Protein AF-0000000079482526 (afdb_homodimer)

pLDDT: mean 82.28, std 21.87, range [25.09, 98.69]

Nearest PDB structures (foldseek):
  4bxf-assembly1_A  TM=8.077E-01  e=2.651E-33  Homo sapiens
  4bxf-assembly1_B  TM=8.079E-01  e=6.987E-32  Homo sapiens
  4cco-assembly1_B-2  TM=7.779E-01  e=1.228E-31  Homo sapiens
  4cco-assembly1_A-2  TM=7.833E-01  e=4.756E-31  Homo sapiens
  4y4r-assembly1_B  TM=7.970E-01  e=3.092E-29  Homo sapiens

Foldseek 3Di:
DPPPDPPPPDVPVVVLLPQLPQLFPQPVVPPPDSPPPPPPDQWPDFDDPDDDPLLVVLLVQFPALLSLLCLLCVQVPDDPVVCCVPPALPFKDKGADPDFDQSLVCQPNPVVLQVVQVVVRTDAAPSVFKWKWFDPAFFIDTDPDGDDHPVVCVVSQVVFIKMKGWQCVLPGLSVVSSQQNNCLVVVWAKGKMKMKGFAFTWGGAWWFALWKKKKAWHAAKKKKFWFDFPDRNDLGIDGHDHPVVGDDTPDMDMHGHGMMMIGHGRITMTMTGHRGMTMIMMMTICRLVDDVSVCVLFVVVLLSVLVVPPCLSVDDDDPPCPDVNDDDPVNVVVVVVVVVVSQVVDPDDGADSVSSVQLSLQQHAAHRPQDDDVVPFDADDQFFWKAWSDLSFKDKDKDFDPPPPVVVVPPPPDDDDPPPPPPPPPPPPRFMKMKMAGNNPHNSSRHSRHDSPDGGLIDIGAPVLVQLVVCRSPDPDTDRLVVSADQDAGPVRHGDRSSVVRNSCVVSPGMGTDD/DPPPDPPPPDVPVCVLLPLLPQLFPQPVVPPPDSPPPPPPDQWPDFPDPDDDPLLVVLLVQFPALLSLLCLLCVQVPDDPVVCCVPPALPFKDKGADPDFDQSLVCQPNPVVLQVVQVVVRTDAAESVFKWKWFDPAFFIDTDPDGDDHPVVCVVSQVVQIKMKGWQCVLPGLSVVSNQQNNCLVVVWAKGKMKMKGFAFTWGGAWWFALWKKKKAWHAAKKKKFWFDFPDRNDLGIDGHDHPVVGDDTPDMDMHGHGMIMIGHGRITMTMTGHGGMTMIMMMTICRLVDDVSVCVLFVVVLLSVLVVPPCLSVDDDDPPCPDVNDDDPVNVVVVVVVVVVSQVVPPDDGADSVSSVQLSLQQHAAHRPQDDDVVPFDFDDQFFWKAWSDLSFKDKDKDFDPPPPVVVVPPPPDDDDPPPPPPPPPPVPRFMKMKMAGNNPHNSSRHSRHDSPDGGLIDIGAPVLVQLVVCRSPDPDTDRLVVSADQDAGPVRHGDRSSVVRNSCVVSPGMGTDD

Organism: Varroa destructor (NCBI:txid109461)

Sequence (1030 aa):
MPGKRDQKPPVDAADVKKAKRDRRSTDEQNGRKGCDSDFGSPPKKIKAFKMSSEAEKFCAKFKSPEDSIKWLLTNAKMSVEEFFKTKWQNGAFSMHADEEYKDLAKIFSYDFLLKLLKDEEYNFQPELDFTYGRYPGDCSVNENIKNLSVKEVDRALEAGDCLKIMEPHRFQPALHALLSPLESFFGSLVFSDGYICPPKGQFRGIHFIDEECFVVQTEGTQTWTIYEDKEKLSTNYSNDYEKGDVGKPIKTVTLKPGDVLYMPRGTVKECAAGDTRSSYFVVRTYQRMYWANYFSETLAVLINSLEQRHVDLRRGLPLGFLPRANMTKDDFAAYMTKLAELVKADPEPLPTPAGMVIEFMACRMPPFGVSFDLSADKAPEGKSRVQLRSRGHMAYYTRPAGPFDPDEAADEEDADEPTNENDEEDINTEESELVILSSVKNDLLRHGTPQIDSSAEELVVDPAYEKILEKLVNAEKPLKISDLEVTDTDRKGKPLDALMLARGLYNIGALMVVEMPGKRDQKPPVDAADVKKAKRDRRSTDEQNGRKGCDSDFGSPPKKIKAFKMSSEAEKFCAKFKSPEDSIKWLLTNAKMSVEEFFKTKWQNGAFSMHADEEYKDLAKIFSYDFLLKLLKDEEYNFQPELDFTYGRYPGDCSVNENIKNLSVKEVDRALEAGDCLKIMEPHRFQPALHALLSPLESFFGSLVFSDGYICPPKGQFRGIHFIDEECFVVQTEGTQTWTIYEDKEKLSTNYSNDYEKGDVGKPIKTVTLKPGDVLYMPRGTVKECAAGDTRSSYFVVRTYQRMYWANYFSETLAVLINSLEQRHVDLRRGLPLGFLPRANMTKDDFAAYMTKLAELVKADPEPLPTPAGMVIEFMACRMPPFGVSFDLSADKAPEGKSRVQLRSRGHMAYYTRPAGPFDPDEAADEEDADEPTNENDEEDINTEESELVILSSVKNDLLRHGTPQIDSSAEELVVDPAYEKILEKLVNAEKPLKISDLEVTDTDRKGKPLDALMLARGLYNIGALMVVE

Secondary structure (DSSP, 8-state):
-B----------TTTTTTT----S---TTS----------------------HHHHHHHTT-SSHHHHHHHHTTTSSS-HHHHHHHTTTT--EEE--SS--GGGGGTSSHHHHHHHHHSTT--PPBTTTEEEEE--SSS-EEE------HHHHHHHHHTT-EEEEE-GGGT-HHHHHHHHHHHHHHTS-EEEEEEEE-TT--S--BB--SSEEEEEEEES-EEEEEE--SSTT-SS-B-PBPGGGT-S-SEEEEE-TT-EEEE-TT-EEEEEE-SS-EEEEEEEE-TT-BHHHHHHHHHHHHHHHHHHH-GGGTSBPPTT-TTTT---HHHHHHHHHHHHHHHHH-SSPPPP-HHHHHHHHHHSPPPTT----TTTPPPP-TT-EEEES-GGGEEEEEEE-----GGGGGG---------------TTS--EEEEEEE-TT--GGGTT---SS---EEEEE-GGGHHHHHHHHH-SS-EEHHHH--S-B-TTSPBP-HHHHHHHHHHTTSEEEE-/-B----------TTTTTTT----S---TTS----------------------HHHHHHHTT-SSHHHHHHHHTTTSSS-HHHHHHHTTTT--EEE--SS--GGGGGTSSHHHHHHHHHSTT--PPBTTTEEEEE--SSS-EEE------HHHHHHHHHTT-EEEEE-GGGT-HHHHHHHHHHHHHHTS-EEEEEEEE-TT--S--BB--SSEEEEEEEES-EEEEEE--SSTT-SS-B-PBPGGGT-S-SEEEEE-TT-EEEE-TT-EEEEEE-SS-EEEEEEEE-TT-BHHHHHHHHHHHHHHHHHHH-GGGTSBPPTT-TTTT---HHHHHHHHHHHHHHHHH-SSPPPP-HHHHHHHHHHSPPPTT----TTTPPPP-TT-EEEES-GGGEEEEEEE-----GGGGGG---------------TTS--EEEEEEE-TT--GGGTT---SS---EEEEE-GGGHHHHHHHHH-SS-EEHHHH--S-B-TTSPBP-HHHHHHHHHHTTSEEEE-

InterPro domains:
  IPR003347 JmjC domain [PF08007] (165-283)
  IPR003347 JmjC domain [PS51184] (161-298)
  IPR039994 Histone lysine demethylase/ribosomal histidine hydroxylase NO66-like [PTHR13096] (54-344)

Structure (mmCIF, N/CA/C/O backbone):
data_AF-0000000079482526-model_v1
#
loop_
_entity.id
_entity.type
_entity.pdbx_description
1 polymer 'Bifunctional lysine-specific demethylase and histidyl-hydroxylase'
#
loop_
_atom_site.group_PDB
_atom_site.id
_atom_site.type_symbol
_atom_site.label_atom_id
_atom_site.label_alt_id
_atom_site.label_comp_id
_atom_site.label_asym_id
_atom_site.label_entity_id
_atom_site.label_seq_id
_atom_site.pdbx_PDB_ins_code
_atom_site.Cartn_x
_atom_site.Cartn_y
_atom_site.Cartn_z
_atom_site.occupancy
_atom_site.B_iso_or_equiv
_atom_site.auth_seq_id
_atom_site.auth_comp_id
_atom_site.auth_asym_id
_atom_site.auth_atom_id
_atom_site.pdbx_PDB_model_num
ATOM 1 N N . MET A 1 1 ? -23.797 13.438 10.812 1 25.8 1 MET A N 1
ATOM 2 C CA . MET A 1 1 ? -23.109 12.312 10.18 1 25.8 1 MET A CA 1
ATOM 3 C C . MET A 1 1 ? -21.641 12.641 9.938 1 25.8 1 MET A C 1
ATOM 5 O O . MET A 1 1 ? -21.281 13.797 9.695 1 25.8 1 MET A O 1
ATOM 9 N N . PRO A 1 2 ? -20.797 11.875 10.461 1 29.75 2 PRO A N 1
ATOM 10 C CA . PRO A 1 2 ? -19.391 12.109 10.188 1 29.75 2 PRO A CA 1
ATOM 11 C C . PRO A 1 2 ? -19.109 12.406 8.719 1 29.75 2 PRO A C 1
ATOM 13 O O . PRO A 1 2 ? -19.844 11.938 7.84 1 29.75 2 PRO A O 1
ATOM 16 N N . GLY A 1 3 ? -18.609 13.531 8.414 1 30.92 3 GLY A N 1
ATOM 17 C CA . GLY A 1 3 ? -18.266 13.859 7.039 1 30.92 3 GLY A CA 1
ATOM 18 C C . GLY A 1 3 ? -17.562 12.719 6.32 1 30.92 3 GLY A C 1
ATOM 19 O O . GLY A 1 3 ? -17.109 11.758 6.949 1 30.92 3 GLY A O 1
ATOM 20 N N . LYS A 1 4 ? -17.656 12.68 5.023 1 35.25 4 LYS A N 1
ATOM 21 C CA . LYS A 1 4 ? -17.078 11.648 4.172 1 35.25 4 LYS A CA 1
ATOM 22 C C . LYS A 1 4 ? -15.578 11.477 4.453 1 35.25 4 LYS A C 1
ATOM 24 O O . LYS A 1 4 ? -14.82 12.445 4.406 1 35.25 4 LYS A O 1
ATOM 29 N N . ARG A 1 5 ? -15.414 10.547 5.168 1 32.81 5 ARG A N 1
ATOM 30 C CA . ARG A 1 5 ? -14 10.234 5.34 1 32.81 5 ARG A CA 1
ATOM 31 C C . ARG A 1 5 ? -13.273 10.234 4 1 32.81 5 ARG A C 1
ATOM 33 O O . ARG A 1 5 ? -13.781 9.688 3.016 1 32.81 5 ARG A O 1
ATOM 40 N N . ASP A 1 6 ? -12.547 11.094 3.703 1 32.44 6 ASP A N 1
ATOM 41 C CA . ASP A 1 6 ? -11.719 10.938 2.51 1 32.44 6 ASP A CA 1
ATOM 42 C C . ASP A 1 6 ? -11.141 9.531 2.424 1 32.44 6 ASP A C 1
ATOM 44 O O . ASP A 1 6 ? -10.266 9.164 3.213 1 32.44 6 ASP A O 1
ATOM 48 N N . GLN A 1 7 ? -11.992 8.625 2.264 1 28.89 7 GLN A N 1
ATOM 49 C CA . GLN A 1 7 ? -11.461 7.281 2.07 1 28.89 7 GLN A CA 1
ATOM 50 C C . GLN A 1 7 ? -10.312 7.289 1.059 1 28.89 7 GLN A C 1
ATOM 52 O O . GLN A 1 7 ? -10.43 7.887 -0.012 1 28.89 7 GLN A O 1
ATOM 57 N N . LYS A 1 8 ? -9.203 7.254 1.49 1 36.12 8 LYS A N 1
ATOM 58 C CA . LYS A 1 8 ? -8.164 6.93 0.518 1 36.12 8 LYS A CA 1
ATOM 59 C C . LYS A 1 8 ? -8.688 5.961 -0.542 1 36.12 8 LYS A C 1
ATOM 61 O O . LYS A 1 8 ? -9.383 4.996 -0.219 1 36.12 8 LYS A O 1
ATOM 66 N N . PRO A 1 9 ? -8.938 6.418 -1.804 1 29.66 9 PRO A N 1
ATOM 67 C CA . PRO A 1 9 ? -9.422 5.41 -2.75 1 29.66 9 PRO A CA 1
ATOM 68 C C . PRO A 1 9 ? -8.852 4.023 -2.482 1 29.66 9 PRO A C 1
ATOM 70 O O . PRO A 1 9 ? -7.707 3.896 -2.037 1 29.66 9 PRO A O 1
ATOM 73 N N . PRO A 1 10 ? -9.695 3.107 -2.189 1 29.03 10 PRO A N 1
ATOM 74 C CA . PRO A 1 10 ? -9.125 1.757 -2.207 1 29.03 10 PRO A CA 1
ATOM 75 C C . PRO A 1 10 ? -8.094 1.563 -3.32 1 29.03 10 PRO A C 1
ATOM 77 O O . PRO A 1 10 ? -8.109 2.301 -4.309 1 29.03 10 PRO A O 1
ATOM 80 N N . VAL A 1 11 ? -7.004 0.999 -3.131 1 28.7 11 VAL A N 1
ATOM 81 C CA . VAL A 1 11 ? -6.27 0.526 -4.301 1 28.7 11 VAL A CA 1
ATOM 82 C C . VAL A 1 11 ? -7.25 0.13 -5.402 1 28.7 11 VAL A C 1
ATOM 84 O O . VAL A 1 11 ? -8.086 -0.756 -5.207 1 28.7 11 VAL A O 1
ATOM 87 N N . ASP A 1 12 ? -7.832 0.991 -6.098 1 26.8 12 ASP A N 1
ATOM 88 C CA . ASP A 1 12 ? -8.719 0.69 -7.215 1 26.8 12 ASP A CA 1
ATOM 89 C C . ASP A 1 12 ? -8.406 -0.678 -7.812 1 26.8 12 ASP A C 1
ATOM 91 O O . ASP A 1 12 ? -7.242 -1 -8.062 1 26.8 12 ASP A O 1
ATOM 95 N N . ALA A 1 13 ? -9.305 -1.603 -7.723 1 29.09 13 ALA A N 1
ATOM 96 C CA . ALA A 1 13 ? -9.25 -2.803 -8.555 1 29.09 13 ALA A CA 1
ATOM 97 C C . ALA A 1 13 ? -8.688 -2.488 -9.938 1 29.09 13 ALA A C 1
ATOM 99 O O . ALA A 1 13 ? -8.141 -3.371 -10.609 1 29.09 13 ALA A O 1
ATOM 100 N N . ALA A 1 14 ? -8.945 -1.335 -10.445 1 28.08 14 ALA A N 1
ATOM 101 C CA . ALA A 1 14 ? -8.477 -0.903 -11.758 1 28.08 14 ALA A CA 1
ATOM 102 C C . ALA A 1 14 ? -6.957 -0.792 -11.789 1 28.08 14 ALA A C 1
ATOM 104 O O . ALA A 1 14 ? -6.328 -1.018 -12.82 1 28.08 14 ALA A O 1
ATOM 105 N N . ASP A 1 15 ? -6.379 -0.201 -10.734 1 30.92 15 ASP A N 1
ATOM 106 C CA . ASP A 1 15 ? -4.918 -0.201 -10.766 1 30.92 15 ASP A CA 1
ATOM 107 C C . ASP A 1 15 ? -4.367 -1.619 -10.641 1 30.92 15 ASP A C 1
ATOM 109 O O . ASP A 1 15 ? -3.16 -1.834 -10.781 1 30.92 15 ASP A O 1
ATOM 113 N N . VAL A 1 16 ? -5.066 -2.367 -9.945 1 30.62 16 VAL A N 1
ATOM 114 C CA . VAL A 1 16 ? -4.719 -3.771 -10.133 1 30.62 16 VAL A CA 1
ATOM 115 C C . VAL A 1 16 ? -4.758 -4.117 -11.617 1 30.62 16 VAL A C 1
ATOM 117 O O . VAL A 1 16 ? -4.383 -5.223 -12.016 1 30.62 16 VAL A O 1
ATOM 120 N N . LYS A 1 17 ? -5.547 -3.439 -12.352 1 33.16 17 LYS A N 1
ATOM 121 C CA . LYS A 1 17 ? -5.535 -3.719 -13.789 1 33.16 17 LYS A CA 1
ATOM 122 C C . LYS A 1 17 ? -4.164 -3.426 -14.391 1 33.16 17 LYS A C 1
ATOM 124 O O . LYS A 1 17 ? -3.936 -3.684 -15.57 1 33.16 17 LYS A O 1
ATOM 129 N N . LYS A 1 18 ? -3.539 -2.408 -13.938 1 32.28 18 LYS A N 1
ATOM 130 C CA . LYS A 1 18 ? -2.338 -2.119 -14.719 1 32.28 18 LYS A CA 1
ATOM 131 C C . LYS A 1 18 ? -1.424 -3.338 -14.789 1 32.28 18 LYS A C 1
ATOM 133 O O . LYS A 1 18 ? -0.901 -3.664 -15.859 1 32.28 18 LYS A O 1
ATOM 138 N N . ALA A 1 19 ? -0.643 -3.703 -13.68 1 31.95 19 ALA A N 1
ATOM 139 C CA . ALA A 1 19 ? 0.472 -4.508 -14.172 1 31.95 19 ALA A CA 1
ATOM 140 C C . ALA A 1 19 ? 0.029 -5.941 -14.461 1 31.95 19 ALA A C 1
ATOM 142 O O . ALA A 1 19 ? 0.122 -6.812 -13.594 1 31.95 19 ALA A O 1
ATOM 143 N N . LYS A 1 20 ? -1.158 -6.129 -15.016 1 39.06 20 LYS A N 1
ATOM 144 C CA . LYS A 1 20 ? -1.45 -7.441 -15.586 1 39.06 20 LYS A CA 1
ATOM 145 C C . LYS A 1 20 ? -0.19 -8.086 -16.156 1 39.06 20 LYS A C 1
ATOM 147 O O . LYS A 1 20 ? 0.191 -7.812 -17.297 1 39.06 20 LYS A O 1
ATOM 152 N N . ARG A 1 21 ? 0.591 -8.32 -15.32 1 38.44 21 ARG A N 1
ATOM 153 C CA . ARG A 1 21 ? 1.827 -8.961 -15.75 1 38.44 21 ARG A CA 1
ATOM 154 C C . ARG A 1 21 ? 1.584 -10.43 -16.109 1 38.44 21 ARG A C 1
ATOM 156 O O . ARG A 1 21 ? 0.811 -11.117 -15.43 1 38.44 21 ARG A O 1
ATOM 163 N N . ASP A 1 22 ? 1.709 -10.719 -17.281 1 40.88 22 ASP A N 1
ATOM 164 C CA . ASP A 1 22 ? 1.831 -12.094 -17.766 1 40.88 22 ASP A CA 1
ATOM 165 C C . ASP A 1 22 ? 2.518 -12.977 -16.719 1 40.88 22 ASP A C 1
ATOM 167 O O . ASP A 1 22 ? 3.619 -12.664 -16.266 1 40.88 22 ASP A O 1
ATOM 171 N N . ARG A 1 23 ? 1.648 -13.773 -16.016 1 44.03 23 ARG A N 1
ATOM 172 C CA . ARG A 1 23 ? 2.158 -14.641 -14.969 1 44.03 23 ARG A CA 1
ATOM 173 C C . ARG A 1 23 ? 3.004 -15.773 -15.555 1 44.03 23 ARG A C 1
ATOM 175 O O . ARG A 1 23 ? 3.473 -16.641 -14.82 1 44.03 23 ARG A O 1
ATOM 182 N N . ARG A 1 24 ? 3.018 -15.711 -16.922 1 39.72 24 ARG A N 1
ATOM 183 C CA . ARG A 1 24 ? 3.82 -16.734 -17.578 1 39.72 24 ARG A CA 1
ATOM 184 C C . ARG A 1 24 ? 5.309 -16.438 -17.453 1 39.72 24 ARG A C 1
ATOM 186 O O . ARG A 1 24 ? 5.711 -15.266 -17.422 1 39.72 24 ARG A O 1
ATOM 193 N N . SER A 1 25 ? 6.066 -17.266 -16.797 1 41.81 25 SER A N 1
ATOM 194 C CA . SER A 1 25 ? 7.508 -17.109 -16.625 1 41.81 25 SER A CA 1
ATOM 195 C C . SER A 1 25 ? 8.164 -16.594 -17.891 1 41.81 25 SER A C 1
ATOM 197 O O . SER A 1 25 ? 8.016 -17.203 -18.969 1 41.81 25 SER A O 1
ATOM 199 N N . THR A 1 26 ? 8.164 -15.273 -18.109 1 38.44 26 THR A N 1
ATOM 200 C CA . THR A 1 26 ? 8.938 -14.852 -19.266 1 38.44 26 THR A CA 1
ATOM 201 C C . THR A 1 26 ? 10.43 -15.023 -19.016 1 38.44 26 THR A C 1
ATOM 203 O O . THR A 1 26 ? 10.914 -14.766 -17.906 1 38.44 26 THR A O 1
ATOM 206 N N . ASP A 1 27 ? 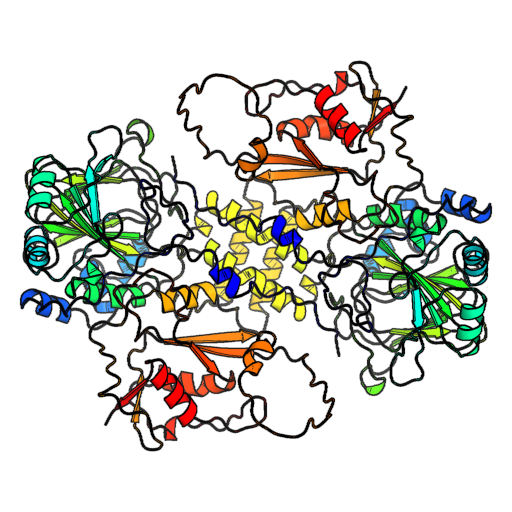10.969 -15.961 -19.438 1 36.53 27 ASP A N 1
ATOM 207 C CA . ASP A 1 27 ? 12.43 -15.914 -19.516 1 36.53 27 ASP A CA 1
ATOM 208 C C . ASP A 1 27 ? 12.914 -14.57 -20.062 1 36.53 27 ASP A C 1
ATOM 210 O O . ASP A 1 27 ? 12.578 -14.195 -21.188 1 36.53 27 ASP A O 1
ATOM 214 N N . GLU A 1 28 ? 13.047 -13.633 -19.328 1 35.53 28 GLU A N 1
ATOM 215 C CA . GLU A 1 28 ? 13.656 -12.406 -19.844 1 35.53 28 GLU A CA 1
ATOM 216 C C . GLU A 1 28 ? 14.836 -12.727 -20.75 1 35.53 28 GLU A C 1
ATOM 218 O O . GLU A 1 28 ? 15.602 -11.828 -21.125 1 35.53 28 GLU A O 1
ATOM 223 N N . GLN A 1 29 ? 15.414 -13.836 -20.891 1 33.75 29 GLN A N 1
ATOM 224 C CA . GLN A 1 29 ? 16.359 -13.523 -21.969 1 33.75 29 GLN A CA 1
ATOM 225 C C . GLN A 1 29 ? 15.68 -12.719 -23.078 1 33.75 29 GLN A C 1
ATOM 227 O O . GLN A 1 29 ? 16.344 -11.977 -23.797 1 33.75 29 GLN A O 1
ATOM 232 N N . ASN A 1 30 ? 14.555 -13.18 -23.656 1 29.12 30 ASN A N 1
ATOM 233 C CA . ASN A 1 30 ? 13.883 -12.406 -24.703 1 29.12 30 ASN A CA 1
ATOM 234 C C . ASN A 1 30 ? 13.164 -11.195 -24.109 1 29.12 30 ASN A C 1
ATOM 236 O O . ASN A 1 30 ? 12.695 -11.234 -22.969 1 29.12 30 ASN A O 1
ATOM 240 N N . GLY A 1 31 ? 13.492 -9.93 -24.469 1 29.05 31 GLY A N 1
ATOM 241 C CA . GLY A 1 31 ? 13.07 -8.539 -24.375 1 29.05 31 GLY A CA 1
ATOM 242 C C . GLY A 1 31 ? 11.586 -8.383 -24.109 1 29.05 31 GLY A C 1
ATOM 243 O O . GLY A 1 31 ? 10.922 -7.539 -24.719 1 29.05 31 GLY A O 1
ATOM 244 N N . ARG A 1 32 ? 10.875 -9.305 -23.672 1 29.19 32 ARG A N 1
ATOM 245 C CA . ARG A 1 32 ? 9.562 -8.664 -23.641 1 29.19 32 ARG A CA 1
ATOM 246 C C . ARG A 1 32 ? 9.547 -7.496 -22.656 1 29.19 32 ARG A C 1
ATOM 248 O O . ARG A 1 32 ? 9.727 -7.691 -21.453 1 29.19 32 ARG A O 1
ATOM 255 N N . LYS A 1 33 ? 9.992 -6.352 -22.984 1 30.25 33 LYS A N 1
ATOM 256 C CA . LYS A 1 33 ? 9.461 -5.133 -22.375 1 30.25 33 LYS A CA 1
ATOM 257 C C . LYS A 1 33 ? 8.016 -5.336 -21.922 1 30.25 33 LYS A C 1
ATOM 259 O O . LYS A 1 33 ? 7.266 -6.094 -22.531 1 30.25 33 LYS A O 1
ATOM 264 N N . GLY A 1 34 ? 7.707 -5.293 -20.656 1 30.48 34 GLY A N 1
ATOM 265 C CA . GLY A 1 34 ? 6.312 -5.051 -20.312 1 30.48 34 GLY A CA 1
ATOM 266 C C . GLY A 1 34 ? 5.52 -4.434 -21.453 1 30.48 34 GLY A C 1
ATOM 267 O O . GLY A 1 34 ? 5.371 -3.211 -21.516 1 30.48 34 GLY A O 1
ATOM 268 N N . CYS A 1 35 ? 5.867 -4.746 -22.641 1 26.72 35 CYS A N 1
ATOM 269 C CA . CYS A 1 35 ? 5.066 -4.164 -23.719 1 26.72 35 CYS A CA 1
ATOM 270 C C . CYS A 1 35 ? 3.584 -4.195 -23.375 1 26.72 35 CYS A C 1
ATOM 272 O O . CYS A 1 35 ? 3.053 -5.242 -23 1 26.72 35 CYS A O 1
ATOM 274 N N . ASP A 1 36 ? 3.068 -3.178 -22.828 1 33.25 36 ASP A N 1
ATOM 275 C CA . ASP A 1 36 ? 1.671 -2.881 -23.125 1 33.25 36 ASP A CA 1
ATOM 276 C C . ASP A 1 36 ? 1.232 -3.531 -24.438 1 33.25 36 ASP A C 1
ATOM 278 O O . ASP A 1 36 ? 0.353 -3.014 -25.125 1 33.25 36 ASP A O 1
ATOM 282 N N . SER A 1 37 ? 2.209 -4.184 -25.172 1 30.78 37 SER A N 1
ATOM 283 C CA . SER A 1 37 ? 1.784 -4.645 -26.5 1 30.78 37 SER A CA 1
ATOM 284 C C . SER A 1 37 ? 0.522 -5.496 -26.406 1 30.78 37 SER A C 1
ATOM 286 O O . SER A 1 37 ? 0.244 -6.094 -25.359 1 30.78 37 SER A O 1
ATOM 288 N N . ASP A 1 38 ? -0.38 -5.27 -27.344 1 33.22 38 ASP A N 1
ATOM 289 C CA . ASP A 1 38 ? -1.487 -6.09 -27.812 1 33.22 38 ASP A CA 1
ATOM 290 C C . ASP A 1 38 ? -1.151 -7.578 -27.719 1 33.22 38 ASP A C 1
ATOM 292 O O . ASP A 1 38 ? -0.264 -8.07 -28.422 1 33.22 38 ASP A O 1
ATOM 296 N N . PHE A 1 39 ? -0.996 -8.117 -26.656 1 36.31 39 PHE A N 1
ATOM 297 C CA . PHE A 1 39 ? -0.975 -9.57 -26.5 1 36.31 39 PHE A CA 1
ATOM 298 C C . PHE A 1 39 ? -1.594 -10.242 -27.719 1 36.31 39 PHE A C 1
ATOM 300 O O . PHE A 1 39 ? -2.73 -9.945 -28.094 1 36.31 39 PHE A O 1
ATOM 307 N N . GLY A 1 40 ? -0.833 -10.609 -28.672 1 38.31 40 GLY A N 1
ATOM 308 C CA . GLY A 1 40 ? -1.371 -11.391 -29.781 1 38.31 40 GLY A CA 1
ATOM 309 C C . GLY A 1 40 ? -2.445 -12.367 -29.344 1 38.31 40 GLY A C 1
ATOM 310 O O . GLY A 1 40 ? -2.551 -12.703 -28.156 1 38.31 40 GLY A O 1
ATOM 311 N N . SER A 1 41 ? -3.568 -12.477 -30.156 1 43.19 41 SER A N 1
ATOM 312 C CA . SER A 1 41 ? -4.719 -13.359 -30 1 43.19 41 SER A CA 1
ATOM 313 C C . SER A 1 41 ? -4.277 -14.781 -29.656 1 43.19 41 SER A C 1
ATOM 315 O O . SER A 1 41 ? -3.311 -15.289 -30.234 1 43.19 41 SER A O 1
ATOM 317 N N . PRO A 1 42 ? -4.559 -15.188 -28.469 1 44.34 42 PRO A N 1
ATOM 318 C CA . PRO A 1 42 ? -4.336 -16.609 -28.25 1 44.34 42 PRO A CA 1
ATOM 319 C C . PRO A 1 42 ? -4.535 -17.453 -29.516 1 44.34 42 PRO A C 1
ATOM 321 O O . PRO A 1 42 ? -5.23 -17.016 -30.438 1 44.34 42 PRO A O 1
ATOM 324 N N . PRO A 1 43 ? -3.721 -18.391 -29.719 1 43.75 43 PRO A N 1
ATOM 325 C CA . PRO A 1 43 ? -4.023 -19.234 -30.875 1 43.75 43 PRO A CA 1
ATOM 326 C C . PRO A 1 43 ? -5.516 -19.547 -31.016 1 43.75 43 PRO A C 1
ATOM 328 O O . PRO A 1 43 ? -6.234 -19.562 -30.016 1 43.75 43 PRO A O 1
ATOM 331 N N . LYS A 1 44 ? -6.062 -19.297 -32.125 1 43.41 44 LYS A N 1
ATOM 332 C CA . LYS A 1 44 ? -7.438 -19.641 -32.469 1 43.41 44 LYS A CA 1
ATOM 333 C C . LYS A 1 44 ? -7.758 -21.078 -32.062 1 43.41 44 LYS A C 1
ATOM 335 O O . LYS A 1 44 ? -6.863 -21.922 -31.953 1 43.41 44 LYS A O 1
ATOM 340 N N . LYS A 1 45 ? -9.117 -21.156 -31.828 1 44.75 45 LYS A N 1
ATOM 341 C CA . LYS A 1 45 ? -9.805 -22.344 -31.328 1 44.75 45 LYS A CA 1
ATOM 342 C C . LYS A 1 45 ? -9.227 -23.609 -31.953 1 44.75 45 LYS A C 1
ATOM 344 O O . LYS A 1 45 ? -9.195 -23.75 -33.188 1 44.75 45 LYS A O 1
ATOM 349 N N . ILE A 1 46 ? -8.344 -24.266 -31.25 1 44.75 46 ILE A N 1
ATOM 350 C CA . ILE A 1 46 ? -7.816 -25.578 -31.594 1 44.75 46 ILE A CA 1
ATOM 351 C C . ILE A 1 46 ? -8.93 -26.625 -31.5 1 44.75 46 ILE A C 1
ATOM 353 O O . ILE A 1 46 ? -9.695 -26.641 -30.547 1 44.75 46 ILE A O 1
ATOM 357 N N . LYS A 1 47 ? -9.219 -27.203 -32.656 1 47.47 47 LYS A N 1
ATOM 358 C CA . LYS A 1 47 ? -10.039 -28.406 -32.625 1 47.47 47 LYS A CA 1
ATOM 359 C C . LYS A 1 47 ? -9.594 -29.344 -31.5 1 47.47 47 LYS A C 1
ATOM 361 O O . LYS A 1 47 ? -8.414 -29.359 -31.141 1 47.47 47 LYS A O 1
ATOM 366 N N . ALA A 1 48 ? -10.602 -29.812 -30.859 1 50.66 48 ALA A N 1
ATOM 367 C CA . ALA A 1 48 ? -10.438 -30.75 -29.75 1 50.66 48 ALA A CA 1
ATOM 368 C C . ALA A 1 48 ? -9.438 -31.859 -30.109 1 50.66 48 ALA A C 1
ATOM 370 O O . ALA A 1 48 ? -9.57 -32.5 -31.156 1 50.66 48 ALA A O 1
ATOM 371 N N . PHE A 1 49 ? -8.18 -31.859 -29.641 1 55.66 49 PHE A N 1
ATOM 372 C CA . PHE A 1 49 ? -7.164 -32.906 -29.781 1 55.66 49 PHE A CA 1
ATOM 373 C C . PHE A 1 49 ? -7.754 -34.281 -29.5 1 55.66 49 PHE A C 1
ATOM 375 O O . PHE A 1 49 ? -8.453 -34.469 -28.5 1 55.66 49 PHE A O 1
ATOM 382 N N . LYS A 1 50 ? -7.887 -35.125 -30.547 1 63.41 50 LYS A N 1
ATOM 383 C CA . LYS A 1 50 ? -8.266 -36.5 -30.297 1 63.41 50 LYS A CA 1
ATOM 384 C C . LYS A 1 50 ? -7.254 -37.219 -29.406 1 63.41 50 LYS A C 1
ATOM 386 O O . LYS A 1 50 ? -6.078 -37.312 -29.766 1 63.41 50 LYS A O 1
ATOM 391 N N . MET A 1 51 ? -7.656 -37.594 -28.25 1 76 51 MET A N 1
ATOM 392 C CA . MET A 1 51 ? -6.781 -38.188 -27.25 1 76 51 MET A CA 1
ATOM 393 C C . MET A 1 51 ? -6.461 -39.625 -27.609 1 76 51 MET A C 1
ATOM 395 O O . MET A 1 51 ? -7.336 -40.375 -28.062 1 76 51 MET A O 1
ATOM 399 N N . SER A 1 52 ? -5.191 -40 -27.531 1 75.75 52 SER A N 1
ATOM 400 C CA . SER A 1 52 ? -4.797 -41.375 -27.641 1 75.75 52 SER A CA 1
ATOM 401 C C . SER A 1 52 ? -5.359 -42.219 -26.484 1 75.75 52 SER A C 1
ATOM 403 O O . SER A 1 52 ? -5.812 -41.656 -25.484 1 75.75 52 SER A O 1
ATOM 405 N N . SER A 1 53 ? -5.445 -43.469 -26.688 1 81.12 53 SER A N 1
ATOM 406 C CA . SER A 1 53 ? -5.918 -44.375 -25.641 1 81.12 53 SER A CA 1
ATOM 407 C C . SER A 1 53 ? -5.074 -44.25 -24.375 1 81.12 53 SER A C 1
ATOM 409 O O . SER A 1 53 ? -5.598 -44.281 -23.266 1 81.12 53 SER A O 1
ATOM 411 N N . GLU A 1 54 ? -3.775 -44.094 -24.562 1 79.75 54 GLU A N 1
ATOM 412 C CA . GLU A 1 54 ? -2.871 -43.938 -23.422 1 79.75 54 GLU A CA 1
ATOM 413 C C . GLU A 1 54 ? -3.129 -42.625 -22.688 1 79.75 54 GLU A C 1
ATOM 415 O O . GLU A 1 54 ? -3.094 -42.562 -21.453 1 79.75 54 GLU A O 1
ATOM 420 N N . ALA A 1 55 ? -3.414 -41.625 -23.484 1 83.56 55 ALA A N 1
ATOM 421 C CA . ALA A 1 55 ? -3.721 -40.312 -22.875 1 83.56 55 ALA A CA 1
ATOM 422 C C . ALA A 1 55 ? -5.02 -40.375 -22.094 1 83.56 55 ALA A C 1
ATOM 424 O O . ALA A 1 55 ? -5.121 -39.781 -21 1 83.56 55 ALA A O 1
ATOM 425 N N . GLU A 1 56 ? -5.934 -41.094 -22.562 1 88.25 56 GLU A N 1
ATOM 426 C CA . GLU A 1 56 ? -7.207 -41.25 -21.875 1 88.25 56 GLU A CA 1
ATOM 427 C C . GLU A 1 56 ? -7.02 -41.969 -20.531 1 88.25 56 GLU A C 1
ATOM 429 O O . GLU A 1 56 ? -7.59 -41.562 -19.531 1 88.25 56 GLU A O 1
ATOM 434 N N . LYS A 1 57 ? -6.199 -43 -20.609 1 89.69 57 LYS A N 1
ATOM 435 C CA . LYS A 1 57 ? -5.906 -43.75 -19.391 1 89.69 57 LYS A CA 1
ATOM 436 C C . LYS A 1 57 ? -5.176 -42.875 -18.375 1 89.69 57 LYS A C 1
ATOM 438 O O . LYS A 1 57 ? -5.434 -42.969 -17.172 1 89.69 57 LYS A O 1
ATOM 443 N N . PHE A 1 58 ? -4.309 -42.125 -18.875 1 91.62 58 PHE A N 1
ATOM 444 C CA . PHE A 1 58 ? -3.566 -41.219 -18.016 1 91.62 58 PHE A CA 1
ATOM 445 C C . PHE A 1 58 ? -4.5 -40.188 -17.391 1 91.62 58 PHE A C 1
ATOM 447 O O . PHE A 1 58 ? -4.434 -39.938 -16.172 1 91.62 58 PHE A O 1
ATOM 454 N N . CYS A 1 59 ? -5.379 -39.656 -18.141 1 92.19 59 CYS A N 1
ATOM 455 C CA . CYS A 1 59 ? -6.324 -38.656 -17.672 1 92.19 59 CYS A CA 1
ATOM 456 C C . CYS A 1 59 ? -7.223 -39.219 -16.562 1 92.19 59 CYS A C 1
ATOM 458 O O . CYS A 1 59 ? -7.57 -38.531 -15.625 1 92.19 59 CYS A O 1
ATOM 460 N N . ALA A 1 60 ? -7.562 -40.438 -16.688 1 92.69 60 ALA A N 1
ATOM 461 C CA . ALA A 1 60 ? -8.508 -41.094 -15.789 1 92.69 60 ALA A CA 1
ATOM 462 C C . ALA A 1 60 ? -7.922 -41.219 -14.383 1 92.69 60 ALA A C 1
ATOM 464 O O . ALA A 1 60 ? -8.648 -41.469 -13.422 1 92.69 60 ALA A O 1
ATOM 465 N N . LYS A 1 61 ? -6.66 -41 -14.25 1 92.62 61 LYS A N 1
ATOM 466 C CA . LYS A 1 61 ? -5.984 -41.125 -12.961 1 92.62 61 LYS A CA 1
ATOM 467 C C . LYS A 1 61 ? -6.289 -39.938 -12.055 1 92.62 61 LYS A C 1
ATOM 469 O O . LYS A 1 61 ? -6.066 -40 -10.844 1 92.62 61 LYS A O 1
ATOM 474 N N . PHE A 1 62 ? -6.793 -38.875 -12.641 1 94.81 62 PHE A N 1
ATOM 475 C CA . PHE A 1 62 ? -6.867 -37.625 -11.891 1 94.81 62 PHE A CA 1
ATOM 476 C C . PHE A 1 62 ? -8.312 -37.188 -11.695 1 94.81 62 PHE A C 1
ATOM 478 O O . PHE A 1 62 ? -8.852 -36.438 -12.5 1 94.81 62 PHE A O 1
ATOM 485 N N . LYS A 1 63 ? -8.891 -37.562 -10.586 1 89.75 63 LYS A N 1
ATOM 486 C CA . LYS A 1 63 ? -10.281 -37.25 -10.281 1 89.75 63 LYS A CA 1
ATOM 487 C C . LYS A 1 63 ? -10.375 -36.156 -9.219 1 89.75 63 LYS A C 1
ATOM 489 O O . LYS A 1 63 ? -11.406 -35.5 -9.078 1 89.75 63 LYS A O 1
ATOM 494 N N . SER A 1 64 ? -9.305 -36 -8.469 1 92.94 64 SER A N 1
ATOM 495 C CA . SER A 1 64 ? -9.227 -35.031 -7.402 1 92.94 64 SER A CA 1
ATOM 496 C C . SER A 1 64 ? -7.836 -34.406 -7.32 1 92.94 64 SER A C 1
ATOM 498 O O . SER A 1 64 ? -6.879 -34.938 -7.875 1 92.94 64 SER A O 1
ATOM 500 N N . PRO A 1 65 ? -7.746 -33.281 -6.695 1 95.81 65 PRO A N 1
ATOM 501 C CA . PRO A 1 65 ? -6.426 -32.688 -6.48 1 95.81 65 PRO A CA 1
ATOM 502 C C . PRO A 1 65 ? -5.457 -33.625 -5.785 1 95.81 65 PRO A C 1
ATOM 504 O O . PRO A 1 65 ? -4.27 -33.656 -6.117 1 95.81 65 PRO A O 1
ATOM 507 N N . GLU A 1 66 ? -5.945 -34.469 -4.895 1 96.5 66 GLU A N 1
ATOM 508 C CA . GLU A 1 66 ? -5.121 -35.438 -4.168 1 96.5 66 GLU A CA 1
ATOM 509 C C . GLU A 1 66 ? -4.539 -36.5 -5.109 1 96.5 66 GLU A C 1
ATOM 511 O O . GLU A 1 66 ? -3.398 -36.938 -4.938 1 96.5 66 GLU A O 1
ATOM 516 N N . ASP A 1 67 ? -5.301 -36.844 -6.098 1 97.25 67 ASP A N 1
ATOM 517 C CA . ASP A 1 67 ? -4.812 -37.812 -7.066 1 97.25 67 ASP A CA 1
ATOM 518 C C . ASP A 1 67 ? -3.615 -37.281 -7.84 1 97.25 67 ASP A C 1
ATOM 520 O O . ASP A 1 67 ? -2.621 -37.969 -8.039 1 97.25 67 ASP A O 1
ATOM 524 N N . SER A 1 68 ? -3.756 -36.094 -8.227 1 97.75 68 SER A N 1
ATOM 525 C CA . SER A 1 68 ? -2.715 -35.469 -9.039 1 97.75 68 SER A CA 1
ATOM 526 C C . SER A 1 68 ? -1.415 -35.312 -8.258 1 97.75 68 SER A C 1
ATOM 528 O O . SER A 1 68 ? -0.339 -35.625 -8.766 1 97.75 68 SER A O 1
ATOM 530 N N . ILE A 1 69 ? -1.506 -34.875 -6.969 1 98.44 69 ILE A N 1
ATOM 531 C CA . ILE A 1 69 ? -0.29 -34.688 -6.188 1 98.44 69 ILE A CA 1
ATOM 532 C C . ILE A 1 69 ? 0.305 -36.031 -5.824 1 98.44 69 ILE A C 1
ATOM 534 O O . ILE A 1 69 ? 1.528 -36.188 -5.785 1 98.44 69 ILE A O 1
ATOM 538 N N . LYS A 1 70 ? -0.516 -36.969 -5.574 1 97.5 70 LYS A N 1
ATOM 539 C CA . LYS A 1 70 ? -0.031 -38.312 -5.297 1 97.5 70 LYS A CA 1
ATOM 540 C C . LYS A 1 70 ? 0.733 -38.875 -6.488 1 97.5 70 LYS A C 1
ATOM 542 O O . LYS A 1 70 ? 1.76 -39.562 -6.316 1 97.5 70 LYS A O 1
ATOM 547 N N . TRP A 1 71 ? 0.189 -38.625 -7.633 1 96.75 71 TRP A N 1
ATOM 548 C CA . TRP A 1 71 ? 0.867 -39.125 -8.836 1 96.75 71 TRP A CA 1
ATOM 549 C C . TRP A 1 71 ? 2.238 -38.469 -8.984 1 96.75 71 TRP A C 1
ATOM 551 O O . TRP A 1 71 ? 3.227 -39.156 -9.266 1 96.75 71 TRP A O 1
ATOM 561 N N . LEU A 1 72 ? 2.324 -37.156 -8.781 1 96.56 72 LEU A N 1
ATOM 562 C CA . LEU A 1 72 ? 3.566 -36.406 -8.914 1 96.56 72 LEU A CA 1
ATOM 563 C C . LEU A 1 72 ? 4.609 -36.906 -7.918 1 96.56 72 LEU A C 1
ATOM 565 O O . LEU A 1 72 ? 5.809 -36.875 -8.219 1 96.56 72 LEU A O 1
ATOM 569 N N . LEU A 1 73 ? 4.145 -37.375 -6.742 1 97.56 73 LEU A N 1
ATOM 570 C CA . LEU A 1 73 ? 5.047 -37.781 -5.672 1 97.56 73 LEU A CA 1
ATOM 571 C C . LEU A 1 73 ? 5.102 -39.312 -5.551 1 97.56 73 LEU A C 1
ATOM 573 O O . LEU A 1 73 ? 5.531 -39.844 -4.523 1 97.56 73 LEU A O 1
ATOM 577 N N . THR A 1 74 ? 4.652 -39.969 -6.539 1 94.06 74 THR A N 1
ATOM 578 C CA . THR A 1 74 ? 4.477 -41.406 -6.477 1 94.06 74 THR A CA 1
ATOM 579 C C . THR A 1 74 ? 5.789 -42.094 -6.121 1 94.06 74 THR A C 1
ATOM 581 O O . THR A 1 74 ? 5.797 -43.094 -5.387 1 94.06 74 THR A O 1
ATOM 584 N N . ASN A 1 75 ? 6.93 -41.562 -6.551 1 94.56 75 ASN A N 1
ATOM 585 C CA . ASN A 1 75 ? 8.219 -42.219 -6.359 1 94.56 75 ASN A CA 1
ATOM 586 C C . ASN A 1 75 ? 9.016 -41.562 -5.227 1 94.56 75 ASN A C 1
ATOM 588 O O . ASN A 1 75 ? 10.211 -41.812 -5.082 1 94.56 75 ASN A O 1
ATOM 592 N N . ALA A 1 76 ? 8.414 -40.75 -4.426 1 94.94 76 ALA A N 1
ATOM 593 C CA . ALA A 1 76 ? 9.086 -40.062 -3.318 1 94.94 76 ALA A CA 1
ATOM 594 C C . ALA A 1 76 ? 9.344 -41.031 -2.16 1 94.94 76 ALA A C 1
ATOM 596 O O . ALA A 1 76 ? 10.172 -40.75 -1.288 1 94.94 76 ALA A O 1
ATOM 597 N N . LYS A 1 77 ? 8.648 -42.188 -2.102 1 94.19 77 LYS A N 1
ATOM 598 C CA . LYS A 1 77 ? 8.781 -43.156 -1.045 1 94.19 77 LYS A CA 1
ATOM 599 C C . LYS A 1 77 ? 8.469 -42.562 0.323 1 94.19 77 LYS A C 1
ATOM 601 O O . LYS A 1 77 ? 9.195 -42.812 1.292 1 94.19 77 LYS A O 1
ATOM 606 N N . MET A 1 78 ? 7.559 -41.656 0.417 1 95.75 78 MET A N 1
ATOM 607 C CA . MET A 1 78 ? 6.996 -41.031 1.612 1 95.75 78 MET A CA 1
ATOM 608 C C . MET A 1 78 ? 5.578 -40.531 1.348 1 95.75 78 MET A C 1
ATOM 610 O O . MET A 1 78 ? 5.133 -40.5 0.2 1 95.75 78 MET A O 1
ATOM 614 N N . SER A 1 79 ? 4.859 -40.281 2.383 1 96.81 79 SER A N 1
ATOM 615 C CA . SER A 1 79 ? 3.512 -39.75 2.227 1 96.81 79 SER A CA 1
ATOM 616 C C . SER A 1 79 ? 3.537 -38.312 1.703 1 96.81 79 SER A C 1
ATOM 618 O O . SER A 1 79 ? 4.562 -37.625 1.794 1 96.81 79 SER A O 1
ATOM 620 N N . VAL A 1 80 ? 2.457 -37.906 1.148 1 97.56 80 VAL A N 1
ATOM 621 C CA . VAL A 1 80 ? 2.318 -36.531 0.677 1 97.56 80 VAL A CA 1
ATOM 622 C C . VAL A 1 80 ? 2.57 -35.562 1.83 1 97.56 80 VAL A C 1
ATOM 624 O O . VAL A 1 80 ? 3.305 -34.594 1.676 1 97.56 80 VAL A O 1
ATOM 627 N N . GLU A 1 81 ? 2.008 -35.844 2.986 1 97.12 81 GLU A N 1
ATOM 628 C CA . GLU A 1 81 ? 2.168 -35 4.168 1 97.12 81 GLU A CA 1
ATOM 629 C C . GLU A 1 81 ? 3.633 -34.906 4.582 1 97.12 81 GLU A C 1
ATOM 631 O O . GLU A 1 81 ? 4.121 -33.812 4.898 1 97.12 81 GLU A O 1
ATOM 636 N N . GLU A 1 82 ? 4.297 -36 4.586 1 97.5 82 GLU A N 1
ATOM 637 C CA . GLU A 1 82 ? 5.703 -36.031 4.969 1 97.5 82 GLU A CA 1
ATOM 638 C C . GLU A 1 82 ? 6.555 -35.188 4 1 97.5 82 GLU A C 1
ATOM 640 O O . GLU A 1 82 ? 7.473 -34.5 4.418 1 97.5 82 GLU A O 1
ATOM 645 N N . PHE A 1 83 ? 6.281 -35.344 2.756 1 98.19 83 PHE A N 1
ATOM 646 C CA . PHE A 1 83 ? 7.012 -34.562 1.754 1 98.19 83 PHE A CA 1
ATOM 647 C C . PHE A 1 83 ? 6.898 -33.062 2.033 1 98.19 83 PHE A C 1
ATOM 649 O O . PHE A 1 83 ? 7.906 -32.375 2.059 1 98.19 83 PHE A O 1
ATOM 656 N N . PHE A 1 84 ? 5.723 -32.594 2.312 1 97.94 84 PHE A N 1
ATOM 657 C CA . PHE A 1 84 ? 5.5 -31.156 2.469 1 97.94 84 PHE A CA 1
ATOM 658 C C . PHE A 1 84 ? 6.008 -30.672 3.82 1 97.94 84 PHE A C 1
ATOM 660 O O . PHE A 1 84 ? 6.27 -29.484 4 1 97.94 84 PHE A O 1
ATOM 667 N N . LYS A 1 85 ? 6.199 -31.516 4.723 1 96.69 85 LYS A N 1
ATOM 668 C CA . LYS A 1 85 ? 6.77 -31.172 6.02 1 96.69 85 LYS A CA 1
ATOM 669 C C . LYS A 1 85 ? 8.289 -31.109 5.957 1 96.69 85 LYS A C 1
ATOM 671 O O . LYS A 1 85 ? 8.914 -30.266 6.602 1 96.69 85 LYS A O 1
ATOM 676 N N . THR A 1 86 ? 8.922 -31.938 5.051 1 97.12 86 THR A N 1
ATOM 677 C CA . THR A 1 86 ? 10.359 -32.156 5.188 1 97.12 86 THR A CA 1
ATOM 678 C C . THR A 1 86 ? 11.094 -31.656 3.941 1 97.12 86 THR A C 1
ATOM 680 O O . THR A 1 86 ? 12.258 -31.266 4.016 1 97.12 86 THR A O 1
ATOM 683 N N . LYS A 1 87 ? 10.477 -31.766 2.744 1 97.69 87 LYS A N 1
ATOM 684 C CA . LYS A 1 87 ? 11.195 -31.5 1.499 1 97.69 87 LYS A CA 1
ATOM 685 C C . LYS A 1 87 ? 10.727 -30.203 0.857 1 97.69 87 LYS A C 1
ATOM 687 O O . LYS A 1 87 ? 11.531 -29.453 0.295 1 97.69 87 LYS A O 1
ATOM 692 N N . TRP A 1 88 ? 9.398 -29.891 1.023 1 97.94 88 TRP A N 1
ATOM 693 C CA . TRP A 1 88 ? 8.789 -28.719 0.396 1 97.94 88 TRP A CA 1
ATOM 694 C C . TRP A 1 88 ? 9.484 -27.438 0.833 1 97.94 88 TRP A C 1
ATOM 696 O O . TRP A 1 88 ? 9.531 -27.125 2.025 1 97.94 88 TRP A O 1
ATOM 706 N N . GLN A 1 89 ? 10.109 -26.719 -0.096 1 97.19 89 GLN A N 1
ATOM 707 C CA . GLN A 1 89 ? 10.766 -25.422 0.069 1 97.19 89 GLN A CA 1
ATOM 708 C C . GLN A 1 89 ? 12.039 -25.562 0.907 1 97.19 89 GLN A C 1
ATOM 710 O O . GLN A 1 89 ? 12.477 -24.594 1.533 1 97.19 89 GLN A O 1
ATOM 715 N N . ASN A 1 90 ? 12.609 -26.688 1.056 1 95.56 90 ASN A N 1
ATOM 716 C CA . ASN A 1 90 ? 13.812 -26.906 1.846 1 95.56 90 ASN A CA 1
ATOM 717 C C . ASN A 1 90 ? 15.016 -27.203 0.957 1 95.56 90 ASN A C 1
ATOM 719 O O . ASN A 1 90 ? 16.109 -26.688 1.194 1 95.56 90 ASN A O 1
ATOM 723 N N . GLY A 1 91 ? 14.836 -28.047 -0.05 1 95.31 91 GLY A N 1
ATOM 724 C CA . GLY A 1 91 ? 15.922 -28.391 -0.961 1 95.31 91 GLY A CA 1
ATOM 725 C C . GLY A 1 91 ? 15.484 -29.297 -2.098 1 95.31 91 GLY A C 1
ATOM 726 O O . GLY A 1 91 ? 14.398 -29.875 -2.053 1 95.31 91 GLY A O 1
ATOM 727 N N . ALA A 1 92 ? 16.391 -29.359 -3.068 1 97.62 92 ALA A N 1
ATOM 728 C CA . ALA A 1 92 ? 16.125 -30.25 -4.203 1 97.62 92 ALA A CA 1
ATOM 729 C C . ALA A 1 92 ? 16 -31.703 -3.758 1 97.62 92 ALA A C 1
ATOM 731 O O . ALA A 1 92 ? 16.766 -32.156 -2.898 1 97.62 92 ALA A O 1
ATOM 732 N N . PHE A 1 93 ? 15.07 -32.406 -4.324 1 98.31 93 PHE A N 1
ATOM 733 C CA . PHE A 1 93 ? 14.789 -33.781 -3.934 1 98.31 93 PHE A CA 1
ATOM 734 C C . PHE A 1 93 ? 14.469 -34.625 -5.152 1 98.31 93 PHE A C 1
ATOM 736 O O . PHE A 1 93 ? 13.5 -34.375 -5.867 1 98.31 93 PHE A O 1
ATOM 743 N N . SER A 1 94 ? 15.281 -35.625 -5.465 1 98 94 SER A N 1
ATOM 744 C CA . SER A 1 94 ? 15.078 -36.531 -6.605 1 98 94 SER A CA 1
ATOM 745 C C . SER A 1 94 ? 14.273 -37.75 -6.207 1 98 94 SER A C 1
ATOM 747 O O . SER A 1 94 ? 14.5 -38.312 -5.137 1 98 94 SER A O 1
ATOM 749 N N . MET A 1 95 ? 13.352 -38.094 -7.004 1 97.94 95 MET A N 1
ATOM 750 C CA . MET A 1 95 ? 12.492 -39.25 -6.836 1 97.94 95 MET A CA 1
ATOM 751 C C . MET A 1 95 ? 12.648 -40.219 -8.008 1 97.94 95 MET A C 1
ATOM 753 O O . MET A 1 95 ? 12.242 -39.906 -9.133 1 97.94 95 MET A O 1
ATOM 757 N N . HIS A 1 96 ? 13.133 -41.375 -7.738 1 96.88 96 HIS A N 1
ATOM 758 C CA . HIS A 1 96 ? 13.477 -42.312 -8.812 1 96.88 96 HIS A CA 1
ATOM 759 C C . HIS A 1 96 ? 12.469 -43.469 -8.875 1 96.88 96 HIS A C 1
ATOM 761 O O . HIS A 1 96 ? 12.141 -44.062 -7.855 1 96.88 96 HIS A O 1
ATOM 767 N N . ALA A 1 97 ? 12 -43.656 -10.102 1 95.69 97 ALA A N 1
ATOM 768 C CA . ALA A 1 97 ? 11.117 -44.812 -10.344 1 95.69 97 ALA A CA 1
ATOM 769 C C . ALA A 1 97 ? 11.891 -46.125 -10.312 1 95.69 97 ALA A C 1
ATOM 771 O O . ALA A 1 97 ? 13.07 -46.156 -10.672 1 95.69 97 ALA A O 1
ATOM 772 N N . ASP A 1 98 ? 11.211 -47.188 -9.93 1 92.44 98 ASP A N 1
ATOM 773 C CA . ASP A 1 98 ? 11.852 -48.5 -9.922 1 92.44 98 ASP A CA 1
ATOM 774 C C . ASP A 1 98 ? 12.133 -49 -11.344 1 92.44 98 ASP A C 1
ATOM 776 O O . ASP A 1 98 ? 13.195 -49.562 -11.617 1 92.44 98 ASP A O 1
ATOM 780 N N . GLU A 1 99 ? 11.125 -48.781 -12.219 1 90.88 99 GLU A N 1
ATOM 781 C CA . GLU A 1 99 ? 11.266 -49.094 -13.641 1 90.88 99 GLU A CA 1
ATOM 782 C C . GLU A 1 99 ? 10.898 -47.875 -14.492 1 90.88 99 GLU A C 1
ATOM 784 O O . GLU A 1 99 ? 10.086 -47.031 -14.086 1 90.88 99 GLU A O 1
ATOM 789 N N . GLU A 1 100 ? 11.57 -47.906 -15.648 1 87.31 100 GLU A N 1
ATOM 790 C CA . GLU A 1 100 ? 11.258 -46.781 -16.562 1 87.31 100 GLU A CA 1
ATOM 791 C C . GLU A 1 100 ? 9.789 -46.812 -16.953 1 87.31 100 GLU A C 1
ATOM 7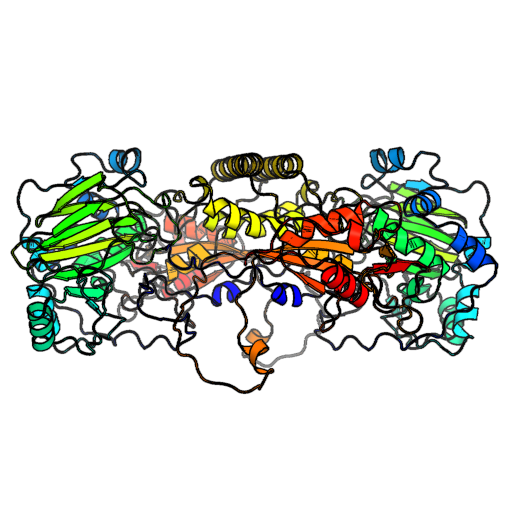93 O O . GLU A 1 100 ? 9.234 -47.844 -17.297 1 87.31 100 GLU A O 1
ATOM 798 N N . TYR A 1 101 ? 9.195 -45.656 -16.797 1 88.06 101 TYR A N 1
ATOM 799 C CA . TYR A 1 101 ? 7.824 -45.5 -17.25 1 88.06 101 TYR A CA 1
ATOM 800 C C . TYR A 1 101 ? 7.789 -45 -18.688 1 88.06 101 TYR A C 1
ATOM 802 O O . TYR A 1 101 ? 7.602 -43.812 -18.938 1 88.06 101 TYR A O 1
ATOM 810 N N . LYS A 1 102 ? 7.742 -45.781 -19.625 1 85.62 102 LYS A N 1
ATOM 811 C CA . LYS A 1 102 ? 7.922 -45.469 -21.031 1 85.62 102 LYS A CA 1
ATOM 812 C C . LYS A 1 102 ? 6.684 -44.781 -21.609 1 85.62 102 LYS A C 1
ATOM 814 O O . LYS A 1 102 ? 6.773 -44.031 -22.578 1 85.62 102 LYS A O 1
ATOM 819 N N . ASP A 1 103 ? 5.578 -45.062 -20.969 1 86.31 103 ASP A N 1
ATOM 820 C CA . ASP A 1 103 ? 4.328 -44.5 -21.5 1 86.31 103 ASP A CA 1
ATOM 821 C C . ASP A 1 103 ? 4.273 -43 -21.344 1 86.31 103 ASP A C 1
ATOM 823 O O . ASP A 1 103 ? 3.449 -42.344 -21.984 1 86.31 103 ASP A O 1
ATOM 827 N N . LEU A 1 104 ? 5.137 -42.438 -20.531 1 91.38 104 LEU A N 1
ATOM 828 C CA . LEU A 1 104 ? 5.152 -41 -20.344 1 91.38 104 LEU A CA 1
ATOM 829 C C . LEU A 1 104 ? 5.566 -40.312 -21.625 1 91.38 104 LEU A C 1
ATOM 831 O O . LEU A 1 104 ? 5.273 -39.125 -21.812 1 91.38 104 LEU A O 1
ATOM 835 N N . ALA A 1 105 ? 6.277 -41 -22.469 1 90.06 105 ALA A N 1
ATOM 836 C CA . ALA A 1 105 ? 6.664 -40.438 -23.75 1 90.06 105 ALA A CA 1
ATOM 837 C C . ALA A 1 105 ? 5.438 -40.094 -24.594 1 90.06 105 ALA A C 1
ATOM 839 O O . ALA A 1 105 ? 5.496 -39.25 -25.469 1 90.06 105 ALA A O 1
ATOM 840 N N . LYS A 1 106 ? 4.359 -40.781 -24.297 1 88.69 106 LYS A N 1
ATOM 841 C CA . LYS A 1 106 ? 3.117 -40.531 -25.016 1 88.69 106 LYS A CA 1
ATOM 842 C C . LYS A 1 106 ? 2.475 -39.219 -24.547 1 88.69 106 LYS A C 1
ATOM 844 O O . LYS A 1 106 ? 1.62 -38.656 -25.25 1 88.69 106 LYS A O 1
ATOM 849 N N . ILE A 1 107 ? 2.84 -38.844 -23.406 1 91.88 107 ILE A N 1
ATOM 850 C CA . ILE A 1 107 ? 2.322 -37.594 -22.859 1 91.88 107 ILE A CA 1
ATOM 851 C C . ILE A 1 107 ? 3.117 -36.406 -23.438 1 91.88 107 ILE A C 1
ATOM 853 O O . ILE A 1 107 ? 2.537 -35.438 -23.906 1 91.88 107 ILE A O 1
ATOM 857 N N . PHE A 1 108 ? 4.395 -36.562 -23.438 1 94.25 108 PHE A N 1
ATOM 858 C CA . PHE A 1 108 ? 5.234 -35.5 -24.031 1 94.25 108 PHE A CA 1
ATOM 859 C C . PHE A 1 108 ? 6.57 -36.094 -24.484 1 94.25 108 PHE A C 1
ATOM 861 O O . PHE A 1 108 ? 7.324 -36.625 -23.672 1 94.25 108 PHE A O 1
ATOM 868 N N . SER A 1 109 ? 6.852 -35.969 -25.641 1 95.06 109 SER A N 1
ATOM 869 C CA . SER A 1 109 ? 8.086 -36.375 -26.281 1 95.06 109 SER A CA 1
ATOM 870 C C . SER A 1 109 ? 8.203 -35.812 -27.688 1 95.06 109 SER A C 1
ATOM 872 O O . SER A 1 109 ? 7.324 -35.062 -28.156 1 95.06 109 SER A O 1
ATOM 874 N N . TYR A 1 110 ? 9.344 -36.125 -28.266 1 94.75 110 TYR A N 1
ATOM 875 C CA . TYR A 1 110 ? 9.539 -35.75 -29.656 1 94.75 110 TYR A CA 1
ATOM 876 C C . TYR A 1 110 ? 8.445 -36.344 -30.531 1 94.75 110 TYR A C 1
ATOM 878 O O . TYR A 1 110 ? 7.867 -35.656 -31.375 1 94.75 110 TYR A O 1
ATOM 886 N N . ASP A 1 111 ? 8.109 -37.594 -30.328 1 91.25 111 ASP A N 1
ATOM 887 C CA . ASP A 1 111 ? 7.121 -38.25 -31.156 1 91.25 111 ASP A CA 1
ATOM 888 C C . ASP A 1 111 ? 5.734 -37.656 -30.969 1 91.25 111 ASP A C 1
ATOM 890 O O . ASP A 1 111 ? 4.977 -37.5 -31.922 1 91.25 111 ASP A O 1
ATOM 894 N N . PHE A 1 112 ? 5.414 -37.312 -29.781 1 88.25 112 PHE A N 1
ATOM 895 C CA . PHE A 1 112 ? 4.164 -36.625 -29.5 1 88.25 112 PHE A CA 1
ATOM 896 C C . PHE A 1 112 ? 4.09 -35.312 -30.266 1 88.25 112 PHE A C 1
ATOM 898 O O . PHE A 1 112 ? 3.07 -35 -30.891 1 88.25 112 PHE A O 1
ATOM 905 N N . LEU A 1 113 ? 5.168 -34.594 -30.188 1 89.88 113 LEU A N 1
ATOM 906 C CA . LEU A 1 113 ? 5.199 -33.281 -30.859 1 89.88 113 LEU A CA 1
ATOM 907 C C . LEU A 1 113 ? 5.035 -33.438 -32.375 1 89.88 113 LEU A C 1
ATOM 909 O O . LEU A 1 113 ? 4.332 -32.656 -33 1 89.88 113 LEU A O 1
ATOM 913 N N . LEU A 1 114 ? 5.68 -34.469 -32.906 1 88.31 114 LEU A N 1
ATOM 914 C CA . LEU A 1 114 ? 5.574 -34.688 -34.344 1 88.31 114 LEU A CA 1
ATOM 915 C C . LEU A 1 114 ? 4.125 -34.969 -34.719 1 88.31 114 LEU A C 1
ATOM 917 O O . LEU A 1 114 ? 3.66 -34.469 -35.75 1 88.31 114 LEU A O 1
ATOM 921 N N . LYS A 1 115 ? 3.512 -35.719 -33.938 1 84.81 115 LYS A N 1
ATOM 922 C CA . LYS A 1 115 ? 2.105 -36 -34.219 1 84.81 115 LYS A CA 1
ATOM 923 C C . LYS A 1 115 ? 1.26 -34.75 -34.125 1 84.81 115 LYS A C 1
ATOM 925 O O . LYS A 1 115 ? 0.365 -34.531 -34.969 1 84.81 115 LYS A O 1
ATOM 930 N N . LEU A 1 116 ? 1.583 -33.969 -33.188 1 83.19 116 LEU A N 1
ATOM 931 C CA . LEU A 1 116 ? 0.866 -32.719 -33 1 83.19 116 LEU A CA 1
ATOM 932 C C . LEU A 1 116 ? 1.072 -31.797 -34.188 1 83.19 116 LEU A C 1
ATOM 934 O O . LEU A 1 116 ? 0.131 -31.125 -34.625 1 83.19 116 LEU A O 1
ATOM 938 N N . LEU A 1 117 ? 2.258 -31.734 -34.688 1 86.19 117 LEU A N 1
ATOM 939 C CA . LEU A 1 117 ? 2.604 -30.812 -35.781 1 86.19 117 LEU A CA 1
ATOM 940 C C . LEU A 1 117 ? 2.039 -31.281 -37.094 1 86.19 117 LEU A C 1
ATOM 942 O O . LEU A 1 117 ? 1.849 -30.484 -38.031 1 86.19 117 LEU A O 1
ATOM 946 N N . LYS A 1 118 ? 1.896 -32.5 -37.188 1 79.88 118 LYS A N 1
ATOM 947 C CA . LYS A 1 118 ? 1.32 -33.031 -38.406 1 79.88 118 LYS A CA 1
ATOM 948 C C . LYS A 1 118 ? -0.177 -32.75 -38.469 1 79.88 118 LYS A C 1
ATOM 950 O O . LYS A 1 118 ? -0.741 -32.656 -39.562 1 79.88 118 LYS A O 1
ATOM 955 N N . ASP A 1 119 ? -0.672 -32.625 -37.312 1 70.12 119 ASP A N 1
ATOM 956 C CA . ASP A 1 119 ? -2.096 -32.312 -37.281 1 70.12 119 ASP A CA 1
ATOM 957 C C . ASP A 1 119 ? -2.336 -30.828 -37.5 1 70.12 119 ASP A C 1
ATOM 959 O O . ASP A 1 119 ? -1.758 -29.984 -36.812 1 70.12 119 ASP A O 1
ATOM 963 N N . GLU A 1 120 ? -2.352 -30.297 -38.719 1 59.59 120 GLU A N 1
ATOM 964 C CA . GLU A 1 120 ? -2.314 -28.984 -39.375 1 59.59 120 GLU A CA 1
ATOM 965 C C . GLU A 1 120 ? -3.164 -27.984 -38.625 1 59.59 120 GLU A C 1
ATOM 967 O O . GLU A 1 120 ? -3.307 -26.828 -39.031 1 59.59 120 GLU A O 1
ATOM 972 N N . GLU A 1 121 ? -3.555 -28.203 -37.438 1 62 121 GLU A N 1
ATOM 973 C CA . GLU A 1 121 ? -4.566 -27.281 -36.938 1 62 121 GLU A CA 1
ATOM 974 C C . GLU A 1 121 ? -3.967 -26.312 -35.906 1 62 121 GLU A C 1
ATOM 976 O O . GLU A 1 121 ? -4.625 -25.359 -35.5 1 62 121 GLU A O 1
ATOM 981 N N . TYR A 1 122 ? -2.684 -26.375 -35.656 1 68.88 122 TYR A N 1
ATOM 982 C CA . TYR A 1 122 ? -2.174 -25.5 -34.594 1 68.88 122 TYR A CA 1
ATOM 983 C C . TYR A 1 122 ? -1.217 -24.469 -35.188 1 68.88 122 TYR A C 1
ATOM 985 O O . TYR A 1 122 ? -0.365 -24.781 -36 1 68.88 122 TYR A O 1
ATOM 993 N N . ASN A 1 123 ? -1.584 -23.25 -34.875 1 74.81 123 ASN A N 1
ATOM 994 C CA . ASN A 1 123 ? -0.679 -22.141 -35.188 1 74.81 123 ASN A CA 1
ATOM 995 C C . ASN A 1 123 ? 0.139 -21.734 -33.969 1 74.81 123 ASN A C 1
ATOM 997 O O . ASN A 1 123 ? -0.314 -20.906 -33.156 1 74.81 123 ASN A O 1
ATOM 1001 N N . PHE A 1 124 ? 1.344 -22.281 -33.938 1 81.44 124 PHE A N 1
ATOM 1002 C CA . PHE A 1 124 ? 2.221 -21.969 -32.812 1 81.44 124 PHE A CA 1
ATOM 1003 C C . PHE A 1 124 ? 3.006 -20.688 -33.062 1 81.44 124 PHE A C 1
ATOM 1005 O O . PHE A 1 124 ? 3.564 -20.5 -34.156 1 81.44 124 PHE A O 1
ATOM 1012 N N . GLN A 1 125 ? 2.951 -19.859 -32.125 1 80.69 125 GLN A N 1
ATOM 1013 C CA . GLN A 1 125 ? 3.664 -18.594 -32.25 1 80.69 125 GLN A CA 1
ATOM 1014 C C . GLN A 1 125 ? 5.023 -18.656 -31.547 1 80.69 125 GLN A C 1
ATOM 1016 O O . GLN A 1 125 ? 5.117 -19.094 -30.406 1 80.69 125 GLN A O 1
ATOM 1021 N N . PRO A 1 126 ? 6.031 -18.156 -32.25 1 82.94 126 PRO A N 1
ATOM 1022 C CA . PRO A 1 126 ? 7.359 -18.141 -31.641 1 82.94 126 PRO A CA 1
ATOM 1023 C C . PRO A 1 126 ? 7.43 -17.234 -30.422 1 82.94 126 PRO A C 1
ATOM 1025 O O . PRO A 1 126 ? 6.789 -16.188 -30.391 1 82.94 126 PRO A O 1
ATOM 1028 N N . GLU A 1 127 ? 8.125 -17.656 -29.422 1 75.62 127 GLU A N 1
ATOM 1029 C CA . GLU A 1 127 ? 8.391 -16.922 -28.188 1 75.62 127 GLU A CA 1
ATOM 1030 C C . GLU A 1 127 ? 7.164 -16.906 -27.281 1 75.62 127 GLU A C 1
ATOM 1032 O O . GLU A 1 127 ? 7.258 -16.516 -26.109 1 75.62 127 GLU A O 1
ATOM 1037 N N . LEU A 1 128 ? 6.148 -17.391 -27.844 1 76.06 128 LEU A N 1
ATOM 1038 C CA . LEU A 1 128 ? 4.941 -17.484 -27.031 1 76.06 128 LEU A CA 1
ATOM 1039 C C . LEU A 1 128 ? 4.602 -18.938 -26.75 1 76.06 128 LEU A C 1
ATOM 1041 O O . LEU A 1 128 ? 4.293 -19.297 -25.594 1 76.06 128 LEU A O 1
ATOM 1045 N N . ASP A 1 129 ? 4.785 -19.641 -27.812 1 83.81 129 ASP A N 1
ATOM 1046 C CA . ASP A 1 129 ? 4.402 -21.031 -27.672 1 83.81 129 ASP A CA 1
ATOM 1047 C C . ASP A 1 129 ? 5.629 -21.938 -27.672 1 83.81 129 ASP A C 1
ATOM 1049 O O . ASP A 1 129 ? 5.574 -23.078 -27.172 1 83.81 129 ASP A O 1
ATOM 1053 N N . PHE A 1 130 ? 6.672 -21.391 -28.297 1 88.81 130 PHE A N 1
ATOM 1054 C CA . PHE A 1 130 ? 7.875 -22.203 -28.344 1 88.81 130 PHE A CA 1
ATOM 1055 C C . PHE A 1 130 ? 9.117 -21.344 -28.516 1 88.81 130 PHE A C 1
ATOM 1057 O O . PHE A 1 130 ? 9.023 -20.188 -28.922 1 88.81 130 PHE A O 1
ATOM 1064 N N . THR A 1 131 ? 10.242 -21.906 -28.125 1 89.94 131 THR A N 1
ATOM 1065 C CA . THR A 1 131 ? 11.539 -21.281 -28.344 1 89.94 131 THR A CA 1
ATOM 1066 C C . THR A 1 131 ? 12.625 -22.344 -28.531 1 89.94 131 THR A C 1
ATOM 1068 O O . THR A 1 131 ? 12.562 -23.422 -27.922 1 89.94 131 THR A O 1
ATOM 1071 N N . TYR A 1 132 ? 13.562 -22.031 -29.422 1 90.88 132 TYR A N 1
ATOM 1072 C CA . TYR A 1 132 ? 14.773 -22.828 -29.547 1 90.88 132 TYR A CA 1
ATOM 1073 C C . TYR A 1 132 ? 15.922 -22.219 -28.75 1 90.88 132 TYR A C 1
ATOM 1075 O O . TYR A 1 132 ? 16.062 -21 -28.703 1 90.88 132 TYR A O 1
ATOM 1083 N N . GLY A 1 133 ? 16.625 -23.109 -28.125 1 89.69 133 GLY A N 1
ATOM 1084 C CA . GLY A 1 133 ? 17.734 -22.578 -27.344 1 89.69 133 GLY A CA 1
ATOM 1085 C C . GLY A 1 133 ? 18.891 -23.562 -27.219 1 89.69 133 GLY A C 1
ATOM 1086 O O . GLY A 1 133 ? 18.719 -24.75 -27.453 1 89.69 133 GLY A O 1
ATOM 1087 N N . ARG A 1 134 ? 20.062 -22.953 -26.953 1 90.56 134 ARG A N 1
ATOM 1088 C CA . ARG A 1 134 ? 21.266 -23.75 -26.703 1 90.56 134 ARG A CA 1
ATOM 1089 C C . ARG A 1 134 ? 22.219 -23 -25.781 1 90.56 134 ARG A C 1
ATOM 1091 O O . ARG A 1 134 ? 22.156 -21.781 -25.656 1 90.56 134 ARG A O 1
ATOM 1098 N N . TYR A 1 135 ? 23 -23.828 -25.094 1 87.75 135 TYR A N 1
ATOM 1099 C CA . TYR A 1 135 ? 24.062 -23.297 -24.266 1 87.75 135 TYR A CA 1
ATOM 1100 C C . TYR A 1 135 ? 25.422 -23.828 -24.688 1 87.75 135 TYR A C 1
ATOM 1102 O O . TYR A 1 135 ? 25.844 -24.906 -24.234 1 87.75 135 TYR A O 1
ATOM 1110 N N . PRO A 1 136 ? 26.125 -23.062 -25.391 1 77.5 136 PRO A N 1
ATOM 1111 C CA . PRO A 1 136 ? 27.422 -23.531 -25.891 1 77.5 136 PRO A CA 1
ATOM 1112 C C . PRO A 1 136 ? 28.531 -23.391 -24.844 1 77.5 136 PRO A C 1
ATOM 1114 O O . PRO A 1 136 ? 29.672 -23.797 -25.094 1 77.5 136 PRO A O 1
ATOM 1117 N N . GLY A 1 137 ? 28.234 -22.859 -23.672 1 73.75 137 GLY A N 1
ATOM 1118 C CA . GLY A 1 137 ? 29.25 -22.781 -22.625 1 73.75 137 GLY A CA 1
ATOM 1119 C C . GLY A 1 137 ? 29.344 -21.422 -21.969 1 73.75 137 GLY A C 1
ATOM 1120 O O . GLY A 1 137 ? 29.719 -21.312 -20.797 1 73.75 137 GLY A O 1
ATOM 1121 N N . ASP A 1 138 ? 29.094 -20.391 -22.672 1 71.88 138 ASP A N 1
ATOM 1122 C CA . ASP A 1 138 ? 29.266 -19.047 -22.141 1 71.88 138 ASP A CA 1
ATOM 1123 C C . ASP A 1 138 ? 27.922 -18.406 -21.797 1 71.88 138 ASP A C 1
ATOM 1125 O O . ASP A 1 138 ? 27.688 -18.016 -20.656 1 71.88 138 ASP A O 1
ATOM 1129 N N . CYS A 1 139 ? 27.109 -18.312 -22.812 1 74.75 139 CYS A N 1
ATOM 1130 C CA . CYS A 1 139 ? 25.781 -17.719 -22.594 1 74.75 139 CYS A CA 1
ATOM 1131 C C . CYS A 1 139 ? 24.734 -18.469 -23.406 1 74.75 139 CYS A C 1
ATOM 1133 O O . CYS A 1 139 ? 25.016 -19.016 -24.469 1 74.75 139 CYS A O 1
ATOM 1135 N N . SER A 1 140 ? 23.547 -18.438 -22.812 1 79.75 140 SER A N 1
ATOM 1136 C CA . SER A 1 140 ? 22.422 -19.062 -23.516 1 79.75 140 SER A CA 1
ATOM 1137 C C . SER A 1 140 ? 22.078 -18.281 -24.781 1 79.75 140 SER A C 1
ATOM 1139 O O . SER A 1 140 ? 22.109 -17.062 -24.797 1 79.75 140 SER A O 1
ATOM 1141 N N . VAL A 1 141 ? 21.859 -19 -25.844 1 75.06 141 VAL A N 1
ATOM 1142 C CA . VAL A 1 141 ? 21.5 -18.391 -27.125 1 75.06 141 VAL A CA 1
ATOM 1143 C C . VAL A 1 141 ? 20.125 -18.891 -27.562 1 75.06 141 VAL A C 1
ATOM 1145 O O . VAL A 1 141 ? 19.844 -20.094 -27.484 1 75.06 141 VAL A O 1
ATOM 1148 N N . ASN A 1 142 ? 19.281 -17.938 -27.875 1 73.81 142 ASN A N 1
ATOM 1149 C CA . ASN A 1 142 ? 17.984 -18.297 -28.484 1 73.81 142 ASN A CA 1
ATOM 1150 C C . ASN A 1 142 ? 18.016 -18.125 -30 1 73.81 142 ASN A C 1
ATOM 1152 O O . ASN A 1 142 ? 18.594 -17.172 -30.516 1 73.81 142 ASN A O 1
ATOM 1156 N N . GLU A 1 143 ? 17.516 -19.172 -30.625 1 72 143 GLU A N 1
ATOM 1157 C CA . GLU A 1 143 ? 17.469 -19.094 -32.094 1 72 143 GLU A CA 1
ATOM 1158 C C . GLU A 1 143 ? 16.141 -18.5 -32.531 1 72 143 GLU A C 1
ATOM 1160 O O . GLU A 1 143 ? 15.078 -18.812 -31.984 1 72 143 GLU A O 1
ATOM 1165 N N . ASN A 1 144 ? 16.297 -17.578 -33.406 1 69.06 144 ASN A N 1
ATOM 1166 C CA . ASN A 1 144 ? 15.086 -16.938 -33.938 1 69.06 144 ASN A CA 1
ATOM 1167 C C . ASN A 1 144 ? 14.438 -17.766 -35.031 1 69.06 144 ASN A C 1
ATOM 1169 O O . ASN A 1 144 ? 14.516 -17.422 -36.219 1 69.06 144 ASN A O 1
ATOM 1173 N N . ILE A 1 145 ? 14.055 -18.906 -34.625 1 72.19 145 ILE A N 1
ATOM 1174 C CA . ILE A 1 145 ? 13.305 -19.75 -35.562 1 72.19 145 ILE A CA 1
ATOM 1175 C C . ILE A 1 145 ? 11.812 -19.438 -35.438 1 72.19 145 ILE A C 1
ATOM 1177 O O . ILE A 1 145 ? 11.234 -19.531 -34.344 1 72.19 145 ILE A O 1
ATOM 1181 N N . LYS A 1 146 ? 11.258 -19.094 -36.594 1 74.69 146 LYS A N 1
ATOM 1182 C CA . LYS A 1 146 ? 9.914 -18.516 -36.562 1 74.69 146 LYS A CA 1
ATOM 1183 C C . LYS A 1 146 ? 8.852 -19.594 -36.75 1 74.69 146 LYS A C 1
ATOM 1185 O O . LYS A 1 146 ? 7.668 -19.359 -36.469 1 74.69 146 LYS A O 1
ATOM 1190 N N . ASN A 1 147 ? 9.367 -20.766 -37.156 1 80.5 147 ASN A N 1
ATOM 1191 C CA . ASN A 1 147 ? 8.344 -21.766 -37.469 1 80.5 147 ASN A CA 1
ATOM 1192 C C . ASN A 1 147 ? 8.547 -23.031 -36.656 1 80.5 147 ASN A C 1
ATOM 1194 O O . ASN A 1 147 ? 9.672 -23.375 -36.281 1 80.5 147 ASN A O 1
ATOM 1198 N N . LEU A 1 148 ? 7.434 -23.641 -36.312 1 87.88 148 LEU A N 1
ATOM 1199 C CA . LEU A 1 148 ? 7.434 -24.938 -35.656 1 87.88 148 LEU A CA 1
ATOM 1200 C C . LEU A 1 148 ? 6.902 -26.031 -36.594 1 87.88 148 LEU A C 1
ATOM 1202 O O . LEU A 1 148 ? 5.688 -26.219 -36.688 1 87.88 148 LEU A O 1
ATOM 1206 N N . SER A 1 149 ? 7.754 -26.562 -37.344 1 89.19 149 SER A N 1
ATOM 1207 C CA . SER A 1 149 ? 7.461 -27.672 -38.219 1 89.19 149 SER A CA 1
ATOM 1208 C C . SER A 1 149 ? 8.383 -28.859 -37.969 1 89.19 149 SER A C 1
ATOM 1210 O O . SER A 1 149 ? 9.43 -28.719 -37.344 1 89.19 149 SER A O 1
ATOM 1212 N N . VAL A 1 150 ? 7.965 -29.984 -38.469 1 89.81 150 VAL A N 1
ATOM 1213 C CA . VAL A 1 150 ? 8.758 -31.188 -38.25 1 89.81 150 VAL A CA 1
ATOM 1214 C C . VAL A 1 150 ? 10.164 -30.984 -38.844 1 89.81 150 VAL A C 1
ATOM 1216 O O . VAL A 1 150 ? 11.156 -31.312 -38.188 1 89.81 150 VAL A O 1
ATOM 1219 N N . LYS A 1 151 ? 10.203 -30.438 -39.969 1 91.5 151 LYS A N 1
ATOM 1220 C CA . LYS A 1 151 ? 11.484 -30.203 -40.625 1 91.5 151 LYS A CA 1
ATOM 1221 C C . LYS A 1 151 ? 12.367 -29.266 -39.812 1 91.5 151 LYS A C 1
ATOM 1223 O O . LYS A 1 151 ? 13.562 -29.531 -39.625 1 91.5 151 LYS A O 1
ATOM 1228 N N . GLU A 1 152 ? 11.766 -28.281 -39.406 1 90.94 152 GLU A N 1
ATOM 1229 C CA . GLU A 1 152 ? 12.531 -27.281 -38.656 1 90.94 152 GLU A CA 1
ATOM 1230 C C . GLU A 1 152 ? 12.984 -27.844 -37.281 1 90.94 152 GLU A C 1
ATOM 1232 O O . GLU A 1 152 ? 14.078 -27.516 -36.812 1 90.94 152 GLU A O 1
ATOM 1237 N N . VAL A 1 153 ? 12.188 -28.594 -36.656 1 93.62 153 VAL A N 1
ATOM 1238 C CA . VAL A 1 153 ? 12.547 -29.219 -35.375 1 93.62 153 VAL A CA 1
ATOM 1239 C C . VAL A 1 153 ? 13.742 -30.141 -35.562 1 93.62 153 VAL A C 1
ATOM 1241 O O . VAL A 1 153 ? 14.711 -30.078 -34.812 1 93.62 153 VAL A O 1
ATOM 1244 N N . ASP A 1 154 ? 13.633 -30.906 -36.594 1 94.06 154 ASP A N 1
ATOM 1245 C CA . ASP A 1 154 ? 14.719 -31.844 -36.875 1 94.06 154 ASP A CA 1
ATOM 1246 C C . ASP A 1 154 ? 16.016 -31.094 -37.156 1 94.06 154 ASP A C 1
ATOM 1248 O O . ASP A 1 154 ? 17.078 -31.484 -36.656 1 94.06 154 ASP A O 1
ATOM 1252 N N . ARG A 1 155 ? 15.906 -30.156 -37.938 1 93.88 155 ARG A N 1
ATOM 1253 C CA . ARG A 1 155 ? 17.078 -29.344 -38.281 1 93.88 155 ARG A CA 1
ATOM 1254 C C . ARG A 1 155 ? 17.703 -28.734 -37.031 1 93.88 155 ARG A C 1
ATOM 1256 O O . ARG A 1 155 ? 18.922 -28.766 -36.875 1 93.88 155 ARG A O 1
ATOM 1263 N N . ALA A 1 156 ? 16.859 -28.156 -36.219 1 92.75 156 ALA A N 1
ATOM 1264 C CA . ALA A 1 156 ? 17.344 -27.5 -35 1 92.75 156 ALA A CA 1
ATOM 1265 C C . ALA A 1 156 ? 18.016 -28.5 -34.062 1 92.75 156 ALA A C 1
ATOM 1267 O O . ALA A 1 156 ? 19.094 -28.234 -33.531 1 92.75 156 ALA A O 1
ATOM 1268 N N . LEU A 1 157 ? 17.422 -29.641 -33.906 1 95 157 LEU A N 1
ATOM 1269 C CA . LEU A 1 157 ? 17.984 -30.672 -33.062 1 95 157 LEU A CA 1
ATOM 1270 C C . LEU A 1 157 ? 19.312 -31.172 -33.625 1 95 157 LEU A C 1
ATOM 1272 O O . LEU A 1 157 ? 20.266 -31.391 -32.844 1 95 157 LEU A O 1
ATOM 1276 N N . GLU A 1 158 ? 19.391 -31.312 -34.844 1 94.69 158 GLU A N 1
ATOM 1277 C CA . GLU A 1 158 ? 20.625 -31.75 -35.469 1 94.69 158 GLU A CA 1
ATOM 1278 C C . GLU A 1 158 ? 21.734 -30.719 -35.281 1 94.69 158 GLU A C 1
ATOM 1280 O O . GLU A 1 158 ? 22.906 -31.078 -35.156 1 94.69 158 GLU A O 1
ATOM 1285 N N . ALA A 1 159 ? 21.328 -29.5 -35.25 1 92.12 159 ALA A N 1
ATOM 1286 C CA . ALA A 1 159 ? 22.281 -28.422 -35.062 1 92.12 159 ALA A CA 1
ATOM 1287 C C . ALA A 1 159 ? 22.688 -28.297 -33.594 1 92.12 159 ALA A C 1
ATOM 1289 O O . ALA A 1 159 ? 23.594 -27.516 -33.25 1 92.12 159 ALA A O 1
ATOM 1290 N N . GLY A 1 160 ? 22.031 -29.031 -32.75 1 92.69 160 GLY A N 1
ATOM 1291 C CA . GLY A 1 160 ? 22.406 -29.047 -31.359 1 92.69 160 GLY A CA 1
ATOM 1292 C C . GLY A 1 160 ? 21.5 -28.203 -30.484 1 92.69 160 GLY A C 1
ATOM 1293 O O . GLY A 1 160 ? 21.75 -28.078 -29.281 1 92.69 160 GLY A O 1
ATOM 1294 N N . ASP A 1 161 ? 20.453 -27.641 -31.062 1 93.81 161 ASP A N 1
ATOM 1295 C CA . ASP A 1 161 ? 19.516 -26.797 -30.312 1 93.81 161 ASP A CA 1
ATOM 1296 C C . ASP A 1 161 ? 18.469 -27.656 -29.594 1 93.81 161 ASP A C 1
ATOM 1298 O O . ASP A 1 161 ? 18.062 -28.703 -30.109 1 93.81 161 ASP A O 1
ATOM 1302 N N . CYS A 1 162 ? 18.125 -27.188 -28.438 1 95.44 162 CYS A N 1
ATOM 1303 C CA . CYS A 1 162 ? 16.969 -27.75 -27.766 1 95.44 162 CYS A CA 1
ATOM 1304 C C . CYS A 1 162 ? 15.695 -26.969 -28.094 1 95.44 162 CYS A C 1
ATOM 1306 O O . CYS A 1 162 ? 15.766 -25.812 -28.5 1 95.44 162 CYS A O 1
ATOM 1308 N N . LEU A 1 163 ? 14.625 -27.656 -27.938 1 95.06 163 LEU A N 1
ATOM 1309 C CA . LEU A 1 163 ? 13.328 -27.031 -28.156 1 95.06 163 LEU A CA 1
ATOM 1310 C C . LEU A 1 163 ? 12.539 -26.953 -26.859 1 95.06 163 LEU A C 1
ATOM 1312 O O . LEU A 1 163 ? 12.453 -27.938 -26.109 1 95.06 163 LEU A O 1
ATOM 1316 N N . LYS A 1 164 ? 12.039 -25.797 -26.578 1 94.25 164 LYS A N 1
ATOM 1317 C CA . LYS A 1 164 ? 11.133 -25.594 -25.453 1 94.25 164 LYS A CA 1
ATOM 1318 C C . LYS A 1 164 ? 9.711 -25.312 -25.938 1 94.25 164 LYS A C 1
ATOM 1320 O O . LYS A 1 164 ? 9.5 -24.453 -26.781 1 94.25 164 LYS A O 1
ATOM 1325 N N . ILE A 1 165 ? 8.781 -26.062 -25.469 1 92.81 165 ILE A N 1
ATOM 1326 C CA . ILE A 1 165 ? 7.367 -25.797 -25.703 1 92.81 165 ILE A CA 1
ATOM 1327 C C . ILE A 1 165 ? 6.75 -25.156 -24.453 1 92.81 165 ILE A C 1
ATOM 1329 O O . ILE A 1 165 ? 6.793 -25.719 -23.375 1 92.81 165 ILE A O 1
ATOM 1333 N N . MET A 1 166 ? 6.219 -24.031 -24.734 1 90.5 166 MET A N 1
ATOM 1334 C CA . MET A 1 166 ? 5.625 -23.297 -23.625 1 90.5 166 MET A CA 1
ATOM 1335 C C . MET A 1 166 ? 4.199 -23.781 -23.359 1 90.5 166 MET A C 1
ATOM 1337 O O . MET A 1 166 ? 3.383 -23.844 -24.281 1 90.5 166 MET A O 1
ATOM 1341 N N . GLU A 1 167 ? 3.918 -24.188 -22.172 1 91.75 167 GLU A N 1
ATOM 1342 C CA . GLU A 1 167 ? 2.594 -24.531 -21.656 1 91.75 167 GLU A CA 1
ATOM 1343 C C . GLU A 1 167 ? 1.938 -25.609 -22.516 1 91.75 167 GLU A C 1
ATOM 1345 O O . GLU A 1 167 ? 0.803 -25.453 -22.969 1 91.75 167 GLU A O 1
ATOM 1350 N N . PRO A 1 168 ? 2.539 -26.641 -22.672 1 92.75 168 PRO A N 1
ATOM 1351 C CA . PRO A 1 168 ? 1.973 -27.703 -23.5 1 92.75 168 PRO A CA 1
ATOM 1352 C C . PRO A 1 168 ? 0.624 -28.203 -22.969 1 92.75 168 PRO A C 1
ATOM 1354 O O . PRO A 1 168 ? -0.099 -28.906 -23.688 1 92.75 168 PRO A O 1
ATOM 1357 N N . HIS A 1 169 ? 0.258 -27.891 -21.703 1 92.81 169 HIS A N 1
ATOM 1358 C CA . HIS A 1 169 ? -1.038 -28.297 -21.188 1 92.81 169 HIS A CA 1
ATOM 1359 C C . HIS A 1 169 ? -2.18 -27.672 -21.969 1 92.81 169 HIS A C 1
ATOM 1361 O O . HIS A 1 169 ? -3.324 -28.109 -21.875 1 92.81 169 HIS A O 1
ATOM 1367 N N . ARG A 1 170 ? -1.899 -26.672 -22.703 1 88.12 170 ARG A N 1
ATOM 1368 C CA . ARG A 1 170 ? -2.914 -26.031 -23.531 1 88.12 170 ARG A CA 1
ATOM 1369 C C . ARG A 1 170 ? -3.334 -26.938 -24.688 1 88.12 170 ARG A C 1
ATOM 1371 O O . ARG A 1 170 ? -4.426 -26.781 -25.234 1 88.12 170 ARG A O 1
ATOM 1378 N N . PHE A 1 171 ? -2.4 -27.953 -25.031 1 83.69 171 PHE A N 1
ATOM 1379 C CA . PHE A 1 171 ? -2.684 -28.766 -26.219 1 83.69 171 PHE A CA 1
ATOM 1380 C C . PHE A 1 171 ? -2.623 -30.25 -25.891 1 83.69 171 PHE A C 1
ATOM 1382 O O . PHE A 1 171 ? -2.951 -31.094 -26.734 1 83.69 171 PHE A O 1
ATOM 1389 N N . GLN A 1 172 ? -2.189 -30.531 -24.766 1 88.75 172 GLN A N 1
ATOM 1390 C CA . GLN A 1 172 ? -2.111 -31.906 -24.312 1 88.75 172 GLN A CA 1
ATOM 1391 C C . GLN A 1 172 ? -3.104 -32.156 -23.172 1 88.75 172 GLN A C 1
ATOM 1393 O O . GLN A 1 172 ? -2.818 -31.875 -22.016 1 88.75 172 GLN A O 1
ATOM 1398 N N . PRO A 1 173 ? -4.168 -32.812 -23.438 1 90.81 173 PRO A N 1
ATOM 1399 C CA . PRO A 1 173 ? -5.215 -33 -22.438 1 90.81 173 PRO A CA 1
ATOM 1400 C C . PRO A 1 173 ? -4.707 -33.719 -21.188 1 90.81 173 PRO A C 1
ATOM 1402 O O . PRO A 1 173 ? -5.18 -33.469 -20.078 1 90.81 173 PRO A O 1
ATOM 1405 N N . ALA A 1 174 ? -3.781 -34.625 -21.375 1 93.25 174 ALA A N 1
ATOM 1406 C CA . ALA A 1 174 ? -3.24 -35.375 -20.234 1 93.25 174 ALA A CA 1
ATOM 1407 C C . ALA A 1 174 ? -2.594 -34.406 -19.234 1 93.25 174 ALA A C 1
ATOM 1409 O O . ALA A 1 174 ? -2.738 -34.594 -18.016 1 93.25 174 ALA A O 1
ATOM 1410 N N . LEU A 1 175 ? -1.915 -33.438 -19.766 1 95.38 175 LEU A N 1
ATOM 1411 C CA . LEU A 1 175 ? -1.293 -32.469 -18.891 1 95.38 175 LEU A CA 1
ATOM 1412 C C . LEU A 1 175 ? -2.342 -31.547 -18.266 1 95.38 175 LEU A C 1
ATOM 1414 O O . LEU A 1 175 ? -2.227 -31.156 -17.094 1 95.38 175 LEU A O 1
ATOM 1418 N N . HIS A 1 176 ? -3.336 -31.172 -19.062 1 95.25 176 HIS A N 1
ATOM 1419 C CA . HIS A 1 176 ? -4.457 -30.422 -18.5 1 95.25 176 HIS A CA 1
ATOM 1420 C C . HIS A 1 176 ? -5.102 -31.172 -17.344 1 95.25 176 HIS A C 1
ATOM 1422 O O . HIS A 1 176 ? -5.34 -30.609 -16.266 1 95.25 176 HIS A O 1
ATOM 1428 N N . ALA A 1 177 ? -5.332 -32.438 -17.547 1 96.19 177 ALA A N 1
ATOM 1429 C CA . ALA A 1 177 ? -5.957 -33.281 -16.547 1 96.19 177 ALA A CA 1
ATOM 1430 C C . ALA A 1 177 ? -5.109 -33.375 -15.273 1 96.19 177 ALA A C 1
ATOM 1432 O O . ALA A 1 177 ? -5.645 -33.406 -14.164 1 96.19 177 ALA A O 1
ATOM 1433 N N . LEU A 1 178 ? -3.854 -33.344 -15.414 1 97.19 178 LEU A N 1
ATOM 1434 C CA . LEU A 1 178 ? -2.93 -33.438 -14.289 1 97.19 178 LEU A CA 1
ATOM 1435 C C . LEU A 1 178 ? -2.838 -32.094 -13.57 1 97.19 178 LEU A C 1
ATOM 1437 O O . LEU A 1 178 ? -2.918 -32.031 -12.344 1 97.19 178 LEU A O 1
ATOM 1441 N N . LEU A 1 179 ? -2.756 -30.984 -14.289 1 97.94 179 LEU A N 1
ATOM 1442 C CA . LEU A 1 179 ? -2.344 -29.688 -13.75 1 97.94 179 LEU A CA 1
ATOM 1443 C C . LEU A 1 179 ? -3.537 -28.938 -13.164 1 97.94 179 LEU A C 1
ATOM 1445 O O . LEU A 1 179 ? -3.404 -28.234 -12.172 1 97.94 179 LEU A O 1
ATOM 1449 N N . SER A 1 180 ? -4.672 -29.031 -13.781 1 96.56 180 SER A N 1
ATOM 1450 C CA . SER A 1 180 ? -5.84 -28.281 -13.32 1 96.56 180 SER A CA 1
ATOM 1451 C C . SER A 1 180 ? -6.16 -28.609 -11.867 1 96.56 180 SER A C 1
ATOM 1453 O O . SER A 1 180 ? -6.27 -27.703 -11.031 1 96.56 180 SER A O 1
ATOM 1455 N N . PRO A 1 181 ? -6.246 -29.922 -11.484 1 96.81 181 PRO A N 1
ATOM 1456 C CA . PRO A 1 181 ? -6.473 -30.219 -10.07 1 96.81 181 PRO A CA 1
ATOM 1457 C C . PRO A 1 181 ? -5.312 -29.781 -9.18 1 96.81 181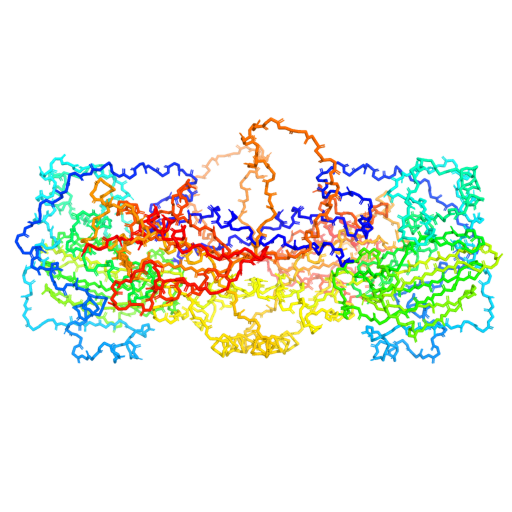 PRO A C 1
ATOM 1459 O O . PRO A 1 181 ? -5.516 -29.453 -8.016 1 96.81 181 PRO A O 1
ATOM 1462 N N . LEU A 1 182 ? -4.113 -29.766 -9.695 1 98.12 182 LEU A N 1
ATOM 1463 C CA . LEU A 1 182 ? -2.967 -29.328 -8.906 1 98.12 182 LEU A CA 1
ATOM 1464 C C . LEU A 1 182 ? -3.102 -27.859 -8.508 1 98.12 182 LEU A C 1
ATOM 1466 O O . LEU A 1 182 ? -2.645 -27.469 -7.434 1 98.12 182 LEU A O 1
ATOM 1470 N N . GLU A 1 183 ? -3.699 -27.047 -9.383 1 97.62 183 GLU A N 1
ATOM 1471 C CA . GLU A 1 183 ? -3.947 -25.656 -9.016 1 97.62 183 GLU A CA 1
ATOM 1472 C C . GLU A 1 183 ? -4.824 -25.562 -7.77 1 97.62 183 GLU A C 1
ATOM 1474 O O . GLU A 1 183 ? -4.621 -24.688 -6.93 1 97.62 183 GLU A O 1
ATOM 1479 N N . SER A 1 184 ? -5.758 -26.484 -7.68 1 96.12 184 SER A N 1
ATOM 1480 C CA . SER A 1 184 ? -6.621 -26.516 -6.504 1 96.12 184 SER A CA 1
ATOM 1481 C C . SER A 1 184 ? -5.867 -27.016 -5.277 1 96.12 184 SER A C 1
ATOM 1483 O O . SER A 1 184 ? -6.09 -26.531 -4.164 1 96.12 184 SER A O 1
ATOM 1485 N N . PHE A 1 185 ? -5.016 -27.938 -5.445 1 97.38 185 PHE A N 1
ATOM 1486 C CA . PHE A 1 185 ? -4.242 -28.469 -4.332 1 97.38 185 PHE A CA 1
ATOM 1487 C C . PHE A 1 185 ? -3.309 -27.406 -3.764 1 97.38 185 PHE A C 1
ATOM 1489 O O . PHE A 1 185 ? -3.307 -27.156 -2.557 1 97.38 185 PHE A O 1
ATOM 1496 N N . PHE A 1 186 ? -2.525 -26.781 -4.637 1 97.75 186 PHE A N 1
ATOM 1497 C CA . PHE A 1 186 ? -1.521 -25.812 -4.219 1 97.75 186 PHE A CA 1
ATOM 1498 C C . PHE A 1 186 ? -2.17 -24.469 -3.875 1 97.75 186 PHE A C 1
ATOM 1500 O O . PHE A 1 186 ? -1.63 -23.703 -3.082 1 97.75 186 PHE A O 1
ATOM 1507 N N . GLY A 1 187 ? -3.348 -24.234 -4.445 1 96.81 187 GLY A N 1
ATOM 1508 C CA . GLY A 1 187 ? -3.934 -22.922 -4.32 1 96.81 187 GLY A CA 1
ATOM 1509 C C . GLY A 1 187 ? -3.137 -21.844 -5.039 1 96.81 187 GLY A C 1
ATOM 1510 O O . GLY A 1 187 ? -2.912 -20.766 -4.496 1 96.81 187 GLY A O 1
ATOM 1511 N N . SER A 1 188 ? -2.658 -22.141 -6.137 1 96.88 188 SER A N 1
ATOM 1512 C CA . SER A 1 188 ? -1.821 -21.297 -6.992 1 96.88 188 SER A CA 1
ATOM 1513 C C . SER A 1 188 ? -1.884 -21.766 -8.445 1 96.88 188 SER A C 1
ATOM 1515 O O . SER A 1 188 ? -2.303 -22.891 -8.727 1 96.88 188 SER A O 1
ATOM 1517 N N . LEU A 1 189 ? -1.562 -20.875 -9.297 1 96.62 189 LEU A N 1
ATOM 1518 C CA . LEU A 1 189 ? -1.453 -21.297 -10.688 1 96.62 189 LEU A CA 1
ATOM 1519 C C . LEU A 1 189 ? -0.369 -22.344 -10.859 1 96.62 189 LEU A C 1
ATOM 1521 O O . LEU A 1 189 ? 0.627 -22.344 -10.133 1 96.62 189 LEU A O 1
ATOM 1525 N N . VAL A 1 190 ? -0.641 -23.234 -11.734 1 97.88 190 VAL A N 1
ATOM 1526 C CA . VAL A 1 190 ? 0.307 -24.281 -12.086 1 97.88 190 VAL A CA 1
ATOM 1527 C C . VAL A 1 190 ? 0.534 -24.281 -13.594 1 97.88 190 VAL A C 1
ATOM 1529 O O . VAL A 1 190 ? -0.422 -24.312 -14.375 1 97.88 190 VAL A O 1
ATOM 1532 N N . PHE A 1 191 ? 1.778 -24.234 -13.938 1 96.12 191 PHE A N 1
ATOM 1533 C CA . PHE A 1 191 ? 2.174 -24.203 -15.344 1 96.12 191 PHE A CA 1
ATOM 1534 C C . PHE A 1 191 ? 3.014 -25.438 -15.688 1 96.12 191 PHE A C 1
ATOM 1536 O O . PHE A 1 191 ? 3.459 -26.156 -14.797 1 96.12 191 PHE A O 1
ATOM 1543 N N . SER A 1 192 ? 3.105 -25.641 -17 1 96.69 192 SER A N 1
ATOM 1544 C CA . SER A 1 192 ? 4.055 -26.656 -17.469 1 96.69 192 SER A CA 1
ATOM 1545 C C . SER A 1 192 ? 4.879 -26.125 -18.641 1 96.69 192 SER A C 1
ATOM 1547 O O . SER A 1 192 ? 4.406 -25.297 -19.422 1 96.69 192 SER A O 1
ATOM 1549 N N . ASP A 1 193 ? 6.066 -26.609 -18.719 1 96.12 193 ASP A N 1
ATOM 1550 C CA . ASP A 1 193 ? 6.949 -26.438 -19.859 1 96.12 193 ASP A CA 1
ATOM 1551 C C . ASP A 1 193 ? 7.484 -27.781 -20.359 1 96.12 193 ASP A C 1
ATOM 1553 O O . ASP A 1 193 ? 7.75 -28.672 -19.562 1 96.12 193 ASP A O 1
ATOM 1557 N N . GLY A 1 194 ? 7.559 -27.844 -21.641 1 96.81 194 GLY A N 1
ATOM 1558 C CA . GLY A 1 194 ? 8.133 -29.047 -22.219 1 96.81 194 GLY A CA 1
ATOM 1559 C C . GLY A 1 194 ? 9.453 -28.781 -22.922 1 96.81 194 GLY A C 1
ATOM 1560 O O . GLY A 1 194 ? 9.617 -27.766 -23.594 1 96.81 194 GLY A O 1
ATOM 1561 N N . TYR A 1 195 ? 10.359 -29.734 -22.797 1 97.38 195 TYR A N 1
ATOM 1562 C CA . TYR A 1 195 ? 11.672 -29.594 -23.406 1 97.38 195 TYR A CA 1
ATOM 1563 C C . TYR A 1 195 ? 12.039 -30.844 -24.203 1 97.38 195 TYR A C 1
ATOM 1565 O O . TYR A 1 195 ? 11.766 -31.969 -23.766 1 97.38 195 TYR A O 1
ATOM 1573 N N . ILE A 1 196 ? 12.625 -30.641 -25.344 1 97.81 196 ILE A N 1
ATOM 1574 C CA . ILE A 1 196 ? 13.211 -31.688 -26.188 1 97.81 196 ILE A CA 1
ATOM 1575 C C . ILE A 1 196 ? 14.641 -31.312 -26.547 1 97.81 196 ILE A C 1
ATOM 1577 O O . ILE A 1 196 ? 14.875 -30.281 -27.203 1 97.81 196 ILE A O 1
ATOM 1581 N N . CYS A 1 197 ? 15.562 -32.188 -26.188 1 97.81 197 CYS A N 1
ATOM 1582 C CA . CYS A 1 197 ? 16.969 -31.875 -26.391 1 97.81 197 CYS A CA 1
ATOM 1583 C C . CYS A 1 197 ? 17.672 -32.969 -27.172 1 97.81 197 CYS A C 1
ATOM 1585 O O . CYS A 1 197 ? 17.406 -34.156 -26.953 1 97.81 197 CYS A O 1
ATOM 1587 N N . PRO A 1 198 ? 18.562 -32.625 -28.141 1 97.38 198 PRO A N 1
ATOM 1588 C CA . PRO A 1 198 ? 19.406 -33.625 -28.781 1 97.38 198 PRO A CA 1
ATOM 1589 C C . PRO A 1 198 ? 20.453 -34.219 -27.844 1 97.38 198 PRO A C 1
ATOM 1591 O O . PRO A 1 198 ? 20.578 -33.75 -26.703 1 97.38 198 PRO A O 1
ATOM 1594 N N . PRO A 1 199 ? 21.125 -35.312 -28.312 1 97.06 199 PRO A N 1
ATOM 1595 C CA . PRO A 1 199 ? 22.172 -35.875 -27.453 1 97.06 199 PRO A CA 1
ATOM 1596 C C . PRO A 1 199 ? 23.156 -34.812 -26.984 1 97.06 199 PRO A C 1
ATOM 1598 O O . PRO A 1 199 ? 23.672 -34.031 -27.781 1 97.06 199 PRO A O 1
ATOM 1601 N N . LYS A 1 200 ? 23.344 -34.719 -25.672 1 95.75 200 LYS A N 1
ATOM 1602 C CA . LYS A 1 200 ? 24.266 -33.812 -25 1 95.75 200 LYS A CA 1
ATOM 1603 C C . LYS A 1 200 ? 23.797 -32.375 -25.062 1 95.75 200 LYS A C 1
ATOM 1605 O O . LYS A 1 200 ? 24.531 -31.438 -24.719 1 95.75 200 LYS A O 1
ATOM 1610 N N . GLY A 1 201 ? 22.609 -32.188 -25.531 1 95.38 201 GLY A N 1
ATOM 1611 C CA . GLY A 1 201 ? 22.062 -30.844 -25.672 1 95.38 201 GLY A CA 1
ATOM 1612 C C . GLY A 1 201 ? 21.734 -30.188 -24.344 1 95.38 201 GLY A C 1
ATOM 1613 O O . GLY A 1 201 ? 21.328 -30.859 -23.406 1 95.38 201 GLY A O 1
ATOM 1614 N N . GLN A 1 202 ? 21.938 -28.891 -24.328 1 94.75 202 GLN A N 1
ATOM 1615 C CA . GLN A 1 202 ? 21.609 -28.031 -23.188 1 94.75 202 GLN A CA 1
ATOM 1616 C C . GLN A 1 202 ? 20.828 -26.797 -23.641 1 94.75 202 GLN A C 1
ATOM 1618 O O . GLN A 1 202 ? 21.266 -26.078 -24.547 1 94.75 202 GLN A O 1
ATOM 1623 N N . PHE A 1 203 ? 19.688 -26.641 -22.984 1 93.69 203 PHE A N 1
ATOM 1624 C CA . PHE A 1 203 ? 18.828 -25.547 -23.406 1 93.69 203 PHE A CA 1
ATOM 1625 C C . PHE A 1 203 ? 19.344 -24.219 -22.875 1 93.69 203 PHE A C 1
ATOM 1627 O O . PHE A 1 203 ? 19.391 -23.219 -23.594 1 93.69 203 PHE A O 1
ATOM 1634 N N . ARG A 1 204 ? 19.672 -24.156 -21.594 1 91.38 204 ARG A N 1
ATOM 1635 C CA . ARG A 1 204 ? 20.047 -22.922 -20.906 1 91.38 204 ARG A CA 1
ATOM 1636 C C . ARG A 1 204 ? 21.203 -23.156 -19.938 1 91.38 204 ARG A C 1
ATOM 1638 O O . ARG A 1 204 ? 21.422 -24.281 -19.484 1 91.38 204 ARG A O 1
ATOM 1645 N N . GLY A 1 205 ? 21.906 -22.031 -19.656 1 91.75 205 GLY A N 1
ATOM 1646 C CA . GLY A 1 205 ? 22.984 -22.109 -18.688 1 91.75 205 GLY A CA 1
ATOM 1647 C C . GLY A 1 205 ? 22.516 -22.141 -17.25 1 91.75 205 GLY A C 1
ATOM 1648 O O . GLY A 1 205 ? 21.359 -22.453 -16.984 1 91.75 205 GLY A O 1
ATOM 1649 N N . ILE A 1 206 ? 23.453 -21.891 -16.328 1 94.25 206 ILE A N 1
ATOM 1650 C CA . ILE A 1 206 ? 23.203 -21.938 -14.898 1 94.25 206 ILE A CA 1
ATOM 1651 C C . ILE A 1 206 ? 22.281 -20.781 -14.5 1 94.25 206 ILE A C 1
ATOM 1653 O O . ILE A 1 206 ? 22.578 -19.625 -14.797 1 94.25 206 ILE A O 1
ATOM 1657 N N . HIS A 1 207 ? 21.141 -21.094 -13.836 1 93.56 207 HIS A N 1
ATOM 1658 C CA . HIS A 1 207 ? 20.188 -20.062 -13.461 1 93.56 207 HIS A CA 1
ATOM 1659 C C . HIS A 1 207 ? 19.234 -20.562 -12.375 1 93.56 207 HIS A C 1
ATOM 1661 O O . HIS A 1 207 ? 19.312 -21.719 -11.953 1 93.56 207 HIS A O 1
ATOM 1667 N N . PHE A 1 208 ? 18.453 -19.734 -11.805 1 93.44 208 PHE A N 1
ATOM 1668 C CA . PHE A 1 208 ? 17.328 -20.109 -10.945 1 93.44 208 PHE A CA 1
ATOM 1669 C C . PHE A 1 208 ? 16.078 -19.344 -11.328 1 93.44 208 PHE A C 1
ATOM 1671 O O . PHE A 1 208 ? 16.141 -18.359 -12.055 1 93.44 208 PHE A O 1
ATOM 1678 N N . ILE A 1 209 ? 14.922 -19.828 -10.938 1 91.31 209 ILE A N 1
ATOM 1679 C CA . ILE A 1 209 ? 13.641 -19.188 -11.234 1 91.31 209 ILE A CA 1
ATOM 1680 C C . ILE A 1 209 ? 12.844 -19 -9.945 1 91.31 209 ILE A C 1
ATOM 1682 O O . ILE A 1 209 ? 13.242 -19.484 -8.883 1 91.31 209 ILE A O 1
ATOM 1686 N N . ASP A 1 210 ? 11.734 -18.281 -10.016 1 93.44 210 ASP A N 1
ATOM 1687 C CA . ASP A 1 210 ? 10.961 -17.859 -8.852 1 93.44 210 ASP A CA 1
ATOM 1688 C C . ASP A 1 210 ? 9.75 -18.781 -8.648 1 93.44 210 ASP A C 1
ATOM 1690 O O . ASP A 1 210 ? 8.734 -18.359 -8.102 1 93.44 210 ASP A O 1
ATOM 1694 N N . GLU A 1 211 ? 9.852 -20 -9.148 1 96.44 211 GLU A N 1
ATOM 1695 C CA . GLU A 1 211 ? 8.758 -20.969 -9.016 1 96.44 211 GLU A CA 1
ATOM 1696 C C . GLU A 1 211 ? 9.258 -22.281 -8.422 1 96.44 211 GLU A C 1
ATOM 1698 O O . GLU A 1 211 ? 10.43 -22.625 -8.562 1 96.44 211 GLU A O 1
ATOM 1703 N N . GLU A 1 212 ? 8.281 -22.953 -7.688 1 97.62 212 GLU A N 1
ATOM 1704 C CA . GLU A 1 212 ? 8.516 -24.359 -7.363 1 97.62 212 GLU A CA 1
ATOM 1705 C C . GLU A 1 212 ? 8.43 -25.234 -8.609 1 97.62 212 GLU A C 1
ATOM 1707 O O . GLU A 1 212 ? 7.52 -25.078 -9.422 1 97.62 212 GLU A O 1
ATOM 1712 N N . CYS A 1 213 ? 9.375 -26.219 -8.672 1 97.81 213 CYS A N 1
ATOM 1713 C CA . CYS A 1 213 ? 9.43 -26.984 -9.914 1 97.81 213 CYS A CA 1
ATOM 1714 C C . CYS A 1 213 ? 9.461 -28.484 -9.633 1 97.81 213 CYS A C 1
ATOM 1716 O O . CYS A 1 213 ? 10.133 -28.922 -8.703 1 97.81 213 CYS A O 1
ATOM 1718 N N . PHE A 1 214 ? 8.719 -29.219 -10.391 1 98.69 214 PHE A N 1
ATOM 1719 C CA . PHE A 1 214 ? 8.812 -30.672 -10.508 1 98.69 214 PHE A CA 1
ATOM 1720 C C . PHE A 1 214 ? 9.172 -31.078 -11.922 1 98.69 214 PHE A C 1
ATOM 1722 O O . PHE A 1 214 ? 8.367 -30.938 -12.844 1 98.69 214 PHE A O 1
ATOM 1729 N N . VAL A 1 215 ? 10.375 -31.609 -12.117 1 98.62 215 VAL A N 1
ATOM 1730 C CA . VAL A 1 215 ? 10.82 -32.094 -13.43 1 98.62 215 VAL A CA 1
ATOM 1731 C C . VAL A 1 215 ? 10.43 -33.531 -13.602 1 98.62 215 VAL A C 1
ATOM 1733 O O . VAL A 1 215 ? 10.789 -34.406 -12.773 1 98.62 215 VAL A O 1
ATOM 1736 N N . VAL A 1 216 ? 9.719 -33.812 -14.656 1 98.31 216 VAL A N 1
ATOM 1737 C CA . VAL A 1 216 ? 9.328 -35.188 -14.969 1 98.31 216 VAL A CA 1
ATOM 1738 C C . VAL A 1 216 ? 10 -35.656 -16.266 1 98.31 216 VAL A C 1
ATOM 1740 O O . VAL A 1 216 ? 9.695 -35.125 -17.344 1 98.31 216 VAL A O 1
ATOM 1743 N N . GLN A 1 217 ? 10.875 -36.594 -16.156 1 98.44 217 GLN A N 1
ATOM 1744 C CA . GLN A 1 217 ? 11.555 -37.125 -17.328 1 98.44 217 GLN A CA 1
ATOM 1745 C C . GLN A 1 217 ? 10.641 -38.062 -18.125 1 98.44 217 GLN A C 1
ATOM 1747 O O . GLN A 1 217 ? 10.031 -38.969 -17.547 1 98.44 217 GLN A O 1
ATOM 1752 N N . THR A 1 218 ? 10.555 -37.906 -19.453 1 97.69 218 THR A N 1
ATOM 1753 C CA . THR A 1 218 ? 9.602 -38.688 -20.219 1 97.69 218 THR A CA 1
ATOM 1754 C C . THR A 1 218 ? 10.312 -39.5 -21.297 1 97.69 218 THR A C 1
ATOM 1756 O O . THR A 1 218 ? 9.789 -40.5 -21.781 1 97.69 218 THR A O 1
ATOM 1759 N N . GLU A 1 219 ? 11.414 -39.031 -21.797 1 97.44 219 GLU A N 1
ATOM 1760 C CA . GLU A 1 219 ? 12.211 -39.719 -22.828 1 97.44 219 GLU A CA 1
ATOM 1761 C C . GLU A 1 219 ? 13.695 -39.469 -22.609 1 97.44 219 GLU A C 1
ATOM 1763 O O . GLU A 1 219 ? 14.117 -38.344 -22.297 1 97.44 219 GLU A O 1
ATOM 1768 N N . GLY A 1 220 ? 14.516 -40.562 -22.797 1 97.19 220 GLY A N 1
ATOM 1769 C CA . GLY A 1 220 ? 15.953 -40.406 -22.625 1 97.19 220 GLY A CA 1
ATOM 1770 C C . GLY A 1 220 ? 16.344 -40 -21.219 1 97.19 220 GLY A C 1
ATOM 1771 O O . GLY A 1 220 ? 15.594 -40.25 -20.266 1 97.19 220 GLY A O 1
ATOM 1772 N N . THR A 1 221 ? 17.578 -39.469 -21.109 1 97.62 221 THR A N 1
ATOM 1773 C CA . THR A 1 221 ? 18.062 -39.125 -19.781 1 97.62 221 THR A CA 1
ATOM 1774 C C . THR A 1 221 ? 18.5 -37.656 -19.766 1 97.62 221 THR A C 1
ATOM 1776 O O . THR A 1 221 ? 18.922 -37.094 -20.781 1 97.62 221 THR A O 1
ATOM 1779 N N . GLN A 1 222 ? 18.312 -37 -18.672 1 97.94 222 GLN A N 1
ATOM 1780 C CA . GLN A 1 222 ? 18.75 -35.656 -18.406 1 97.94 222 GLN A CA 1
ATOM 1781 C C . GLN A 1 222 ? 19.516 -35.562 -17.078 1 97.94 222 GLN A C 1
ATOM 1783 O O . GLN A 1 222 ? 19.062 -36.094 -16.062 1 97.94 222 GLN A O 1
ATOM 1788 N N . THR A 1 223 ? 20.672 -34.969 -17.094 1 98.62 223 THR A N 1
ATOM 1789 C CA . THR A 1 223 ? 21.469 -34.781 -15.875 1 98.62 223 THR A CA 1
ATOM 1790 C C . THR A 1 223 ? 21.344 -33.375 -15.359 1 98.62 223 THR A C 1
ATOM 1792 O O . THR A 1 223 ? 21.625 -32.406 -16.078 1 98.62 223 THR A O 1
ATOM 1795 N N . TRP A 1 224 ? 20.922 -33.281 -14.109 1 98.56 224 TRP A N 1
ATOM 1796 C CA . TRP A 1 224 ? 20.734 -31.984 -13.438 1 98.56 224 TRP A CA 1
ATOM 1797 C C . TRP A 1 224 ? 21.844 -31.734 -12.414 1 98.56 224 TRP A C 1
ATOM 1799 O O . TRP A 1 224 ? 22.156 -32.625 -11.594 1 98.56 224 TRP A O 1
ATOM 1809 N N . THR A 1 225 ? 22.469 -30.594 -12.508 1 98 225 THR A N 1
ATOM 1810 C CA . THR A 1 225 ? 23.484 -30.156 -11.562 1 98 225 THR A CA 1
ATOM 1811 C C . THR A 1 225 ? 22.969 -28.984 -10.727 1 98 225 THR A C 1
ATOM 1813 O O . THR A 1 225 ? 22.562 -27.953 -11.266 1 98 225 THR A O 1
ATOM 1816 N N . ILE A 1 226 ? 23 -29.172 -9.422 1 98.19 226 ILE A N 1
ATOM 1817 C CA . ILE A 1 226 ? 22.453 -28.203 -8.484 1 98.19 226 ILE A CA 1
ATOM 1818 C C . ILE A 1 226 ? 23.578 -27.562 -7.691 1 98.19 226 ILE A C 1
ATOM 1820 O O . ILE A 1 226 ? 24.516 -28.234 -7.25 1 98.19 226 ILE A O 1
ATOM 1824 N N . TYR A 1 227 ? 23.5 -26.234 -7.574 1 97.56 227 TYR A N 1
ATOM 1825 C CA . TYR A 1 227 ? 24.484 -25.453 -6.832 1 97.56 227 TYR A CA 1
ATOM 1826 C C . TYR A 1 227 ? 23.859 -24.828 -5.594 1 97.56 227 TYR A C 1
ATOM 1828 O O . TYR A 1 227 ? 22.656 -24.938 -5.379 1 97.56 227 TYR A O 1
ATOM 1836 N N . GLU A 1 228 ? 24.719 -24.25 -4.789 1 96.06 228 GLU A N 1
ATOM 1837 C CA . GLU A 1 228 ? 24.219 -23.562 -3.611 1 96.06 228 GLU A CA 1
ATOM 1838 C C . GLU A 1 228 ? 23.328 -22.375 -4.008 1 96.06 228 GLU A C 1
ATOM 1840 O O . GLU A 1 228 ? 23.641 -21.656 -4.953 1 96.06 228 GLU A O 1
ATOM 1845 N N . ASP A 1 229 ? 22.25 -22.219 -3.201 1 94.94 229 ASP A N 1
ATOM 1846 C CA . ASP A 1 229 ? 21.328 -21.125 -3.488 1 94.94 229 ASP A CA 1
ATOM 1847 C C . ASP A 1 229 ? 22.016 -19.766 -3.316 1 94.94 229 ASP A C 1
ATOM 1849 O O . ASP A 1 229 ? 22.812 -19.578 -2.391 1 94.94 229 ASP A O 1
ATOM 1853 N N . LYS A 1 230 ? 21.719 -18.875 -4.215 1 93.44 230 LYS A N 1
ATOM 1854 C CA . LYS A 1 230 ? 22.172 -17.484 -4.066 1 93.44 230 LYS A CA 1
ATOM 1855 C C . LYS A 1 230 ? 21.188 -16.688 -3.215 1 93.44 230 LYS A C 1
ATOM 1857 O O . LYS A 1 230 ? 21.594 -15.766 -2.504 1 93.44 230 LYS A O 1
ATOM 1862 N N . GLU A 1 231 ? 19.984 -16.984 -3.275 1 93 231 GLU A N 1
ATOM 1863 C CA . GLU A 1 231 ? 18.875 -16.438 -2.492 1 93 231 GLU A CA 1
ATOM 1864 C C . GLU A 1 231 ? 17.828 -17.516 -2.205 1 93 231 GLU A C 1
ATOM 1866 O O . GLU A 1 231 ? 17.094 -17.938 -3.107 1 93 231 GLU A O 1
ATOM 1871 N N . LYS A 1 232 ? 17.781 -17.922 -1.004 1 96.12 232 LYS A N 1
ATOM 1872 C CA . LYS A 1 232 ? 16.859 -18.984 -0.642 1 96.12 232 LYS A CA 1
ATOM 1873 C C . LYS A 1 232 ? 15.406 -18.562 -0.887 1 96.12 232 LYS A C 1
ATOM 1875 O O . LYS A 1 232 ? 14.984 -17.5 -0.451 1 96.12 232 LYS A O 1
ATOM 1880 N N . LEU A 1 233 ? 14.625 -19.391 -1.618 1 97.44 233 LEU A N 1
ATOM 1881 C CA . LEU A 1 233 ? 13.219 -19.156 -1.946 1 97.44 233 LEU A CA 1
ATOM 1882 C C . LEU A 1 233 ? 13.047 -17.812 -2.648 1 97.44 233 LEU A C 1
ATOM 1884 O O . LEU A 1 233 ? 12.164 -17.031 -2.291 1 97.44 233 LEU A O 1
ATOM 1888 N N . SER A 1 234 ? 13.859 -17.609 -3.588 1 94.75 234 SER A N 1
ATOM 1889 C CA . SER A 1 234 ? 13.852 -16.328 -4.293 1 94.75 234 SER A CA 1
ATOM 1890 C C . SER A 1 234 ? 12.492 -16.047 -4.914 1 94.75 234 SER A C 1
ATOM 1892 O O . SER A 1 234 ? 11.797 -16.969 -5.352 1 94.75 234 SER A O 1
ATOM 1894 N N . THR A 1 235 ? 12.094 -14.805 -4.883 1 91.69 235 THR A N 1
ATOM 1895 C CA . THR A 1 235 ? 10.859 -14.352 -5.508 1 91.69 235 THR A CA 1
ATOM 1896 C C . THR A 1 235 ? 11.141 -13.695 -6.859 1 91.69 235 THR A C 1
ATOM 1898 O O . THR A 1 235 ? 10.281 -13.016 -7.414 1 91.69 235 THR A O 1
ATOM 1901 N N . ASN A 1 236 ? 12.328 -13.867 -7.293 1 86.06 236 ASN A N 1
ATOM 1902 C CA . ASN A 1 236 ? 12.773 -13.383 -8.594 1 86.06 236 ASN A CA 1
ATOM 1903 C C . ASN A 1 236 ? 13.484 -14.469 -9.391 1 86.06 236 ASN A C 1
ATOM 1905 O O . ASN A 1 236 ? 13.617 -15.602 -8.922 1 86.06 236 ASN A O 1
ATOM 1909 N N . TYR A 1 237 ? 13.781 -14.164 -10.711 1 87.56 237 TYR A N 1
ATOM 1910 C CA . TYR A 1 237 ? 14.555 -15.078 -11.539 1 87.56 237 TYR A CA 1
ATOM 1911 C C . TYR A 1 237 ? 15.922 -14.492 -11.867 1 87.56 237 TYR A C 1
ATOM 1913 O O . TYR A 1 237 ? 16.156 -13.297 -11.688 1 87.56 237 TYR A O 1
ATOM 1921 N N . SER A 1 238 ? 16.844 -15.383 -12.266 1 85.75 238 SER A N 1
ATOM 1922 C CA . SER A 1 238 ? 18.188 -14.898 -12.523 1 85.75 238 SER A CA 1
ATOM 1923 C C . SER A 1 238 ? 18.547 -14.992 -14 1 85.75 238 SER A C 1
ATOM 1925 O O . SER A 1 238 ? 17.969 -15.812 -14.734 1 85.75 238 SER A O 1
ATOM 1927 N N . ASN A 1 239 ? 19.5 -14.156 -14.383 1 82.75 239 ASN A N 1
ATOM 1928 C CA . ASN A 1 239 ? 20.25 -14.422 -15.609 1 82.75 239 ASN A CA 1
ATOM 1929 C C . ASN A 1 239 ? 21.234 -15.57 -15.422 1 82.75 239 ASN A C 1
ATOM 1931 O O . ASN A 1 239 ? 21.344 -16.141 -14.336 1 82.75 239 ASN A O 1
ATOM 1935 N N . ASP A 1 240 ? 21.891 -15.891 -16.578 1 88.06 240 ASP A N 1
ATOM 1936 C CA . ASP A 1 240 ? 22.859 -16.984 -16.516 1 88.06 240 ASP A CA 1
ATOM 1937 C C . ASP A 1 240 ? 24.047 -16.609 -15.641 1 88.06 240 ASP A C 1
ATOM 1939 O O . ASP A 1 240 ? 24.594 -15.516 -15.75 1 88.06 240 ASP A O 1
ATOM 1943 N N . TYR A 1 241 ? 24.359 -17.484 -14.797 1 89.25 241 TYR A N 1
ATOM 1944 C CA . TYR A 1 241 ? 25.594 -17.359 -14.023 1 89.25 241 TYR A CA 1
ATOM 1945 C C . TYR A 1 241 ? 26.781 -17.922 -14.789 1 89.25 241 TYR A C 1
ATOM 1947 O O . TYR A 1 241 ? 26.641 -18.891 -15.531 1 89.25 241 TYR A O 1
ATOM 1955 N N . GLU A 1 242 ? 27.859 -17.281 -14.484 1 87.88 242 GLU A N 1
ATOM 1956 C CA . GLU A 1 242 ? 29.094 -17.906 -14.93 1 87.88 242 GLU A CA 1
ATOM 1957 C C . GLU A 1 242 ? 29.516 -19.016 -13.977 1 87.88 242 GLU A C 1
ATOM 1959 O O . GLU A 1 242 ? 29.281 -18.938 -12.773 1 87.88 242 GLU A O 1
ATOM 1964 N N . LYS A 1 243 ? 30.172 -19.969 -14.57 1 86.94 243 LYS A N 1
ATOM 1965 C CA . LYS A 1 243 ? 30.609 -21.109 -13.781 1 86.94 243 LYS A CA 1
ATOM 1966 C C . LYS A 1 243 ? 31.469 -20.688 -12.602 1 86.94 243 LYS A C 1
ATOM 1968 O O . LYS A 1 243 ? 31.391 -21.266 -11.516 1 86.94 243 LYS A O 1
ATOM 1973 N N . GLY A 1 244 ? 32.25 -19.656 -12.781 1 87.5 244 GLY A N 1
ATOM 1974 C CA . GLY A 1 244 ? 33.094 -19.156 -11.719 1 87.5 244 GLY A CA 1
ATOM 1975 C C . GLY A 1 244 ? 32.344 -18.516 -10.578 1 87.5 244 GLY A C 1
ATOM 1976 O O . GLY A 1 244 ? 32.844 -18.375 -9.469 1 87.5 244 GLY A O 1
ATOM 1977 N N . ASP A 1 245 ? 31.094 -18.297 -10.773 1 89.75 245 ASP A N 1
ATOM 1978 C CA . ASP A 1 245 ? 30.328 -17.516 -9.812 1 89.75 245 ASP A CA 1
ATOM 1979 C C . ASP A 1 245 ? 29.453 -18.422 -8.938 1 89.75 245 ASP A C 1
ATOM 1981 O O . ASP A 1 245 ? 28.812 -17.953 -7.996 1 89.75 245 ASP A O 1
ATOM 1985 N N . VAL A 1 246 ? 29.328 -19.734 -9.219 1 93.12 246 VAL A N 1
ATOM 1986 C CA . VAL A 1 246 ? 28.312 -20.547 -8.539 1 93.12 246 VAL A CA 1
ATOM 1987 C C . VAL A 1 246 ? 29 -21.547 -7.621 1 93.12 246 VAL A C 1
ATOM 1989 O O . VAL A 1 246 ? 28.344 -22.234 -6.84 1 93.12 246 VAL A O 1
ATOM 1992 N N . GLY A 1 247 ? 30.281 -21.656 -7.609 1 93.06 247 GLY A N 1
ATOM 1993 C CA . GLY A 1 247 ? 30.969 -22.609 -6.758 1 93.06 247 GLY A CA 1
ATOM 1994 C C . GLY A 1 247 ? 30.844 -24.047 -7.234 1 93.06 247 GLY A C 1
ATOM 1995 O O . GLY A 1 247 ? 30.562 -24.297 -8.406 1 93.06 247 GLY A O 1
ATOM 1996 N N . LYS A 1 248 ? 31.047 -25 -6.266 1 95.25 248 LYS A N 1
ATOM 1997 C CA . LYS A 1 248 ? 30.984 -26.422 -6.594 1 95.25 248 LYS A CA 1
ATOM 1998 C C . LYS A 1 248 ? 29.547 -26.938 -6.539 1 95.25 248 LYS A C 1
ATOM 2000 O O . LYS A 1 248 ? 28.75 -26.484 -5.707 1 95.25 248 LYS A O 1
ATOM 2005 N N . PRO A 1 249 ? 29.25 -27.891 -7.445 1 96.88 249 PRO A N 1
ATOM 2006 C CA . PRO A 1 249 ? 27.922 -28.5 -7.367 1 96.88 249 PRO A CA 1
ATOM 2007 C C . PRO A 1 249 ? 27.656 -29.172 -6.027 1 96.88 249 PRO A C 1
ATOM 2009 O O . PRO A 1 249 ? 28.562 -29.797 -5.461 1 96.88 249 PRO A O 1
ATOM 2012 N N . ILE A 1 250 ? 26.5 -29.031 -5.535 1 96.56 250 ILE A N 1
ATOM 2013 C CA . ILE A 1 250 ? 26.172 -29.656 -4.262 1 96.56 250 ILE A CA 1
ATOM 2014 C C . ILE A 1 250 ? 25.438 -30.969 -4.508 1 96.56 250 ILE A C 1
ATOM 2016 O O . ILE A 1 250 ? 25.344 -31.828 -3.623 1 96.56 250 ILE A O 1
ATOM 2020 N N . LYS A 1 251 ? 24.812 -31.125 -5.648 1 96.81 251 LYS A N 1
ATOM 2021 C CA . LYS A 1 251 ? 24.062 -32.312 -6.02 1 96.81 251 LYS A CA 1
ATOM 2022 C C . LYS A 1 251 ? 24.031 -32.5 -7.535 1 96.81 251 LYS A C 1
ATOM 2024 O O . LYS A 1 251 ? 23.906 -31.531 -8.281 1 96.81 251 LYS A O 1
ATOM 2029 N N . THR A 1 252 ? 24.219 -33.656 -8.047 1 98.19 252 THR A N 1
ATOM 2030 C CA . THR A 1 252 ? 24.047 -34.031 -9.453 1 98.19 252 THR A CA 1
ATOM 2031 C C . THR A 1 252 ? 23.125 -35.25 -9.578 1 98.19 252 THR A C 1
ATOM 2033 O O . THR A 1 252 ? 23.344 -36.25 -8.898 1 98.19 252 THR A O 1
ATOM 2036 N N . VAL A 1 253 ? 22.125 -35.094 -10.398 1 98.12 253 VAL A N 1
ATOM 2037 C CA . VAL A 1 253 ? 21.125 -36.156 -10.516 1 98.12 253 VAL A CA 1
ATOM 2038 C C . VAL A 1 253 ? 20.828 -36.438 -11.992 1 98.12 253 VAL A C 1
ATOM 2040 O O . VAL A 1 253 ? 20.625 -35.5 -12.773 1 98.12 253 VAL A O 1
ATOM 2043 N N . THR A 1 254 ? 20.859 -37.688 -12.375 1 98.44 254 THR A N 1
ATOM 2044 C CA . THR A 1 254 ? 20.422 -38.094 -13.703 1 98.44 254 THR A CA 1
ATOM 2045 C C . THR A 1 254 ? 19.031 -38.719 -13.664 1 98.44 254 THR A C 1
ATOM 2047 O O . THR A 1 254 ? 18.797 -39.656 -12.898 1 98.44 254 THR A O 1
ATOM 2050 N N . LEU A 1 255 ? 18.172 -38.219 -14.453 1 98.25 255 LEU A N 1
ATOM 2051 C CA . LEU A 1 255 ? 16.797 -38.688 -14.477 1 98.25 255 LEU A CA 1
ATOM 2052 C C . LEU A 1 255 ? 16.531 -39.562 -15.688 1 98.25 255 LEU A C 1
ATOM 2054 O O . LEU A 1 255 ? 17.047 -39.312 -16.781 1 98.25 255 LEU A O 1
ATOM 2058 N N . LYS A 1 256 ? 15.758 -40.594 -15.492 1 97.31 256 LYS A N 1
ATOM 2059 C CA . LYS A 1 256 ? 15.219 -41.469 -16.531 1 97.31 256 LYS A CA 1
ATOM 2060 C C . LYS A 1 256 ? 13.695 -41.375 -16.578 1 97.31 256 LYS A C 1
ATOM 2062 O O . LYS A 1 256 ? 13.07 -40.844 -15.672 1 97.31 256 LYS A O 1
ATOM 2067 N N . PRO A 1 257 ? 13.086 -41.844 -17.703 1 97.31 257 PRO A N 1
ATOM 2068 C CA . PRO A 1 257 ? 11.625 -41.719 -17.812 1 97.31 257 PRO A CA 1
ATOM 2069 C C . PRO A 1 257 ? 10.898 -42.281 -16.578 1 97.31 257 PRO A C 1
ATOM 2071 O O . PRO A 1 257 ? 11.094 -43.438 -16.219 1 97.31 257 PRO A O 1
ATOM 2074 N N . GLY A 1 258 ? 10.133 -41.406 -15.953 1 96 258 GLY A N 1
ATOM 2075 C CA . GLY A 1 258 ? 9.43 -41.781 -14.734 1 96 258 GLY A CA 1
ATOM 2076 C C . GLY A 1 258 ? 9.992 -41.125 -13.492 1 96 258 GLY A C 1
ATOM 2077 O O . GLY A 1 258 ? 9.305 -41.031 -12.477 1 96 258 GLY A O 1
ATOM 2078 N N . ASP A 1 259 ? 11.234 -40.75 -13.539 1 97.88 259 ASP A N 1
ATOM 2079 C CA . ASP A 1 259 ? 11.836 -40.031 -12.422 1 97.88 259 ASP A CA 1
ATOM 2080 C C . ASP A 1 259 ? 11.305 -38.625 -12.328 1 97.88 259 ASP A C 1
ATOM 2082 O O . ASP A 1 259 ? 10.906 -38.031 -13.336 1 97.88 259 ASP A O 1
ATOM 2086 N N . VAL A 1 260 ? 11.242 -38.094 -11.078 1 98.38 260 VAL A N 1
ATOM 2087 C CA . VAL A 1 260 ? 10.82 -36.719 -10.82 1 98.38 260 VAL A CA 1
ATOM 2088 C C . VAL A 1 260 ? 11.852 -36.031 -9.938 1 98.38 260 VAL A C 1
ATOM 2090 O O . VAL A 1 260 ? 12.359 -36.594 -8.977 1 98.38 260 VAL A O 1
ATOM 2093 N N . LEU A 1 261 ? 12.242 -34.812 -10.273 1 98.69 261 LEU A N 1
ATOM 2094 C CA . LEU A 1 261 ? 13.109 -33.938 -9.461 1 98.69 261 LEU A CA 1
ATOM 2095 C C . LEU A 1 261 ? 12.352 -32.719 -8.984 1 98.69 261 LEU A C 1
ATOM 2097 O O . LEU A 1 261 ? 11.859 -31.938 -9.797 1 98.69 261 LEU A O 1
ATOM 2101 N N . TYR A 1 262 ? 12.211 -32.625 -7.641 1 98.62 262 TYR A N 1
ATOM 2102 C CA . TYR A 1 262 ? 11.648 -31.422 -7.047 1 98.62 262 TYR A CA 1
ATOM 2103 C C . TYR A 1 262 ? 12.734 -30.391 -6.738 1 98.62 262 TYR A C 1
ATOM 2105 O O . TYR A 1 262 ? 13.773 -30.734 -6.16 1 98.62 262 TYR A O 1
ATOM 2113 N N . MET A 1 263 ? 12.547 -29.156 -7.152 1 98.31 263 MET A N 1
ATOM 2114 C CA . MET A 1 263 ? 13.438 -28.047 -6.848 1 98.31 263 MET A CA 1
ATOM 2115 C C . MET A 1 263 ? 12.656 -26.859 -6.32 1 98.31 263 MET A C 1
ATOM 2117 O O . MET A 1 263 ? 11.773 -26.344 -7.004 1 98.31 263 MET A O 1
ATOM 2121 N N . PRO A 1 264 ? 12.969 -26.406 -5.094 1 97.81 264 PRO A N 1
ATOM 2122 C CA . PRO A 1 264 ? 12.297 -25.219 -4.586 1 97.81 264 PRO A CA 1
ATOM 2123 C C . PRO A 1 264 ? 12.648 -23.953 -5.383 1 97.81 264 PRO A C 1
ATOM 2125 O O . PRO A 1 264 ? 13.602 -23.969 -6.168 1 97.81 264 PRO A O 1
ATOM 2128 N N . ARG A 1 265 ? 11.867 -22.875 -5.148 1 96.5 265 ARG A N 1
ATOM 2129 C CA . ARG A 1 265 ? 12.164 -21.562 -5.715 1 96.5 265 ARG A CA 1
ATOM 2130 C C . ARG A 1 265 ? 13.586 -21.125 -5.359 1 96.5 265 ARG A C 1
ATOM 2132 O O . ARG A 1 265 ? 14.023 -21.297 -4.223 1 96.5 265 ARG A O 1
ATOM 2139 N N . GLY A 1 266 ? 14.273 -20.594 -6.383 1 95.75 266 GLY A N 1
ATOM 2140 C CA . GLY A 1 266 ? 15.594 -20.047 -6.117 1 95.75 266 GLY A CA 1
ATOM 2141 C C . GLY A 1 266 ? 16.703 -21.047 -6.312 1 95.75 266 GLY A C 1
ATOM 2142 O O . GLY A 1 266 ? 17.891 -20.703 -6.227 1 95.75 266 GLY A O 1
ATOM 2143 N N . THR A 1 267 ? 16.406 -22.344 -6.637 1 97.31 267 THR A N 1
ATOM 2144 C CA . THR A 1 267 ? 17.438 -23.359 -6.824 1 97.31 267 THR A CA 1
ATOM 2145 C C . THR A 1 267 ? 18.312 -23.016 -8.031 1 97.31 267 THR A C 1
ATOM 2147 O O . THR A 1 267 ? 17.812 -22.875 -9.148 1 97.31 267 THR A O 1
ATOM 2150 N N . VAL A 1 268 ? 19.578 -22.875 -7.777 1 97 268 VAL A N 1
ATOM 2151 C CA . VAL A 1 268 ? 20.547 -22.625 -8.844 1 97 268 VAL A CA 1
ATOM 2152 C C . VAL A 1 268 ? 20.906 -23.953 -9.531 1 97 268 VAL A C 1
ATOM 2154 O O . VAL A 1 268 ? 21.391 -24.875 -8.883 1 97 268 VAL A O 1
ATOM 2157 N N . LYS A 1 269 ? 20.625 -23.969 -10.852 1 97.25 269 LYS A N 1
ATOM 2158 C CA . LYS A 1 269 ? 20.75 -25.266 -11.508 1 97.25 269 LYS A CA 1
ATOM 2159 C C . LYS A 1 269 ? 21.141 -25.109 -12.977 1 97.25 269 LYS A C 1
ATOM 2161 O O . LYS A 1 269 ? 21.047 -24.016 -13.539 1 97.25 269 LYS A O 1
ATOM 2166 N N . GLU A 1 270 ? 21.562 -26.188 -13.578 1 95.94 270 GLU A N 1
ATOM 2167 C CA . GLU A 1 270 ? 21.703 -26.438 -15.008 1 95.94 270 GLU A CA 1
ATOM 2168 C C . GLU A 1 270 ? 21.406 -27.891 -15.352 1 95.94 270 GLU A C 1
ATOM 2170 O O . GLU A 1 270 ? 21.328 -28.734 -14.461 1 95.94 270 GLU A O 1
ATOM 2175 N N . CYS A 1 271 ? 21.125 -28.156 -16.625 1 96.81 271 CYS A N 1
ATOM 2176 C CA . CYS A 1 271 ? 20.875 -29.547 -17.016 1 96.81 271 CYS A CA 1
ATOM 2177 C C . CYS A 1 271 ? 21.312 -29.797 -18.453 1 96.81 271 CYS A C 1
ATOM 2179 O O . CYS A 1 271 ? 21.344 -28.859 -19.266 1 96.81 271 CYS A O 1
ATOM 2181 N N . ALA A 1 272 ? 21.609 -31.062 -18.719 1 97.06 272 ALA A N 1
ATOM 2182 C CA . ALA A 1 272 ? 22.031 -31.484 -20.047 1 97.06 272 ALA A CA 1
ATOM 2183 C C . ALA A 1 272 ? 21.547 -32.906 -20.359 1 97.06 272 ALA A C 1
ATOM 2185 O O . ALA A 1 272 ? 21.516 -33.75 -19.469 1 97.06 272 ALA A O 1
ATOM 2186 N N . ALA A 1 273 ? 21.25 -33.062 -21.609 1 98 273 ALA A N 1
ATOM 2187 C CA . ALA A 1 273 ? 20.812 -34.375 -22.062 1 98 273 ALA A CA 1
ATOM 2188 C C . ALA A 1 273 ? 21.969 -35.375 -22.062 1 98 273 ALA A C 1
ATOM 2190 O O . ALA A 1 273 ? 23.141 -35 -22.156 1 98 273 ALA A O 1
ATOM 2191 N N . GLY A 1 274 ? 21.625 -36.656 -21.906 1 97.25 274 GLY A N 1
ATOM 2192 C CA . GLY A 1 274 ? 22.609 -37.719 -22.031 1 97.25 274 GLY A CA 1
ATOM 2193 C C . GLY A 1 274 ? 23 -38 -23.469 1 97.25 274 GLY A C 1
ATOM 2194 O O . GLY A 1 274 ? 23.125 -37.094 -24.281 1 97.25 274 GLY A O 1
ATOM 2195 N N . ASP A 1 275 ? 23.188 -39.312 -23.766 1 96.5 275 ASP A N 1
ATOM 2196 C CA . ASP A 1 275 ? 23.766 -39.719 -25.047 1 96.5 275 ASP A CA 1
ATOM 2197 C C . ASP A 1 275 ? 22.672 -39.906 -26.094 1 96.5 275 ASP A C 1
ATOM 2199 O O . ASP A 1 275 ? 22.969 -40.156 -27.266 1 96.5 275 ASP A O 1
ATOM 2203 N N . THR A 1 276 ? 21.469 -39.812 -25.734 1 96.38 276 THR A N 1
ATOM 2204 C CA . THR A 1 276 ? 20.344 -39.875 -26.656 1 96.38 276 THR A CA 1
ATOM 2205 C C . THR A 1 276 ? 19.438 -38.656 -26.516 1 96.38 276 THR A C 1
ATOM 2207 O O . THR A 1 276 ? 19.672 -37.812 -25.672 1 96.38 276 THR A O 1
ATOM 2210 N N . ARG A 1 277 ? 18.484 -38.594 -27.422 1 97 277 ARG A N 1
ATOM 2211 C CA . ARG A 1 277 ? 17.5 -37.531 -27.297 1 97 277 ARG A CA 1
ATOM 2212 C C . ARG A 1 277 ? 16.766 -37.625 -25.969 1 97 277 ARG A C 1
ATOM 2214 O O . ARG A 1 277 ? 16.438 -38.719 -25.5 1 97 277 ARG A O 1
ATOM 2221 N N . SER A 1 278 ? 16.578 -36.5 -25.438 1 97.94 278 SER A N 1
ATOM 2222 C CA . SER A 1 278 ? 15.945 -36.406 -24.125 1 97.94 278 SER A CA 1
ATOM 2223 C C . SER A 1 278 ? 14.727 -35.5 -24.172 1 97.94 278 SER A C 1
ATOM 2225 O O . SER A 1 278 ? 14.758 -34.469 -24.828 1 97.94 278 SER A O 1
ATOM 2227 N N . SER A 1 279 ? 13.633 -35.906 -23.578 1 98.19 279 SER A N 1
ATOM 2228 C CA . SER A 1 279 ? 12.453 -35.062 -23.391 1 98.19 279 SER A CA 1
ATOM 2229 C C . SER A 1 279 ? 11.984 -35.094 -21.938 1 98.19 279 SER A C 1
ATOM 2231 O O . SER A 1 279 ? 12.109 -36.125 -21.25 1 98.19 279 SER A O 1
ATOM 2233 N N . TYR A 1 280 ? 11.492 -34.031 -21.453 1 98 280 TYR A N 1
ATOM 2234 C CA . TYR A 1 280 ? 10.906 -33.906 -20.125 1 98 280 TYR A CA 1
ATOM 2235 C C . TYR A 1 280 ? 9.945 -32.719 -20.078 1 98 280 TYR A C 1
ATOM 2237 O O . TYR A 1 280 ? 9.945 -31.859 -20.953 1 98 280 TYR A O 1
ATOM 2245 N N . PHE A 1 281 ? 9.055 -32.719 -19.141 1 97.5 281 PHE A N 1
ATOM 2246 C CA . PHE A 1 281 ? 8.273 -31.516 -18.859 1 97.5 281 PHE A CA 1
ATOM 2247 C C . PHE A 1 281 ? 8.445 -31.078 -17.406 1 97.5 281 PHE A C 1
ATOM 2249 O O . PHE A 1 281 ? 8.82 -31.891 -16.547 1 97.5 281 PHE A O 1
ATOM 2256 N N . VAL A 1 282 ? 8.289 -29.797 -17.141 1 98 282 VAL A N 1
ATOM 2257 C CA . VAL A 1 282 ? 8.438 -29.203 -15.82 1 98 282 VAL A CA 1
ATOM 2258 C C . VAL A 1 282 ? 7.094 -28.656 -15.344 1 98 282 VAL A C 1
ATOM 2260 O O . VAL A 1 282 ? 6.422 -27.922 -16.078 1 98 282 VAL A O 1
ATOM 2263 N N . VAL A 1 283 ? 6.688 -29.094 -14.203 1 98.31 283 VAL A N 1
ATOM 2264 C CA . VAL A 1 283 ? 5.535 -28.5 -13.531 1 98.31 283 VAL A CA 1
ATOM 2265 C C . VAL A 1 283 ? 5.996 -27.344 -12.633 1 98.31 283 VAL A C 1
ATOM 2267 O O . VAL A 1 283 ? 6.836 -27.531 -11.75 1 98.31 283 VAL A O 1
ATOM 2270 N N . ARG A 1 284 ? 5.504 -26.156 -12.898 1 97.25 284 ARG A N 1
ATOM 2271 C CA . ARG A 1 284 ? 5.914 -24.969 -12.18 1 97.25 284 ARG A CA 1
ATOM 2272 C C . ARG A 1 284 ? 4.742 -24.359 -11.414 1 97.25 284 ARG A C 1
ATOM 2274 O O . ARG A 1 284 ? 3.629 -24.266 -11.945 1 97.25 284 ARG A O 1
ATOM 2281 N N . THR A 1 285 ? 4.973 -23.953 -10.125 1 97.5 285 THR A N 1
ATOM 2282 C CA . THR A 1 285 ? 3.875 -23.406 -9.328 1 97.5 285 THR A CA 1
ATOM 2283 C C . THR A 1 285 ? 4.402 -22.469 -8.25 1 97.5 285 THR A C 1
ATOM 2285 O O . THR A 1 285 ? 5.613 -22.25 -8.141 1 97.5 285 THR A O 1
ATOM 2288 N N . TYR A 1 286 ? 3.529 -21.797 -7.551 1 96.44 286 TYR A N 1
ATOM 2289 C CA . TYR A 1 286 ? 3.74 -21.016 -6.34 1 96.44 286 TYR A CA 1
ATOM 2290 C C . TYR A 1 286 ? 4.453 -19.703 -6.656 1 96.44 286 TYR A C 1
ATOM 2292 O O . TYR A 1 286 ? 5.09 -19.109 -5.785 1 96.44 286 TYR A O 1
ATOM 2300 N N . GLN A 1 287 ? 4.336 -19.312 -7.867 1 93.81 287 GLN A N 1
ATOM 2301 C CA . GLN A 1 287 ? 4.805 -17.969 -8.188 1 93.81 287 GLN A CA 1
ATOM 2302 C C . GLN A 1 287 ? 4.004 -16.906 -7.434 1 93.81 287 GLN A C 1
ATOM 2304 O O . GLN A 1 287 ? 2.773 -16.969 -7.387 1 93.81 287 GLN A O 1
ATOM 2309 N N . ARG A 1 288 ? 4.68 -15.992 -6.746 1 92.44 288 ARG A N 1
ATOM 2310 C CA . ARG A 1 288 ? 4.09 -14.852 -6.055 1 92.44 288 ARG A CA 1
ATOM 2311 C C . ARG A 1 288 ? 3.27 -15.305 -4.852 1 92.44 288 ARG A C 1
ATOM 2313 O O . ARG A 1 288 ? 2.449 -14.547 -4.332 1 92.44 288 ARG A O 1
ATOM 2320 N N . MET A 1 289 ? 3.361 -16.547 -4.461 1 96.06 289 MET A N 1
ATOM 2321 C CA . MET A 1 289 ? 2.646 -17.094 -3.307 1 96.06 289 MET A CA 1
ATOM 2322 C C . MET A 1 289 ? 3.537 -17.109 -2.068 1 96.06 289 MET A C 1
ATOM 2324 O O . MET A 1 289 ? 3.934 -18.172 -1.593 1 96.06 289 MET A O 1
ATOM 2328 N N . TYR A 1 290 ? 3.824 -15.938 -1.536 1 95.62 290 TYR A N 1
ATOM 2329 C CA . TYR A 1 290 ? 4.691 -15.797 -0.373 1 95.62 290 TYR A CA 1
ATOM 2330 C C . TYR A 1 290 ? 4.207 -14.68 0.539 1 95.62 290 TYR A C 1
ATOM 2332 O O . TYR A 1 290 ? 3.393 -13.844 0.13 1 95.62 290 TYR A O 1
ATOM 2340 N N . TRP A 1 291 ? 4.672 -14.562 1.741 1 96.19 291 TRP A N 1
ATOM 2341 C CA . TRP A 1 291 ? 4.125 -13.727 2.807 1 96.19 291 TRP A CA 1
ATOM 2342 C C . TRP A 1 291 ? 4.27 -12.25 2.467 1 96.19 291 TRP A C 1
ATOM 2344 O O . TRP A 1 291 ? 3.342 -11.469 2.686 1 96.19 291 TRP A O 1
ATOM 2354 N N . ALA A 1 292 ? 5.402 -11.844 1.945 1 94.69 292 ALA A N 1
ATOM 2355 C CA . ALA A 1 292 ? 5.586 -10.43 1.618 1 94.69 292 ALA A CA 1
ATOM 2356 C C . ALA A 1 292 ? 4.516 -9.945 0.646 1 94.69 292 ALA A C 1
ATOM 2358 O O . ALA A 1 292 ? 3.959 -8.859 0.817 1 94.69 292 ALA A O 1
ATOM 2359 N N . ASN A 1 293 ? 4.242 -10.781 -0.35 1 93.12 293 ASN A N 1
ATOM 2360 C CA . ASN A 1 293 ? 3.217 -10.422 -1.323 1 93.12 293 ASN A CA 1
ATOM 2361 C C . ASN A 1 293 ? 1.833 -10.359 -0.684 1 93.12 293 ASN A C 1
ATOM 2363 O O . ASN A 1 293 ? 1.055 -9.445 -0.96 1 93.12 293 ASN A O 1
ATOM 2367 N N . TYR A 1 294 ? 1.514 -11.266 0.186 1 95.69 294 TYR A N 1
ATOM 2368 C CA . TYR A 1 294 ? 0.248 -11.289 0.911 1 95.69 294 TYR A CA 1
ATOM 2369 C C . TYR A 1 294 ? 0.089 -10.047 1.778 1 95.69 294 TYR A C 1
ATOM 2371 O O . TYR A 1 294 ? -0.967 -9.414 1.774 1 95.69 294 TYR A O 1
ATOM 2379 N N . PHE A 1 295 ? 1.12 -9.688 2.475 1 93.25 295 PHE A N 1
ATOM 2380 C CA . PHE A 1 295 ? 1.094 -8.5 3.318 1 93.25 295 PHE A CA 1
ATOM 2381 C C . PHE A 1 295 ? 0.885 -7.242 2.479 1 93.25 295 PHE A C 1
ATOM 2383 O O . PHE A 1 295 ? 0.11 -6.359 2.854 1 93.25 295 PHE A O 1
ATOM 2390 N N . SER A 1 296 ? 1.583 -7.223 1.366 1 88.06 296 SER A N 1
ATOM 2391 C CA . SER A 1 296 ? 1.467 -6.066 0.486 1 88.06 296 SER A CA 1
ATOM 2392 C C . SER A 1 296 ? 0.033 -5.887 -0.003 1 88.06 296 SER A C 1
ATOM 2394 O O . SER A 1 296 ? -0.418 -4.758 -0.214 1 88.06 296 SER A O 1
ATOM 2396 N N . GLU A 1 297 ? -0.693 -6.984 -0.113 1 86.31 297 GLU A N 1
ATOM 2397 C CA . GLU A 1 297 ? -2.061 -6.965 -0.624 1 86.31 297 GLU A CA 1
ATOM 2398 C C . GLU A 1 297 ? -3.061 -6.668 0.49 1 86.31 297 GLU A C 1
ATOM 2400 O O . GLU A 1 297 ? -4.164 -6.188 0.227 1 86.31 297 GLU A O 1
ATOM 2405 N N . THR A 1 298 ? -2.709 -6.844 1.718 1 91.5 298 THR A N 1
ATOM 2406 C CA . THR A 1 298 ? -3.75 -6.887 2.738 1 91.5 298 THR A CA 1
ATOM 2407 C C . THR A 1 298 ? -3.537 -5.785 3.773 1 91.5 298 THR A C 1
ATOM 2409 O O . THR A 1 298 ? -4.5 -5.266 4.344 1 91.5 298 THR A O 1
ATOM 2412 N N . LEU A 1 299 ? -2.359 -5.359 4.035 1 91.69 299 LEU A N 1
ATOM 2413 C CA . LEU A 1 299 ? -2.047 -4.535 5.199 1 91.69 299 LEU A CA 1
ATOM 2414 C C . LEU A 1 299 ? -2.67 -3.15 5.066 1 91.69 299 LEU A C 1
ATOM 2416 O O . LEU A 1 299 ? -3.211 -2.613 6.039 1 91.69 299 LEU A O 1
ATOM 2420 N N . ALA A 1 300 ? -2.527 -2.584 3.875 1 86.62 300 ALA A N 1
ATOM 2421 C CA . ALA A 1 300 ? -3.074 -1.24 3.695 1 86.62 300 ALA A CA 1
ATOM 2422 C C . ALA A 1 300 ? -4.57 -1.212 3.994 1 86.62 300 ALA A C 1
ATOM 2424 O O . ALA A 1 300 ? -5.047 -0.335 4.715 1 86.62 300 ALA A O 1
ATOM 2425 N N . VAL A 1 301 ? -5.305 -2.176 3.459 1 86.62 301 VAL A N 1
ATOM 2426 C CA . VAL A 1 301 ? -6.746 -2.283 3.66 1 86.62 301 VAL A CA 1
ATOM 2427 C C . VAL A 1 301 ? -7.043 -2.541 5.137 1 86.62 301 VAL A C 1
ATOM 2429 O O . VAL A 1 301 ? -7.969 -1.953 5.699 1 86.62 301 VAL A O 1
ATOM 2432 N N . LEU A 1 302 ? -6.285 -3.361 5.691 1 92.62 302 LEU A N 1
ATOM 2433 C CA . LEU A 1 302 ? -6.469 -3.713 7.098 1 92.62 302 LEU A CA 1
ATOM 2434 C C . LEU A 1 302 ? -6.27 -2.496 7.992 1 92.62 302 LEU A C 1
ATOM 2436 O O . LEU A 1 302 ? -7.082 -2.236 8.883 1 92.62 302 LEU A O 1
ATOM 2440 N N . ILE A 1 303 ? -5.211 -1.75 7.785 1 93.06 303 ILE A N 1
ATOM 2441 C CA . ILE A 1 303 ? -4.891 -0.582 8.602 1 93.06 303 ILE A CA 1
ATOM 2442 C C . ILE A 1 303 ? -6.016 0.446 8.492 1 93.06 303 ILE A C 1
ATOM 2444 O O . ILE A 1 303 ? -6.438 1.021 9.5 1 93.06 303 ILE A O 1
ATOM 2448 N N . ASN A 1 304 ? -6.48 0.673 7.32 1 87.5 304 ASN A N 1
ATOM 2449 C CA . ASN A 1 304 ? -7.594 1.593 7.113 1 87.5 304 ASN A CA 1
ATOM 2450 C C . ASN A 1 304 ? -8.836 1.156 7.887 1 87.5 304 ASN A C 1
ATOM 2452 O O . ASN A 1 304 ? -9.516 1.982 8.5 1 87.5 304 ASN A O 1
ATOM 2456 N N . SER A 1 305 ? -9.086 -0.107 7.832 1 88.56 305 SER A N 1
ATOM 2457 C CA . SER A 1 305 ? -10.234 -0.651 8.555 1 88.56 305 SER A CA 1
ATOM 2458 C C . SER A 1 305 ? -10.055 -0.515 10.062 1 88.56 305 SER A C 1
ATOM 2460 O O . SER A 1 305 ? -10.969 -0.082 10.766 1 88.56 305 SER A O 1
ATOM 2462 N N . LEU A 1 306 ? -8.914 -0.837 10.602 1 93.62 306 LEU A N 1
ATOM 2463 C CA . LEU A 1 306 ? -8.625 -0.805 12.031 1 93.62 306 LEU A CA 1
ATOM 2464 C C . LEU A 1 306 ? -8.641 0.627 12.555 1 93.62 306 LEU A C 1
ATOM 2466 O O . LEU A 1 306 ? -9.047 0.873 13.688 1 93.62 306 LEU A O 1
ATOM 2470 N N . GLU A 1 307 ? -8.148 1.555 11.711 1 93.75 307 GLU A N 1
ATOM 2471 C CA . GLU A 1 307 ? -8.109 2.961 12.094 1 93.75 307 GLU A CA 1
ATOM 2472 C C . GLU A 1 307 ? -9.492 3.471 12.477 1 93.75 307 GLU A C 1
ATOM 2474 O O . GLU A 1 307 ? -9.633 4.281 13.398 1 93.75 307 GLU A O 1
ATOM 2479 N N . GLN A 1 308 ? -10.492 2.98 11.852 1 89.56 308 GLN A N 1
ATOM 2480 C CA . GLN A 1 308 ? -11.867 3.42 12.086 1 89.56 308 GLN A CA 1
ATOM 2481 C C . GLN A 1 308 ? -12.383 2.92 13.43 1 89.56 308 GLN A C 1
ATOM 2483 O O . GLN A 1 308 ? -13.25 3.549 14.039 1 89.56 308 GLN A O 1
ATOM 2488 N N . ARG A 1 309 ? -11.82 1.879 13.953 1 92.88 309 ARG A N 1
ATOM 2489 C CA . ARG A 1 309 ? -12.414 1.23 15.117 1 92.88 309 ARG A CA 1
ATOM 2490 C C . ARG A 1 309 ? -11.492 1.323 16.328 1 92.88 309 ARG A C 1
ATOM 2492 O O . ARG A 1 309 ? -11.93 1.141 17.469 1 92.88 309 ARG A O 1
ATOM 2499 N N . HIS A 1 310 ? -10.281 1.611 16.062 1 95.38 310 HIS A N 1
ATOM 2500 C CA . HIS A 1 310 ? -9.32 1.58 17.156 1 95.38 310 HIS A CA 1
ATOM 2501 C C . HIS A 1 310 ? -8.562 2.898 17.266 1 95.38 310 HIS A C 1
ATOM 2503 O O . HIS A 1 310 ? -7.812 3.264 16.359 1 95.38 310 HIS A O 1
ATOM 2509 N N . VAL A 1 311 ? -8.633 3.562 18.391 1 96 311 VAL A N 1
ATOM 2510 C CA . VAL A 1 311 ? -8.055 4.883 18.641 1 96 311 VAL A CA 1
ATOM 2511 C C . VAL A 1 311 ? -6.531 4.797 18.594 1 96 311 VAL A C 1
ATOM 2513 O O . VAL A 1 311 ? -5.859 5.773 18.25 1 96 311 VAL A O 1
ATOM 2516 N N . ASP A 1 312 ? -5.949 3.617 18.828 1 95.5 312 ASP A N 1
ATOM 2517 C CA . ASP A 1 312 ? -4.5 3.445 18.844 1 95.5 312 ASP A CA 1
ATOM 2518 C C . ASP A 1 312 ? -3.889 3.812 17.484 1 95.5 312 ASP A C 1
ATOM 2520 O O . ASP A 1 312 ? -2.76 4.301 17.422 1 95.5 312 ASP A O 1
ATOM 2524 N N . LEU A 1 313 ? -4.645 3.582 16.453 1 95.56 313 LEU A N 1
ATOM 2525 C CA . LEU A 1 313 ? -4.133 3.861 15.125 1 95.56 313 LEU A CA 1
ATOM 2526 C C . LEU A 1 313 ? -4.387 5.312 14.734 1 95.56 313 LEU A C 1
ATOM 2528 O O . LEU A 1 313 ? -3.818 5.809 13.758 1 95.56 313 LEU A O 1
ATOM 2532 N N . ARG A 1 314 ? -5.203 6.043 15.523 1 96.56 314 ARG A N 1
ATOM 2533 C CA . ARG A 1 314 ? -5.477 7.457 15.297 1 96.56 314 ARG A CA 1
ATOM 2534 C C . ARG A 1 314 ? -4.617 8.336 16.203 1 96.56 314 ARG A C 1
ATOM 2536 O O . ARG A 1 314 ? -4.598 9.562 16.047 1 96.56 314 ARG A O 1
ATOM 2543 N N . ARG A 1 315 ? -3.92 7.766 17.109 1 96.62 315 ARG A N 1
ATOM 2544 C CA . ARG A 1 315 ? -3.043 8.523 18 1 96.62 315 ARG A CA 1
ATOM 2545 C C . ARG A 1 315 ? -1.96 9.25 17.203 1 96.62 315 ARG A C 1
ATOM 2547 O O . ARG A 1 315 ? -1.453 8.727 16.203 1 96.62 315 ARG A O 1
ATOM 2554 N N . GLY A 1 316 ? -1.613 10.367 17.672 1 96.69 316 GLY A N 1
ATOM 2555 C CA . GLY A 1 316 ? -0.661 11.227 16.984 1 96.69 316 GLY A CA 1
ATOM 2556 C C . GLY A 1 316 ? 0.759 10.695 17.016 1 96.69 316 GLY A C 1
ATOM 2557 O O . GLY A 1 316 ? 1.147 10.016 17.969 1 96.69 316 GLY A O 1
ATOM 2558 N N . LEU A 1 317 ? 1.499 10.992 16.016 1 96.88 317 LEU A N 1
ATOM 2559 C CA . LEU A 1 317 ? 2.928 10.695 15.977 1 96.88 317 LEU A CA 1
ATOM 2560 C C . LEU A 1 317 ? 3.693 11.555 16.969 1 96.88 317 LEU A C 1
ATOM 2562 O O . LEU A 1 317 ? 3.141 12.508 17.531 1 96.88 317 LEU A O 1
ATOM 2566 N N . PRO A 1 318 ? 4.941 11.219 17.266 1 95.25 318 PRO A N 1
ATOM 2567 C CA . PRO A 1 318 ? 5.719 12.016 18.219 1 95.25 318 PRO A CA 1
ATOM 2568 C C . PRO A 1 318 ? 5.867 13.477 17.781 1 95.25 318 PRO A C 1
ATOM 2570 O O . PRO A 1 318 ? 5.965 13.766 16.594 1 95.25 318 PRO A O 1
ATOM 2573 N N . LEU A 1 319 ? 5.879 14.367 18.797 1 95.81 319 LEU A N 1
ATOM 2574 C CA . LEU A 1 319 ? 6.113 15.781 18.531 1 95.81 319 LEU A CA 1
ATOM 2575 C C . LEU A 1 319 ? 7.441 15.984 17.797 1 95.81 319 LEU A C 1
ATOM 2577 O O . LEU A 1 319 ? 8.438 15.336 18.125 1 95.81 319 LEU A O 1
ATOM 2581 N N . GLY A 1 320 ? 7.43 16.844 16.875 1 95.44 320 GLY A N 1
ATOM 2582 C CA . GLY A 1 320 ? 8.648 17.156 16.141 1 95.44 320 GLY A CA 1
ATOM 2583 C C . GLY A 1 320 ? 9.047 16.062 15.164 1 95.44 320 GLY A C 1
ATOM 2584 O O . GLY A 1 320 ? 10.203 15.992 14.742 1 95.44 320 GLY A O 1
ATOM 2585 N N . PHE A 1 321 ? 8.109 15.227 14.82 1 96 321 PHE A N 1
ATOM 2586 C CA . PHE A 1 321 ? 8.398 14.102 13.945 1 96 321 PHE A CA 1
ATOM 2587 C C . PHE A 1 321 ? 8.953 14.578 12.609 1 96 321 PHE A C 1
ATOM 2589 O O . PHE A 1 321 ? 9.938 14.023 12.109 1 96 321 PHE A O 1
ATOM 2596 N N . LEU A 1 322 ? 8.336 15.523 11.93 1 94.94 322 LEU A N 1
ATOM 2597 C CA . LEU A 1 322 ? 8.828 16.078 10.68 1 94.94 322 LEU A CA 1
ATOM 2598 C C . LEU A 1 322 ? 9.703 17.312 10.938 1 94.94 322 LEU A C 1
ATOM 2600 O O . LEU A 1 322 ? 9.523 18 11.945 1 94.94 322 LEU A O 1
ATOM 2604 N N . PRO A 1 323 ? 10.656 17.562 10.141 1 93.06 323 PRO A N 1
ATOM 2605 C CA . PRO A 1 323 ? 10.875 16.969 8.82 1 93.06 323 PRO A CA 1
ATOM 2606 C C . PRO A 1 323 ? 11.836 15.781 8.867 1 93.06 323 PRO A C 1
ATOM 2608 O O . PRO A 1 323 ? 12.016 15.086 7.859 1 93.06 323 PRO A O 1
ATOM 2611 N N . ARG A 1 324 ? 12.477 15.484 9.938 1 88.44 324 ARG A N 1
ATOM 2612 C CA . ARG A 1 324 ? 13.492 14.438 9.992 1 88.44 324 ARG A CA 1
ATOM 2613 C C . ARG A 1 324 ? 12.852 13.055 9.953 1 88.44 324 ARG A C 1
ATOM 2615 O O . ARG A 1 324 ? 13.453 12.102 9.445 1 88.44 324 ARG A O 1
ATOM 2622 N N . ALA A 1 325 ? 11.656 13.008 10.453 1 92.5 325 ALA A N 1
ATOM 2623 C CA . ALA A 1 325 ? 10.883 11.773 10.438 1 92.5 325 ALA A CA 1
ATOM 2624 C C . ALA A 1 325 ? 11.664 10.633 11.094 1 92.5 325 ALA A C 1
ATOM 2626 O O . ALA A 1 325 ? 11.742 9.531 10.547 1 92.5 325 ALA A O 1
ATOM 2627 N N . ASN A 1 326 ? 12.258 10.953 12.195 1 88.5 326 ASN A N 1
ATOM 2628 C CA . ASN A 1 326 ? 13.031 9.953 12.922 1 88.5 326 ASN A CA 1
ATOM 2629 C C . ASN A 1 326 ? 12.133 9.031 13.734 1 88.5 326 ASN A C 1
ATOM 2631 O O . ASN A 1 326 ? 11.328 9.5 14.555 1 88.5 326 ASN A O 1
ATOM 2635 N N . MET A 1 327 ? 12.078 7.824 13.398 1 94.38 327 MET A N 1
ATOM 2636 C CA . MET A 1 327 ? 11.398 6.766 14.141 1 94.38 327 MET A CA 1
ATOM 2637 C C . MET A 1 327 ? 12.367 5.652 14.516 1 94.38 327 MET A C 1
ATOM 2639 O O . MET A 1 327 ? 13.125 5.168 13.672 1 94.38 327 MET A O 1
ATOM 2643 N N . THR A 1 328 ? 12.461 5.352 15.773 1 95.25 328 THR A N 1
ATOM 2644 C CA . THR A 1 328 ? 13.336 4.246 16.156 1 95.25 328 THR A CA 1
ATOM 2645 C C . THR A 1 328 ? 12.727 2.908 15.758 1 95.25 328 THR A C 1
ATOM 2647 O O . THR A 1 328 ? 11.5 2.76 15.727 1 95.25 328 THR A O 1
ATOM 2650 N N . LYS A 1 329 ? 13.609 1.971 15.492 1 95.94 329 LYS A N 1
ATOM 2651 C CA . LYS A 1 329 ? 13.148 0.623 15.18 1 95.94 329 LYS A CA 1
ATOM 2652 C C . LYS A 1 329 ? 12.352 0.027 16.328 1 95.94 329 LYS A C 1
ATOM 2654 O O . LYS A 1 329 ? 11.375 -0.695 16.125 1 95.94 329 LYS A O 1
ATOM 2659 N N . ASP A 1 330 ? 12.766 0.377 17.5 1 96.19 330 ASP A N 1
ATOM 2660 C CA . ASP A 1 330 ? 12.078 -0.137 18.688 1 96.19 330 ASP A CA 1
ATOM 2661 C C . ASP A 1 330 ? 10.641 0.372 18.75 1 96.19 330 ASP A C 1
ATOM 2663 O O . ASP A 1 330 ? 9.719 -0.403 19 1 96.19 330 ASP A O 1
ATOM 2667 N N . ASP A 1 331 ? 10.484 1.661 18.547 1 95.06 331 ASP A N 1
ATOM 2668 C CA . ASP A 1 331 ? 9.148 2.242 18.578 1 95.06 331 ASP A CA 1
ATOM 2669 C C . ASP A 1 331 ? 8.281 1.688 17.453 1 95.06 331 ASP A C 1
ATOM 2671 O O . ASP A 1 331 ? 7.109 1.368 17.672 1 95.06 331 ASP A O 1
ATOM 2675 N N . PHE A 1 332 ? 8.906 1.61 16.328 1 96 332 PHE A N 1
ATOM 2676 C CA . PHE A 1 332 ? 8.195 1.064 15.18 1 96 332 PHE A CA 1
ATOM 2677 C C . PHE A 1 332 ? 7.746 -0.367 15.445 1 96 332 PHE A C 1
ATOM 2679 O O . PHE A 1 332 ? 6.574 -0.703 15.258 1 96 332 PHE A O 1
ATOM 2686 N N . ALA A 1 333 ? 8.664 -1.206 15.883 1 96.5 333 ALA A N 1
ATOM 2687 C CA . ALA A 1 333 ? 8.375 -2.609 16.172 1 96.5 333 ALA A CA 1
ATOM 2688 C C . ALA A 1 333 ? 7.328 -2.744 17.266 1 96.5 333 ALA A C 1
ATOM 2690 O O . ALA A 1 333 ? 6.469 -3.625 17.219 1 96.5 333 ALA A O 1
ATOM 2691 N N . ALA A 1 334 ? 7.438 -1.923 18.25 1 95.31 334 ALA A N 1
ATOM 2692 C CA . ALA A 1 334 ? 6.465 -1.945 19.344 1 95.31 334 ALA A CA 1
ATOM 2693 C C . ALA A 1 334 ? 5.055 -1.657 18.828 1 95.31 334 ALA A C 1
ATOM 2695 O O . ALA A 1 334 ? 4.098 -2.33 19.219 1 95.31 334 ALA A O 1
ATOM 2696 N N . TYR A 1 335 ? 4.938 -0.69 18.016 1 94.75 335 TYR A N 1
ATOM 2697 C CA . TYR A 1 335 ? 3.619 -0.338 17.484 1 94.75 335 TYR A CA 1
ATOM 2698 C C . TYR A 1 335 ? 3.115 -1.399 16.516 1 94.75 335 TYR A C 1
ATOM 2700 O O . TYR A 1 335 ? 1.908 -1.633 16.422 1 94.75 335 TYR A O 1
ATOM 2708 N N . MET A 1 336 ? 4.004 -2.086 15.773 1 94.38 336 MET A N 1
ATOM 2709 C CA . MET A 1 336 ? 3.631 -3.217 14.938 1 94.38 336 MET A CA 1
ATOM 2710 C C . MET A 1 336 ? 3.062 -4.355 15.773 1 94.38 336 MET A C 1
ATOM 2712 O O . MET A 1 336 ? 2.084 -4.996 15.383 1 94.38 336 MET A O 1
ATOM 2716 N N . THR A 1 337 ? 3.736 -4.609 16.844 1 96.31 337 THR A N 1
ATOM 2717 C CA . THR A 1 337 ? 3.244 -5.637 17.766 1 96.31 337 THR A CA 1
ATOM 2718 C C . THR A 1 337 ? 1.864 -5.266 18.297 1 96.31 337 THR A C 1
ATOM 2720 O O . THR A 1 337 ? 0.985 -6.125 18.406 1 96.31 337 THR A O 1
ATOM 2723 N N . LYS A 1 338 ? 1.696 -4 18.594 1 95.44 338 LYS A N 1
ATOM 2724 C CA . LYS A 1 338 ? 0.381 -3.52 19.016 1 95.44 338 LYS A CA 1
ATOM 2725 C C . LYS A 1 338 ? -0.656 -3.74 17.922 1 95.44 338 LYS A C 1
ATOM 2727 O O . LYS A 1 338 ? -1.786 -4.145 18.188 1 95.44 338 LYS A O 1
ATOM 2732 N N . LEU A 1 339 ? -0.278 -3.463 16.734 1 94.5 339 LEU A N 1
ATOM 2733 C CA . LEU A 1 339 ? -1.158 -3.688 15.594 1 94.5 339 LEU A CA 1
ATOM 2734 C C . LEU A 1 339 ? -1.571 -5.152 15.508 1 94.5 339 LEU A C 1
ATOM 2736 O O . LEU A 1 339 ? -2.74 -5.457 15.258 1 94.5 339 LEU A O 1
ATOM 2740 N N . ALA A 1 340 ? -0.617 -6.062 15.703 1 96.19 340 ALA A N 1
ATOM 2741 C CA . ALA A 1 340 ? -0.907 -7.492 15.695 1 96.19 340 ALA A CA 1
ATOM 2742 C C . ALA A 1 340 ? -1.951 -7.844 16.75 1 96.19 340 ALA A C 1
ATOM 2744 O O . ALA A 1 340 ? -2.857 -8.641 16.5 1 96.19 340 ALA A O 1
ATOM 2745 N N . GLU A 1 341 ? -1.842 -7.203 17.859 1 96.81 341 GLU A N 1
ATOM 2746 C CA . GLU A 1 341 ? -2.801 -7.426 18.938 1 96.81 341 GLU A CA 1
ATOM 2747 C C . GLU A 1 341 ? -4.188 -6.906 18.562 1 96.81 341 GLU A C 1
ATOM 2749 O O . GLU A 1 341 ? -5.195 -7.539 18.875 1 96.81 341 GLU A O 1
ATOM 2754 N N . LEU A 1 342 ? -4.188 -5.777 17.969 1 96.44 342 LEU A N 1
ATOM 2755 C CA . LEU A 1 342 ? -5.453 -5.191 17.531 1 96.44 342 LEU A CA 1
ATOM 2756 C C . LEU A 1 342 ? -6.141 -6.082 16.516 1 96.44 342 LEU A C 1
ATOM 2758 O O . LEU A 1 342 ? -7.367 -6.199 16.516 1 96.44 342 LEU A O 1
ATOM 2762 N N . VAL A 1 343 ? -5.344 -6.73 15.625 1 96.06 343 VAL A N 1
ATOM 2763 C CA . VAL A 1 343 ? -5.887 -7.641 14.625 1 96.06 343 VAL A CA 1
ATOM 2764 C C . VAL A 1 343 ? -6.605 -8.805 15.312 1 96.06 343 VAL A C 1
ATOM 2766 O O . VAL A 1 343 ? -7.723 -9.156 14.938 1 96.06 343 VAL A O 1
ATOM 2769 N N . LYS A 1 344 ? -6.043 -9.336 16.312 1 95.69 344 LYS A N 1
ATOM 2770 C CA . LYS A 1 344 ? -6.621 -10.461 17.047 1 95.69 344 LYS A CA 1
ATOM 2771 C C . LYS A 1 344 ? -7.898 -10.047 17.766 1 95.69 344 LYS A C 1
ATOM 2773 O O . LYS A 1 344 ? -8.867 -10.812 17.812 1 95.69 344 LYS A O 1
ATOM 2778 N N . ALA A 1 345 ? -7.875 -8.797 18.281 1 94.31 345 ALA A N 1
ATOM 2779 C CA . ALA A 1 345 ? -8.969 -8.328 19.125 1 94.31 345 ALA A CA 1
ATOM 2780 C C . ALA A 1 345 ? -10.133 -7.812 18.281 1 94.31 345 ALA A C 1
ATOM 2782 O O . ALA A 1 345 ? -11.266 -7.746 18.75 1 94.31 345 ALA A O 1
ATOM 2783 N N . ASP A 1 346 ? -9.844 -7.379 17.094 1 94.81 346 ASP A N 1
ATOM 2784 C CA . ASP A 1 346 ? -10.867 -6.781 16.234 1 94.81 346 ASP A CA 1
ATOM 2785 C C . ASP A 1 346 ? -11.945 -7.801 15.883 1 94.81 346 ASP A C 1
ATOM 2787 O O . ASP A 1 346 ? -11.641 -8.945 15.531 1 94.81 346 ASP A O 1
ATOM 2791 N N . PRO A 1 347 ? -13.203 -7.434 16.016 1 93.19 347 PRO A N 1
ATOM 2792 C CA . PRO A 1 347 ? -14.289 -8.375 15.727 1 93.19 347 PRO A CA 1
ATOM 2793 C C . PRO A 1 347 ? -14.445 -8.656 14.234 1 93.19 347 PRO A C 1
ATOM 2795 O O . PRO A 1 347 ? -15.023 -9.672 13.844 1 93.19 347 PRO A O 1
ATOM 2798 N N . GLU A 1 348 ? -14.016 -7.773 13.383 1 90.56 348 GLU A N 1
ATOM 2799 C CA . GLU A 1 348 ? -14.164 -7.938 11.938 1 90.56 348 GLU A CA 1
ATOM 2800 C C . GLU A 1 348 ? -13.125 -8.906 11.383 1 90.56 348 GLU A C 1
ATOM 2802 O O . GLU A 1 348 ? -12.008 -8.992 11.898 1 90.56 348 GLU A O 1
ATOM 2807 N N . PRO A 1 349 ? -13.508 -9.617 10.359 1 90.81 349 PRO A N 1
ATOM 2808 C CA . PRO A 1 349 ? -12.555 -10.547 9.742 1 90.81 349 PRO A CA 1
ATOM 2809 C C . PRO A 1 349 ? -11.414 -9.828 9.023 1 90.81 349 PRO A C 1
ATOM 2811 O O . PRO A 1 349 ? -11.508 -8.625 8.766 1 90.81 349 PRO A O 1
ATOM 2814 N N . LEU A 1 350 ? -10.289 -10.609 8.734 1 94.38 350 LEU A N 1
ATOM 2815 C CA . LEU A 1 350 ? -9.203 -10.086 7.91 1 94.38 350 LEU A CA 1
ATOM 2816 C C . LEU A 1 350 ? -9.703 -9.75 6.504 1 94.38 350 LEU A C 1
ATOM 2818 O O . LEU A 1 350 ? -10.602 -10.422 5.984 1 94.38 350 LEU A O 1
ATOM 2822 N N . PRO A 1 351 ? -9.141 -8.703 5.961 1 90.81 351 PRO A N 1
ATOM 2823 C CA . PRO A 1 351 ? -9.516 -8.422 4.574 1 90.81 351 PRO A CA 1
ATOM 2824 C C . PRO A 1 351 ? -9.055 -9.516 3.611 1 90.81 351 PRO A C 1
ATOM 2826 O O . PRO A 1 351 ? -7.988 -10.102 3.801 1 90.81 351 PRO A O 1
ATOM 2829 N N . THR A 1 352 ? -9.867 -9.75 2.645 1 92.25 352 THR A N 1
ATOM 2830 C CA . THR A 1 352 ? -9.516 -10.672 1.571 1 92.25 352 THR A CA 1
ATOM 2831 C C . THR A 1 352 ? -8.5 -10.039 0.627 1 92.25 352 THR A C 1
ATOM 2833 O O . THR A 1 352 ? -8.625 -8.867 0.266 1 92.25 352 THR A O 1
ATOM 2836 N N . PRO A 1 353 ? -7.426 -10.758 0.374 1 93.12 353 PRO A N 1
ATOM 2837 C CA . PRO A 1 353 ? -6.57 -10.266 -0.709 1 93.12 353 PRO A CA 1
ATOM 2838 C C . PRO A 1 353 ? -7.234 -10.375 -2.08 1 93.12 353 PRO A C 1
ATOM 2840 O O . PRO A 1 353 ? -6.902 -11.258 -2.867 1 93.12 353 PRO A O 1
ATOM 2843 N N . ALA A 1 354 ? -8.078 -9.508 -2.395 1 88.62 354 ALA A N 1
ATOM 2844 C CA . ALA A 1 354 ? -8.945 -9.555 -3.568 1 88.62 354 ALA A CA 1
ATOM 2845 C C . ALA A 1 354 ? -8.125 -9.68 -4.852 1 88.62 354 ALA A C 1
ATOM 2847 O O . ALA A 1 354 ? -8.477 -10.438 -5.754 1 88.62 354 ALA A O 1
ATOM 2848 N N . GLY A 1 355 ? -7.02 -8.953 -4.93 1 87.75 355 GLY A N 1
ATOM 2849 C CA . GLY A 1 355 ? -6.18 -9.031 -6.113 1 87.75 355 GLY A CA 1
ATOM 2850 C C . GLY A 1 355 ? -5.668 -10.43 -6.395 1 87.75 355 GLY A C 1
ATOM 2851 O O . GLY A 1 355 ? -5.668 -10.875 -7.543 1 87.75 355 GLY A O 1
ATOM 2852 N N . MET A 1 356 ? -5.223 -11.109 -5.395 1 92.31 356 MET A N 1
ATOM 2853 C CA . MET A 1 356 ? -4.723 -12.477 -5.543 1 92.31 356 MET A CA 1
ATOM 2854 C C . MET A 1 356 ? -5.844 -13.422 -5.953 1 92.31 356 MET A C 1
ATOM 2856 O O . MET A 1 356 ? -5.656 -14.273 -6.828 1 92.31 356 MET A O 1
ATOM 2860 N N . VAL A 1 357 ? -7.027 -13.219 -5.305 1 93.19 357 VAL A N 1
ATOM 2861 C CA . VAL A 1 357 ? -8.164 -14.094 -5.574 1 93.19 357 VAL A CA 1
ATOM 2862 C C . VAL A 1 357 ? -8.633 -13.898 -7.016 1 93.19 357 VAL A C 1
ATOM 2864 O O . VAL A 1 357 ? -8.82 -14.875 -7.746 1 93.19 357 VAL A O 1
ATOM 2867 N N . ILE A 1 358 ? -8.781 -12.672 -7.414 1 90.19 358 ILE A N 1
ATOM 2868 C CA . ILE A 1 358 ? -9.266 -12.344 -8.75 1 90.19 358 ILE A CA 1
ATOM 2869 C C . ILE A 1 358 ? -8.289 -12.875 -9.797 1 90.19 358 ILE A C 1
ATOM 2871 O O . ILE A 1 358 ? -8.703 -13.508 -10.773 1 90.19 358 ILE A O 1
ATOM 2875 N N . GLU A 1 359 ? -7.082 -12.641 -9.602 1 89.69 359 GLU A N 1
ATOM 2876 C CA . GLU A 1 359 ? -6.07 -13.102 -10.555 1 89.69 359 GLU A CA 1
ATOM 2877 C C . GLU A 1 359 ? -6.09 -14.625 -10.688 1 89.69 359 GLU A C 1
ATOM 2879 O O . GLU A 1 359 ? -6.062 -15.156 -11.797 1 89.69 359 GLU A O 1
ATOM 2884 N N . PHE A 1 360 ? -6.09 -15.266 -9.602 1 94.94 360 PHE A N 1
ATOM 2885 C CA . PHE A 1 360 ? -6.098 -16.719 -9.609 1 94.94 360 PHE A CA 1
ATOM 2886 C C . PHE A 1 360 ? -7.316 -17.25 -10.359 1 94.94 360 PHE A C 1
ATOM 2888 O O . PHE A 1 360 ? -7.188 -18.109 -11.234 1 94.94 360 PHE A O 1
ATOM 2895 N N . MET A 1 361 ? -8.453 -16.703 -10.047 1 93.38 361 MET A N 1
ATOM 2896 C CA . MET A 1 361 ? -9.703 -17.188 -10.625 1 93.38 361 MET A CA 1
ATOM 2897 C C . MET A 1 361 ? -9.773 -16.875 -12.117 1 93.38 361 MET A C 1
ATOM 2899 O O . MET A 1 361 ? -10.289 -17.656 -12.906 1 93.38 361 MET A O 1
ATOM 2903 N N . ALA A 1 362 ? -9.227 -15.781 -12.469 1 90.12 362 ALA A N 1
ATOM 2904 C CA . ALA A 1 362 ? -9.289 -15.344 -13.859 1 90.12 362 ALA A CA 1
ATOM 2905 C C . ALA A 1 362 ? -8.273 -16.094 -14.719 1 90.12 362 ALA A C 1
ATOM 2907 O O . ALA A 1 362 ? -8.516 -16.344 -15.906 1 90.12 362 ALA A O 1
ATOM 2908 N N . CYS A 1 363 ? -7.203 -16.5 -14.094 1 92.38 363 CYS A N 1
ATOM 2909 C CA . CYS A 1 363 ? -6.082 -16.969 -14.898 1 92.38 363 CYS A CA 1
ATOM 2910 C C . CYS A 1 363 ? -5.938 -18.484 -14.797 1 92.38 363 CYS A C 1
ATOM 2912 O O . CYS A 1 363 ? -5.152 -19.078 -15.523 1 92.38 363 CYS A O 1
ATOM 2914 N N . ARG A 1 364 ? -6.648 -19.078 -13.914 1 94.12 364 ARG A N 1
ATOM 2915 C CA . ARG A 1 364 ? -6.449 -20.516 -13.734 1 94.12 364 ARG A CA 1
ATOM 2916 C C . ARG A 1 364 ? -7.109 -21.312 -14.859 1 94.12 364 ARG A C 1
ATOM 2918 O O . ARG A 1 364 ? -7.914 -20.766 -15.617 1 94.12 364 ARG A O 1
ATOM 2925 N N . MET A 1 365 ? -6.75 -22.531 -15.016 1 94.44 365 MET A N 1
ATOM 2926 C CA . MET A 1 365 ? -7.324 -23.438 -16 1 94.44 365 MET A CA 1
ATOM 2927 C C . MET A 1 365 ? -8.758 -23.812 -15.641 1 94.44 365 MET A C 1
ATOM 2929 O O . MET A 1 365 ? -9.102 -23.922 -14.461 1 94.44 365 MET A O 1
ATOM 2933 N N . PRO A 1 366 ? -9.586 -23.969 -16.688 1 93.31 366 PRO A N 1
ATOM 2934 C CA . PRO A 1 366 ? -10.891 -24.578 -16.375 1 93.31 366 PRO A CA 1
ATOM 2935 C C . PRO A 1 366 ? -10.766 -26.016 -15.891 1 93.31 366 PRO A C 1
ATOM 2937 O O . PRO A 1 366 ? -9.734 -26.656 -16.094 1 93.31 366 PRO A O 1
ATOM 2940 N N . PRO A 1 367 ? -11.734 -26.422 -15.148 1 92.94 367 PRO A N 1
ATOM 2941 C CA . PRO A 1 367 ? -11.664 -27.828 -14.719 1 92.94 367 PRO A CA 1
ATOM 2942 C C . PRO A 1 367 ? -11.641 -28.797 -15.891 1 92.94 367 PRO A C 1
ATOM 2944 O O . PRO A 1 367 ? -12.312 -28.578 -16.906 1 92.94 367 PRO A O 1
ATOM 2947 N N . PHE A 1 368 ? -10.844 -29.766 -15.789 1 91.88 368 PHE A N 1
ATOM 2948 C CA . PHE A 1 368 ? -10.734 -30.766 -16.844 1 91.88 368 PHE A CA 1
ATOM 2949 C C . PHE A 1 368 ? -11.992 -31.625 -16.906 1 91.88 368 PHE A C 1
ATOM 2951 O O . PHE A 1 368 ? -12.492 -32.062 -15.867 1 91.88 368 PHE A O 1
ATOM 2958 N N . GLY A 1 369 ? -12.461 -31.828 -18.031 1 83.88 369 GLY A N 1
ATOM 2959 C CA . GLY A 1 369 ? -13.57 -32.75 -18.234 1 83.88 369 GLY A CA 1
ATOM 2960 C C . GLY A 1 369 ? -14.93 -32.094 -18.047 1 83.88 369 GLY A C 1
ATOM 2961 O O . GLY A 1 369 ? -15.961 -32.75 -18.156 1 83.88 369 GLY A O 1
ATOM 2962 N N . VAL A 1 370 ? -14.883 -30.875 -17.609 1 80.56 370 VAL A N 1
ATOM 2963 C CA . VAL A 1 370 ? -16.141 -30.172 -17.391 1 80.56 370 VAL A CA 1
ATOM 2964 C C . VAL A 1 370 ? -16.453 -29.266 -18.578 1 80.56 370 VAL A C 1
ATOM 2966 O O . VAL A 1 370 ? -15.609 -28.453 -19 1 80.56 370 VAL A O 1
ATOM 2969 N N . SER A 1 371 ? -17.391 -29.672 -19.422 1 68.06 371 SER A N 1
ATOM 2970 C CA . SER A 1 371 ? -17.797 -28.875 -20.578 1 68.06 371 SER A CA 1
ATOM 2971 C C . SER A 1 371 ? -18.969 -27.953 -20.219 1 68.06 371 SER A C 1
ATOM 2973 O O . SER A 1 371 ? -19.875 -28.359 -19.469 1 68.06 371 SER A O 1
ATOM 2975 N N . PHE A 1 372 ? -18.734 -26.719 -20.391 1 67.81 372 PHE A N 1
ATOM 2976 C CA . PHE A 1 372 ? -19.844 -25.766 -20.297 1 67.81 372 PHE A CA 1
ATOM 2977 C C . PHE A 1 372 ? -20.5 -25.562 -21.656 1 67.81 372 PHE A C 1
ATOM 2979 O O . PHE A 1 372 ? -19.859 -25.062 -22.578 1 67.81 372 PHE A O 1
ATOM 2986 N N . ASP A 1 373 ? -21.484 -26.375 -21.938 1 65.25 373 ASP A N 1
ATOM 2987 C CA . ASP A 1 373 ? -22.25 -26.172 -23.156 1 65.25 373 ASP A CA 1
ATOM 2988 C C . ASP A 1 373 ? -23.594 -25.5 -22.875 1 65.25 373 ASP A C 1
ATOM 2990 O O . ASP A 1 373 ? -24.484 -26.125 -22.312 1 65.25 373 ASP A O 1
ATOM 2994 N N . LEU A 1 374 ? -23.641 -24.25 -23.109 1 61.16 374 LEU A N 1
ATOM 2995 C CA . LEU A 1 374 ? -24.859 -23.469 -22.875 1 61.16 374 LEU A CA 1
ATOM 2996 C C . LEU A 1 374 ? -26.047 -24.078 -23.578 1 61.16 374 LEU A C 1
ATOM 2998 O O . LEU A 1 374 ? -27.188 -23.953 -23.109 1 61.16 374 LEU A O 1
ATOM 3002 N N . SER A 1 375 ? -25.766 -24.75 -24.703 1 61.31 375 SER A N 1
ATOM 3003 C CA . SER A 1 375 ? -26.891 -25.266 -25.484 1 61.31 375 SER A CA 1
ATOM 3004 C C . SER A 1 375 ? -27.531 -26.469 -24.781 1 61.31 375 SER A C 1
ATOM 3006 O O . SER A 1 375 ? -28.734 -26.688 -24.891 1 61.31 375 SER A O 1
ATOM 3008 N N . ALA A 1 376 ? -26.797 -27.156 -23.984 1 67.19 376 ALA A N 1
ATOM 3009 C CA . ALA A 1 376 ? -27.312 -28.359 -23.344 1 67.19 376 ALA A CA 1
ATOM 3010 C C . ALA A 1 376 ? -27.75 -28.062 -21.906 1 67.19 376 ALA A C 1
ATOM 3012 O O . ALA A 1 376 ? -28.578 -28.781 -21.344 1 67.19 376 ALA A O 1
ATOM 3013 N N . ASP A 1 377 ? -27.297 -27 -21.406 1 76.75 377 ASP A N 1
ATOM 3014 C CA . ASP A 1 377 ? -27.531 -26.688 -20 1 76.75 377 ASP A CA 1
ATOM 3015 C C . ASP A 1 377 ? -28.812 -25.891 -19.812 1 76.75 377 ASP A C 1
ATOM 3017 O O . ASP A 1 377 ? -29.078 -24.938 -20.578 1 76.75 377 ASP A O 1
ATOM 3021 N N . LYS A 1 378 ? -29.75 -26.406 -19.047 1 85.25 378 LYS A N 1
ATOM 3022 C CA . LYS A 1 378 ? -31 -25.719 -18.734 1 85.25 378 LYS A CA 1
ATOM 3023 C C . LYS A 1 378 ? -30.812 -24.75 -17.562 1 85.25 378 LYS A C 1
ATOM 3025 O O . LYS A 1 378 ? -30.125 -25.062 -16.594 1 85.25 378 LYS A O 1
ATOM 3030 N N . ALA A 1 379 ? -31.406 -23.625 -17.75 1 90.19 379 ALA A N 1
ATOM 3031 C CA . ALA A 1 379 ? -31.391 -22.641 -16.656 1 90.19 379 ALA A CA 1
ATOM 3032 C C . ALA A 1 379 ? -32.219 -23.125 -15.477 1 90.19 379 ALA A C 1
ATOM 3034 O O . ALA A 1 379 ? -33.25 -23.812 -15.664 1 90.19 379 ALA A O 1
ATOM 3035 N N . PRO A 1 380 ? -31.766 -22.734 -14.32 1 93.62 380 PRO A N 1
ATOM 3036 C CA . PRO A 1 380 ? -32.531 -23.156 -13.133 1 93.62 380 PRO A CA 1
ATOM 3037 C C . PRO A 1 380 ? -33.938 -22.562 -13.094 1 93.62 380 PRO A C 1
ATOM 3039 O O . PRO A 1 380 ? -34.125 -21.406 -13.492 1 93.62 380 PRO A O 1
ATOM 3042 N N . GLU A 1 381 ? -34.875 -23.375 -12.633 1 93.31 381 GLU A N 1
ATOM 3043 C CA . GLU A 1 381 ? -36.25 -22.969 -12.352 1 93.31 381 GLU A CA 1
ATOM 3044 C C . GLU A 1 381 ? -36.625 -23.266 -10.898 1 93.31 381 GLU A C 1
ATOM 3046 O O . GLU A 1 381 ? -35.844 -23.844 -10.156 1 93.31 381 GLU A O 1
ATOM 3051 N N . GLY A 1 382 ? -37.719 -22.859 -10.508 1 91.06 382 GLY A N 1
ATOM 3052 C CA . GLY A 1 382 ? -38.156 -23 -9.125 1 91.06 382 GLY A CA 1
ATOM 3053 C C . GLY A 1 382 ? -38.094 -24.422 -8.609 1 91.06 382 GLY A C 1
ATOM 3054 O O . GLY A 1 382 ? -37.719 -24.656 -7.457 1 91.06 382 GLY A O 1
ATOM 3055 N N . LYS A 1 383 ? -38.312 -25.391 -9.438 1 91.12 383 LYS A N 1
ATOM 3056 C CA . LYS A 1 383 ? -38.375 -26.781 -9 1 91.12 383 LYS A CA 1
ATOM 3057 C C . LYS A 1 383 ? -37.062 -27.516 -9.328 1 91.12 383 LYS A C 1
ATOM 3059 O O . LYS A 1 383 ? -36.969 -28.719 -9.078 1 91.12 383 LYS A O 1
ATOM 3064 N N . SER A 1 384 ? -36.156 -26.875 -9.828 1 93.56 384 SER A N 1
ATOM 3065 C CA . SER A 1 384 ? -34.906 -27.484 -10.281 1 93.56 384 SER A CA 1
ATOM 3066 C C . SER A 1 384 ? -34.062 -27.938 -9.102 1 93.56 384 SER A C 1
ATOM 3068 O O . SER A 1 384 ? -34.125 -27.359 -8.023 1 93.56 384 SER A O 1
ATOM 3070 N N . ARG A 1 385 ? -33.312 -29.016 -9.352 1 95.5 385 ARG A N 1
ATOM 3071 C CA . ARG A 1 385 ? -32.219 -29.422 -8.484 1 95.5 385 ARG A CA 1
ATOM 3072 C C . ARG A 1 385 ? -30.875 -28.953 -9.047 1 95.5 385 ARG A C 1
ATOM 3074 O O . ARG A 1 385 ? -30.609 -29.125 -10.234 1 95.5 385 ARG A O 1
ATOM 3081 N N . VAL A 1 386 ? -30.172 -28.281 -8.141 1 94.69 386 VAL A N 1
ATOM 3082 C CA . VAL A 1 386 ? -28.969 -27.641 -8.648 1 94.69 386 VAL A CA 1
ATOM 3083 C C . VAL A 1 386 ? -27.766 -28.094 -7.852 1 94.69 386 VAL A C 1
ATOM 3085 O O . VAL A 1 386 ? -27.891 -28.578 -6.723 1 94.69 386 VAL A O 1
ATOM 3088 N N . GLN A 1 387 ? -26.609 -28.047 -8.43 1 93.19 387 GLN A N 1
ATOM 3089 C CA . GLN A 1 387 ? -25.312 -28.297 -7.801 1 93.19 387 GLN A CA 1
ATOM 3090 C C . GLN A 1 387 ? -24.203 -27.484 -8.469 1 93.19 387 GLN A C 1
ATOM 3092 O O . GLN A 1 387 ? -24.359 -27.031 -9.609 1 93.19 387 GLN A O 1
ATOM 3097 N N . LEU A 1 388 ? -23.141 -27.297 -7.734 1 92.44 388 LEU A N 1
ATOM 3098 C CA . LEU A 1 388 ? -22 -26.609 -8.32 1 92.44 388 LEU A CA 1
ATOM 3099 C C . LEU A 1 388 ? -21.344 -27.469 -9.391 1 92.44 388 LEU A C 1
ATOM 3101 O O . LEU A 1 388 ? -21.234 -28.688 -9.227 1 92.44 388 LEU A O 1
ATOM 3105 N N . ARG A 1 389 ? -20.938 -26.859 -10.469 1 90.12 389 ARG A N 1
ATOM 3106 C CA . ARG A 1 389 ? -20.25 -27.578 -11.539 1 90.12 389 ARG A CA 1
ATOM 3107 C C . ARG A 1 389 ? -18.906 -28.125 -11.062 1 90.12 389 ARG A C 1
ATOM 3109 O O . ARG A 1 389 ? -18.531 -29.25 -11.406 1 90.12 389 ARG A O 1
ATOM 3116 N N . SER A 1 390 ? -18.203 -27.297 -10.352 1 89.56 390 SER A N 1
ATOM 3117 C CA . SER A 1 390 ? -16.922 -27.656 -9.758 1 89.56 390 SER A CA 1
ATOM 3118 C C . SER A 1 390 ? -16.656 -26.844 -8.492 1 89.56 390 SER A C 1
ATOM 3120 O O . SER A 1 390 ? -16.5 -25.625 -8.547 1 89.56 390 SER A O 1
ATOM 3122 N N . ARG A 1 391 ? -16.547 -27.516 -7.43 1 84.38 391 ARG A N 1
ATOM 3123 C CA . ARG A 1 391 ? -16.422 -26.875 -6.129 1 84.38 391 ARG A CA 1
ATOM 3124 C C . ARG A 1 391 ? -15.141 -26.047 -6.059 1 84.38 391 ARG A C 1
ATOM 3126 O O . ARG A 1 391 ? -15.148 -24.938 -5.508 1 84.38 391 ARG A O 1
ATOM 3133 N N . GLY A 1 392 ? -14.07 -26.453 -6.582 1 88.31 392 GLY A N 1
ATOM 3134 C CA . GLY A 1 392 ? -12.805 -25.75 -6.488 1 88.31 392 GLY A CA 1
ATOM 3135 C C . GLY A 1 392 ? -12.695 -24.578 -7.449 1 88.31 392 GLY A C 1
ATOM 3136 O O . GLY A 1 392 ? -11.742 -23.797 -7.391 1 88.31 392 GLY A O 1
ATOM 3137 N N . HIS A 1 393 ? -13.719 -24.297 -8.242 1 93.38 393 HIS A N 1
ATOM 3138 C CA . HIS A 1 393 ? -13.633 -23.297 -9.289 1 93.38 393 HIS A CA 1
ATOM 3139 C C . HIS A 1 393 ? -14.625 -22.172 -9.055 1 93.38 393 HIS A C 1
ATOM 3141 O O . HIS A 1 393 ? -15.039 -21.5 -10 1 93.38 393 HIS A O 1
ATOM 3147 N N . MET A 1 394 ? -15.047 -22 -7.812 1 92.69 394 MET A N 1
ATOM 3148 C CA . MET A 1 394 ? -15.852 -20.859 -7.371 1 92.69 394 MET A CA 1
ATOM 3149 C C . MET A 1 394 ? -15.234 -20.203 -6.141 1 92.69 394 MET A C 1
ATOM 3151 O O . MET A 1 394 ? -14.703 -20.891 -5.266 1 92.69 394 MET A O 1
ATOM 3155 N N . ALA A 1 395 ? -15.273 -18.953 -6.105 1 93.5 395 ALA A N 1
ATOM 3156 C CA . ALA A 1 395 ? -14.805 -18.172 -4.957 1 93.5 395 ALA A CA 1
ATOM 3157 C C . ALA A 1 395 ? -15.719 -16.969 -4.707 1 93.5 395 ALA A C 1
ATOM 3159 O O . ALA A 1 395 ? -16.438 -16.531 -5.605 1 93.5 395 ALA A O 1
ATOM 3160 N N . TYR A 1 396 ? -15.789 -16.562 -3.512 1 93.38 396 TYR A N 1
ATOM 3161 C CA . TYR A 1 396 ? -16.562 -15.352 -3.207 1 93.38 396 TYR A CA 1
ATOM 3162 C C . TYR A 1 396 ? -15.953 -14.602 -2.025 1 93.38 396 TYR A C 1
ATOM 3164 O O . TYR A 1 396 ? -15.281 -15.203 -1.183 1 93.38 396 TYR A O 1
ATOM 3172 N N . TYR A 1 397 ? -16.078 -13.359 -1.997 1 91.31 397 TYR A N 1
ATOM 3173 C CA . TYR A 1 397 ? -15.578 -12.492 -0.93 1 91.31 397 TYR A CA 1
ATOM 3174 C C . TYR A 1 397 ? -16.375 -11.195 -0.865 1 91.31 397 TYR A C 1
ATOM 3176 O O . TYR A 1 397 ? -17.094 -10.852 -1.812 1 91.31 397 TYR A O 1
ATOM 3184 N N . THR A 1 398 ? -16.312 -10.523 0.234 1 89.19 398 THR A N 1
ATOM 3185 C CA . THR A 1 398 ? -17.016 -9.25 0.427 1 89.19 398 THR A CA 1
ATOM 3186 C C . THR A 1 398 ? -16.047 -8.078 0.259 1 89.19 398 THR A C 1
ATOM 3188 O O . THR A 1 398 ? -14.891 -8.164 0.648 1 89.19 398 THR A O 1
ATOM 3191 N N . ARG A 1 399 ? -16.5 -7.023 -0.401 1 84.06 399 ARG A N 1
ATOM 3192 C CA . ARG A 1 399 ? -15.742 -5.781 -0.534 1 84.06 399 ARG A CA 1
ATOM 3193 C C . ARG A 1 399 ? -16.641 -4.566 -0.357 1 84.06 399 ARG A C 1
ATOM 3195 O O . ARG A 1 399 ? -17.875 -4.68 -0.45 1 84.06 399 ARG A O 1
ATOM 3202 N N . PRO A 1 400 ? -15.953 -3.346 0.046 1 76.56 400 PRO A N 1
ATOM 3203 C CA . PRO A 1 400 ? -16.766 -2.131 0.089 1 76.56 400 PRO A CA 1
ATOM 3204 C C . PRO A 1 400 ? -17.359 -1.773 -1.271 1 76.56 400 PRO A C 1
ATOM 3206 O O . PRO A 1 400 ? -16.719 -1.959 -2.303 1 76.56 400 PRO A O 1
ATOM 3209 N N . ALA A 1 401 ? -18.609 -1.377 -1.209 1 70.44 401 ALA A N 1
ATOM 3210 C CA . ALA A 1 401 ? -19.297 -1.008 -2.445 1 70.44 401 ALA A CA 1
ATOM 3211 C C . ALA A 1 401 ? -18.719 0.274 -3.033 1 70.44 401 ALA A C 1
ATOM 3213 O O . ALA A 1 401 ? -18.391 1.207 -2.299 1 70.44 401 ALA A O 1
ATOM 3214 N N . GLY A 1 402 ? -17.891 0.247 -4.18 1 56.78 402 GLY A N 1
ATOM 3215 C CA . GLY A 1 402 ? -17.344 1.439 -4.805 1 56.78 402 GLY A CA 1
ATOM 3216 C C . GLY A 1 402 ? -18.391 2.512 -5.059 1 56.78 402 GLY A C 1
ATOM 3217 O O . GLY A 1 402 ? -19.594 2.246 -4.992 1 56.78 402 GLY A O 1
ATOM 3218 N N . PRO A 1 403 ? -18 3.852 -5.086 1 46.31 403 PRO A N 1
ATOM 3219 C CA . PRO A 1 403 ? -18.969 4.859 -5.508 1 46.31 403 PRO A CA 1
ATOM 3220 C C . PRO A 1 403 ? -19.641 4.512 -6.836 1 46.31 403 PRO A C 1
ATOM 3222 O O . PRO A 1 403 ? -19.031 3.879 -7.695 1 46.31 403 PRO A O 1
ATOM 3225 N N . PHE A 1 404 ? -21.031 4.434 -6.852 1 36.81 404 PHE A N 1
ATOM 3226 C CA . PHE A 1 404 ? -21.75 4.285 -8.109 1 36.81 404 PHE A CA 1
ATOM 3227 C C . PHE A 1 404 ? -21.156 5.195 -9.18 1 36.81 404 PHE A C 1
ATOM 3229 O O . PHE A 1 404 ? -21.047 6.406 -8.984 1 36.81 404 PHE A O 1
ATOM 3236 N N . ASP A 1 405 ? -20.391 4.641 -10.031 1 34.44 405 ASP A N 1
ATOM 3237 C CA . ASP A 1 405 ? -20.125 5.449 -11.219 1 34.44 405 ASP A CA 1
ATOM 3238 C C . ASP A 1 405 ? -21.422 5.809 -11.93 1 34.44 405 ASP A C 1
ATOM 3240 O O . ASP A 1 405 ? -22.141 4.926 -12.414 1 34.44 405 ASP A O 1
ATOM 3244 N N . PRO A 1 406 ? -21.953 6.992 -11.836 1 33 406 PRO A N 1
ATOM 3245 C CA . PRO A 1 406 ? -23.172 7.359 -12.555 1 33 406 PRO A CA 1
ATOM 3246 C C . PRO A 1 406 ? -23.109 7.012 -14.039 1 33 406 PRO A C 1
ATOM 3248 O O . PRO A 1 406 ? -24.141 6.914 -14.703 1 33 406 PRO A O 1
ATOM 3251 N N . ASP A 1 407 ? -21.922 7.031 -14.57 1 34.09 407 ASP A N 1
ATOM 3252 C CA . ASP A 1 407 ? -21.938 6.883 -16.031 1 34.09 407 ASP A CA 1
ATOM 3253 C C . ASP A 1 407 ? -22.422 5.496 -16.438 1 34.09 407 ASP A C 1
ATOM 3255 O O . ASP A 1 407 ? -22.688 5.242 -17.609 1 34.09 407 ASP A O 1
ATOM 3259 N N . GLU A 1 408 ? -22.281 4.586 -15.555 1 31.05 408 GLU A N 1
ATOM 3260 C CA . GLU A 1 408 ? -22.812 3.34 -16.109 1 31.05 408 GLU A CA 1
ATOM 3261 C C . GLU A 1 408 ? -24.344 3.326 -16.078 1 31.05 408 GLU A C 1
ATOM 3263 O O . GLU A 1 408 ? -24.969 2.375 -16.547 1 31.05 408 GLU A O 1
ATOM 3268 N N . ALA A 1 409 ? -24.969 4.141 -15.219 1 31.36 409 ALA A N 1
ATOM 3269 C CA . ALA A 1 409 ? -26.422 4.168 -15.281 1 31.36 409 ALA A CA 1
ATOM 3270 C C . ALA A 1 409 ? -26.906 4.867 -16.547 1 31.36 409 ALA A C 1
ATOM 3272 O O . ALA A 1 409 ? -28.109 5.035 -16.75 1 31.36 409 ALA A O 1
ATOM 3273 N N . ALA A 1 410 ? -26.016 5.504 -17.297 1 32.19 410 ALA A N 1
ATOM 3274 C CA . ALA A 1 410 ? -26.656 6.32 -18.312 1 32.19 410 ALA A CA 1
ATOM 3275 C C . ALA A 1 410 ? -27.328 5.445 -19.375 1 32.19 410 ALA A C 1
ATOM 3277 O O . ALA A 1 410 ? -27.969 5.957 -20.297 1 32.19 410 ALA A O 1
ATOM 3278 N N . ASP A 1 411 ? -27.047 4.113 -19.422 1 27.48 411 ASP A N 1
ATOM 3279 C CA . ASP A 1 411 ? -27.672 3.697 -20.672 1 27.48 411 ASP A CA 1
ATOM 3280 C C . ASP A 1 411 ? -29.188 3.549 -20.5 1 27.48 411 ASP A C 1
ATOM 3282 O O . ASP A 1 411 ? -29.875 3.115 -21.422 1 27.48 411 ASP A O 1
ATOM 3286 N N . GLU A 1 412 ? -29.672 3.166 -19.281 1 27.86 412 GLU A N 1
ATOM 3287 C CA . GLU A 1 412 ? -31.094 2.939 -19.5 1 27.86 412 GLU A CA 1
ATOM 3288 C C . GLU A 1 412 ? -31.844 4.258 -19.672 1 27.86 412 GLU A C 1
ATOM 3290 O O . GLU A 1 412 ? -31.828 5.113 -18.781 1 27.86 412 GLU A O 1
ATOM 3295 N N . GLU A 1 413 ? -32.156 4.621 -20.844 1 27.58 413 GLU A N 1
ATOM 3296 C CA . GLU A 1 413 ? -32.906 5.734 -21.438 1 27.58 413 GLU A CA 1
ATOM 3297 C C . GLU A 1 413 ? -34.281 5.871 -20.797 1 27.58 413 GLU A C 1
ATOM 3299 O O . GLU A 1 413 ? -35.125 6.645 -21.266 1 27.58 413 GLU A O 1
ATOM 3304 N N . ASP A 1 414 ? -34.875 4.762 -20.172 1 26.61 414 ASP A N 1
ATOM 3305 C CA . ASP A 1 414 ? -36.312 4.988 -20.266 1 26.61 414 ASP A CA 1
ATOM 3306 C C . ASP A 1 414 ? -36.688 6.344 -19.672 1 26.61 414 ASP A C 1
ATOM 3308 O O . ASP A 1 414 ? -35.906 6.941 -18.922 1 26.61 414 ASP A O 1
ATOM 3312 N N . ALA A 1 415 ? -38.125 6.531 -19.438 1 25.09 415 ALA A N 1
ATOM 3313 C CA . ALA A 1 415 ? -39.188 7.531 -19.547 1 25.09 415 ALA A CA 1
ATOM 3314 C C . ALA A 1 415 ? -39.094 8.586 -18.453 1 25.09 415 ALA A C 1
ATOM 3316 O O . ALA A 1 415 ? -39.094 9.781 -18.734 1 25.09 415 ALA A O 1
ATOM 3317 N N . ASP A 1 416 ? -39.781 8.336 -17.266 1 26.2 416 ASP A N 1
ATOM 3318 C CA . ASP A 1 416 ? -40.688 9.289 -16.625 1 26.2 416 ASP A CA 1
ATOM 3319 C C . ASP A 1 416 ? -39.906 10.352 -15.859 1 26.2 416 ASP A C 1
ATOM 3321 O O . ASP A 1 416 ? -38.688 10.188 -15.594 1 26.2 416 ASP A O 1
ATOM 3325 N N . GLU A 1 417 ? -40.812 11.141 -14.969 1 27.92 417 GLU A N 1
ATOM 3326 C CA . GLU A 1 417 ? -40.875 12.453 -14.344 1 27.92 417 GLU A CA 1
ATOM 3327 C C . GLU A 1 417 ? -39.812 12.602 -13.273 1 27.92 417 GLU A C 1
ATOM 3329 O O . GLU A 1 417 ? -39.5 11.648 -12.547 1 27.92 417 GLU A O 1
ATOM 3334 N N . PRO A 1 418 ? -39.062 13.68 -13.414 1 30.75 418 PRO A N 1
ATOM 3335 C CA . PRO A 1 418 ? -37.938 14.07 -12.539 1 30.75 418 PRO A CA 1
ATOM 3336 C C . PRO A 1 418 ? -38.344 14.164 -11.07 1 30.75 418 PRO A C 1
ATOM 3338 O O . PRO A 1 418 ? -39.125 15.031 -10.695 1 30.75 418 PRO A O 1
ATOM 3341 N N . THR A 1 419 ? -39.031 13.023 -10.523 1 27.27 419 THR A N 1
ATOM 3342 C CA . THR A 1 419 ? -39.375 13.328 -9.141 1 27.27 419 THR A CA 1
ATOM 3343 C C . THR A 1 419 ? -38.156 13.812 -8.367 1 27.27 419 THR A C 1
ATOM 3345 O O . THR A 1 419 ? -37.062 13.266 -8.531 1 27.27 419 THR A O 1
ATOM 3348 N N . ASN A 1 420 ? -38.125 15.125 -7.992 1 26.94 420 ASN A N 1
ATOM 3349 C CA . ASN A 1 420 ? -37.219 16 -7.254 1 26.94 420 ASN A CA 1
ATOM 3350 C C . ASN A 1 420 ? -36.812 15.398 -5.91 1 26.94 420 ASN A C 1
ATOM 3352 O O . ASN A 1 420 ? -36.406 16.125 -5 1 26.94 420 ASN A O 1
ATOM 3356 N N . GLU A 1 421 ? -37.406 14.195 -5.617 1 28.09 421 GLU A N 1
ATOM 3357 C CA . GLU A 1 421 ? -37.125 13.984 -4.203 1 28.09 421 GLU A CA 1
ATOM 3358 C C . GLU A 1 421 ? -35.625 13.93 -3.951 1 28.09 421 GLU A C 1
ATOM 3360 O O . GLU A 1 421 ? -34.906 13.148 -4.59 1 28.09 421 GLU A O 1
ATOM 3365 N N . ASN A 1 422 ? -35.062 15.039 -3.523 1 28.8 422 ASN A N 1
ATOM 3366 C CA . ASN A 1 422 ? -33.75 15.344 -2.932 1 28.8 422 ASN A CA 1
ATOM 3367 C C . ASN A 1 422 ? -33.375 14.312 -1.872 1 28.8 422 ASN A C 1
ATOM 3369 O O . ASN A 1 422 ? -33.312 14.633 -0.682 1 28.8 422 ASN A O 1
ATOM 3373 N N . ASP A 1 423 ? -34 13.172 -1.903 1 28.64 423 ASP A N 1
ATOM 3374 C CA . ASP A 1 423 ? -33.469 12.328 -0.83 1 28.64 423 ASP A CA 1
ATOM 3375 C C . ASP A 1 423 ? -31.984 12.086 -0.981 1 28.64 423 ASP A C 1
ATOM 3377 O O . ASP A 1 423 ? -31.547 11.422 -1.922 1 28.64 423 ASP A O 1
ATOM 3381 N N . GLU A 1 424 ? -31.188 13.117 -0.7 1 30.2 424 GLU A N 1
ATOM 3382 C CA . GLU A 1 424 ? -29.781 12.875 -0.4 1 30.2 424 GLU A CA 1
ATOM 3383 C C . GLU A 1 424 ? -29.609 11.609 0.441 1 30.2 424 GLU A C 1
ATOM 3385 O O . GLU A 1 424 ? -29.875 11.617 1.645 1 30.2 424 GLU A O 1
ATOM 3390 N N . GLU A 1 425 ? -30.016 10.516 -0.078 1 32.25 425 GLU A N 1
ATOM 3391 C CA . GLU A 1 425 ? -29.688 9.234 0.53 1 32.25 425 GLU A CA 1
ATOM 3392 C C . GLU A 1 425 ? -28.297 9.266 1.174 1 32.25 425 GLU A C 1
ATOM 3394 O O . GLU A 1 425 ? -27.375 9.875 0.633 1 32.25 425 GLU A O 1
ATOM 3399 N N . ASP A 1 426 ? -28.25 9.07 2.48 1 33.94 426 ASP A N 1
ATOM 3400 C CA . ASP A 1 426 ? -27.156 8.805 3.396 1 33.94 426 ASP A CA 1
ATOM 3401 C C . ASP A 1 426 ? -26.078 7.941 2.734 1 33.94 426 ASP A C 1
ATOM 3403 O O . ASP A 1 426 ? -26.266 6.734 2.564 1 33.94 426 ASP A O 1
ATOM 3407 N N . ILE A 1 427 ? -25.438 8.422 1.809 1 36.25 427 ILE A N 1
ATOM 3408 C CA . ILE A 1 427 ? -24.312 7.781 1.125 1 36.25 427 ILE A CA 1
ATOM 3409 C C . ILE A 1 427 ? -23.312 7.266 2.15 1 36.25 427 ILE A C 1
ATOM 3411 O O . ILE A 1 427 ? -22.234 6.785 1.788 1 36.25 427 ILE A O 1
ATOM 3415 N N . ASN A 1 428 ? -23.438 7.656 3.439 1 37.31 428 ASN A N 1
ATOM 3416 C CA . ASN A 1 428 ? -22.406 7.289 4.398 1 37.31 428 ASN A CA 1
ATOM 3417 C C . ASN A 1 428 ? -22.25 5.777 4.496 1 37.31 428 ASN A C 1
ATOM 3419 O O . ASN A 1 428 ? -21.484 5.281 5.328 1 37.31 428 ASN A O 1
ATOM 3423 N N . THR A 1 429 ? -23.281 4.953 4.359 1 43.03 429 THR A N 1
ATOM 3424 C CA . THR A 1 429 ? -23.109 3.574 4.805 1 43.03 429 THR A CA 1
ATOM 3425 C C . THR A 1 429 ? -22.203 2.807 3.861 1 43.03 429 THR A C 1
ATOM 3427 O O . THR A 1 429 ? -22.422 2.771 2.65 1 43.03 429 THR A O 1
ATOM 3430 N N . GLU A 1 430 ? -20.922 2.684 4.156 1 54.44 430 GLU A N 1
ATOM 3431 C CA . GLU A 1 430 ? -19.984 1.76 3.533 1 54.44 430 GLU A CA 1
ATOM 3432 C C . GLU A 1 430 ? -20.672 0.472 3.098 1 54.44 430 GLU A C 1
ATOM 3434 O O . GLU A 1 430 ? -20.859 -0.444 3.902 1 54.44 430 GLU A O 1
ATOM 3439 N N . GLU A 1 431 ? -21.453 0.572 2.211 1 74.06 431 GLU A N 1
ATOM 3440 C CA . GLU A 1 431 ? -22.156 -0.619 1.741 1 74.06 431 GLU A CA 1
ATOM 3441 C C . GLU A 1 431 ? -21.188 -1.642 1.165 1 74.06 431 GLU A C 1
ATOM 3443 O O . GLU A 1 431 ? -20.188 -1.273 0.551 1 74.06 431 GLU A O 1
ATOM 3448 N N . SER A 1 432 ? -21.25 -2.799 1.771 1 85.94 432 SER A N 1
ATOM 3449 C CA . SER A 1 432 ? -20.438 -3.912 1.294 1 85.94 432 SER A CA 1
ATOM 3450 C C . SER A 1 432 ? -21.188 -4.734 0.249 1 85.94 432 SER A C 1
ATOM 3452 O O . SER A 1 432 ? -22.406 -4.656 0.151 1 85.94 432 SER A O 1
ATOM 3454 N N . GLU A 1 433 ? -20.516 -5.215 -0.641 1 91.19 433 GLU A N 1
ATOM 3455 C CA . GLU A 1 433 ? -21.062 -6.121 -1.646 1 91.19 433 GLU A CA 1
ATOM 3456 C C . GLU A 1 433 ? -20.344 -7.461 -1.641 1 91.19 433 GLU A C 1
ATOM 3458 O O . GLU A 1 433 ? -19.203 -7.551 -1.195 1 91.19 433 GLU A O 1
ATOM 3463 N N . LEU A 1 434 ? -21.109 -8.477 -2.084 1 94 434 LEU A N 1
ATOM 3464 C CA . LEU A 1 434 ? -20.562 -9.828 -2.205 1 94 434 LEU A CA 1
ATOM 3465 C C . LEU A 1 434 ? -20.219 -10.141 -3.654 1 94 434 LEU A C 1
ATOM 3467 O O . LEU A 1 434 ? -21.078 -10.062 -4.539 1 94 434 LEU A O 1
ATOM 3471 N N . VAL A 1 435 ? -18.953 -10.461 -3.867 1 93.44 435 VAL A N 1
ATOM 3472 C CA . VAL A 1 435 ? -18.469 -10.789 -5.203 1 93.44 435 VAL A CA 1
ATOM 3473 C C . VAL A 1 435 ? -18.281 -12.297 -5.336 1 93.44 435 VAL A C 1
ATOM 3475 O O . VAL A 1 435 ? -17.609 -12.922 -4.504 1 93.44 435 VAL A O 1
ATOM 3478 N N . ILE A 1 436 ? -18.891 -12.836 -6.352 1 95.19 436 ILE A N 1
ATOM 3479 C CA . ILE A 1 436 ? -18.766 -14.258 -6.629 1 95.19 436 ILE A CA 1
ATOM 3480 C C . ILE A 1 436 ? -18.062 -14.469 -7.961 1 95.19 436 ILE A C 1
ATOM 3482 O O . ILE A 1 436 ? -18.406 -13.844 -8.961 1 95.19 436 ILE A O 1
ATOM 3486 N N . LEU A 1 437 ? -17.047 -15.375 -7.945 1 94.12 437 LEU A N 1
ATOM 3487 C CA . LEU A 1 437 ? -16.234 -15.641 -9.133 1 94.12 437 LEU A CA 1
ATOM 3488 C C . LEU A 1 437 ? -16.297 -17.125 -9.508 1 94.12 437 LEU A C 1
ATOM 3490 O O . LEU A 1 437 ? -16.406 -17.984 -8.641 1 94.12 437 LEU A O 1
ATOM 3494 N N . SER A 1 438 ? -16.25 -17.359 -10.812 1 93.56 438 SER A N 1
ATOM 3495 C CA . SER A 1 438 ? -16.172 -18.719 -11.328 1 93.56 438 SER A CA 1
ATOM 3496 C C . SER A 1 438 ? -15.078 -18.84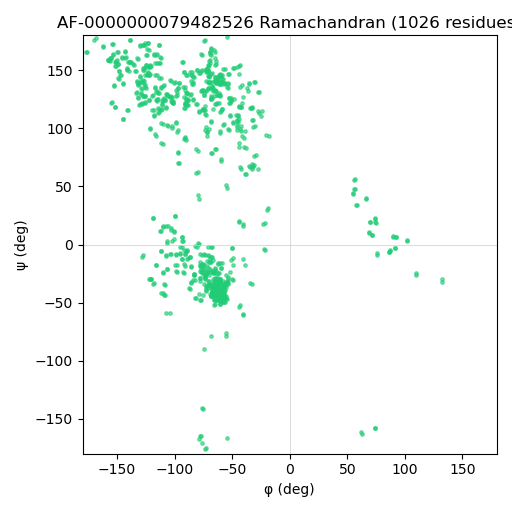4 -12.398 1 93.56 438 SER A C 1
ATOM 3498 O O . SER A 1 438 ? -14.906 -17.953 -13.219 1 93.56 438 SER A O 1
ATOM 3500 N N . SER A 1 439 ? -14.367 -19.922 -12.383 1 92.81 439 SER A N 1
ATOM 3501 C CA . SER A 1 439 ? -13.328 -20.141 -13.391 1 92.81 439 SER A CA 1
ATOM 3502 C C . SER A 1 439 ? -13.711 -21.297 -14.312 1 92.81 439 SER A C 1
ATOM 3504 O O . SER A 1 439 ? -12.867 -21.812 -15.062 1 92.81 439 SER A O 1
ATOM 3506 N N . VAL A 1 440 ? -14.906 -21.75 -14.266 1 92.12 440 VAL A N 1
ATOM 3507 C CA . VAL A 1 440 ? -15.352 -22.891 -15.047 1 92.12 440 VAL A CA 1
ATOM 3508 C C . VAL A 1 440 ? -15.312 -22.547 -16.531 1 92.12 440 VAL A C 1
ATOM 3510 O O . VAL A 1 440 ? -14.961 -23.391 -17.359 1 92.12 440 VAL A O 1
ATOM 3513 N N . LYS A 1 441 ? -15.578 -21.359 -16.875 1 88.75 441 LYS A N 1
ATOM 3514 C CA . LYS A 1 441 ? -15.695 -20.953 -18.266 1 88.75 441 LYS A CA 1
ATOM 3515 C C . LYS A 1 441 ? -14.367 -20.406 -18.781 1 88.75 441 LYS A C 1
ATOM 3517 O O . LYS A 1 441 ? -14.32 -19.828 -19.875 1 88.75 441 LYS A O 1
ATOM 3522 N N . ASN A 1 442 ? -13.375 -20.5 -18 1 89.38 442 ASN A N 1
ATOM 3523 C CA . ASN A 1 442 ? -12.078 -20.016 -18.453 1 89.38 442 ASN A CA 1
ATOM 3524 C C . ASN A 1 442 ? -11.648 -20.688 -19.75 1 89.38 442 ASN A C 1
ATOM 3526 O O . ASN A 1 442 ? -12.055 -21.812 -20.031 1 89.38 442 ASN A O 1
ATOM 3530 N N . ASP A 1 443 ? -10.891 -19.953 -20.484 1 87.31 443 ASP A N 1
ATOM 3531 C CA . ASP A 1 443 ? -10.297 -20.469 -21.719 1 87.31 443 ASP A CA 1
ATOM 3532 C C . ASP A 1 443 ? -8.922 -21.062 -21.453 1 87.31 443 ASP A C 1
ATOM 3534 O O . ASP A 1 443 ? -8 -20.375 -21.031 1 87.31 443 ASP A O 1
ATOM 3538 N N . LEU A 1 444 ? -8.805 -22.312 -21.703 1 89.38 444 LEU A N 1
ATOM 3539 C CA . LEU A 1 444 ? -7.547 -23.016 -21.484 1 89.38 444 LEU A CA 1
ATOM 3540 C C . LEU A 1 444 ? -6.414 -22.359 -22.266 1 89.38 444 LEU A C 1
ATOM 3542 O O . LEU A 1 444 ? -5.273 -22.312 -21.797 1 89.38 444 LEU A O 1
ATOM 3546 N N . LEU A 1 445 ? -6.699 -21.844 -23.391 1 84.38 445 LEU A N 1
ATOM 3547 C CA . LEU A 1 445 ? -5.688 -21.234 -24.25 1 84.38 445 LEU A CA 1
ATOM 3548 C C . LEU A 1 445 ? -5.18 -19.922 -23.656 1 84.38 445 LEU A C 1
ATOM 3550 O O . LEU A 1 445 ? -4.109 -19.453 -24.047 1 84.38 445 LEU A O 1
ATOM 3554 N N . ARG A 1 446 ? -5.93 -19.438 -22.688 1 85.12 446 ARG A N 1
ATOM 3555 C CA . ARG A 1 446 ? -5.555 -18.172 -22.094 1 85.12 446 ARG A CA 1
ATOM 3556 C C . ARG A 1 446 ? -5.047 -18.359 -20.656 1 85.12 446 ARG A C 1
ATOM 3558 O O . ARG A 1 446 ? -4.973 -17.406 -19.891 1 85.12 446 ARG A O 1
ATOM 3565 N N . HIS A 1 447 ? -4.758 -19.516 -20.375 1 90.25 447 HIS A N 1
ATOM 3566 C CA . HIS A 1 447 ? -4.227 -19.828 -19.047 1 90.25 447 HIS A CA 1
ATOM 3567 C C . HIS A 1 447 ? -3.029 -18.938 -18.719 1 90.25 447 HIS A C 1
ATOM 3569 O O . HIS A 1 447 ? -2.109 -18.797 -19.531 1 90.25 447 HIS A O 1
ATOM 3575 N N . GLY A 1 448 ? -3.082 -18.219 -17.531 1 88.06 448 GLY A N 1
ATOM 3576 C CA . GLY A 1 448 ? -1.971 -17.422 -17.031 1 88.06 448 GLY A CA 1
ATOM 3577 C C . GLY A 1 448 ? -1.967 -16 -17.594 1 88.06 448 GLY A C 1
ATOM 3578 O O . GLY A 1 448 ? -1.121 -15.195 -17.219 1 88.06 448 GLY A O 1
ATOM 3579 N N . THR A 1 449 ? -2.836 -15.695 -18.484 1 79.44 449 THR A N 1
ATOM 3580 C CA . THR A 1 449 ? -2.865 -14.375 -19.094 1 79.44 449 THR A CA 1
ATOM 3581 C C . THR A 1 449 ? -4.109 -13.602 -18.656 1 79.44 449 THR A C 1
ATOM 3583 O O . THR A 1 449 ? -5.234 -14.07 -18.844 1 79.44 449 THR A O 1
ATOM 3586 N N . PRO A 1 450 ? -3.773 -12.453 -17.922 1 63.69 450 PRO A N 1
ATOM 3587 C CA . PRO A 1 450 ? -4.969 -11.703 -17.516 1 63.69 450 PRO A CA 1
ATOM 3588 C C . PRO A 1 450 ? -5.688 -11.07 -18.719 1 63.69 450 PRO A C 1
ATOM 3590 O O . PRO A 1 450 ? -5.047 -10.68 -19.688 1 63.69 450 PRO A O 1
ATOM 3593 N N . GLN A 1 451 ? -6.973 -11.305 -18.922 1 53.91 451 GLN A N 1
ATOM 3594 C CA . GLN A 1 451 ? -7.727 -10.648 -20 1 53.91 451 GLN A CA 1
ATOM 3595 C C . GLN A 1 451 ? -8.023 -9.195 -19.656 1 53.91 451 GLN A C 1
ATOM 3597 O O . GLN A 1 451 ? -8.406 -8.883 -18.516 1 53.91 451 GLN A O 1
ATOM 3602 N N . ILE A 1 452 ? -7.457 -8.227 -20.438 1 45.84 452 ILE A N 1
ATOM 3603 C CA . ILE A 1 452 ? -7.766 -6.809 -20.266 1 45.84 452 ILE A CA 1
ATOM 3604 C C . ILE A 1 452 ? -9.258 -6.633 -20 1 45.84 452 ILE A C 1
ATOM 3606 O O . ILE A 1 452 ? -9.648 -5.902 -19.094 1 45.84 452 ILE A O 1
ATOM 3610 N N . ASP A 1 453 ? -10.039 -7.055 -20.938 1 44.41 453 ASP A N 1
ATOM 3611 C CA . ASP A 1 453 ? -11.469 -6.754 -20.969 1 44.41 453 ASP A CA 1
ATOM 3612 C C . ASP A 1 453 ? -12.273 -7.832 -20.25 1 44.41 453 ASP A C 1
ATOM 3614 O O . ASP A 1 453 ? -13.5 -7.73 -20.141 1 44.41 453 ASP A O 1
ATOM 3618 N N . SER A 1 454 ? -11.711 -8.914 -20.078 1 46.28 454 SER A N 1
ATOM 3619 C CA . SER A 1 454 ? -12.578 -10.016 -19.656 1 46.28 454 SER A CA 1
ATOM 3620 C C . SER A 1 454 ? -12.531 -10.195 -18.141 1 46.28 454 SER A C 1
ATOM 3622 O O . SER A 1 454 ? -11.484 -10.539 -17.594 1 46.28 454 SER A O 1
ATOM 3624 N N . SER A 1 455 ? -13.156 -9.492 -17.438 1 48.69 455 SER A N 1
ATOM 3625 C CA . SER A 1 455 ? -13.414 -9.742 -16.016 1 48.69 455 SER A CA 1
ATOM 3626 C C . SER A 1 455 ? -13.789 -11.203 -15.781 1 48.69 455 SER A C 1
ATOM 3628 O O . SER A 1 455 ? -14.406 -11.836 -16.641 1 48.69 455 SER A O 1
ATOM 3630 N N . ALA A 1 456 ? -12.984 -11.969 -14.953 1 56.81 456 ALA A N 1
ATOM 3631 C CA . ALA A 1 456 ? -13.664 -13.156 -14.445 1 56.81 456 ALA A CA 1
ATOM 3632 C C . ALA A 1 456 ? -15.172 -12.938 -14.375 1 56.81 456 ALA A C 1
ATOM 3634 O O . ALA A 1 456 ? -15.633 -11.828 -14.133 1 56.81 456 ALA A O 1
ATOM 3635 N N . GLU A 1 457 ? -15.859 -13.922 -14.922 1 74.88 457 GLU A N 1
ATOM 3636 C CA . GLU A 1 457 ? -17.297 -13.805 -14.719 1 74.88 457 GLU A CA 1
ATOM 3637 C C . GLU A 1 457 ? -17.641 -13.547 -13.25 1 74.88 457 GLU A C 1
ATOM 3639 O O . GLU A 1 457 ? -17.188 -14.289 -12.375 1 74.88 457 GLU A O 1
ATOM 3644 N N . GLU A 1 458 ? -17.984 -12.367 -13.055 1 83.94 458 GLU A N 1
ATOM 3645 C CA . GLU A 1 458 ? -18.297 -12.008 -11.68 1 83.94 458 GLU A CA 1
ATOM 3646 C C . GLU A 1 458 ? -19.781 -11.75 -11.492 1 83.94 458 GLU A C 1
ATOM 3648 O O . GLU A 1 458 ? -20.469 -11.352 -12.438 1 83.94 458 GLU A O 1
ATOM 3653 N N . LEU A 1 459 ? -20.297 -12.234 -10.469 1 92.81 459 LEU A N 1
ATOM 3654 C CA . LEU A 1 459 ? -21.625 -11.938 -9.969 1 92.81 459 LEU A CA 1
ATOM 3655 C C . LEU A 1 459 ? -21.562 -11.141 -8.672 1 92.81 459 LEU A C 1
ATOM 3657 O O . LEU A 1 459 ? -20.891 -11.539 -7.73 1 92.81 459 LEU A O 1
ATOM 3661 N N . VAL A 1 460 ? -22.141 -9.984 -8.68 1 92.25 460 VAL A N 1
ATOM 3662 C CA . VAL A 1 460 ? -22.141 -9.133 -7.492 1 92.25 460 VAL A CA 1
ATOM 3663 C C . VAL A 1 460 ? -23.531 -9.086 -6.879 1 92.25 460 VAL A C 1
ATOM 3665 O O . VAL A 1 460 ? -24.516 -8.781 -7.566 1 92.25 460 VAL A O 1
ATOM 3668 N N . VAL A 1 461 ? -23.625 -9.414 -5.688 1 93.69 461 VAL A N 1
ATOM 3669 C CA . VAL A 1 461 ? -24.922 -9.453 -5.016 1 93.69 461 VAL A CA 1
ATOM 3670 C C . VAL A 1 461 ? -24.797 -8.883 -3.605 1 93.69 461 VAL A C 1
ATOM 3672 O O . VAL A 1 461 ? -23.703 -8.469 -3.195 1 93.69 461 VAL A O 1
ATOM 3675 N N . ASP A 1 462 ? -25.906 -8.789 -2.932 1 92.56 462 ASP A N 1
ATOM 3676 C CA . ASP A 1 462 ? -25.922 -8.352 -1.539 1 92.56 462 ASP A CA 1
ATOM 3677 C C . ASP A 1 462 ? -25.203 -9.352 -0.639 1 92.56 462 ASP A C 1
ATOM 3679 O O . ASP A 1 462 ? -25.328 -10.562 -0.812 1 92.56 462 ASP A O 1
ATOM 3683 N N . PRO A 1 463 ? -24.484 -8.867 0.333 1 92.31 463 PRO A N 1
ATOM 3684 C CA . PRO A 1 463 ? -23.719 -9.742 1.22 1 92.31 463 PRO A CA 1
ATOM 3685 C C . PRO A 1 463 ? -24.594 -10.742 1.968 1 92.31 463 PRO A C 1
ATOM 3687 O O . PRO A 1 463 ? -24.109 -11.789 2.412 1 92.31 463 PRO A O 1
ATOM 3690 N N . ALA A 1 464 ? -25.828 -10.469 2.072 1 92.94 464 ALA A N 1
ATOM 3691 C CA . ALA A 1 464 ? -26.734 -11.359 2.797 1 92.94 464 ALA A CA 1
ATOM 3692 C C . ALA A 1 464 ? -26.859 -12.711 2.1 1 92.94 464 ALA A C 1
ATOM 3694 O O . ALA A 1 464 ? -27.25 -13.703 2.721 1 92.94 464 ALA A O 1
ATOM 3695 N N . TYR A 1 465 ? -26.531 -12.758 0.845 1 95.25 465 TYR A N 1
ATOM 3696 C CA . TYR A 1 465 ? -26.641 -13.984 0.064 1 95.25 465 TYR A CA 1
ATOM 3697 C C . TYR A 1 465 ? -25.547 -14.969 0.435 1 95.25 465 TYR A C 1
ATOM 3699 O O . TYR A 1 465 ? -25.562 -16.125 -0.014 1 95.25 465 TYR A O 1
ATOM 3707 N N . GLU A 1 466 ? -24.625 -14.57 1.193 1 93.31 466 GLU A N 1
ATOM 3708 C CA . GLU A 1 466 ? -23.516 -15.445 1.589 1 93.31 466 GLU A CA 1
ATOM 3709 C C . GLU A 1 466 ? -24.031 -16.703 2.277 1 93.31 466 GLU A C 1
ATOM 3711 O O . GLU A 1 466 ? -23.453 -17.781 2.105 1 93.31 466 GLU A O 1
ATOM 3716 N N . LYS A 1 467 ? -25.047 -16.562 3.02 1 93.12 467 LYS A N 1
ATOM 3717 C CA . LYS A 1 467 ? -25.609 -17.703 3.725 1 93.12 467 LYS A CA 1
ATOM 3718 C C . LYS A 1 467 ? -26.109 -18.766 2.744 1 93.12 467 LYS A C 1
ATOM 3720 O O . LYS A 1 467 ? -25.922 -19.953 2.975 1 93.12 467 LYS A O 1
ATOM 3725 N N . ILE A 1 468 ? -26.719 -18.328 1.707 1 94.19 468 ILE A N 1
ATOM 3726 C CA . ILE A 1 468 ? -27.203 -19.25 0.684 1 94.19 468 ILE A CA 1
ATOM 3727 C C . ILE A 1 468 ? -26.016 -19.891 -0.032 1 94.19 468 ILE A C 1
ATOM 3729 O O . ILE A 1 468 ? -26.031 -21.094 -0.308 1 94.19 468 ILE A O 1
ATOM 3733 N N . LEU A 1 469 ? -25.016 -19.156 -0.31 1 93.31 469 LEU A N 1
ATOM 3734 C CA . LEU A 1 469 ? -23.828 -19.656 -0.979 1 93.31 469 LEU A CA 1
ATOM 3735 C C . LEU A 1 469 ? -23.141 -20.719 -0.133 1 93.31 469 LEU A C 1
ATOM 3737 O O . LEU A 1 469 ? -22.656 -21.719 -0.665 1 93.31 469 LEU A O 1
ATOM 3741 N N . GLU A 1 470 ? -23.078 -20.469 1.15 1 91.75 470 GLU A N 1
ATOM 3742 C CA . GLU A 1 470 ? -22.453 -21.438 2.057 1 91.75 470 GLU A CA 1
ATOM 3743 C C . GLU A 1 470 ? -23.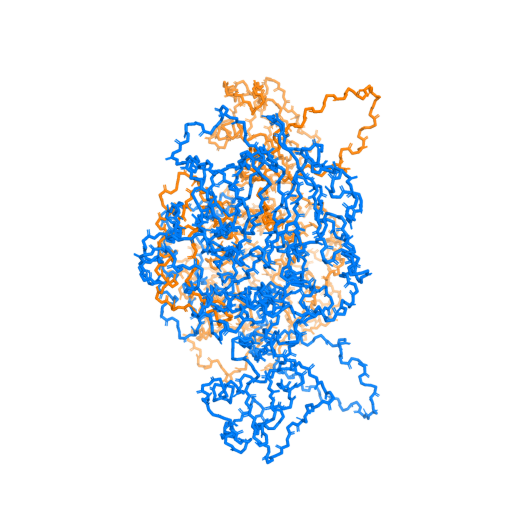188 -22.781 2.012 1 91.75 470 GLU A C 1
ATOM 3745 O O . GLU A 1 470 ? -22.547 -23.844 2.057 1 91.75 470 GLU A O 1
ATOM 3750 N N . LYS A 1 471 ? -24.484 -22.703 1.903 1 92.19 471 LYS A N 1
ATOM 3751 C CA . LYS A 1 471 ? -25.266 -23.938 1.765 1 92.19 471 LYS A CA 1
ATOM 3752 C C . LYS A 1 471 ? -24.891 -24.688 0.49 1 92.19 471 LYS A C 1
ATOM 3754 O O . LYS A 1 471 ? -24.719 -25.906 0.506 1 92.19 471 LYS A O 1
ATOM 3759 N N . LEU A 1 472 ? -24.75 -23.969 -0.521 1 92 472 LEU A N 1
ATOM 3760 C CA . LEU A 1 472 ? -24.438 -24.562 -1.818 1 92 472 LEU A CA 1
ATOM 3761 C C . LEU A 1 472 ? -23.031 -25.156 -1.807 1 92 472 LEU A C 1
ATOM 3763 O O . LEU A 1 472 ? -22.828 -26.281 -2.285 1 92 472 LEU A O 1
ATOM 3767 N N . VAL A 1 473 ? -22.078 -24.453 -1.231 1 89.81 473 VAL A N 1
ATOM 3768 C CA . VAL A 1 473 ? -20.688 -24.859 -1.234 1 89.81 473 VAL A CA 1
ATOM 3769 C C . VAL A 1 473 ? -20.5 -26.094 -0.342 1 89.81 473 VAL A C 1
ATOM 3771 O O . VAL A 1 473 ? -19.688 -26.969 -0.648 1 89.81 473 VAL A O 1
ATOM 3774 N N . ASN A 1 474 ? -21.25 -26.188 0.704 1 88.94 474 ASN A N 1
ATOM 3775 C CA . ASN A 1 474 ? -21.094 -27.281 1.665 1 88.94 474 ASN A CA 1
ATOM 3776 C C . ASN A 1 474 ? -21.969 -28.484 1.313 1 88.94 474 ASN A C 1
ATOM 3778 O O . ASN A 1 474 ? -21.875 -29.531 1.95 1 88.94 474 ASN A O 1
ATOM 3782 N N . ALA A 1 475 ? -22.766 -28.297 0.304 1 91.38 475 ALA A N 1
ATOM 3783 C CA . ALA A 1 475 ? -23.688 -29.375 -0.068 1 91.38 475 ALA A CA 1
ATOM 3784 C C . ALA A 1 475 ? -22.938 -30.531 -0.743 1 91.38 475 ALA A C 1
ATOM 3786 O O . ALA A 1 475 ? -22.141 -30.297 -1.651 1 91.38 475 ALA A O 1
ATOM 3787 N N . GLU A 1 476 ? -23.172 -31.75 -0.352 1 88.88 476 GLU A N 1
ATOM 3788 C CA . GLU A 1 476 ? -22.578 -32.938 -0.962 1 88.88 476 GLU A CA 1
ATOM 3789 C C . GLU A 1 476 ? -23.469 -33.5 -2.061 1 88.88 476 GLU A C 1
ATOM 3791 O O . GLU A 1 476 ? -23.016 -34.25 -2.916 1 88.88 476 GLU A O 1
ATOM 3796 N N . LYS A 1 477 ? -24.781 -33.188 -1.926 1 91.88 477 LYS A N 1
ATOM 3797 C CA . LYS A 1 477 ? -25.766 -33.625 -2.902 1 91.88 477 LYS A CA 1
ATOM 3798 C C . LYS A 1 477 ? -26.5 -32.406 -3.518 1 91.88 477 LYS A C 1
ATOM 3800 O O . LYS A 1 477 ? -26.5 -31.328 -2.949 1 91.88 477 LYS A O 1
ATOM 3805 N N . PRO A 1 478 ? -26.984 -32.688 -4.766 1 94.81 478 PRO A N 1
ATOM 3806 C CA . PRO A 1 478 ? -27.75 -31.578 -5.367 1 94.81 478 PRO A CA 1
ATOM 3807 C C . PRO A 1 478 ? -28.875 -31.078 -4.461 1 94.81 478 PRO A C 1
ATOM 3809 O O . PRO A 1 478 ? -29.484 -31.875 -3.732 1 94.81 478 PRO A O 1
ATOM 3812 N N . LEU A 1 479 ? -29.141 -29.859 -4.516 1 95.69 479 LEU A N 1
ATOM 3813 C CA . LEU A 1 479 ? -30.172 -29.219 -3.688 1 95.69 479 LEU A CA 1
ATOM 3814 C C . LEU A 1 479 ? -31.297 -28.672 -4.551 1 95.69 479 LEU A C 1
ATOM 3816 O O . LEU A 1 479 ? -31.062 -28.172 -5.656 1 95.69 479 LEU A O 1
ATOM 3820 N N . LYS A 1 480 ? -32.438 -28.766 -3.938 1 95.44 480 LYS A N 1
ATOM 3821 C CA . LYS A 1 480 ? -33.562 -28.047 -4.559 1 95.44 480 LYS A CA 1
ATOM 3822 C C . LYS A 1 480 ? -33.469 -26.547 -4.281 1 95.44 480 LYS A C 1
ATOM 3824 O O . LYS A 1 480 ? -32.969 -26.141 -3.24 1 95.44 480 LYS A O 1
ATOM 3829 N N . ILE A 1 481 ? -33.969 -25.812 -5.199 1 94.56 481 ILE A N 1
ATOM 3830 C CA . ILE A 1 481 ? -33.938 -24.359 -5.023 1 94.56 481 ILE A CA 1
ATOM 3831 C C . ILE A 1 481 ? -34.688 -24 -3.732 1 94.56 481 ILE A C 1
ATOM 3833 O O . ILE A 1 481 ? -34.281 -23.062 -3.027 1 94.56 481 ILE A O 1
ATOM 3837 N N . SER A 1 482 ? -35.719 -24.703 -3.404 1 91.88 482 SER A N 1
ATOM 3838 C CA . SER A 1 482 ? -36.5 -24.453 -2.193 1 91.88 482 SER A CA 1
ATOM 3839 C C . SER A 1 482 ? -35.656 -24.672 -0.941 1 91.88 482 SER A C 1
ATOM 3841 O O . SER A 1 482 ? -35.906 -24.047 0.092 1 91.88 482 SER A O 1
ATOM 3843 N N . ASP A 1 483 ? -34.688 -25.562 -1.033 1 92.19 483 ASP A N 1
ATOM 3844 C CA . ASP A 1 483 ? -33.812 -25.859 0.1 1 92.19 483 ASP A CA 1
ATOM 3845 C C . ASP A 1 483 ? -32.844 -24.719 0.365 1 92.19 483 ASP A C 1
ATOM 3847 O O . ASP A 1 483 ? -32.219 -24.656 1.436 1 92.19 483 ASP A O 1
ATOM 3851 N N . LEU A 1 484 ? -32.656 -23.859 -0.624 1 92.12 484 LEU A N 1
ATOM 3852 C CA . LEU A 1 484 ? -31.688 -22.781 -0.519 1 92.12 484 LEU A CA 1
ATOM 3853 C C . LEU A 1 484 ? -32.344 -21.547 0.106 1 92.12 484 LEU A C 1
ATOM 3855 O O . LEU A 1 484 ? -31.641 -20.609 0.498 1 92.12 484 LEU A O 1
ATOM 3859 N N . GLU A 1 485 ? -33.594 -21.547 0.212 1 88.62 485 GLU A N 1
ATOM 3860 C CA . GLU A 1 485 ? -34.312 -20.375 0.726 1 88.62 485 GLU A CA 1
ATOM 3861 C C . GLU A 1 485 ? -33.969 -20.141 2.199 1 88.62 485 GLU A C 1
ATOM 3863 O O . GLU A 1 485 ? -33.844 -21.094 2.973 1 88.62 485 GLU A O 1
ATOM 3868 N N . VAL A 1 486 ? -33.719 -18.906 2.498 1 87.56 486 VAL A N 1
ATOM 3869 C CA . VAL A 1 486 ? -33.469 -18.5 3.871 1 87.56 486 VAL A CA 1
ATOM 3870 C C . VAL A 1 486 ? -34.438 -17.391 4.273 1 87.56 486 VAL A C 1
ATOM 3872 O O . VAL A 1 486 ? -35.094 -16.797 3.42 1 87.56 486 VAL A O 1
ATOM 3875 N N . THR A 1 487 ? -34.531 -17.047 5.578 1 86.38 487 THR A N 1
ATOM 3876 C CA . THR A 1 487 ? -35.438 -16.047 6.102 1 86.38 487 THR A CA 1
ATOM 3877 C C . THR A 1 487 ? -34.781 -14.672 6.137 1 86.38 487 THR A C 1
ATOM 3879 O O . THR A 1 487 ? -35.469 -13.656 6.297 1 86.38 487 THR A O 1
ATOM 3882 N N . ASP A 1 488 ? -33.562 -14.625 5.871 1 87.62 488 ASP A N 1
ATOM 3883 C CA . ASP A 1 488 ? -32.844 -13.367 5.953 1 87.62 488 ASP A CA 1
ATOM 3884 C C . ASP A 1 488 ? -33.281 -12.406 4.848 1 87.62 488 ASP A C 1
ATOM 3886 O O . ASP A 1 488 ? -33.875 -12.82 3.855 1 87.62 488 ASP A O 1
ATOM 3890 N N . THR A 1 489 ? -33.094 -11.102 5.082 1 89 489 THR A N 1
ATOM 3891 C CA . THR A 1 489 ? -33.406 -10.055 4.121 1 89 489 THR A CA 1
ATOM 3892 C C . THR A 1 489 ? -32.156 -9.297 3.717 1 89 489 THR A C 1
ATOM 3894 O O . THR A 1 489 ? -31.109 -9.391 4.391 1 89 489 THR A O 1
ATOM 3897 N N . ASP A 1 490 ? -32.25 -8.703 2.537 1 87.44 490 ASP A N 1
ATOM 3898 C CA . ASP A 1 490 ? -31.141 -7.867 2.115 1 87.44 490 ASP A CA 1
ATOM 3899 C C . ASP A 1 490 ? -31.109 -6.547 2.883 1 87.44 490 ASP A C 1
ATOM 3901 O O . ASP A 1 490 ? -31.859 -6.367 3.844 1 87.44 490 ASP A O 1
ATOM 3905 N N . ARG A 1 491 ? -30.234 -5.652 2.566 1 81.75 491 ARG A N 1
ATOM 3906 C CA . ARG A 1 491 ? -30.016 -4.395 3.275 1 81.75 491 ARG A CA 1
ATOM 3907 C C . ARG A 1 491 ? -31.234 -3.496 3.189 1 81.75 491 ARG A C 1
ATOM 3909 O O . ARG A 1 491 ? -31.453 -2.641 4.051 1 81.75 491 ARG A O 1
ATOM 3916 N N . LYS A 1 492 ? -32.031 -3.719 2.195 1 84.31 492 LYS A N 1
ATOM 3917 C CA . LYS A 1 492 ? -33.219 -2.91 1.987 1 84.31 492 LYS A CA 1
ATOM 3918 C C . LYS A 1 492 ? -34.438 -3.576 2.605 1 84.31 492 LYS A C 1
ATOM 3920 O O . LYS A 1 492 ? -35.562 -3.107 2.42 1 84.31 492 LYS A O 1
ATOM 3925 N N . GLY A 1 493 ? -34.25 -4.727 3.156 1 88.75 493 GLY A N 1
ATOM 3926 C CA . GLY A 1 493 ? -35.344 -5.422 3.83 1 88.75 493 GLY A CA 1
ATOM 3927 C C . GLY A 1 493 ? -36.094 -6.371 2.918 1 88.75 493 GLY A C 1
ATOM 3928 O O . GLY A 1 493 ? -37.156 -6.906 3.299 1 88.75 493 GLY A O 1
ATOM 3929 N N . LYS A 1 494 ? -35.656 -6.543 1.79 1 91.25 494 LYS A N 1
ATOM 3930 C CA . LYS A 1 494 ? -36.281 -7.457 0.845 1 91.25 494 LYS A CA 1
ATOM 3931 C C . LYS A 1 494 ? -35.812 -8.891 1.065 1 91.25 494 LYS A C 1
ATOM 3933 O O . LYS A 1 494 ? -34.625 -9.125 1.331 1 91.25 494 LYS A O 1
ATOM 3938 N N . PRO A 1 495 ? -36.781 -9.781 0.949 1 92.12 495 PRO A N 1
ATOM 3939 C CA . PRO A 1 495 ? -36.375 -11.18 1.083 1 92.12 495 PRO A CA 1
ATOM 3940 C C . PRO A 1 495 ? -35.375 -11.602 0.031 1 92.12 495 PRO A C 1
ATOM 3942 O O . PRO A 1 495 ? -35.406 -11.125 -1.107 1 92.12 495 PRO A O 1
ATOM 3945 N N . LEU A 1 496 ? -34.469 -12.484 0.421 1 94 496 LEU A N 1
ATOM 3946 C CA . LEU A 1 496 ? -33.469 -12.992 -0.505 1 94 496 LEU A CA 1
ATOM 3947 C C . LEU A 1 496 ? -34.094 -13.922 -1.536 1 94 496 LEU A C 1
ATOM 3949 O O . LEU A 1 496 ? -35 -14.695 -1.211 1 94 496 LEU A O 1
ATOM 3953 N N . ASP A 1 497 ? -33.656 -13.828 -2.766 1 93.38 497 ASP A N 1
ATOM 3954 C CA . ASP A 1 497 ? -34.188 -14.617 -3.879 1 93.38 497 ASP A CA 1
ATOM 3955 C C . ASP A 1 497 ? -33.188 -15.711 -4.281 1 93.38 497 ASP A C 1
ATOM 3957 O O . ASP A 1 497 ? -32.281 -15.461 -5.066 1 93.38 497 ASP A O 1
ATOM 3961 N N . ALA A 1 498 ? -33.5 -16.906 -3.85 1 94.94 498 ALA A N 1
ATOM 3962 C CA . ALA A 1 498 ? -32.594 -18.031 -4.117 1 94.94 498 ALA A CA 1
ATOM 3963 C C . ALA A 1 498 ? -32.531 -18.359 -5.605 1 94.94 498 ALA A C 1
ATOM 3965 O O . ALA A 1 498 ? -31.5 -18.734 -6.129 1 94.94 498 ALA A O 1
ATOM 3966 N N . LEU A 1 499 ? -33.625 -18.266 -6.266 1 94.62 499 LEU A N 1
ATOM 3967 C CA . LEU A 1 499 ? -33.656 -18.547 -7.695 1 94.62 499 LEU A CA 1
ATOM 3968 C C . LEU A 1 499 ? -32.844 -17.531 -8.477 1 94.62 499 LEU A C 1
ATOM 3970 O O . LEU A 1 499 ? -32.156 -17.891 -9.422 1 94.62 499 LEU A O 1
ATOM 3974 N N . MET A 1 500 ? -33 -16.328 -8.07 1 94.44 500 MET A N 1
ATOM 3975 C CA . MET A 1 500 ? -32.188 -15.281 -8.711 1 94.44 500 MET A CA 1
ATOM 3976 C C . MET A 1 500 ? -30.703 -15.578 -8.578 1 94.44 500 MET A C 1
ATOM 3978 O O . MET A 1 500 ? -29.969 -15.469 -9.555 1 94.44 500 MET A O 1
ATOM 3982 N N . LEU A 1 501 ? -30.297 -15.906 -7.355 1 95.5 501 LEU A N 1
ATOM 3983 C CA . LEU A 1 501 ? -28.891 -16.25 -7.137 1 95.5 501 LEU A CA 1
ATOM 3984 C C . LEU A 1 501 ? -28.484 -17.438 -7.984 1 95.5 501 LEU A C 1
ATOM 3986 O O . LEU A 1 501 ? -27.422 -17.422 -8.617 1 95.5 501 LEU A O 1
ATOM 3990 N N . ALA A 1 502 ? -29.297 -18.422 -8.016 1 95 502 ALA A N 1
ATOM 3991 C CA . ALA A 1 502 ? -29 -19.625 -8.781 1 95 502 ALA A CA 1
ATOM 3992 C C . ALA A 1 502 ? -28.828 -19.297 -10.258 1 95 502 ALA A C 1
ATOM 3994 O O . ALA A 1 502 ? -27.922 -19.828 -10.906 1 95 502 ALA A O 1
ATOM 3995 N N . ARG A 1 503 ? -29.703 -18.531 -10.781 1 94.31 503 ARG A N 1
ATOM 3996 C CA . ARG A 1 503 ? -29.609 -18.125 -12.188 1 94.31 503 ARG A CA 1
ATOM 3997 C C . ARG A 1 503 ? -28.328 -17.344 -12.445 1 94.31 503 ARG A C 1
ATOM 3999 O O . ARG A 1 503 ? -27.688 -17.516 -13.484 1 94.31 503 ARG A O 1
ATOM 4006 N N . GLY A 1 504 ? -28.047 -16.438 -11.492 1 93.88 504 GLY A N 1
ATOM 4007 C CA . GLY A 1 504 ? -26.781 -15.734 -11.609 1 93.88 504 GLY A CA 1
ATOM 4008 C C . GLY A 1 504 ? -25.578 -16.656 -11.648 1 93.88 504 GLY A C 1
ATOM 4009 O O . GLY A 1 504 ? -24.688 -16.484 -12.477 1 93.88 504 GLY A O 1
ATOM 4010 N N . LEU A 1 505 ? -25.547 -17.594 -10.734 1 94.25 505 LEU A N 1
ATOM 4011 C CA . LEU A 1 505 ? -24.453 -18.562 -10.656 1 94.25 505 LEU A CA 1
ATOM 4012 C C . LEU A 1 505 ? -24.391 -19.422 -11.914 1 94.25 505 LEU A C 1
ATOM 4014 O O . LEU A 1 505 ? -23.312 -19.781 -12.375 1 94.25 505 LEU A O 1
ATOM 4018 N N . TYR A 1 506 ? -25.562 -19.75 -12.422 1 92 506 TYR A N 1
ATOM 4019 C CA . TYR A 1 506 ? -25.656 -20.484 -13.68 1 92 506 TYR A CA 1
ATOM 4020 C C . TYR A 1 506 ? -25.031 -19.688 -14.82 1 92 506 TYR A C 1
ATOM 4022 O O . TYR A 1 506 ? -24.281 -20.234 -15.625 1 92 506 TYR A O 1
ATOM 4030 N N . ASN A 1 507 ? -25.312 -18.453 -14.867 1 90.06 507 ASN A N 1
ATOM 4031 C CA . ASN A 1 507 ? -24.844 -17.594 -15.953 1 90.06 507 ASN A CA 1
ATOM 4032 C C . ASN A 1 507 ? -23.328 -17.469 -15.953 1 90.06 507 ASN A C 1
ATOM 4034 O O . ASN A 1 507 ? -22.703 -17.359 -17.016 1 90.06 507 ASN A O 1
ATOM 4038 N N . ILE A 1 508 ? -22.75 -17.547 -14.773 1 90.75 508 ILE A N 1
ATOM 4039 C CA . ILE A 1 508 ? -21.312 -17.406 -14.742 1 90.75 508 ILE A CA 1
ATOM 4040 C C . ILE A 1 508 ? -20.656 -18.781 -14.797 1 90.75 508 ILE A C 1
ATOM 4042 O O . ILE A 1 508 ? -19.438 -18.922 -14.648 1 90.75 508 ILE A O 1
ATOM 4046 N N . GLY A 1 509 ? -21.422 -19.844 -14.93 1 90.12 509 GLY A N 1
ATOM 4047 C CA . GLY A 1 509 ? -20.938 -21.188 -15.156 1 90.12 509 GLY A CA 1
ATOM 4048 C C . GLY A 1 509 ? -20.672 -21.953 -13.875 1 90.12 509 GLY A C 1
ATOM 4049 O O . GLY A 1 509 ? -20.156 -23.078 -13.914 1 90.12 509 GLY A O 1
ATOM 4050 N N . ALA A 1 510 ? -21.031 -21.422 -12.719 1 92.19 510 ALA A N 1
ATOM 4051 C CA . ALA A 1 510 ? -20.688 -22.016 -11.422 1 92.19 510 ALA A CA 1
ATOM 4052 C C . ALA A 1 510 ? -21.688 -23.125 -11.055 1 92.19 510 ALA A C 1
ATOM 4054 O O . ALA A 1 510 ? -21.344 -24.047 -10.312 1 92.19 510 ALA A O 1
ATOM 4055 N N . LEU A 1 511 ? -22.844 -22.969 -11.594 1 92.56 511 LEU A N 1
ATOM 4056 C CA . LEU A 1 511 ? -23.938 -23.828 -11.156 1 92.56 511 LEU A CA 1
ATOM 4057 C C . LEU A 1 511 ? -24.547 -24.578 -12.336 1 92.56 511 LEU A C 1
ATOM 4059 O O . LEU A 1 511 ? -24.594 -24.062 -13.453 1 92.56 511 LEU A O 1
ATOM 4063 N N . MET A 1 512 ? -25.062 -25.797 -12.109 1 91.5 512 MET A N 1
ATOM 4064 C CA . MET A 1 512 ? -25.75 -26.578 -13.125 1 91.5 512 MET A CA 1
ATOM 4065 C C . MET A 1 512 ? -27.016 -27.219 -12.562 1 91.5 512 MET A C 1
ATOM 4067 O O . MET A 1 512 ? -27.125 -27.406 -11.352 1 91.5 512 MET A O 1
ATOM 4071 N N . VAL A 1 513 ? -27.922 -27.5 -13.414 1 92.88 513 VAL A N 1
ATOM 4072 C CA . VAL A 1 513 ? -29.156 -28.188 -13.062 1 92.88 513 VAL A CA 1
ATOM 4073 C C . VAL A 1 513 ? -28.969 -29.688 -13.234 1 92.88 513 VAL A C 1
ATOM 4075 O O . VAL A 1 513 ? -28.391 -30.141 -14.227 1 92.88 513 VAL A O 1
ATOM 4078 N N . VAL A 1 514 ? -29.312 -30.328 -12.133 1 89.5 514 VAL A N 1
ATOM 4079 C CA . VAL A 1 514 ? -29.203 -31.781 -12.211 1 89.5 514 VAL A CA 1
ATOM 4080 C C . VAL A 1 514 ? -30.594 -32.406 -12.273 1 89.5 514 VAL A C 1
ATOM 4082 O O . VAL A 1 514 ? -31.516 -31.953 -11.602 1 89.5 514 VAL A O 1
ATOM 4085 N N . GLU A 1 515 ? -31.062 -33.156 -13.344 1 75.81 515 GLU A N 1
ATOM 4086 C CA . GLU A 1 515 ? -32.344 -33.875 -13.477 1 75.81 515 GLU A CA 1
ATOM 4087 C C . GLU A 1 515 ? -32.438 -35.031 -12.492 1 75.81 515 GLU A C 1
ATOM 4089 O O . GLU A 1 515 ? -31.422 -35.656 -12.164 1 75.81 515 GLU A O 1
ATOM 4094 N N . MET B 1 1 ? 23.859 -12.617 -12.719 1 26.7 1 MET B N 1
ATOM 4095 C CA . MET B 1 1 ? 23.234 -11.539 -11.969 1 26.7 1 MET B CA 1
ATOM 4096 C C . MET B 1 1 ? 21.734 -11.797 -11.789 1 26.7 1 MET B C 1
ATOM 4098 O O . MET B 1 1 ? 21.109 -12.422 -12.641 1 26.7 1 MET B O 1
ATOM 4102 N N . PRO B 1 2 ? 21.297 -11.82 -10.617 1 30.38 2 PRO B N 1
ATOM 4103 C CA . PRO B 1 2 ? 19.859 -11.977 -10.414 1 30.38 2 PRO B CA 1
ATOM 4104 C C . PRO B 1 2 ? 19.031 -11.133 -11.383 1 30.38 2 PRO B C 1
ATOM 4106 O O . PRO B 1 2 ? 19.484 -10.062 -11.805 1 30.38 2 PRO B O 1
ATOM 4109 N N . GLY B 1 3 ? 18.234 -11.688 -12.211 1 31.36 3 GLY B N 1
ATOM 4110 C CA . GLY B 1 3 ? 17.359 -10.93 -13.094 1 31.36 3 GLY B CA 1
ATOM 4111 C C . GLY B 1 3 ? 16.672 -9.781 -12.391 1 31.36 3 GLY B C 1
ATOM 4112 O O . GLY B 1 3 ? 16.656 -9.711 -11.164 1 31.36 3 GLY B O 1
ATOM 4113 N N . LYS B 1 4 ? 16.297 -8.742 -13.125 1 36.84 4 LYS B N 1
ATOM 4114 C CA . LYS B 1 4 ? 15.648 -7.543 -12.602 1 36.84 4 LYS B CA 1
ATOM 4115 C C . LYS B 1 4 ? 14.414 -7.902 -11.773 1 36.84 4 LYS B C 1
ATOM 4117 O O . LYS B 1 4 ? 13.523 -8.602 -12.258 1 36.84 4 LYS B O 1
ATOM 4122 N N . ARG B 1 5 ? 14.695 -7.895 -10.609 1 32.44 5 ARG B N 1
ATOM 4123 C CA . ARG B 1 5 ? 13.523 -8.086 -9.766 1 32.44 5 ARG B CA 1
ATOM 4124 C C . ARG B 1 5 ? 12.359 -7.211 -10.234 1 32.44 5 ARG B C 1
ATOM 4126 O O . ARG B 1 5 ? 12.547 -6.035 -10.555 1 32.44 5 ARG B O 1
ATOM 4133 N N . ASP B 1 6 ? 11.43 -7.711 -10.781 1 32.34 6 ASP B N 1
ATOM 4134 C CA . ASP B 1 6 ? 10.266 -6.871 -11.031 1 32.34 6 ASP B CA 1
ATOM 4135 C C . ASP B 1 6 ? 9.938 -6.004 -9.82 1 32.34 6 ASP B C 1
ATOM 4137 O O . ASP B 1 6 ? 9.5 -6.516 -8.789 1 32.34 6 ASP B O 1
ATOM 4141 N N . GLN B 1 7 ? 10.805 -5.145 -9.562 1 28.64 7 GLN B N 1
ATOM 4142 C CA . GLN B 1 7 ? 10.469 -4.238 -8.469 1 28.64 7 GLN B CA 1
ATOM 4143 C C . GLN B 1 7 ? 9.039 -3.725 -8.609 1 28.64 7 GLN B C 1
ATOM 4145 O O . GLN B 1 7 ? 8.625 -3.299 -9.688 1 28.64 7 GLN B O 1
ATOM 4150 N N . LYS B 1 8 ? 8.195 -4.262 -7.961 1 35.5 8 LYS B N 1
ATOM 4151 C CA . LYS B 1 8 ? 6.93 -3.531 -7.867 1 35.5 8 LYS B CA 1
ATOM 4152 C C . LYS B 1 8 ? 7.164 -2.023 -7.902 1 35.5 8 LYS B C 1
ATOM 4154 O O . LYS B 1 8 ? 8.078 -1.517 -7.25 1 35.5 8 LYS B O 1
ATOM 4159 N N . PRO B 1 9 ? 6.824 -1.347 -9.023 1 29.97 9 PRO B N 1
ATOM 4160 C CA . PRO B 1 9 ? 7.082 0.093 -8.945 1 29.97 9 PRO B CA 1
ATOM 4161 C C . PRO B 1 9 ? 6.883 0.651 -7.539 1 29.97 9 PRO B C 1
ATOM 4163 O O . PRO B 1 9 ? 6.012 0.184 -6.801 1 29.97 9 PRO B O 1
ATOM 4166 N N . PRO B 1 10 ? 7.914 1.146 -6.977 1 28.48 10 PRO B N 1
ATOM 4167 C CA . PRO B 1 10 ? 7.609 1.912 -5.766 1 28.48 10 PRO B CA 1
ATOM 4168 C C . PRO B 1 10 ? 6.297 2.686 -5.871 1 28.48 10 PRO B C 1
ATOM 4170 O O . PRO B 1 10 ? 5.836 2.977 -6.98 1 28.48 10 PRO B O 1
ATOM 4173 N N . VAL B 1 11 ? 5.449 2.648 -4.957 1 28.28 11 VAL B N 1
ATOM 4174 C CA . VAL B 1 11 ? 4.426 3.689 -4.965 1 28.28 11 VAL B CA 1
ATOM 4175 C C . VAL B 1 11 ? 4.984 4.957 -5.605 1 28.28 11 VAL B C 1
ATOM 4177 O O . VAL B 1 11 ? 5.969 5.523 -5.125 1 28.28 11 VAL B O 1
ATOM 4180 N N . ASP B 1 12 ? 5.094 5.02 -6.855 1 26.27 12 ASP B N 1
ATOM 4181 C CA . ASP B 1 12 ? 5.543 6.223 -7.547 1 26.27 12 ASP B CA 1
ATOM 4182 C C . ASP B 1 12 ? 5.254 7.477 -6.719 1 26.27 12 ASP B C 1
ATOM 4184 O O . ASP B 1 12 ? 4.137 7.66 -6.234 1 26.27 12 ASP B O 1
ATOM 4188 N N . ALA B 1 13 ? 6.25 8.094 -6.223 1 29.34 13 ALA B N 1
ATOM 4189 C CA . ALA B 1 13 ? 6.133 9.477 -5.754 1 29.34 13 ALA B CA 1
ATOM 4190 C C . ALA B 1 13 ? 5.129 10.258 -6.602 1 29.34 13 ALA B C 1
ATOM 4192 O O . ALA B 1 13 ? 4.609 11.281 -6.164 1 29.34 13 ALA B O 1
ATOM 4193 N N . ALA B 1 14 ? 5.043 9.969 -7.859 1 28.58 14 ALA B N 1
ATOM 4194 C CA . ALA B 1 14 ? 4.105 10.617 -8.766 1 28.58 14 ALA B CA 1
ATOM 4195 C C . ALA B 1 14 ? 2.662 10.289 -8.391 1 28.58 14 ALA B C 1
ATOM 4197 O O . ALA B 1 14 ? 1.752 11.086 -8.648 1 28.58 14 ALA B O 1
ATOM 4198 N N . ASP B 1 15 ? 2.381 9.062 -8.008 1 30.31 15 ASP B N 1
ATOM 4199 C CA . ASP B 1 15 ? 1.012 8.883 -7.539 1 30.31 15 ASP B CA 1
ATOM 4200 C C . ASP B 1 15 ? 0.771 9.648 -6.242 1 30.31 15 ASP B C 1
ATOM 4202 O O . ASP B 1 15 ? -0.355 9.703 -5.742 1 30.31 15 ASP B O 1
ATOM 4206 N N . VAL B 1 16 ? 1.781 9.773 -5.523 1 29.77 16 VAL B N 1
ATOM 4207 C CA . VAL B 1 16 ? 1.632 10.812 -4.516 1 29.77 16 VAL B CA 1
ATOM 4208 C C . VAL B 1 16 ? 1.264 12.133 -5.188 1 29.77 16 VAL B C 1
ATOM 4210 O O . VAL B 1 16 ? 1.026 13.141 -4.512 1 29.77 16 VAL B O 1
ATOM 4213 N N . LYS B 1 17 ? 1.625 12.297 -6.402 1 32.62 17 LYS B N 1
ATOM 4214 C CA . LYS B 1 17 ? 1.198 13.539 -7.051 1 32.62 17 LYS B CA 1
ATOM 4215 C C . LYS B 1 17 ? -0.323 13.617 -7.133 1 32.62 17 LYS B C 1
ATOM 4217 O O . LYS B 1 17 ? -0.876 14.641 -7.535 1 32.62 17 LYS B O 1
ATOM 4222 N N . LYS B 1 18 ? -0.977 12.578 -7.422 1 31.83 18 LYS B N 1
ATOM 4223 C CA . LYS B 1 18 ? -2.391 12.859 -7.652 1 31.83 18 LYS B CA 1
ATOM 4224 C C . LYS B 1 18 ? -3.012 13.57 -6.453 1 31.83 18 LYS B C 1
ATOM 4226 O O . LYS B 1 18 ? -3.721 14.562 -6.617 1 31.83 18 LYS B O 1
ATOM 4231 N N . ALA B 1 19 ? -3.414 12.891 -5.25 1 31.61 19 ALA B N 1
ATOM 4232 C CA . ALA B 1 19 ? -4.469 13.672 -4.613 1 31.61 19 ALA B CA 1
ATOM 4233 C C . ALA B 1 19 ? -3.887 14.852 -3.838 1 31.61 19 ALA B C 1
ATOM 4235 O O . ALA B 1 19 ? -3.531 14.719 -2.666 1 31.61 19 ALA B O 1
ATOM 4236 N N . LYS B 1 20 ? -2.93 15.492 -4.477 1 37.66 20 LYS B N 1
ATOM 4237 C CA . LYS B 1 20 ? -2.605 16.812 -3.943 1 37.66 20 LYS B CA 1
ATOM 4238 C C . LYS B 1 20 ? -3.812 17.438 -3.254 1 37.66 20 LYS B C 1
ATOM 4240 O O . LYS B 1 20 ? -4.652 18.062 -3.904 1 37.66 20 LYS B O 1
ATOM 4245 N N . ARG B 1 21 ? -4.156 16.812 -2.27 1 38.47 21 ARG B N 1
ATOM 4246 C CA . ARG B 1 21 ? -5.309 17.312 -1.535 1 38.47 21 ARG B CA 1
ATOM 4247 C C . ARG B 1 21 ? -4.953 18.578 -0.758 1 38.47 21 ARG B C 1
ATOM 4249 O O . ARG B 1 21 ? -3.871 18.672 -0.172 1 38.47 21 ARG B O 1
ATOM 4256 N N . ASP B 1 22 ? -5.465 19.609 -1.146 1 39.81 22 ASP B N 1
ATOM 4257 C CA . ASP B 1 22 ? -5.504 20.844 -0.355 1 39.81 22 ASP B CA 1
ATOM 4258 C C . ASP B 1 22 ? -5.594 20.531 1.137 1 39.81 22 ASP B C 1
ATOM 4260 O O . ASP B 1 22 ? -6.5 19.812 1.575 1 39.81 22 ASP B O 1
ATOM 4264 N N . ARG B 1 23 ? -4.387 20.656 1.786 1 44.5 23 ARG B N 1
ATOM 4265 C CA . ARG B 1 23 ? -4.32 20.359 3.215 1 44.5 23 ARG B CA 1
ATOM 4266 C C . ARG B 1 23 ? -5.098 21.391 4.023 1 44.5 23 ARG B C 1
ATOM 4268 O O . ARG B 1 23 ? -5.109 21.344 5.254 1 44.5 23 ARG B O 1
ATOM 4275 N N . ARG B 1 24 ? -5.609 22.359 3.189 1 39.53 24 ARG B N 1
ATOM 4276 C CA . ARG B 1 24 ? -6.398 23.375 3.863 1 39.53 24 ARG B CA 1
ATOM 4277 C C . ARG B 1 24 ? -7.773 22.844 4.258 1 39.53 24 ARG B C 1
ATOM 4279 O O . ARG B 1 24 ? -8.336 21.984 3.566 1 39.53 24 ARG B O 1
ATOM 4286 N N . SER B 1 25 ? -8.086 22.781 5.527 1 41.25 25 SER B N 1
ATOM 4287 C CA . SER B 1 25 ? -9.367 22.328 6.039 1 41.25 25 SER B CA 1
ATOM 4288 C C . SER B 1 25 ? -10.516 22.797 5.164 1 41.25 25 SER B C 1
ATOM 4290 O O . SER B 1 25 ? -10.664 24 4.918 1 41.25 25 SER B O 1
ATOM 4292 N N . THR B 1 26 ? -10.812 22.062 4.07 1 38.62 26 THR B N 1
ATOM 4293 C CA . THR B 1 26 ? -12.016 22.5 3.371 1 38.62 26 THR B CA 1
ATOM 4294 C C . THR B 1 26 ? -13.266 22.156 4.18 1 38.62 26 THR B C 1
ATOM 4296 O O . THR B 1 26 ? -13.359 21.078 4.75 1 38.62 26 THR B O 1
ATOM 4299 N N . ASP B 1 27 ? -13.734 22.969 4.844 1 36.47 27 ASP B N 1
ATOM 4300 C CA . ASP B 1 27 ? -15.094 22.734 5.305 1 36.47 27 ASP B CA 1
ATOM 4301 C C . ASP B 1 27 ? -15.977 22.203 4.176 1 36.47 27 ASP B C 1
ATOM 4303 O O . ASP B 1 27 ? -16.109 22.844 3.133 1 36.47 27 ASP B O 1
ATOM 4307 N N . GLU B 1 28 ? -16.031 21.016 3.951 1 35.78 28 GLU B N 1
ATOM 4308 C CA . GLU B 1 28 ? -16.984 20.5 2.975 1 35.78 28 GLU B CA 1
ATOM 4309 C C . GLU B 1 28 ? -18.312 21.25 3.059 1 35.78 28 GLU B C 1
ATOM 4311 O O . GLU B 1 28 ? -19.297 20.859 2.422 1 35.78 28 GLU B O 1
ATOM 4316 N N . GLN B 1 29 ? -18.688 21.953 4.035 1 34.03 29 GLN B N 1
ATOM 4317 C CA . GLN B 1 29 ? -19.969 22.469 3.545 1 34.03 29 GLN B CA 1
ATOM 4318 C C . GLN B 1 29 ? -19.859 22.922 2.098 1 34.03 29 GLN B C 1
ATOM 4320 O O . GLN B 1 29 ? -20.844 22.969 1.373 1 34.03 29 GLN B O 1
ATOM 4325 N N . ASN B 1 30 ? -18.891 23.781 1.734 1 29.66 30 ASN B N 1
ATOM 4326 C CA . ASN B 1 30 ? -18.75 24.188 0.341 1 29.66 30 ASN B CA 1
ATOM 4327 C C . ASN B 1 30 ? -18.094 23.094 -0.497 1 29.66 30 ASN B C 1
ATOM 4329 O O . ASN B 1 30 ? -17.281 22.328 0.006 1 29.66 30 ASN B O 1
ATOM 4333 N N . GLY B 1 31 ? -18.766 22.484 -1.505 1 29.39 31 GLY B N 1
ATOM 4334 C CA . GLY B 1 31 ? -18.609 21.594 -2.645 1 29.39 31 GLY B CA 1
ATOM 4335 C C . GLY B 1 31 ? -17.188 21.547 -3.162 1 29.39 31 GLY B C 1
ATOM 4336 O O . GLY B 1 31 ? -16.953 21.562 -4.375 1 29.39 31 GLY B O 1
ATOM 4337 N N . ARG B 1 32 ? -16.234 21.922 -2.477 1 29.55 32 ARG B N 1
ATOM 4338 C CA . ARG B 1 32 ? -15.141 21.719 -3.422 1 29.55 32 ARG B CA 1
ATOM 4339 C C . ARG B 1 32 ? -14.969 20.234 -3.734 1 29.55 32 ARG B C 1
ATOM 4341 O O . ARG B 1 32 ? -14.641 19.438 -2.848 1 29.55 32 ARG B O 1
ATOM 4348 N N . LYS B 1 33 ? -15.695 19.641 -4.605 1 30.33 33 LYS B N 1
ATOM 4349 C CA . LYS B 1 33 ? -15.219 18.5 -5.359 1 30.33 33 LYS B CA 1
ATOM 4350 C C . LYS B 1 33 ? -13.695 18.516 -5.488 1 30.33 33 LYS B C 1
ATOM 4352 O O . LYS B 1 33 ? -13.094 19.594 -5.578 1 30.33 33 LYS B O 1
ATOM 4357 N N . GLY B 1 34 ? -12.953 17.609 -4.898 1 30.41 34 GLY B N 1
ATOM 4358 C CA . GLY B 1 34 ? -11.594 17.422 -5.383 1 30.41 34 GLY B CA 1
ATOM 4359 C C . GLY B 1 34 ? -11.375 17.953 -6.785 1 30.41 34 GLY B C 1
ATOM 4360 O O . GLY B 1 34 ? -11.445 17.203 -7.758 1 30.41 34 GLY B O 1
ATOM 4361 N N . CYS B 1 35 ? -12.094 18.953 -7.148 1 26.69 35 CYS B N 1
ATOM 4362 C CA . CYS B 1 35 ? -11.844 19.469 -8.492 1 26.69 35 CYS B CA 1
ATOM 4363 C C . CYS B 1 35 ? -10.352 19.531 -8.789 1 26.69 35 CYS B C 1
ATOM 4365 O O . CYS B 1 35 ? -9.578 20.047 -7.977 1 26.69 35 CYS B O 1
ATOM 4367 N N . ASP B 1 36 ? -9.828 18.594 -9.438 1 33.22 36 ASP B N 1
ATOM 4368 C CA . ASP B 1 36 ? -8.695 18.891 -10.305 1 33.22 36 ASP B CA 1
ATOM 4369 C C . ASP B 1 36 ? -8.664 20.359 -10.695 1 33.22 36 ASP B C 1
ATOM 4371 O O . ASP B 1 36 ? -8.414 20.703 -11.852 1 33.22 36 ASP B O 1
ATOM 4375 N N . SER B 1 37 ? -9.711 21.156 -10.258 1 30.78 37 SER B N 1
ATOM 4376 C CA . SER B 1 37 ? -9.727 22.516 -10.797 1 30.78 37 SER B CA 1
ATOM 4377 C C . SER B 1 37 ? -8.391 23.219 -10.57 1 30.78 37 SER B C 1
ATOM 4379 O O . SER B 1 37 ? -7.652 22.859 -9.648 1 30.78 37 SER B O 1
ATOM 4381 N N . ASP B 1 38 ? -7.941 23.922 -11.578 1 33.31 38 ASP B N 1
ATOM 4382 C CA . ASP B 1 38 ? -6.965 25.016 -11.625 1 33.31 38 ASP B CA 1
ATOM 4383 C C . ASP B 1 38 ? -6.988 25.828 -10.336 1 33.31 38 ASP B C 1
ATOM 4385 O O . ASP B 1 38 ? -7.977 26.516 -10.047 1 33.31 38 ASP B O 1
ATOM 4389 N N . PHE B 1 39 ? -6.613 25.375 -9.305 1 36.5 39 PHE B N 1
ATOM 4390 C CA . PHE B 1 39 ? -6.352 26.188 -8.117 1 36.5 39 PHE B CA 1
ATOM 4391 C C . PHE B 1 39 ? -6.133 27.641 -8.492 1 36.5 39 PHE B C 1
ATOM 4393 O O . PHE B 1 39 ? -5.281 27.953 -9.328 1 36.5 39 PHE B O 1
ATOM 4400 N N . GLY B 1 40 ? -7.117 28.469 -8.461 1 37.88 40 GLY B N 1
ATOM 4401 C CA . GLY B 1 40 ? -6.914 29.891 -8.68 1 37.88 40 GLY B CA 1
ATOM 4402 C C . GLY B 1 40 ? -5.605 30.391 -8.102 1 37.88 40 GLY B C 1
ATOM 4403 O O . GLY B 1 40 ? -5 29.75 -7.25 1 37.88 40 GLY B O 1
ATOM 4404 N N . SER B 1 41 ? -4.895 31.297 -8.867 1 43.75 41 SER B N 1
ATOM 4405 C CA . SER B 1 41 ? -3.646 31.969 -8.539 1 43.75 41 SER B CA 1
ATOM 4406 C C . SER B 1 41 ? -3.684 32.531 -7.129 1 43.75 41 SER B C 1
ATOM 4408 O O . SER B 1 41 ? -4.691 33.125 -6.711 1 43.75 41 SER B O 1
ATOM 4410 N N . PRO B 1 42 ? -2.908 31.969 -6.277 1 45 42 PRO B N 1
ATOM 4411 C CA . PRO B 1 42 ? -2.787 32.688 -5.004 1 45 42 PRO B CA 1
ATOM 4412 C C . PRO B 1 42 ? -2.928 34.188 -5.16 1 45 42 PRO B C 1
ATOM 4414 O O . PRO B 1 42 ? -2.697 34.719 -6.246 1 45 42 PRO B O 1
ATOM 4417 N N . PRO B 1 43 ? -3.59 34.781 -4.266 1 43.62 43 PRO B N 1
ATOM 4418 C CA . PRO B 1 43 ? -3.605 36.25 -4.387 1 43.62 43 PRO B CA 1
ATOM 4419 C C . PRO B 1 43 ? -2.242 36.812 -4.766 1 43.62 43 PRO B C 1
ATOM 4421 O O . PRO B 1 43 ? -1.207 36.25 -4.414 1 43.62 43 PRO B O 1
ATOM 4424 N N . LYS B 1 44 ? -2.17 37.5 -5.828 1 43.28 44 LYS B N 1
ATOM 4425 C CA . LYS B 1 44 ? -0.973 38.219 -6.277 1 43.28 44 LYS B CA 1
ATOM 4426 C C . LYS B 1 44 ? -0.314 38.969 -5.129 1 43.28 44 LYS B C 1
ATOM 4428 O O . LYS B 1 44 ? -0.99 39.375 -4.184 1 43.28 44 LYS B O 1
ATOM 4433 N N . LYS B 1 45 ? 1.069 38.969 -5.355 1 44.5 45 LYS B N 1
ATOM 4434 C CA . LYS B 1 45 ? 2.076 39.531 -4.465 1 44.5 45 LYS B CA 1
ATOM 4435 C C . LYS B 1 45 ? 1.598 40.844 -3.875 1 44.5 45 LYS B C 1
ATOM 4437 O O . LYS B 1 45 ? 1.277 41.781 -4.609 1 44.5 45 LYS B O 1
ATOM 4442 N N . ILE B 1 46 ? 0.966 40.781 -2.727 1 43.97 46 ILE B N 1
ATOM 4443 C CA . ILE B 1 46 ? 0.634 42 -1.992 1 43.97 46 ILE B CA 1
ATOM 4444 C C . ILE B 1 46 ? 1.906 42.625 -1.418 1 43.97 46 ILE B C 1
ATOM 4446 O O . ILE B 1 46 ? 2.82 41.906 -1.002 1 43.97 46 ILE B O 1
ATOM 4450 N N . LYS B 1 47 ? 2.02 43.938 -1.593 1 47.22 47 LYS B N 1
ATOM 4451 C CA . LYS B 1 47 ? 3.01 44.781 -0.898 1 47.22 47 LYS B CA 1
ATOM 4452 C C . LYS B 1 47 ? 3.127 44.375 0.568 1 47.22 47 LYS B C 1
ATOM 4454 O O . LYS B 1 47 ? 2.158 43.906 1.168 1 47.22 47 LYS B O 1
ATOM 4459 N N . ALA B 1 48 ? 4.344 44.344 0.944 1 50.56 48 ALA B N 1
ATOM 4460 C CA . ALA B 1 48 ? 4.734 44.031 2.314 1 50.56 48 ALA B CA 1
ATOM 4461 C C . ALA B 1 48 ? 3.863 44.781 3.32 1 50.56 48 ALA B C 1
ATOM 4463 O O . ALA B 1 48 ? 3.688 46 3.213 1 50.56 48 ALA B O 1
ATOM 4464 N N . PHE B 1 49 ? 2.91 44.188 4.016 1 55.91 49 PHE B N 1
ATOM 4465 C CA . PHE B 1 49 ? 2.104 44.719 5.105 1 55.91 49 PHE B CA 1
ATOM 4466 C C . PHE B 1 49 ? 2.975 45.5 6.086 1 55.91 49 PHE B C 1
ATOM 4468 O O . PHE B 1 49 ? 4.012 45 6.527 1 55.91 49 PHE B O 1
ATOM 4475 N N . LYS B 1 50 ? 2.857 46.875 6.109 1 63.53 50 LYS B N 1
ATOM 4476 C CA . LYS B 1 50 ? 3.523 47.656 7.148 1 63.53 50 LYS B CA 1
ATOM 4477 C C . LYS B 1 50 ? 3.02 47.25 8.531 1 63.53 50 LYS B C 1
ATOM 4479 O O . LYS B 1 50 ? 1.835 47.406 8.836 1 63.53 50 LYS B O 1
ATOM 4484 N N . MET B 1 51 ? 3.857 46.688 9.328 1 75.94 51 MET B N 1
ATOM 4485 C CA . MET B 1 51 ? 3.502 46.188 10.648 1 75.94 51 MET B CA 1
ATOM 4486 C C . MET B 1 51 ? 3.34 47.312 11.648 1 75.94 51 MET B C 1
ATOM 4488 O O . MET B 1 51 ? 4.121 48.281 11.633 1 75.94 51 MET B O 1
ATOM 4492 N N . SER B 1 52 ? 2.266 47.281 12.414 1 75.88 52 SER B N 1
ATOM 4493 C CA . SER B 1 52 ? 2.113 48.219 13.531 1 75.88 52 SER B CA 1
ATOM 4494 C C . SER B 1 52 ? 3.188 47.969 14.594 1 75.88 52 SER B C 1
ATOM 4496 O O . SER B 1 52 ? 3.869 46.938 14.57 1 75.88 52 SER B O 1
ATOM 4498 N N . SER B 1 53 ? 3.406 48.938 15.398 1 81.31 53 SER B N 1
ATOM 4499 C CA . SER B 1 53 ? 4.375 48.812 16.484 1 81.31 53 SER B CA 1
ATOM 4500 C C . SER B 1 53 ? 4.035 47.656 17.391 1 81.31 53 SER B C 1
ATOM 4502 O O . SER B 1 53 ? 4.926 46.938 17.859 1 81.31 53 SER B O 1
ATOM 4504 N N . GLU B 1 54 ? 2.754 47.469 17.641 1 80 54 GLU B N 1
ATOM 4505 C CA . GLU B 1 54 ? 2.307 46.344 18.484 1 80 54 GLU B CA 1
ATOM 4506 C C . GLU B 1 54 ? 2.58 45 17.828 1 80 54 GLU B C 1
ATOM 4508 O O . GLU B 1 54 ? 2.98 44.062 18.5 1 80 54 GLU B O 1
ATOM 4513 N N . ALA B 1 55 ? 2.377 45 16.547 1 83.69 55 ALA B N 1
ATOM 4514 C CA . ALA B 1 55 ? 2.646 43.781 15.797 1 83.69 55 ALA B CA 1
ATOM 4515 C C . ALA B 1 55 ? 4.133 43.438 15.812 1 83.69 55 ALA B C 1
ATOM 4517 O O . ALA B 1 55 ? 4.512 42.281 15.938 1 83.69 55 ALA B O 1
ATOM 4518 N N . GLU B 1 56 ? 4.926 44.406 15.75 1 88.44 56 GLU B N 1
ATOM 4519 C CA . GLU B 1 56 ? 6.371 44.219 15.797 1 88.44 56 GLU B CA 1
ATOM 4520 C C . GLU B 1 56 ? 6.809 43.656 17.141 1 88.44 56 GLU B C 1
ATOM 4522 O O . GLU B 1 56 ? 7.629 42.75 17.203 1 88.44 56 GLU B O 1
ATOM 4527 N N . LYS B 1 57 ? 6.215 44.25 18.172 1 89.81 57 LYS B N 1
ATOM 4528 C CA . LYS B 1 57 ? 6.512 43.75 19.531 1 89.81 57 LYS B CA 1
ATOM 4529 C C . LYS B 1 57 ? 6.059 42.312 19.703 1 89.81 57 LYS B C 1
ATOM 4531 O O . LYS B 1 57 ? 6.742 41.5 20.359 1 89.81 57 LYS B O 1
ATOM 4536 N N . PHE B 1 58 ? 4.949 42.031 19.172 1 91.75 58 PHE B N 1
ATOM 4537 C CA . PHE B 1 58 ? 4.418 40.688 19.234 1 91.75 58 PHE B CA 1
ATOM 4538 C C . PHE B 1 58 ? 5.324 39.719 18.484 1 91.75 58 PHE B C 1
ATOM 4540 O O . PHE B 1 58 ? 5.656 38.656 19 1 91.75 58 PHE B O 1
ATOM 4547 N N . CYS B 1 59 ? 5.766 40.094 17.359 1 92.44 59 CYS B N 1
ATOM 4548 C CA . CYS B 1 59 ? 6.629 39.25 16.547 1 92.44 59 CYS B CA 1
ATOM 4549 C C . CYS B 1 59 ? 7.945 38.969 17.25 1 92.44 59 CYS B C 1
ATOM 4551 O O . CYS B 1 59 ? 8.484 37.844 17.125 1 92.44 59 CYS B O 1
ATOM 4553 N N . ALA B 1 60 ? 8.43 39.875 17.953 1 92.75 60 ALA B N 1
ATOM 4554 C CA . ALA B 1 60 ? 9.734 39.781 18.609 1 92.75 60 ALA B CA 1
ATOM 4555 C C . ALA B 1 60 ? 9.727 38.75 19.703 1 92.75 60 ALA B C 1
ATOM 4557 O O . ALA B 1 60 ? 10.781 38.312 20.172 1 92.75 60 ALA B O 1
ATOM 4558 N N . LYS B 1 61 ? 8.57 38.25 20.062 1 92.69 61 LYS B N 1
ATOM 4559 C CA . LYS B 1 61 ? 8.438 37.281 21.125 1 92.69 61 LYS B CA 1
ATOM 4560 C C . LYS B 1 61 ? 8.836 35.875 20.641 1 92.69 61 LYS B C 1
ATOM 4562 O O . LYS B 1 61 ? 9.078 34.969 21.438 1 92.69 61 LYS B O 1
ATOM 4567 N N . PHE B 1 62 ? 8.906 35.75 19.344 1 94.81 62 PHE B N 1
ATOM 4568 C CA . PHE B 1 62 ? 9.031 34.375 18.812 1 94.81 62 PHE B CA 1
ATOM 4569 C C . PHE B 1 62 ? 10.359 34.219 18.078 1 94.81 62 PHE B C 1
ATOM 4571 O O . PHE B 1 62 ? 10.438 34.406 16.859 1 94.81 62 PHE B O 1
ATOM 4578 N N . LYS B 1 63 ? 11.352 33.719 18.781 1 89.69 63 LYS B N 1
ATOM 4579 C CA . LYS B 1 63 ? 12.68 33.531 18.203 1 89.69 63 LYS B CA 1
ATOM 4580 C C . LYS B 1 63 ? 12.953 32.031 17.953 1 89.69 63 LYS B C 1
ATOM 4582 O O . LYS B 1 63 ? 13.844 31.688 17.172 1 89.69 63 LYS B O 1
ATOM 4587 N N . SER B 1 64 ? 12.227 31.203 18.656 1 93 64 SER B N 1
ATOM 4588 C CA . SER B 1 64 ? 12.375 29.766 18.547 1 93 64 SER B CA 1
ATOM 4589 C C . SER B 1 64 ? 11.016 29.062 18.641 1 93 64 SER B C 1
ATOM 4591 O O . SER B 1 64 ? 10.031 29.656 19.062 1 93 64 SER B O 1
ATOM 4593 N N . PRO B 1 65 ? 10.969 27.859 18.188 1 95.75 65 PRO B N 1
ATOM 4594 C CA . PRO B 1 65 ? 9.734 27.094 18.344 1 95.75 65 PRO B CA 1
ATOM 4595 C C . PRO B 1 65 ? 9.258 27.016 19.781 1 95.75 65 PRO B C 1
ATOM 4597 O O . PRO B 1 65 ? 8.055 27.094 20.047 1 95.75 65 PRO B O 1
ATOM 4600 N N . GLU B 1 66 ? 10.164 26.984 20.75 1 96.44 66 GLU B N 1
ATOM 4601 C CA . GLU B 1 66 ? 9.828 26.922 22.172 1 96.44 66 GLU B CA 1
ATOM 4602 C C . GLU B 1 66 ? 9.133 28.203 22.625 1 96.44 66 GLU B C 1
ATOM 4604 O O . GLU B 1 66 ? 8.219 28.156 23.453 1 96.44 66 GLU B O 1
ATOM 4609 N N . ASP B 1 67 ? 9.539 29.297 22.062 1 97.25 67 ASP B N 1
ATOM 4610 C CA . ASP B 1 67 ? 8.914 30.562 22.422 1 97.25 67 ASP B CA 1
ATOM 4611 C C . ASP B 1 67 ? 7.441 30.578 22 1 97.25 67 ASP B C 1
ATOM 4613 O O . ASP B 1 67 ? 6.582 31.016 22.766 1 97.25 67 ASP B O 1
ATOM 4617 N N . SER B 1 68 ? 7.227 30.125 20.844 1 97.75 68 SER B N 1
ATOM 4618 C CA . SER B 1 68 ? 5.875 30.156 20.297 1 97.75 68 SER B CA 1
ATOM 4619 C C . SER B 1 68 ? 4.938 29.25 21.094 1 97.75 68 SER B C 1
ATOM 4621 O O . SER B 1 68 ? 3.824 29.656 21.438 1 97.75 68 SER B O 1
ATOM 4623 N N . ILE B 1 69 ? 5.414 28.016 21.469 1 98.38 69 ILE B N 1
ATOM 4624 C CA . ILE B 1 69 ? 4.547 27.109 22.203 1 98.38 69 ILE B CA 1
ATOM 4625 C C . ILE B 1 69 ? 4.367 27.609 23.625 1 98.38 69 ILE B C 1
ATOM 4627 O O . ILE B 1 69 ? 3.285 27.484 24.203 1 98.38 69 ILE B O 1
ATOM 4631 N N . LYS B 1 70 ? 5.367 28.172 24.172 1 97.44 70 LYS B N 1
ATOM 4632 C CA . LYS B 1 70 ? 5.254 28.75 25.5 1 97.44 70 LYS B CA 1
ATOM 4633 C C . LYS B 1 70 ? 4.223 29.875 25.531 1 97.44 70 LYS B C 1
ATOM 4635 O O . LYS B 1 70 ? 3.457 30.016 26.484 1 97.44 70 LYS B O 1
ATOM 4640 N N . TRP B 1 71 ? 4.262 30.656 24.5 1 96.69 71 TRP B N 1
ATOM 4641 C CA . TRP B 1 71 ? 3.293 31.75 24.422 1 96.69 71 TRP B CA 1
ATOM 4642 C C . TRP B 1 71 ? 1.869 31.203 24.359 1 96.69 71 TRP B C 1
ATOM 4644 O O . TRP B 1 71 ? 0.979 31.688 25.062 1 96.69 71 TRP B O 1
ATOM 4654 N N . LEU B 1 72 ? 1.636 30.188 23.516 1 96.62 72 LEU B N 1
ATOM 4655 C CA . LEU B 1 72 ? 0.318 29.578 23.328 1 96.62 72 LEU B CA 1
ATOM 4656 C C . LEU B 1 72 ? -0.195 28.984 24.641 1 96.62 72 LEU B C 1
ATOM 4658 O O . LEU B 1 72 ? -1.399 29 24.906 1 96.62 72 LEU B O 1
ATOM 4662 N N . LEU B 1 73 ? 0.743 28.516 25.5 1 97.62 73 LEU B N 1
ATOM 4663 C CA . LEU B 1 73 ? 0.374 27.812 26.719 1 97.62 73 LEU B CA 1
ATOM 4664 C C . LEU B 1 73 ? 0.63 28.703 27.938 1 97.62 73 LEU B C 1
ATOM 4666 O O . LEU B 1 73 ? 0.699 28.203 29.062 1 97.62 73 LEU B O 1
ATOM 4670 N N . THR B 1 74 ? 0.799 29.938 27.719 1 94.12 74 THR B N 1
ATOM 4671 C CA . THR B 1 74 ? 1.233 30.859 28.766 1 94.12 74 THR B CA 1
ATOM 4672 C C . THR B 1 74 ? 0.278 30.812 29.953 1 94.12 74 THR B C 1
ATOM 4674 O O . THR B 1 74 ? 0.708 30.891 31.109 1 94.12 74 THR B O 1
ATOM 4677 N N . ASN B 1 75 ? -1.017 30.578 29.719 1 94.56 75 ASN B N 1
ATOM 4678 C CA . ASN B 1 75 ? -2.016 30.641 30.781 1 94.56 75 ASN B CA 1
ATOM 4679 C C . ASN B 1 75 ? -2.443 29.25 31.234 1 94.56 75 ASN B C 1
ATOM 4681 O O . ASN B 1 75 ? -3.447 29.094 31.922 1 94.56 75 ASN B O 1
ATOM 4685 N N . ALA B 1 76 ? -1.754 28.219 30.859 1 94.94 76 ALA B N 1
ATOM 4686 C CA . ALA B 1 76 ? -2.084 26.844 31.203 1 94.94 76 ALA B CA 1
ATOM 4687 C C . ALA B 1 76 ? -1.739 26.547 32.656 1 94.94 76 ALA B C 1
ATOM 4689 O O . ALA B 1 76 ? -2.232 25.578 33.25 1 94.94 76 ALA B O 1
ATOM 4690 N N . LYS B 1 77 ? -0.887 27.375 33.312 1 94.06 77 LYS B N 1
ATOM 4691 C CA . LYS B 1 77 ? -0.461 27.203 34.688 1 94.06 77 LYS B CA 1
ATOM 4692 C C . LYS B 1 77 ? 0.216 25.844 34.906 1 94.06 77 LYS B C 1
ATOM 4694 O O . LYS B 1 77 ? -0.049 25.156 35.875 1 94.06 77 LYS B O 1
ATOM 4699 N N . MET B 1 78 ? 0.925 25.344 33.938 1 95.69 78 MET B N 1
ATOM 4700 C CA . MET B 1 78 ? 1.768 24.156 33.938 1 95.69 78 MET B CA 1
ATOM 4701 C C . MET B 1 78 ? 2.885 24.266 32.906 1 95.69 78 MET B C 1
ATOM 4703 O O . MET B 1 78 ? 2.873 25.172 32.062 1 95.69 78 MET B O 1
ATOM 4707 N N . SER B 1 79 ? 3.867 23.438 33.031 1 96.75 79 SER B N 1
ATOM 4708 C CA . SER B 1 79 ? 4.961 23.438 32.062 1 96.75 79 SER B CA 1
ATOM 4709 C C . SER B 1 79 ? 4.504 22.906 30.703 1 96.75 79 SER B C 1
ATOM 4711 O O . SER B 1 79 ? 3.48 22.219 30.609 1 96.75 79 SER B O 1
ATOM 4713 N N . VAL B 1 80 ? 5.23 23.266 29.719 1 97.5 80 VAL B N 1
ATOM 4714 C CA . VAL B 1 80 ? 4.957 22.75 28.375 1 97.5 80 VAL B CA 1
ATOM 4715 C C . VAL B 1 80 ? 4.969 21.219 28.391 1 97.5 80 VAL B C 1
ATOM 4717 O O . VAL B 1 80 ? 4.074 20.578 27.844 1 97.5 80 VAL B O 1
ATOM 4720 N N . GLU B 1 81 ? 5.945 20.625 29.047 1 97.06 81 GLU B N 1
ATOM 4721 C CA . GLU B 1 81 ? 6.078 19.172 29.141 1 97.06 81 GLU B CA 1
ATOM 4722 C C . GLU B 1 81 ? 4.867 18.562 29.828 1 97.06 81 GLU B C 1
ATOM 4724 O O . GLU B 1 81 ? 4.34 17.531 29.359 1 97.06 81 GLU B O 1
ATOM 4729 N N . GLU B 1 82 ? 4.445 19.156 30.875 1 97.5 82 GLU B N 1
ATOM 4730 C CA . GLU B 1 82 ? 3.295 18.641 31.625 1 97.5 82 GLU B CA 1
ATOM 4731 C C . GLU B 1 82 ? 2.027 18.688 30.781 1 97.5 82 GLU B C 1
ATOM 4733 O O . GLU B 1 82 ? 1.211 17.766 30.812 1 97.5 82 GLU B O 1
ATOM 4738 N N . PHE B 1 83 ? 1.854 19.75 30.078 1 98.19 83 PHE B N 1
ATOM 4739 C CA . PHE B 1 83 ? 0.694 19.875 29.203 1 98.19 83 PHE B CA 1
ATOM 4740 C C . PHE B 1 83 ? 0.639 18.719 28.203 1 98.19 83 PHE B C 1
ATOM 4742 O O . PHE B 1 83 ? -0.399 18.078 28.062 1 98.19 83 PHE B O 1
ATOM 4749 N N . PHE B 1 84 ? 1.738 18.391 27.594 1 97.94 84 PHE B N 1
ATOM 4750 C CA . PHE B 1 84 ? 1.752 17.391 26.531 1 97.94 84 PHE B CA 1
ATOM 4751 C C . PHE B 1 84 ? 1.688 15.984 27.109 1 97.94 84 PHE B C 1
ATOM 4753 O O . PHE B 1 84 ? 1.305 15.039 26.422 1 97.94 84 PHE B O 1
ATOM 4760 N N . LYS B 1 85 ? 1.978 15.844 28.328 1 96.69 85 LYS B N 1
ATOM 4761 C CA . LYS B 1 85 ? 1.86 14.547 29 1 96.69 85 LYS B CA 1
ATOM 4762 C C . LYS B 1 85 ? 0.431 14.305 29.469 1 96.69 85 LYS B C 1
ATOM 4764 O O . LYS B 1 85 ? -0.058 13.172 29.422 1 96.69 85 LYS B O 1
ATOM 4769 N N . THR B 1 86 ? -0.329 15.398 29.812 1 97.12 86 THR B N 1
ATOM 4770 C CA . THR B 1 86 ? -1.565 15.188 30.547 1 97.12 86 THR B CA 1
ATOM 4771 C C . THR B 1 86 ? -2.77 15.672 29.75 1 97.12 86 THR B C 1
ATOM 4773 O O . THR B 1 86 ? -3.879 15.164 29.906 1 97.12 86 THR B O 1
ATOM 4776 N N . LYS B 1 87 ? -2.609 16.734 28.938 1 97.69 87 LYS B N 1
ATOM 4777 C CA . LYS B 1 87 ? -3.758 17.375 28.297 1 97.69 87 LYS B CA 1
ATOM 4778 C C . LYS B 1 87 ? -3.787 17.078 26.797 1 97.69 87 LYS B C 1
ATOM 4780 O O . LYS B 1 87 ? -4.855 16.875 26.219 1 97.69 87 LYS B O 1
ATOM 4785 N N . TRP B 1 88 ? -2.559 16.984 26.188 1 97.94 88 TRP B N 1
ATOM 4786 C CA . TRP B 1 88 ? -2.422 16.812 24.734 1 97.94 88 TRP B CA 1
ATOM 4787 C C . TRP B 1 88 ? -3.125 15.539 24.281 1 97.94 88 TRP B C 1
ATOM 4789 O O . TRP B 1 88 ? -2.785 14.438 24.719 1 97.94 88 TRP B O 1
ATOM 4799 N N . GLN B 1 89 ? -4.16 15.656 23.453 1 97.19 89 GLN B N 1
ATOM 4800 C CA . GLN B 1 89 ? -4.93 14.594 22.828 1 97.19 89 GLN B CA 1
ATOM 4801 C C . GLN B 1 89 ? -5.77 13.836 23.844 1 97.19 89 GLN B C 1
ATOM 4803 O O . GLN B 1 89 ? -6.125 12.68 23.641 1 97.19 89 GLN B O 1
ATOM 4808 N N . ASN B 1 90 ? -6.039 14.352 24.969 1 95.62 90 ASN B N 1
ATOM 4809 C CA . ASN B 1 90 ? -6.82 13.695 26.016 1 95.62 90 ASN B CA 1
ATOM 4810 C C . ASN B 1 90 ? -8.195 14.336 26.172 1 95.62 90 ASN B C 1
ATOM 4812 O O . ASN B 1 90 ? -9.195 13.641 26.344 1 95.62 90 ASN B O 1
ATOM 4816 N N . GLY B 1 91 ? -8.25 15.664 26.156 1 95.38 91 GLY B N 1
ATOM 4817 C CA . GLY B 1 91 ? -9.508 16.375 26.297 1 95.38 91 GLY B CA 1
ATOM 4818 C C . GLY B 1 91 ? -9.359 17.875 26.172 1 95.38 91 GLY B C 1
ATOM 4819 O O . GLY B 1 91 ? -8.25 18.406 26.234 1 95.38 91 GLY B O 1
ATOM 4820 N N . ALA B 1 92 ? -10.539 18.5 26 1 97.69 92 ALA B N 1
ATOM 4821 C CA . ALA B 1 92 ? -10.555 19.953 25.922 1 97.69 92 ALA B CA 1
ATOM 4822 C C . ALA B 1 92 ? -10.031 20.578 27.219 1 97.69 92 ALA B C 1
ATOM 4824 O O . ALA B 1 92 ? -10.336 20.109 28.312 1 97.69 92 ALA B O 1
ATOM 4825 N N . PHE B 1 93 ? -9.258 21.625 27.078 1 98.31 93 PHE B N 1
ATOM 4826 C CA . PHE B 1 93 ? -8.617 22.281 28.219 1 98.31 93 PHE B CA 1
ATOM 4827 C C . PHE B 1 93 ? -8.625 23.797 28.062 1 98.31 93 PHE B C 1
ATOM 4829 O O . PHE B 1 93 ? -8.039 24.312 27.109 1 98.31 93 PHE B O 1
ATOM 4836 N N . SER B 1 94 ? -9.305 24.516 28.922 1 98 94 SER B N 1
ATOM 4837 C CA . SER B 1 94 ? -9.375 25.969 28.859 1 98 94 SER B CA 1
ATOM 4838 C C . SER B 1 94 ? -8.289 26.609 29.719 1 98 94 SER B C 1
ATOM 4840 O O . SER B 1 94 ? -8.008 26.141 30.828 1 98 94 SER B O 1
ATOM 4842 N N . MET B 1 95 ? -7.664 27.578 29.172 1 97.94 95 MET B N 1
ATOM 4843 C CA . MET B 1 95 ? -6.621 28.344 29.828 1 97.94 95 MET B CA 1
ATOM 4844 C C . MET B 1 95 ? -7.023 29.812 29.953 1 97.94 95 MET B C 1
ATOM 4846 O O . MET B 1 95 ? -7.113 30.516 28.938 1 97.94 95 MET B O 1
ATOM 4850 N N . HIS B 1 96 ? -7.172 30.281 31.141 1 96.88 96 HIS B N 1
ATOM 4851 C CA . HIS B 1 96 ? -7.707 31.625 31.359 1 96.88 96 HIS B CA 1
ATOM 4852 C C . HIS B 1 96 ? -6.613 32.594 31.812 1 96.88 96 HIS B C 1
ATOM 4854 O O . HIS B 1 96 ? -5.836 32.281 32.719 1 96.88 96 HIS B O 1
ATOM 4860 N N . ALA B 1 97 ? -6.59 33.719 31.094 1 95.75 97 ALA B N 1
ATOM 4861 C CA . ALA B 1 97 ? -5.668 34.781 31.484 1 95.75 97 ALA B CA 1
ATOM 4862 C C . ALA B 1 97 ? -6.137 35.469 32.75 1 95.75 97 ALA B C 1
ATOM 4864 O O . ALA B 1 97 ? -7.34 35.562 33.031 1 95.75 97 ALA B O 1
ATOM 4865 N N . ASP B 1 98 ? -5.18 36 33.531 1 92.31 98 ASP B N 1
ATOM 4866 C CA . ASP B 1 98 ? -5.531 36.75 34.75 1 92.31 98 ASP B CA 1
ATOM 4867 C C . ASP B 1 98 ? -6.223 38.062 34.406 1 92.31 98 ASP B C 1
ATOM 4869 O O . ASP B 1 98 ? -7.188 38.438 35.062 1 92.31 98 ASP B O 1
ATOM 4873 N N . GLU B 1 99 ? -5.645 38.75 33.406 1 90.69 99 GLU B N 1
ATOM 4874 C CA . GLU B 1 99 ? -6.238 39.969 32.875 1 90.69 99 GLU B CA 1
ATOM 4875 C C . GLU B 1 99 ? -6.422 39.906 31.359 1 90.69 99 GLU B C 1
ATOM 4877 O O . GLU B 1 99 ? -5.68 39.188 30.672 1 90.69 99 GLU B O 1
ATOM 4882 N N . GLU B 1 100 ? -7.441 40.656 30.969 1 87.06 100 GLU B N 1
ATOM 4883 C CA . GLU B 1 100 ? -7.676 40.688 29.531 1 87.06 100 GLU B CA 1
ATOM 4884 C C . GLU B 1 100 ? -6.465 41.25 28.781 1 87.06 100 GLU B C 1
ATOM 4886 O O . GLU B 1 100 ? -5.906 42.25 29.172 1 87.06 100 GLU B O 1
ATOM 4891 N N . TYR B 1 101 ? -6.062 40.5 27.812 1 87.88 101 TYR B N 1
ATOM 4892 C CA . TYR B 1 101 ? -4.996 40.969 26.938 1 87.88 101 TYR B CA 1
ATOM 4893 C C . TYR B 1 101 ? -5.566 41.719 25.75 1 87.88 101 TYR B C 1
ATOM 4895 O O . TYR B 1 101 ? -5.699 41.188 24.656 1 87.88 101 TYR B O 1
ATOM 4903 N N . LYS B 1 102 ? -5.711 42.938 25.797 1 85.38 102 LYS B N 1
ATOM 4904 C CA . LYS B 1 102 ? -6.438 43.75 24.828 1 85.38 102 LYS B CA 1
ATOM 4905 C C . LYS B 1 102 ? -5.621 43.938 23.562 1 85.38 102 LYS B C 1
ATOM 4907 O O . LYS B 1 102 ? -6.18 44.188 22.484 1 85.38 102 LYS B O 1
ATOM 4912 N N . ASP B 1 103 ? -4.336 43.812 23.703 1 86.44 103 ASP B N 1
ATOM 4913 C CA . ASP B 1 103 ? -3.469 44.062 22.562 1 86.44 103 ASP B CA 1
ATOM 4914 C C . ASP B 1 103 ? -3.637 42.969 21.5 1 86.44 103 ASP B C 1
ATOM 4916 O O . ASP B 1 103 ? -3.225 43.156 20.344 1 86.44 103 ASP B O 1
ATOM 4920 N N . LEU B 1 104 ? -4.246 41.875 21.859 1 91.44 104 LEU B N 1
ATOM 4921 C CA . LEU B 1 104 ? -4.449 40.781 20.906 1 91.44 104 LEU B CA 1
ATOM 4922 C C . LEU B 1 104 ? -5.41 41.219 19.797 1 91.44 104 LEU B C 1
ATOM 4924 O O . LEU B 1 104 ? -5.41 40.656 18.703 1 91.44 104 LEU B O 1
ATOM 4928 N N . ALA B 1 105 ? -6.227 42.188 20.109 1 90.19 105 ALA B N 1
ATOM 4929 C CA . ALA B 1 105 ? -7.141 42.719 19.109 1 90.19 105 ALA B CA 1
ATOM 4930 C C . ALA B 1 105 ? -6.375 43.344 17.938 1 90.19 105 ALA B C 1
ATOM 4932 O O . ALA B 1 105 ? -6.895 43.438 16.828 1 90.19 105 ALA B O 1
ATOM 4933 N N . LYS B 1 106 ? -5.156 43.75 18.234 1 88.75 106 LYS B N 1
ATOM 4934 C CA . LYS B 1 106 ? -4.324 44.312 17.188 1 88.75 106 LYS B CA 1
ATOM 4935 C C . LYS B 1 106 ? -3.795 43.25 16.234 1 88.75 106 LYS B C 1
ATOM 4937 O O . LYS B 1 106 ? -3.357 43.531 15.125 1 88.75 106 LYS B O 1
ATOM 4942 N N . ILE B 1 107 ? -3.791 42.062 16.719 1 91.88 107 ILE B N 1
ATOM 4943 C CA . ILE B 1 107 ? -3.336 40.938 15.914 1 91.88 107 ILE B CA 1
ATOM 4944 C C . ILE B 1 107 ? -4.473 40.469 15.008 1 91.88 107 ILE B C 1
ATOM 4946 O O . ILE B 1 107 ? -4.277 40.281 13.805 1 91.88 107 ILE B O 1
ATOM 4950 N N . PHE B 1 108 ? -5.621 40.344 15.578 1 94.25 108 PHE B N 1
ATOM 4951 C CA . PHE B 1 108 ? -6.785 39.969 14.781 1 94.25 108 PHE B CA 1
ATOM 4952 C C . PHE B 1 108 ? -8.07 40.469 15.438 1 94.25 108 PHE B C 1
ATOM 4954 O O . PHE B 1 108 ? -8.375 40.062 16.562 1 94.25 108 PHE B O 1
ATOM 4961 N N . SER B 1 109 ? -8.773 41.188 14.781 1 95.06 109 SER B N 1
ATOM 4962 C CA . SER B 1 109 ? -10.062 41.75 15.18 1 95.06 109 SER B CA 1
ATOM 4963 C C . SER B 1 109 ? -10.781 42.406 14.008 1 95.06 109 SER B C 1
ATOM 4965 O O . SER B 1 109 ? -10.258 42.406 12.891 1 95.06 109 SER B O 1
ATOM 4967 N N . TYR B 1 110 ? -11.969 42.844 14.344 1 94.75 110 TYR B N 1
ATOM 4968 C CA . TYR B 1 110 ? -12.711 43.594 13.352 1 94.75 110 TYR B CA 1
ATOM 4969 C C . TYR B 1 110 ? -11.922 44.812 12.906 1 94.75 110 TYR B C 1
ATOM 4971 O O . TYR B 1 110 ? -11.82 45.094 11.703 1 94.75 110 TYR B O 1
ATOM 4979 N N . ASP B 1 111 ? -11.336 45.531 13.836 1 91.31 111 ASP B N 1
ATOM 4980 C CA . ASP B 1 111 ? -10.609 46.75 13.516 1 91.31 111 ASP B CA 1
ATOM 4981 C C . ASP B 1 111 ? -9.375 46.438 12.664 1 91.31 111 ASP B C 1
ATOM 4983 O O . ASP B 1 111 ? -9.047 47.188 11.75 1 91.31 111 ASP B O 1
ATOM 4987 N N . PHE B 1 112 ? -8.711 45.406 12.977 1 88.31 112 PHE B N 1
ATOM 4988 C CA . PHE B 1 112 ? -7.578 44.969 12.172 1 88.31 112 PHE B CA 1
ATOM 4989 C C . PHE B 1 112 ? -8.016 44.719 10.734 1 88.31 112 PHE B C 1
ATOM 4991 O O . PHE B 1 112 ? -7.352 45.156 9.789 1 88.31 112 PHE B O 1
ATOM 4998 N N . LEU B 1 113 ? -9.109 44 10.609 1 89.81 113 LEU B N 1
ATOM 4999 C CA . LEU B 1 113 ? -9.602 43.625 9.281 1 89.81 113 LEU B CA 1
ATOM 5000 C C . LEU B 1 113 ? -9.961 44.875 8.492 1 89.81 113 LEU B C 1
ATOM 5002 O O . LEU B 1 113 ? -9.695 44.969 7.293 1 89.81 113 LEU B O 1
ATOM 5006 N N . LEU B 1 114 ? -10.562 45.844 9.18 1 88.31 114 LEU B N 1
ATOM 5007 C CA . LEU B 1 114 ? -10.938 47.062 8.516 1 88.31 114 LEU B CA 1
ATOM 5008 C C . LEU B 1 114 ? -9.711 47.781 7.961 1 88.31 114 LEU B C 1
ATOM 5010 O O . LEU B 1 114 ? -9.742 48.312 6.848 1 88.31 114 LEU B O 1
ATOM 5014 N N . LYS B 1 115 ? -8.734 47.812 8.758 1 84.81 115 LYS B N 1
ATOM 5015 C CA . LYS B 1 115 ? -7.496 48.438 8.312 1 84.81 115 LYS B CA 1
ATOM 5016 C C . LYS B 1 115 ? -6.91 47.688 7.105 1 84.81 115 LYS B C 1
ATOM 5018 O O . LYS B 1 115 ? -6.418 48.344 6.168 1 84.81 115 LYS B O 1
ATOM 5023 N N . LEU B 1 116 ? -6.992 46.438 7.188 1 83.31 116 LEU B N 1
ATOM 5024 C CA . LEU B 1 116 ? -6.48 45.625 6.102 1 83.31 116 LEU B CA 1
ATOM 5025 C C . LEU B 1 116 ? -7.258 45.875 4.816 1 83.31 116 LEU B C 1
ATOM 5027 O O . LEU B 1 116 ? -6.672 45.906 3.73 1 83.31 116 LEU B O 1
ATOM 5031 N N . LEU B 1 117 ? -8.539 46 4.914 1 86.19 117 LEU B N 1
ATOM 5032 C CA . LEU B 1 117 ? -9.398 46.156 3.744 1 86.19 117 LEU B CA 1
ATOM 5033 C C . LEU B 1 117 ? -9.273 47.531 3.143 1 86.19 117 LEU B C 1
ATOM 5035 O O . LEU B 1 117 ? -9.562 47.75 1.96 1 86.19 117 LEU B O 1
ATOM 5039 N N . LYS B 1 118 ? -8.961 48.406 3.959 1 79.94 118 LYS B N 1
ATOM 5040 C CA . LYS B 1 118 ? -8.781 49.781 3.461 1 79.94 118 LYS B CA 1
ATOM 5041 C C . LYS B 1 118 ? -7.477 49.906 2.676 1 79.94 118 LYS B C 1
ATOM 5043 O O . LYS B 1 118 ? -7.359 50.75 1.794 1 79.94 118 LYS B O 1
ATOM 5048 N N . ASP B 1 119 ? -6.641 49.031 3.072 1 70 119 ASP B N 1
ATOM 5049 C CA . ASP B 1 119 ? -5.359 49.031 2.369 1 70 119 ASP B CA 1
ATOM 5050 C C . ASP B 1 119 ? -5.469 48.312 1.033 1 70 119 ASP B C 1
ATOM 5052 O O . ASP B 1 119 ? -5.914 47.156 0.982 1 70 119 ASP B O 1
ATOM 5056 N N . GLU B 1 120 ? -5.973 48.906 -0.047 1 59.47 120 GLU B N 1
ATOM 5057 C CA . GLU B 1 120 ? -6.441 48.531 -1.378 1 59.47 120 GLU B CA 1
ATOM 5058 C C . GLU B 1 120 ? -5.543 47.469 -2.004 1 59.47 120 GLU B C 1
ATOM 5060 O O . GLU B 1 120 ? -5.723 47.094 -3.166 1 59.47 120 GLU B O 1
ATOM 5065 N N . GLU B 1 121 ? -4.758 46.781 -1.278 1 62.28 121 GLU B N 1
ATOM 5066 C CA . GLU B 1 121 ? -3.783 45.969 -2.012 1 62.28 121 GLU B CA 1
ATOM 5067 C C . GLU B 1 121 ? -4.145 44.5 -1.97 1 62.28 121 GLU B C 1
ATOM 5069 O O . GLU B 1 121 ? -3.539 43.688 -2.67 1 62.28 121 GLU B O 1
ATOM 5074 N N . TYR B 1 122 ? -5.227 44.125 -1.347 1 69.12 122 TYR B N 1
ATOM 5075 C CA . TYR B 1 122 ? -5.48 42.688 -1.234 1 69.12 122 TYR B CA 1
ATOM 5076 C C . TYR B 1 122 ? -6.746 42.281 -1.987 1 69.12 122 TYR B C 1
ATOM 5078 O O . TYR B 1 122 ? -7.762 43 -1.904 1 69.12 122 TYR B O 1
ATOM 5086 N N . ASN B 1 123 ? -6.52 41.344 -2.873 1 75.25 123 ASN B N 1
ATOM 5087 C CA . ASN B 1 123 ? -7.66 40.719 -3.541 1 75.25 123 ASN B CA 1
ATOM 5088 C C . ASN B 1 123 ? -8.047 39.406 -2.881 1 75.25 123 ASN B C 1
ATOM 5090 O O . ASN B 1 123 ? -7.473 38.344 -3.182 1 75.25 123 ASN B O 1
ATOM 5094 N N . PHE B 1 124 ? -9.062 39.5 -2.035 1 81.69 124 PHE B N 1
ATOM 5095 C CA . PHE B 1 124 ? -9.523 38.344 -1.316 1 81.69 124 PHE B CA 1
ATOM 5096 C C . PHE B 1 124 ? -10.555 37.562 -2.137 1 81.69 124 PHE B C 1
ATOM 5098 O O . PHE B 1 124 ? -11.484 38.156 -2.682 1 81.69 124 PHE B O 1
ATOM 5105 N N . GLN B 1 125 ? -10.297 36.344 -2.244 1 80.75 125 GLN B N 1
ATOM 5106 C CA . GLN B 1 125 ? -11.211 35.5 -2.996 1 80.75 125 GLN B CA 1
ATOM 5107 C C . GLN B 1 125 ? -12.195 34.781 -2.068 1 80.75 125 GLN B C 1
ATOM 5109 O O . GLN B 1 125 ? -11.797 34.188 -1.069 1 80.75 125 GLN B O 1
ATOM 5114 N N . PRO B 1 126 ? -13.469 34.812 -2.475 1 82.81 126 PRO B N 1
ATOM 5115 C CA . PRO B 1 126 ? -14.469 34.125 -1.667 1 82.81 126 PRO B CA 1
ATOM 5116 C C . PRO B 1 126 ? -14.242 32.594 -1.628 1 82.81 126 PRO B C 1
ATOM 5118 O O . PRO B 1 126 ? -13.828 32 -2.627 1 82.81 126 PRO B O 1
ATOM 5121 N N . GLU B 1 127 ? -14.445 32 -0.511 1 75.62 127 GLU B N 1
ATOM 5122 C CA . GLU B 1 127 ? -14.367 30.562 -0.274 1 75.62 127 GLU B CA 1
ATOM 5123 C C . GLU B 1 127 ? -12.922 30.094 -0.208 1 75.62 127 GLU B C 1
ATOM 5125 O O . GLU B 1 127 ? -12.648 28.969 0.203 1 75.62 127 GLU B O 1
ATOM 5130 N N . LEU B 1 128 ? -12.109 31 -0.553 1 75.81 128 LEU B N 1
ATOM 5131 C CA . LEU B 1 128 ? -10.695 30.656 -0.458 1 75.81 128 LEU B CA 1
ATOM 5132 C C . LEU B 1 128 ? -10.031 31.438 0.673 1 75.81 128 LEU B C 1
ATOM 5134 O O . LEU B 1 128 ? -9.258 30.875 1.454 1 75.81 128 LEU B O 1
ATOM 5138 N N . ASP B 1 129 ? -10.469 32.656 0.659 1 83.81 129 ASP B N 1
ATOM 5139 C CA . ASP B 1 129 ? -9.828 33.531 1.646 1 83.81 129 ASP B CA 1
ATOM 5140 C C . ASP B 1 129 ? -10.797 33.906 2.766 1 83.81 129 ASP B C 1
ATOM 5142 O O . ASP B 1 129 ? -10.375 34.281 3.861 1 83.81 129 ASP B O 1
ATOM 5146 N N . PHE B 1 130 ? -12.086 33.812 2.373 1 88.88 130 PHE B N 1
ATOM 5147 C CA . PHE B 1 130 ? -13.062 34.156 3.398 1 88.88 130 PHE B CA 1
ATOM 5148 C C . PHE B 1 130 ? -14.414 33.531 3.107 1 88.88 130 PHE B C 1
ATOM 5150 O O . PHE B 1 130 ? -14.672 33.094 1.979 1 88.88 130 PHE B O 1
ATOM 5157 N N . THR B 1 131 ? -15.203 33.406 4.152 1 90.12 131 THR B N 1
ATOM 5158 C CA . THR B 1 131 ? -16.578 32.938 4.031 1 90.12 131 THR B CA 1
ATOM 5159 C C . THR B 1 131 ? -17.453 33.594 5.105 1 90.12 131 THR B C 1
ATOM 5161 O O . THR B 1 131 ? -17 33.844 6.219 1 90.12 131 THR B O 1
ATOM 5164 N N . TYR B 1 132 ? -18.688 33.906 4.707 1 91 132 TYR B N 1
ATOM 5165 C CA . TYR B 1 132 ? -19.703 34.312 5.668 1 91 132 TYR B CA 1
ATOM 5166 C C . TYR B 1 132 ? -20.578 33.125 6.066 1 91 132 TYR B C 1
ATOM 5168 O O . TYR B 1 132 ? -20.906 32.281 5.234 1 91 132 TYR B O 1
ATOM 5176 N N . GLY B 1 133 ? -20.844 33.125 7.332 1 89.88 133 GLY B N 1
ATOM 5177 C CA . GLY B 1 133 ? -21.672 32 7.777 1 89.88 133 GLY B CA 1
ATOM 5178 C C . GLY B 1 133 ? -22.516 32.344 9 1 89.88 133 GLY B C 1
ATOM 5179 O O . GLY B 1 133 ? -22.234 33.312 9.695 1 89.88 133 GLY B O 1
ATOM 5180 N N . ARG B 1 134 ? -23.594 31.547 9.125 1 90.88 134 ARG B N 1
ATOM 5181 C CA . ARG B 1 134 ? -24.469 31.672 10.289 1 90.88 134 ARG B CA 1
ATOM 5182 C C . ARG B 1 134 ? -25.141 30.328 10.602 1 90.88 134 ARG B C 1
ATOM 5184 O O . ARG B 1 134 ? -25.234 29.469 9.734 1 90.88 134 ARG B O 1
ATOM 5191 N N . TYR B 1 135 ? -25.469 30.219 11.875 1 88.06 135 TYR B N 1
ATOM 5192 C CA . TYR B 1 135 ? -26.234 29.062 12.336 1 88.06 135 TYR B CA 1
ATOM 5193 C C . TYR B 1 135 ? -27.547 29.484 12.984 1 88.06 135 TYR B C 1
ATOM 5195 O O . TYR B 1 135 ? -27.578 29.781 14.188 1 88.06 135 TYR B O 1
ATOM 5203 N N . PRO B 1 136 ? -28.578 29.406 12.266 1 77.94 136 PRO B N 1
ATOM 5204 C CA . PRO B 1 136 ? -29.859 29.844 12.805 1 77.94 136 PRO B CA 1
ATOM 5205 C C . PRO B 1 136 ? -30.516 28.797 13.695 1 77.94 136 PRO B C 1
ATOM 5207 O O . PRO B 1 136 ? -31.578 29.047 14.273 1 77.94 136 PRO B O 1
ATOM 5210 N N . GLY B 1 137 ? -29.922 27.625 13.852 1 74.5 137 GLY B N 1
ATOM 5211 C CA . GLY B 1 137 ? -30.484 26.625 14.758 1 74.5 137 GLY B CA 1
ATOM 5212 C C . GLY B 1 137 ? -30.578 25.25 14.141 1 74.5 137 GLY B C 1
ATOM 5213 O O . GLY B 1 137 ? -30.547 24.25 14.859 1 74.5 137 GLY B O 1
ATOM 5214 N N . ASP B 1 138 ? -30.75 25.141 12.883 1 72.75 138 ASP B N 1
ATOM 5215 C CA . ASP B 1 138 ? -30.953 23.844 12.25 1 72.75 138 ASP B CA 1
ATOM 5216 C C . ASP B 1 138 ? -29.719 23.422 11.469 1 72.75 138 ASP B C 1
ATOM 5218 O O . ASP B 1 138 ? -29.156 22.359 11.734 1 72.75 138 ASP B O 1
ATOM 5222 N N . CYS B 1 139 ? -29.359 24.234 10.539 1 75.44 139 CYS B N 1
ATOM 5223 C CA . CYS B 1 139 ? -28.172 23.938 9.742 1 75.44 139 CYS B CA 1
ATOM 5224 C C . CYS B 1 139 ? -27.359 25.188 9.469 1 75.44 139 CYS B C 1
ATOM 5226 O O . CYS B 1 139 ? -27.922 26.281 9.383 1 75.44 139 CYS B O 1
ATOM 5228 N N . SER B 1 140 ? -26.062 24.922 9.352 1 79.81 140 SER B N 1
ATOM 5229 C CA . SER B 1 140 ? -25.188 26.047 9.016 1 79.81 140 SER B CA 1
ATOM 5230 C C . SER B 1 140 ? -25.453 26.547 7.605 1 79.81 140 SER B C 1
ATOM 5232 O O . SER B 1 140 ? -25.703 25.766 6.691 1 79.81 140 SER B O 1
ATOM 5234 N N . VAL B 1 141 ? -25.5 27.844 7.465 1 76.38 141 VAL B N 1
ATOM 5235 C CA . VAL B 1 141 ? -25.734 28.469 6.168 1 76.38 141 VAL B CA 1
ATOM 5236 C C . VAL B 1 141 ? -24.562 29.359 5.797 1 76.38 141 VAL B C 1
ATOM 5238 O O . VAL B 1 141 ? -24.062 30.141 6.625 1 76.38 141 VAL B O 1
ATOM 5241 N N . ASN B 1 142 ? -24.062 29.109 4.594 1 74.5 142 ASN B N 1
ATOM 5242 C CA . ASN B 1 142 ? -23.047 30 4.051 1 74.5 142 ASN B CA 1
ATOM 5243 C C . ASN B 1 142 ? -23.656 31.031 3.088 1 74.5 142 ASN B C 1
ATOM 5245 O O . ASN B 1 142 ? -24.531 30.703 2.299 1 74.5 142 ASN B O 1
ATOM 5249 N N . GLU B 1 143 ? -23.25 32.25 3.355 1 72.12 143 GLU B N 1
ATOM 5250 C CA . GLU B 1 143 ? -23.734 33.312 2.459 1 72.12 143 GLU B CA 1
ATOM 5251 C C . GLU B 1 143 ? -22.797 33.5 1.271 1 72.12 143 GLU B C 1
ATOM 5253 O O . GLU B 1 143 ? -21.578 33.438 1.425 1 72.12 143 GLU B O 1
ATOM 5258 N N . ASN B 1 144 ? -23.406 33.5 0.167 1 69.94 144 ASN B N 1
ATOM 5259 C CA . ASN B 1 144 ? -22.609 33.688 -1.045 1 69.94 144 ASN B CA 1
ATOM 5260 C C . ASN B 1 144 ? -22.266 35.156 -1.282 1 69.94 144 ASN B C 1
ATOM 5262 O O . ASN B 1 144 ? -22.828 35.781 -2.176 1 69.94 144 ASN B O 1
ATOM 5266 N N . ILE B 1 145 ? -21.562 35.656 -0.351 1 72.75 145 ILE B N 1
ATOM 5267 C CA . ILE B 1 145 ? -21.062 37.031 -0.52 1 72.75 145 ILE B CA 1
ATOM 5268 C C . ILE B 1 145 ? -19.688 37 -1.206 1 72.75 145 ILE B C 1
ATOM 5270 O O . ILE B 1 145 ? -18.766 36.344 -0.718 1 72.75 145 ILE B O 1
ATOM 5274 N N . LYS B 1 146 ? -19.656 37.719 -2.305 1 75.38 146 LYS B N 1
ATOM 5275 C CA . LYS B 1 146 ? -18.5 37.531 -3.18 1 75.38 146 LYS B CA 1
ATOM 5276 C C . LYS B 1 146 ? -17.406 38.562 -2.875 1 75.38 146 LYS B C 1
ATOM 5278 O O . LYS B 1 146 ? -16.281 38.438 -3.332 1 75.38 146 LYS B O 1
ATOM 5283 N N . ASN B 1 147 ? -17.844 39.562 -2.074 1 81.12 147 ASN B N 1
ATOM 5284 C CA . ASN B 1 147 ? -16.859 40.594 -1.871 1 81.12 147 ASN B CA 1
ATOM 5285 C C . ASN B 1 147 ? -16.516 40.781 -0.394 1 81.12 147 ASN B C 1
ATOM 5287 O O . ASN B 1 147 ? -17.359 40.531 0.475 1 81.12 147 ASN B O 1
ATOM 5291 N N . LEU B 1 148 ? -15.281 41.125 -0.157 1 88.06 148 LEU B N 1
ATOM 5292 C CA . LEU B 1 148 ? -14.812 41.469 1.181 1 88.06 148 LEU B CA 1
ATOM 5293 C C . LEU B 1 148 ? -14.469 42.938 1.271 1 88.06 148 LEU B C 1
ATOM 5295 O O . LEU B 1 148 ? -13.352 43.344 0.941 1 88.06 148 LEU B O 1
ATOM 5299 N N . SER B 1 149 ? -15.422 43.719 1.57 1 89.25 149 SER B N 1
ATOM 5300 C CA . SER B 1 149 ? -15.281 45.156 1.787 1 89.25 149 SER B CA 1
ATOM 5301 C C . SER B 1 149 ? -15.828 45.562 3.154 1 89.25 149 SER B C 1
ATOM 5303 O O . SER B 1 149 ? -16.578 44.812 3.779 1 89.25 149 SER B O 1
ATOM 5305 N N . VAL B 1 150 ? -15.43 46.719 3.541 1 89.88 150 VAL B N 1
ATOM 5306 C CA . VAL B 1 150 ? -15.875 47.219 4.844 1 89.88 150 VAL B CA 1
ATOM 5307 C C . VAL B 1 150 ? -17.406 47.25 4.883 1 89.88 150 VAL B C 1
ATOM 5309 O O . VAL B 1 150 ? -18.016 46.812 5.855 1 89.88 150 VAL B O 1
ATOM 5312 N N . LYS B 1 151 ? -17.938 47.75 3.859 1 91.62 151 LYS B N 1
ATOM 5313 C CA . LYS B 1 151 ? -19.391 47.875 3.77 1 91.62 151 LYS B CA 1
ATOM 5314 C C . LYS B 1 151 ? -20.078 46.5 3.855 1 91.62 151 LYS B C 1
ATOM 5316 O O . LYS B 1 151 ? -21.062 46.344 4.57 1 91.62 151 LYS B O 1
ATOM 5321 N N . GLU B 1 152 ? -19.547 45.656 3.135 1 91.12 152 GLU B N 1
ATOM 5322 C CA . GLU B 1 152 ? -20.141 44.344 3.092 1 91.12 152 GLU B CA 1
ATOM 5323 C C . GLU B 1 152 ? -19.984 43.625 4.426 1 91.12 152 GLU B C 1
ATOM 5325 O O . GLU B 1 152 ? -20.875 42.875 4.848 1 91.12 152 GLU B O 1
ATOM 5330 N N . VAL B 1 153 ? -18.891 43.75 5.059 1 93.75 153 VAL B N 1
ATOM 5331 C CA . VAL B 1 153 ? -18.656 43.156 6.363 1 93.75 153 VAL B CA 1
ATOM 5332 C C . VAL B 1 153 ? -19.656 43.688 7.375 1 93.75 153 VAL B C 1
ATOM 5334 O O . VAL B 1 153 ? -20.297 42.906 8.109 1 93.75 153 VAL B O 1
ATOM 5337 N N . ASP B 1 154 ? -19.797 44.969 7.332 1 94.12 154 ASP B N 1
ATOM 5338 C CA . ASP B 1 154 ? -20.734 45.594 8.258 1 94.12 154 ASP B CA 1
ATOM 5339 C C . ASP B 1 154 ? -22.156 45.094 8.016 1 94.12 154 ASP B C 1
ATOM 5341 O O . ASP B 1 154 ? -22.891 44.812 8.961 1 94.12 154 ASP B O 1
ATOM 5345 N N . ARG B 1 155 ? -22.484 45.094 6.832 1 94 155 ARG B N 1
ATOM 5346 C CA . ARG B 1 155 ? -23.828 44.625 6.469 1 94 155 ARG B CA 1
ATOM 5347 C C . ARG B 1 155 ? -24.047 43.188 6.941 1 94 155 ARG B C 1
ATOM 5349 O O . ARG B 1 155 ? -25.109 42.875 7.492 1 94 155 ARG B O 1
ATOM 5356 N N . ALA B 1 156 ? -23.094 42.344 6.66 1 92.94 156 ALA B N 1
ATOM 5357 C CA . ALA B 1 156 ? -23.219 40.938 7.031 1 92.94 156 ALA B CA 1
ATOM 5358 C C . ALA B 1 156 ? -23.328 40.781 8.547 1 92.94 156 ALA B C 1
ATOM 5360 O O . ALA B 1 156 ? -24.156 40.031 9.031 1 92.94 156 ALA B O 1
ATOM 5361 N N . LEU B 1 157 ? -22.516 41.5 9.258 1 95.06 157 LEU B N 1
ATOM 5362 C CA . LEU B 1 157 ? -22.562 41.438 10.711 1 95.06 157 LEU B CA 1
ATOM 5363 C C . LEU B 1 157 ? -23.891 41.938 11.25 1 95.06 157 LEU B C 1
ATOM 5365 O O . LEU B 1 157 ? -24.438 41.344 12.188 1 95.06 157 LEU B O 1
ATOM 5369 N N . GLU B 1 158 ? -24.375 42.938 10.703 1 94.75 158 GLU B N 1
ATOM 5370 C CA . GLU B 1 158 ? -25.656 43.469 11.109 1 94.75 158 GLU B CA 1
ATOM 5371 C C . GLU B 1 158 ? -26.781 42.469 10.852 1 94.75 158 GLU B C 1
ATOM 5373 O O . GLU B 1 158 ? -27.75 42.406 11.609 1 94.75 158 GLU B O 1
ATOM 5378 N N . ALA B 1 159 ? -26.594 41.75 9.82 1 92.25 159 ALA B N 1
ATOM 5379 C CA . ALA B 1 159 ? -27.594 40.719 9.453 1 92.25 159 ALA B CA 1
ATOM 5380 C C . ALA B 1 159 ? -27.469 39.5 10.344 1 92.25 159 ALA B C 1
ATOM 5382 O O . ALA B 1 159 ? -28.312 38.594 10.281 1 92.25 159 ALA B O 1
ATOM 5383 N N . GLY B 1 160 ? -26.438 39.469 11.125 1 92.69 160 GLY B N 1
ATOM 5384 C CA . GLY B 1 160 ? -26.281 38.344 12.055 1 92.69 160 GLY B CA 1
ATOM 5385 C C . GLY B 1 160 ? -25.281 37.312 11.586 1 92.69 160 GLY B C 1
ATOM 5386 O O . GLY B 1 160 ? -25.094 36.281 12.25 1 92.69 160 GLY B O 1
ATOM 5387 N N . ASP B 1 161 ? -24.625 37.562 10.461 1 93.88 161 ASP B N 1
ATOM 5388 C CA . ASP B 1 161 ? -23.641 36.625 9.914 1 93.88 161 ASP B CA 1
ATOM 5389 C C . ASP B 1 161 ? -22.281 36.812 10.578 1 93.88 161 ASP B C 1
ATOM 5391 O O . ASP B 1 161 ? -21.906 37.938 10.93 1 93.88 161 ASP B O 1
ATOM 5395 N N . CYS B 1 162 ? -21.625 35.688 10.734 1 95.56 162 CYS B N 1
ATOM 5396 C CA . CYS B 1 162 ? -20.219 35.75 11.117 1 95.56 162 CYS B CA 1
ATOM 5397 C C . CYS B 1 162 ? -19.312 35.719 9.898 1 95.56 162 CYS B C 1
ATOM 5399 O O . CYS B 1 162 ? -19.734 35.25 8.828 1 95.56 162 CYS B O 1
ATOM 5401 N N . LEU B 1 163 ? -18.172 36.219 10.117 1 95.12 163 LEU B N 1
ATOM 5402 C CA . LEU B 1 163 ? -17.156 36.219 9.062 1 95.12 163 LEU B CA 1
ATOM 5403 C C . LEU B 1 163 ? -15.984 35.312 9.453 1 95.12 163 LEU B C 1
ATOM 5405 O O . LEU B 1 163 ? -15.461 35.406 10.562 1 95.12 163 LEU B O 1
ATOM 5409 N N . LYS B 1 164 ? -15.633 34.469 8.562 1 94.25 164 LYS B N 1
ATOM 5410 C CA . LYS B 1 164 ? -14.438 33.625 8.711 1 94.25 164 LYS B CA 1
ATOM 5411 C C . LYS B 1 164 ? -13.352 34.062 7.73 1 94.25 164 LYS B C 1
ATOM 5413 O O . LYS B 1 164 ? -13.609 34.188 6.527 1 94.25 164 LYS B O 1
ATOM 5418 N N . ILE B 1 165 ? -12.195 34.344 8.219 1 92.81 165 ILE B N 1
ATOM 5419 C CA . ILE B 1 165 ? -11.023 34.594 7.383 1 92.81 165 ILE B CA 1
ATOM 5420 C C . ILE B 1 165 ? -10.125 33.375 7.375 1 92.81 165 ILE B C 1
ATOM 5422 O O . ILE B 1 165 ? -9.672 32.906 8.43 1 92.81 165 ILE B O 1
ATOM 5426 N N . MET B 1 166 ? -9.93 32.938 6.188 1 90.56 166 MET B N 1
ATOM 5427 C CA . MET B 1 166 ? -9.102 31.734 6.059 1 90.56 166 MET B CA 1
ATOM 5428 C C . MET B 1 166 ? -7.621 32.094 6.051 1 90.56 166 MET B C 1
ATOM 5430 O O . MET B 1 166 ? -7.191 32.969 5.297 1 90.56 166 MET B O 1
ATOM 5434 N N . GLU B 1 167 ? -6.863 31.516 6.922 1 91.75 167 GLU B N 1
ATOM 5435 C CA . GLU B 1 167 ? -5.406 31.594 6.988 1 91.75 167 GLU B CA 1
ATOM 5436 C C . GLU B 1 167 ? -4.926 33.031 7.074 1 91.75 167 GLU B C 1
ATOM 5438 O O . GLU B 1 167 ? -4.078 33.469 6.289 1 91.75 167 GLU B O 1
ATOM 5443 N N . PRO B 1 168 ? -5.363 33.719 7.969 1 92.88 168 PRO B N 1
ATOM 5444 C CA . PRO B 1 168 ? -4.953 35.125 8.102 1 92.88 168 PRO B CA 1
ATOM 5445 C C . PRO B 1 168 ? -3.443 35.281 8.266 1 92.88 168 PRO B C 1
ATOM 5447 O O . PRO B 1 168 ? -2.916 36.375 8.133 1 92.88 168 PRO B O 1
ATOM 5450 N N . HIS B 1 169 ? -2.701 34.188 8.609 1 92.81 169 HIS B N 1
ATOM 5451 C CA . HIS B 1 169 ? -1.251 34.281 8.742 1 92.81 169 HIS B CA 1
ATOM 5452 C C . HIS B 1 169 ? -0.598 34.656 7.414 1 92.81 169 HIS B C 1
ATOM 5454 O O . HIS B 1 169 ? 0.562 35.062 7.383 1 92.81 169 HIS B O 1
ATOM 5460 N N . ARG B 1 170 ? -1.296 34.531 6.375 1 88.12 170 ARG B N 1
ATOM 5461 C CA . ARG B 1 170 ? -0.778 34.906 5.062 1 88.12 170 ARG B CA 1
ATOM 5462 C C . ARG B 1 170 ? -0.65 36.406 4.934 1 88.12 170 ARG B C 1
ATOM 5464 O O . ARG B 1 170 ? 0.128 36.906 4.117 1 88.12 170 ARG B O 1
ATOM 5471 N N . PHE B 1 171 ? -1.44 37.156 5.844 1 83.75 171 PHE B N 1
ATOM 5472 C CA . PHE B 1 171 ? -1.468 38.625 5.672 1 83.75 171 PHE B CA 1
ATOM 5473 C C . PHE B 1 171 ? -1.145 39.312 6.984 1 83.75 171 PHE B C 1
ATOM 5475 O O . PHE B 1 171 ? -0.978 40.531 7.012 1 83.75 171 PHE B O 1
ATOM 5482 N N . GLN B 1 172 ? -1.114 38.594 7.98 1 88.81 172 GLN B N 1
ATOM 5483 C CA . GLN B 1 172 ? -0.785 39.125 9.297 1 88.81 172 GLN B CA 1
ATOM 5484 C C . GLN B 1 172 ? 0.577 38.625 9.766 1 88.81 172 GLN B C 1
ATOM 5486 O O . GLN B 1 172 ? 0.683 37.531 10.32 1 88.81 172 GLN B O 1
ATOM 5491 N N . PRO B 1 173 ? 1.566 39.406 9.711 1 90.81 173 PRO B N 1
ATOM 5492 C CA . PRO B 1 173 ? 2.924 38.969 10.047 1 90.81 173 PRO B CA 1
ATOM 5493 C C . PRO B 1 173 ? 3.031 38.438 11.469 1 90.81 173 PRO B C 1
ATOM 5495 O O . PRO B 1 173 ? 3.824 37.5 11.727 1 90.81 173 PRO B O 1
ATOM 5498 N N . ALA B 1 174 ? 2.266 39 12.367 1 93.31 174 ALA B N 1
ATOM 5499 C CA . ALA B 1 174 ? 2.307 38.5 13.75 1 93.31 174 ALA B CA 1
ATOM 5500 C C . ALA B 1 174 ? 1.911 37.031 13.828 1 93.31 174 ALA B C 1
ATOM 5502 O O . ALA B 1 174 ? 2.508 36.281 14.586 1 93.31 174 ALA B O 1
ATOM 5503 N N . LEU B 1 175 ? 0.938 36.688 13.055 1 95.38 175 LEU B N 1
ATOM 5504 C CA . LEU B 1 175 ? 0.515 35.281 13.039 1 95.38 175 LEU B CA 1
ATOM 5505 C C . LEU B 1 175 ? 1.545 34.438 12.328 1 95.38 175 LEU B C 1
ATOM 5507 O O . LEU B 1 175 ? 1.792 33.281 12.734 1 95.38 175 LEU B O 1
ATOM 5511 N N . HIS B 1 176 ? 2.102 34.938 11.25 1 95.25 176 HIS B N 1
ATOM 5512 C CA . HIS B 1 176 ? 3.203 34.25 10.602 1 95.25 176 HIS B CA 1
ATOM 5513 C C . HIS B 1 176 ? 4.34 33.969 11.586 1 95.25 176 HIS B C 1
ATOM 5515 O O . HIS B 1 176 ? 4.844 32.844 11.672 1 95.25 176 HIS B O 1
ATOM 5521 N N . ALA B 1 177 ? 4.695 34.969 12.328 1 96.19 177 ALA B N 1
ATOM 5522 C CA . ALA B 1 177 ? 5.777 34.875 13.305 1 96.19 177 ALA B CA 1
ATOM 5523 C C . ALA B 1 177 ? 5.469 33.844 14.367 1 96.19 177 ALA B C 1
ATOM 5525 O O . ALA B 1 177 ? 6.367 33.125 14.836 1 96.19 177 ALA B O 1
ATOM 5526 N N . LEU B 1 178 ? 4.262 33.75 14.742 1 97.19 178 LEU B N 1
ATOM 5527 C CA . LEU B 1 178 ? 3.834 32.781 15.758 1 97.19 178 LEU B CA 1
ATOM 5528 C C . LEU B 1 178 ? 3.779 31.375 15.195 1 97.19 178 LEU B C 1
ATOM 5530 O O . LEU B 1 178 ? 4.285 30.422 15.812 1 97.19 178 LEU B O 1
ATOM 5534 N N . LEU B 1 179 ? 3.256 31.172 14 1 97.94 179 LEU B N 1
ATOM 5535 C CA . LEU B 1 179 ? 2.855 29.859 13.492 1 97.94 179 LEU B CA 1
ATOM 5536 C C . LEU B 1 179 ? 4.031 29.156 12.828 1 97.94 179 LEU B C 1
ATOM 5538 O O . LEU B 1 179 ? 4.145 27.938 12.906 1 97.94 179 LEU B O 1
ATOM 5542 N N . SER B 1 180 ? 4.859 29.875 12.141 1 96.5 180 SER B N 1
ATOM 5543 C CA . SER B 1 180 ? 5.969 29.25 11.422 1 96.5 180 SER B CA 1
ATOM 5544 C C . SER B 1 180 ? 6.84 28.438 12.367 1 96.5 180 SER B C 1
ATOM 5546 O O . SER B 1 180 ? 7.09 27.25 12.125 1 96.5 180 SER B O 1
ATOM 5548 N N . PRO B 1 181 ? 7.285 29 13.523 1 96.75 181 PRO B N 1
ATOM 5549 C CA . PRO B 1 181 ? 8.055 28.188 14.461 1 96.75 181 PRO B CA 1
ATOM 5550 C C . PRO B 1 181 ? 7.234 27.047 15.055 1 96.75 181 PRO B C 1
ATOM 5552 O O . PRO B 1 181 ? 7.785 25.984 15.391 1 96.75 181 PRO B O 1
ATOM 5555 N N . LEU B 1 182 ? 5.945 27.203 15.18 1 98.12 182 LEU B N 1
ATOM 5556 C CA . LEU B 1 182 ? 5.102 26.141 15.719 1 98.12 182 LEU B CA 1
ATOM 5557 C C . LEU B 1 182 ? 5.121 24.922 14.805 1 98.12 182 LEU B C 1
ATOM 5559 O O . LEU B 1 182 ? 5.023 23.781 15.273 1 98.12 182 LEU B O 1
ATOM 5563 N N . GLU B 1 183 ? 5.211 25.141 13.5 1 97.62 183 GLU B N 1
ATOM 5564 C CA . GLU B 1 183 ? 5.332 24.016 12.578 1 97.62 183 GLU B CA 1
ATOM 5565 C C . GLU B 1 183 ? 6.566 23.188 12.891 1 97.62 183 GLU B C 1
ATOM 5567 O O . GLU B 1 183 ? 6.531 21.953 12.781 1 97.62 183 GLU B O 1
ATOM 5572 N N . SER B 1 184 ? 7.613 23.875 13.273 1 96.12 184 SER B N 1
ATOM 5573 C CA . SER B 1 184 ? 8.836 23.156 13.656 1 96.12 184 SER B CA 1
ATOM 5574 C C . SER B 1 184 ? 8.664 22.438 14.984 1 96.12 184 SER B C 1
ATOM 5576 O O . SER B 1 184 ? 9.188 21.344 15.172 1 96.12 184 SER B O 1
ATOM 5578 N N . PHE B 1 185 ? 7.98 23.031 15.883 1 97.31 185 PHE B N 1
ATOM 5579 C CA . PHE B 1 185 ? 7.766 22.406 17.188 1 97.31 185 PHE B CA 1
ATOM 5580 C C . PHE B 1 185 ? 6.934 21.141 17.047 1 97.31 185 PHE B C 1
ATOM 5582 O O . PHE B 1 185 ? 7.324 20.078 17.547 1 97.31 185 PHE B O 1
ATOM 5589 N N . PHE B 1 186 ? 5.801 21.25 16.375 1 97.75 186 PHE B N 1
ATOM 5590 C CA . PHE B 1 186 ? 4.867 20.125 16.25 1 97.75 186 PHE B CA 1
ATOM 5591 C C . PHE B 1 186 ? 5.355 19.125 15.211 1 97.75 186 PHE B C 1
ATOM 5593 O O . PHE B 1 186 ? 5.02 17.938 15.273 1 97.75 186 PHE B O 1
ATOM 5600 N N . GLY B 1 187 ? 6.195 19.609 14.297 1 96.75 187 GLY B N 1
ATOM 5601 C CA . GLY B 1 187 ? 6.547 18.75 13.164 1 96.75 187 GLY B CA 1
ATOM 5602 C C . GLY B 1 187 ? 5.371 18.469 12.25 1 96.75 187 GLY B C 1
ATOM 5603 O O . GLY B 1 187 ? 5.176 17.312 11.836 1 96.75 187 GLY B O 1
ATOM 5604 N N . SER B 1 188 ? 4.586 19.391 12.023 1 96.88 188 SER B N 1
ATOM 5605 C CA . SER B 1 188 ? 3.363 19.344 11.227 1 96.88 188 SER B CA 1
ATOM 5606 C C . SER B 1 188 ? 2.979 20.734 10.727 1 96.88 188 SER B C 1
ATOM 5608 O O . SER B 1 188 ? 3.457 21.75 11.258 1 96.88 188 SER B O 1
ATOM 5610 N N . LEU B 1 189 ? 2.217 20.75 9.711 1 96.62 189 LEU B N 1
ATOM 5611 C CA . LEU B 1 189 ? 1.687 22.031 9.273 1 96.62 189 LEU B CA 1
ATOM 5612 C C . LEU B 1 189 ? 0.815 22.656 10.352 1 96.62 189 LEU B C 1
ATOM 5614 O O . LEU B 1 189 ? 0.167 21.953 11.125 1 96.62 189 LEU B O 1
ATOM 5618 N N . VAL B 1 190 ? 0.906 23.922 10.422 1 97.88 190 VAL B N 1
ATOM 5619 C CA . VAL B 1 190 ? 0.089 24.688 11.344 1 97.88 190 VAL B CA 1
ATOM 5620 C C . VAL B 1 190 ? -0.663 25.781 10.586 1 97.88 190 VAL B C 1
ATOM 5622 O O . VAL B 1 190 ? -0.061 26.547 9.828 1 97.88 190 VAL B O 1
ATOM 5625 N N . PHE B 1 191 ? -1.931 25.797 10.805 1 96.12 191 PHE B N 1
ATOM 5626 C CA . PHE B 1 191 ? -2.805 26.75 10.141 1 96.12 191 PHE B CA 1
ATOM 5627 C C . PHE B 1 191 ? -3.49 27.656 11.164 1 96.12 191 PHE B C 1
ATOM 5629 O O . PHE B 1 191 ? -3.441 27.391 12.367 1 96.12 191 PHE B O 1
ATOM 5636 N N . SER B 1 192 ? -4.016 28.766 10.609 1 96.62 192 SER B N 1
ATOM 5637 C CA . SER B 1 192 ? -4.887 29.594 11.438 1 96.62 192 SER B CA 1
ATOM 5638 C C . SER B 1 192 ? -6.152 29.984 10.688 1 96.62 192 SER B C 1
ATOM 5640 O O . SER B 1 192 ? -6.141 30.094 9.461 1 96.62 192 SER B O 1
ATOM 5642 N N . ASP B 1 193 ? -7.188 30.141 11.438 1 96.12 193 ASP B N 1
ATOM 5643 C CA . ASP B 1 193 ? -8.445 30.734 10.984 1 96.12 193 ASP B CA 1
ATOM 5644 C C . ASP B 1 193 ? -8.875 31.875 11.898 1 96.12 193 ASP B C 1
ATOM 5646 O O . ASP B 1 193 ? -8.688 31.812 13.109 1 96.12 193 ASP B O 1
ATOM 5650 N N . GLY B 1 194 ? -9.383 32.875 11.25 1 96.81 194 GLY B N 1
ATOM 5651 C CA . GLY B 1 194 ? -9.914 33.969 12.023 1 96.81 194 GLY B CA 1
ATOM 5652 C C . GLY B 1 194 ? -11.422 34.094 11.914 1 96.81 194 GLY B C 1
ATOM 5653 O O . GLY B 1 194 ? -11.992 33.906 10.836 1 96.81 194 GLY B O 1
ATOM 5654 N N . TYR B 1 195 ? -12.039 34.469 13.031 1 97.38 195 TYR B N 1
ATOM 5655 C CA . TYR B 1 195 ? -13.492 34.625 13.055 1 97.38 195 TYR B CA 1
ATOM 5656 C C . TYR B 1 195 ? -13.898 35.938 13.664 1 97.38 195 TYR B C 1
ATOM 5658 O O . TYR B 1 195 ? -13.297 36.406 14.648 1 97.38 195 TYR B O 1
ATOM 5666 N N . ILE B 1 196 ? -14.875 36.562 13.078 1 97.88 196 ILE B N 1
ATOM 5667 C CA . ILE B 1 196 ? -15.531 37.75 13.594 1 97.88 196 ILE B CA 1
ATOM 5668 C C . ILE B 1 196 ? -17.047 37.562 13.625 1 97.88 196 ILE B C 1
ATOM 5670 O O . ILE B 1 196 ? -17.672 37.312 12.586 1 97.88 196 ILE B O 1
ATOM 5674 N N . CYS B 1 197 ? -17.609 37.688 14.812 1 97.88 197 CYS B N 1
ATOM 5675 C CA . CYS B 1 197 ? -19.031 37.406 14.984 1 97.88 197 CYS B CA 1
ATOM 5676 C C . CYS B 1 197 ? -19.766 38.562 15.625 1 97.88 197 CYS B C 1
ATOM 5678 O O . CYS B 1 197 ? -19.234 39.219 16.531 1 97.88 197 CYS B O 1
ATOM 5680 N N . PRO B 1 198 ? -20.984 38.906 15.117 1 97.44 198 PRO B N 1
ATOM 5681 C CA . PRO B 1 198 ? -21.828 39.906 15.812 1 97.44 198 PRO B CA 1
ATOM 5682 C C . PRO B 1 198 ? -22.344 39.375 17.156 1 97.44 198 PRO B C 1
ATOM 5684 O O . PRO B 1 198 ? -22.125 38.219 17.5 1 97.44 198 PRO B O 1
ATOM 5687 N N . PRO B 1 199 ? -22.922 40.344 17.953 1 97.12 199 PRO B N 1
ATOM 5688 C CA . PRO B 1 199 ? -23.5 39.875 19.234 1 97.12 199 PRO B CA 1
ATOM 5689 C C . PRO B 1 199 ? -24.406 38.656 19.062 1 97.12 199 PRO B C 1
ATOM 5691 O O . PRO B 1 199 ? -25.297 38.688 18.203 1 97.12 199 PRO B O 1
ATOM 5694 N N . LYS B 1 200 ? -24.109 37.594 19.797 1 95.75 200 LYS B N 1
ATOM 5695 C CA . LYS B 1 200 ? -24.875 36.344 19.828 1 95.75 200 LYS B CA 1
ATOM 5696 C C . LYS B 1 200 ? -24.703 35.562 18.531 1 95.75 200 LYS B C 1
ATOM 5698 O O . LYS B 1 200 ? -25.422 34.594 18.312 1 95.75 200 LYS B O 1
ATOM 5703 N N . GLY B 1 201 ? -23.828 36 17.719 1 95.5 201 GLY B N 1
ATOM 5704 C CA . GLY B 1 201 ? -23.609 35.344 16.438 1 95.5 201 GLY B CA 1
ATOM 5705 C C . GLY B 1 201 ? -22.953 33.969 16.578 1 95.5 201 GLY B C 1
ATOM 5706 O O . GLY B 1 201 ? -22.109 33.781 17.453 1 95.5 201 GLY B O 1
ATOM 5707 N N . GLN B 1 202 ? -23.359 33.094 15.695 1 94.88 202 GLN B N 1
ATOM 5708 C CA . GLN B 1 202 ? -22.781 31.75 15.578 1 94.88 202 GLN B CA 1
ATOM 5709 C C . GLN B 1 202 ? -22.453 31.422 14.125 1 94.88 202 GLN B C 1
ATOM 5711 O O . GLN B 1 202 ? -23.312 31.547 13.242 1 94.88 202 GLN B O 1
ATOM 5716 N N . PHE B 1 203 ? -21.203 31.031 13.961 1 93.81 203 PHE B N 1
ATOM 5717 C CA . PHE B 1 203 ? -20.75 30.781 12.594 1 93.81 203 PHE B CA 1
ATOM 5718 C C . PHE B 1 203 ? -21.266 29.438 12.094 1 93.81 203 PHE B C 1
ATOM 5720 O O . PHE B 1 203 ? -21.734 29.312 10.961 1 93.81 203 PHE B O 1
ATOM 5727 N N . ARG B 1 204 ? -21.125 28.375 12.891 1 91.62 204 ARG B N 1
ATOM 5728 C CA . ARG B 1 204 ? -21.422 27 12.492 1 91.62 204 ARG B CA 1
ATOM 5729 C C . ARG B 1 204 ? -22.094 26.25 13.625 1 91.62 204 ARG B C 1
ATOM 5731 O O . ARG B 1 204 ? -21.953 26.594 14.797 1 91.62 204 ARG B O 1
ATOM 5738 N N . GLY B 1 205 ? -22.828 25.188 13.203 1 91.94 205 GLY B N 1
ATOM 5739 C CA . GLY B 1 205 ? -23.469 24.328 14.188 1 91.94 205 GLY B CA 1
ATOM 5740 C C . GLY B 1 205 ? -22.5 23.359 14.844 1 91.94 205 GLY B C 1
ATOM 5741 O O . GLY B 1 205 ? -21.297 23.547 14.805 1 91.94 205 GLY B O 1
ATOM 5742 N N . ILE B 1 206 ? -23.078 22.344 15.516 1 94.38 206 ILE B N 1
ATOM 5743 C CA . ILE B 1 206 ? -22.312 21.344 16.266 1 94.38 206 ILE B CA 1
ATOM 5744 C C . ILE B 1 206 ? -21.531 20.469 15.297 1 94.38 206 ILE B C 1
ATOM 5746 O O . ILE B 1 206 ? -22.094 19.891 14.367 1 94.38 206 ILE B O 1
ATOM 5750 N N . HIS B 1 207 ? -20.188 20.375 15.492 1 93.62 207 HIS B N 1
ATOM 5751 C CA . HIS B 1 207 ? -19.344 19.594 14.586 1 93.62 207 HIS B CA 1
ATOM 5752 C C . HIS B 1 207 ? -18 19.266 15.227 1 93.62 207 HIS B C 1
ATOM 5754 O O . HIS B 1 207 ? -17.734 19.688 16.359 1 93.62 207 HIS B O 1
ATOM 5760 N N . PHE B 1 208 ? -17.219 18.438 14.656 1 93.56 208 PHE B N 1
ATOM 5761 C CA . PHE B 1 208 ? -15.82 18.219 15.023 1 93.56 208 PHE B CA 1
ATOM 5762 C C . PHE B 1 208 ? -14.93 18.234 13.781 1 93.56 208 PHE B C 1
ATOM 5764 O O . PHE B 1 208 ? -15.422 18.125 12.656 1 93.56 208 PHE B O 1
ATOM 5771 N N . ILE B 1 209 ? -13.664 18.453 13.945 1 91.31 209 ILE B N 1
ATOM 5772 C CA . ILE B 1 209 ? -12.703 18.484 12.844 1 91.31 209 ILE B CA 1
ATOM 5773 C C . ILE B 1 209 ? -11.539 17.531 13.141 1 91.31 209 ILE B C 1
ATOM 5775 O O . ILE B 1 209 ? -11.445 17 14.242 1 91.31 209 ILE B O 1
ATOM 5779 N N . ASP B 1 210 ? -10.672 17.312 12.156 1 93.56 210 ASP B N 1
ATOM 5780 C CA . ASP B 1 210 ? -9.609 16.312 12.227 1 93.56 210 ASP B CA 1
ATOM 5781 C C . ASP B 1 210 ? -8.273 16.969 12.594 1 93.56 210 ASP B C 1
ATOM 5783 O O . ASP B 1 210 ? -7.215 16.469 12.211 1 93.56 210 ASP B O 1
ATOM 5787 N N . GLU B 1 211 ? -8.344 18.109 13.25 1 96.5 211 GLU B N 1
ATOM 5788 C CA . GLU B 1 211 ? -7.129 18.828 13.641 1 96.5 211 GLU B CA 1
ATOM 5789 C C . GLU B 1 211 ? -7.141 19.141 15.133 1 96.5 211 GLU B C 1
ATOM 5791 O O . GLU B 1 211 ? -8.203 19.266 15.742 1 96.5 211 GLU B O 1
ATOM 5796 N N . GLU B 1 212 ? -5.867 19.203 15.703 1 97.62 212 GLU B N 1
ATOM 5797 C CA . GLU B 1 212 ? -5.719 19.828 17.016 1 97.62 212 GLU B CA 1
ATOM 5798 C C . GLU B 1 212 ? -5.938 21.328 16.938 1 97.62 212 GLU B C 1
ATOM 5800 O O . GLU B 1 212 ? -5.422 22 16.047 1 97.62 212 GLU B O 1
ATOM 5805 N N . CYS B 1 213 ? -6.66 21.844 17.984 1 97.88 213 CYS B N 1
ATOM 5806 C CA . CYS B 1 213 ? -7.027 23.25 17.859 1 97.88 213 CYS B CA 1
ATOM 5807 C C . CYS B 1 213 ? -6.699 24.016 19.141 1 97.88 213 CYS B C 1
ATOM 5809 O O . CYS B 1 213 ? -6.898 23.484 20.25 1 97.88 213 CYS B O 1
ATOM 5811 N N . PHE B 1 214 ? -6.168 25.188 19.016 1 98.69 214 PHE B N 1
ATOM 5812 C CA . PHE B 1 214 ? -6.039 26.188 20.062 1 98.69 214 PHE B CA 1
ATOM 5813 C C . PHE B 1 214 ? -6.812 27.453 19.703 1 98.69 214 PHE B C 1
ATOM 5815 O O . PHE B 1 214 ? -6.434 28.172 18.781 1 98.69 214 PHE B O 1
ATOM 5822 N N . VAL B 1 215 ? -7.895 27.719 20.406 1 98.62 215 VAL B N 1
ATOM 5823 C CA . VAL B 1 215 ? -8.688 28.922 20.188 1 98.62 215 VAL B CA 1
ATOM 5824 C C . VAL B 1 215 ? -8.148 30.062 21.047 1 98.62 215 VAL B C 1
ATOM 5826 O O . VAL B 1 215 ? -8.039 29.938 22.266 1 98.62 215 VAL B O 1
ATOM 5829 N N . VAL B 1 216 ? -7.816 31.141 20.406 1 98.31 216 VAL B N 1
ATOM 5830 C CA . VAL B 1 216 ? -7.332 32.344 21.109 1 98.31 216 VAL B CA 1
ATOM 5831 C C . VAL B 1 216 ? -8.336 33.469 20.953 1 98.31 216 VAL B C 1
ATOM 5833 O O . VAL B 1 216 ? -8.539 34 19.859 1 98.31 216 VAL B O 1
ATOM 5836 N N . GLN B 1 217 ? -8.938 33.875 22.047 1 98.44 217 GLN B N 1
ATOM 5837 C CA . GLN B 1 217 ? -9.891 34.969 22.031 1 98.44 217 GLN B CA 1
ATOM 5838 C C . GLN B 1 217 ? -9.172 36.312 21.953 1 98.44 217 GLN B C 1
ATOM 5840 O O . GLN B 1 217 ? -8.25 36.594 22.734 1 98.44 217 GLN B O 1
ATOM 5845 N N . THR B 1 218 ? -9.602 37.188 21.047 1 97.69 218 THR B N 1
ATOM 5846 C CA . THR B 1 218 ? -8.867 38.438 20.844 1 97.69 218 THR B CA 1
ATOM 5847 C C . THR B 1 218 ? -9.773 39.656 21.094 1 97.69 218 THR B C 1
ATOM 5849 O O . THR B 1 218 ? -9.289 40.75 21.375 1 97.69 218 THR B O 1
ATOM 5852 N N . GLU B 1 219 ? -11.039 39.562 20.875 1 97.38 219 GLU B N 1
ATOM 5853 C CA . GLU B 1 219 ? -12.023 40.594 21.078 1 97.38 219 GLU B CA 1
ATOM 5854 C C . GLU B 1 219 ? -13.352 40.031 21.562 1 97.38 219 GLU B C 1
ATOM 5856 O O . GLU B 1 219 ? -13.812 39 21.062 1 97.38 219 GLU B O 1
ATOM 5861 N N . GLY B 1 220 ? -13.984 40.75 22.562 1 97.19 220 GLY B N 1
ATOM 5862 C CA . GLY B 1 220 ? -15.266 40.25 23.047 1 97.19 220 GLY B CA 1
ATOM 5863 C C . GLY B 1 220 ? -15.18 38.875 23.688 1 97.19 220 GLY B C 1
ATOM 5864 O O . GLY B 1 220 ? -14.117 38.469 24.141 1 97.19 220 GLY B O 1
ATOM 5865 N N . THR B 1 221 ? -16.359 38.25 23.812 1 97.62 221 THR B N 1
ATOM 5866 C CA . THR B 1 221 ? -16.391 36.969 24.453 1 97.62 221 THR B CA 1
ATOM 5867 C C . THR B 1 221 ? -17.031 35.906 23.531 1 97.62 221 THR B C 1
ATOM 5869 O O . THR B 1 221 ? -17.891 36.25 22.703 1 97.62 221 THR B O 1
ATOM 5872 N N . GLN B 1 222 ? -16.594 34.719 23.609 1 97.94 222 GLN B N 1
ATOM 5873 C CA . GLN B 1 222 ? -17.125 33.562 22.906 1 97.94 222 GLN B CA 1
ATOM 5874 C C . GLN B 1 222 ? -17.375 32.406 23.875 1 97.94 222 GLN B C 1
ATOM 5876 O O . GLN B 1 222 ? -16.5 32.062 24.672 1 97.94 222 GLN B O 1
ATOM 5881 N N . THR B 1 223 ? -18.531 31.828 23.828 1 98.62 223 THR B N 1
ATOM 5882 C CA . THR B 1 223 ? -18.859 30.672 24.672 1 98.62 223 THR B CA 1
ATOM 5883 C C . THR B 1 223 ? -18.812 29.391 23.859 1 98.62 223 THR B C 1
ATOM 5885 O O . THR B 1 223 ? -19.484 29.266 22.844 1 98.62 223 THR B O 1
ATOM 5888 N N . TRP B 1 224 ? -17.984 28.469 24.344 1 98.56 224 TRP B N 1
ATOM 5889 C CA . TRP B 1 224 ? -17.797 27.172 23.703 1 98.56 224 TRP B CA 1
ATOM 5890 C C . TRP B 1 224 ? -18.5 26.062 24.484 1 98.56 224 TRP B C 1
ATOM 5892 O O . TRP B 1 224 ? -18.328 25.969 25.703 1 98.56 224 TRP B O 1
ATOM 5902 N N . THR B 1 225 ? -19.297 25.297 23.797 1 98 225 THR B N 1
ATOM 5903 C CA . THR B 1 225 ? -19.969 24.141 24.359 1 98 225 THR B CA 1
ATOM 5904 C C . THR B 1 225 ? -19.391 22.844 23.781 1 98 225 THR B C 1
ATOM 5906 O O . THR B 1 225 ? -19.406 22.656 22.562 1 98 225 THR B O 1
ATOM 5909 N N . ILE B 1 226 ? -18.922 21.984 24.672 1 98.19 226 ILE B N 1
ATOM 5910 C CA . ILE B 1 226 ? -18.25 20.75 24.266 1 98.19 226 ILE B CA 1
ATOM 5911 C C . ILE B 1 226 ? -19.109 19.547 24.641 1 98.19 226 ILE B C 1
ATOM 5913 O O . ILE B 1 226 ? -19.688 19.5 25.734 1 98.19 226 ILE B O 1
ATOM 5917 N N . TYR B 1 227 ? -19.219 18.625 23.703 1 97.62 227 TYR B N 1
ATOM 5918 C CA . TYR B 1 227 ? -19.984 17.406 23.891 1 97.62 227 TYR B CA 1
ATOM 5919 C C . TYR B 1 227 ? -19.062 16.188 23.891 1 97.62 227 TYR B C 1
ATOM 5921 O O . TYR B 1 227 ? -17.859 16.297 23.656 1 97.62 227 TYR B O 1
ATOM 5929 N N . GLU B 1 228 ? -19.672 15.07 24.234 1 96.06 228 GLU B N 1
ATOM 5930 C CA . GLU B 1 228 ? -18.906 13.828 24.188 1 96.06 228 GLU B CA 1
ATOM 5931 C C . GLU B 1 228 ? -18.438 13.516 22.781 1 96.06 228 GLU B C 1
ATOM 5933 O O . GLU B 1 228 ? -19.172 13.703 21.812 1 96.06 228 GLU B O 1
ATOM 5938 N N . ASP B 1 229 ? -17.188 12.977 22.719 1 94.94 229 ASP B N 1
ATOM 5939 C CA . ASP B 1 229 ? -16.625 12.641 21.422 1 94.94 229 ASP B CA 1
ATOM 5940 C C . ASP B 1 229 ? -17.438 11.531 20.75 1 94.94 229 ASP B C 1
ATOM 5942 O O . ASP B 1 229 ? -17.875 10.586 21.406 1 94.94 229 ASP B O 1
ATOM 5946 N N . LYS B 1 230 ? -17.641 11.68 19.469 1 93.44 230 LYS B N 1
ATOM 5947 C CA . LYS B 1 230 ? -18.234 10.609 18.672 1 93.44 230 LYS B CA 1
ATOM 5948 C C . LYS B 1 230 ? -17.172 9.625 18.203 1 93.44 230 LYS B C 1
ATOM 5950 O O . LYS B 1 230 ? -17.438 8.43 18.047 1 93.44 230 LYS B O 1
ATOM 5955 N N . GLU B 1 231 ? -16.031 10.062 17.953 1 93.06 231 GLU B N 1
ATOM 5956 C CA . GLU B 1 231 ? -14.82 9.32 17.594 1 93.06 231 GLU B CA 1
ATOM 5957 C C . GLU B 1 231 ? -13.57 9.977 18.172 1 93.06 231 GLU B C 1
ATOM 5959 O O . GLU B 1 231 ? -13.156 11.047 17.734 1 93.06 231 GLU B O 1
ATOM 5964 N N . LYS B 1 232 ? -13.031 9.352 19.141 1 96.19 232 LYS B N 1
ATOM 5965 C CA . LYS B 1 232 ? -11.859 9.922 19.797 1 96.19 232 LYS B CA 1
ATOM 5966 C C . LYS B 1 232 ? -10.695 10.086 18.828 1 96.19 232 LYS B C 1
ATOM 5968 O O . LYS B 1 232 ? -10.344 9.141 18.125 1 96.19 232 LYS B O 1
ATOM 5973 N N . LEU B 1 233 ? -10.109 11.289 18.75 1 97.5 233 LEU B N 1
ATOM 5974 C CA . LEU B 1 233 ? -8.977 11.625 17.891 1 97.5 233 LEU B CA 1
ATOM 5975 C C . LEU B 1 233 ? -9.305 11.312 16.438 1 97.5 233 LEU B C 1
ATOM 5977 O O . LEU B 1 233 ? -8.5 10.688 15.734 1 97.5 233 LEU B O 1
ATOM 5981 N N . SER B 1 234 ? -10.422 11.742 16.047 1 94.88 234 SER B N 1
ATOM 5982 C CA . SER B 1 234 ? -10.891 11.445 14.695 1 94.88 234 SER B CA 1
ATOM 5983 C C . SER B 1 234 ? -9.914 11.953 13.641 1 94.88 234 SER B C 1
ATOM 5985 O O . SER B 1 234 ? -9.266 12.984 13.828 1 94.88 234 SER B O 1
ATOM 5987 N N . THR B 1 235 ? -9.758 11.195 12.578 1 91.75 235 THR B N 1
ATOM 5988 C CA . THR B 1 235 ? -8.922 11.57 11.445 1 91.75 235 THR B CA 1
ATOM 5989 C C . THR B 1 235 ? -9.781 12.109 10.305 1 91.75 235 THR B C 1
ATOM 5991 O O . THR B 1 235 ? -9.312 12.227 9.164 1 91.75 235 THR B O 1
ATOM 5994 N N . ASN B 1 236 ? -11 12.344 10.617 1 86.19 236 ASN B N 1
ATOM 5995 C CA . ASN B 1 236 ? -11.969 12.922 9.688 1 86.19 236 ASN B CA 1
ATOM 5996 C C . ASN B 1 236 ? -12.711 14.094 10.305 1 86.19 236 ASN B C 1
ATOM 5998 O O . ASN B 1 236 ? -12.461 14.461 11.453 1 86.19 236 ASN B O 1
ATOM 6002 N N . TYR B 1 237 ? -13.508 14.828 9.445 1 87.56 237 TYR B N 1
ATOM 6003 C CA . TYR B 1 237 ? -14.359 15.906 9.945 1 87.56 237 TYR B CA 1
ATOM 6004 C C . TYR B 1 237 ? -15.836 15.547 9.805 1 87.56 237 TYR B C 1
ATOM 6006 O O . TYR B 1 237 ? -16.188 14.609 9.086 1 87.56 237 TYR B O 1
ATOM 6014 N N . SER B 1 238 ? -16.672 16.266 10.57 1 85.88 238 SER B N 1
ATOM 6015 C CA . SER B 1 238 ? -18.094 15.906 10.555 1 85.88 238 SER B CA 1
ATOM 6016 C C . SER B 1 238 ? -18.922 17.016 9.922 1 85.88 238 SER B C 1
ATOM 6018 O O . SER B 1 238 ? -18.531 18.172 9.922 1 85.88 238 SER B O 1
ATOM 6020 N N . ASN B 1 239 ? -20.078 16.578 9.43 1 82.81 239 ASN B N 1
ATOM 6021 C CA . ASN B 1 239 ? -21.156 17.531 9.203 1 82.81 239 ASN B CA 1
ATOM 6022 C C . ASN B 1 239 ? -21.812 17.969 10.516 1 82.81 239 ASN B C 1
ATOM 6024 O O . ASN B 1 239 ? -21.422 17.5 11.586 1 82.81 239 ASN B O 1
ATOM 6028 N N . ASP B 1 240 ? -22.75 18.938 10.344 1 88.31 240 ASP B N 1
ATOM 6029 C CA . ASP B 1 240 ? -23.422 19.438 11.547 1 88.31 240 ASP B CA 1
ATOM 6030 C C . ASP B 1 240 ? -24.266 18.328 12.195 1 88.31 240 ASP B C 1
ATOM 6032 O O . ASP B 1 240 ? -24.984 17.609 11.508 1 88.31 240 ASP B O 1
ATOM 6036 N N . TYR B 1 241 ? -24.109 18.219 13.43 1 89.38 241 TYR B N 1
ATOM 6037 C CA . TYR B 1 241 ? -24.969 17.344 14.211 1 89.38 241 TYR B CA 1
ATOM 6038 C C . TYR B 1 241 ? -26.234 18.078 14.633 1 89.38 241 TYR B C 1
ATOM 6040 O O . TYR B 1 241 ? -26.203 19.281 14.898 1 89.38 241 TYR B O 1
ATOM 6048 N N . GLU B 1 242 ? -27.219 17.25 14.703 1 88 242 GLU B N 1
ATOM 6049 C CA . GLU B 1 242 ? -28.406 17.781 15.375 1 88 242 GLU B CA 1
ATOM 6050 C C . GLU B 1 242 ? -28.266 17.703 16.891 1 88 242 GLU B C 1
ATOM 6052 O O . GLU B 1 242 ? -27.625 16.797 17.422 1 88 242 GLU B O 1
ATOM 6057 N N . LYS B 1 243 ? -28.922 18.641 17.5 1 87 243 LYS B N 1
ATOM 6058 C CA . LYS B 1 243 ? -28.844 18.719 18.953 1 87 243 LYS B CA 1
ATOM 6059 C C . LYS B 1 243 ? -29.281 17.406 19.594 1 87 243 LYS B C 1
ATOM 6061 O O . LYS B 1 243 ? -28.719 16.984 20.609 1 87 243 LYS B O 1
ATOM 6066 N N . GLY B 1 244 ? -30.219 16.75 19.016 1 87.62 244 GLY B N 1
ATOM 6067 C CA . GLY B 1 244 ? -30.719 15.492 19.547 1 87.62 244 GLY B CA 1
ATOM 6068 C C . GLY B 1 244 ? -29.719 14.367 19.422 1 87.62 244 GLY B C 1
ATOM 6069 O O . GLY B 1 244 ? -29.812 13.359 20.141 1 87.62 244 GLY B O 1
ATOM 6070 N N . ASP B 1 245 ? -28.672 14.594 18.703 1 89.81 245 ASP B N 1
ATOM 6071 C CA . ASP B 1 245 ? -27.766 13.5 18.391 1 89.81 245 ASP B CA 1
ATOM 6072 C C . ASP B 1 245 ? -26.484 13.586 19.25 1 89.81 245 ASP B C 1
ATOM 6074 O O . ASP B 1 245 ? -25.641 12.695 19.188 1 89.81 245 ASP B O 1
ATOM 6078 N N . VAL B 1 246 ? -26.25 14.656 20.016 1 93.19 246 VAL B N 1
ATOM 6079 C CA . VAL B 1 246 ? -24.938 14.852 20.641 1 93.19 246 VAL B CA 1
ATOM 6080 C C . VAL B 1 246 ? -25.078 14.703 22.156 1 93.19 246 VAL B C 1
ATOM 6082 O O . VAL B 1 246 ? -24.078 14.68 22.875 1 93.19 246 VAL B O 1
ATOM 6085 N N . GLY B 1 247 ? -26.219 14.547 22.703 1 93 247 GLY B N 1
ATOM 6086 C CA . GLY B 1 247 ? -26.391 14.406 24.141 1 93 247 GLY B CA 1
ATOM 6087 C C . GLY B 1 247 ? -26.203 15.711 24.891 1 93 247 GLY B C 1
ATOM 6088 O O . GLY B 1 247 ? -26.344 16.797 24.312 1 93 247 GLY B O 1
ATOM 6089 N N . LYS B 1 248 ? -25.875 15.57 26.234 1 95.19 248 LYS B N 1
ATOM 6090 C CA . LYS B 1 248 ? -25.688 16.75 27.078 1 95.19 248 LYS B CA 1
ATOM 6091 C C . LYS B 1 248 ? -24.266 17.281 26.969 1 95.19 248 LYS B C 1
ATOM 6093 O O . LYS B 1 248 ? -23.312 16.5 26.828 1 95.19 248 LYS B O 1
ATOM 6098 N N . PRO B 1 249 ? -24.172 18.609 27.062 1 96.88 249 PRO B N 1
ATOM 6099 C CA . PRO B 1 249 ? -22.812 19.172 27.078 1 96.88 249 PRO B CA 1
ATOM 6100 C C . PRO B 1 249 ? -21.984 18.656 28.25 1 96.88 249 PRO B C 1
ATOM 6102 O O . PRO B 1 249 ? -22.5 18.484 29.359 1 96.88 249 PRO B O 1
ATOM 6105 N N . ILE B 1 250 ? -20.75 18.391 28 1 96.5 250 ILE B N 1
ATOM 6106 C CA . ILE B 1 250 ? -19.891 17.906 29.062 1 96.5 250 ILE B CA 1
ATOM 6107 C C . ILE B 1 250 ? -19.062 19.062 29.641 1 96.5 250 ILE B C 1
ATOM 6109 O O . ILE B 1 250 ? -18.531 18.969 30.734 1 96.5 250 ILE B O 1
ATOM 6113 N N . LYS B 1 251 ? -18.875 20.109 28.891 1 96.75 251 LYS B N 1
ATOM 6114 C CA . LYS B 1 251 ? -18.125 21.297 29.312 1 96.75 251 LYS B CA 1
ATOM 6115 C C . LYS B 1 251 ? -18.609 22.547 28.578 1 96.75 251 LYS B C 1
ATOM 6117 O O . LYS B 1 251 ? -18.922 22.484 27.391 1 96.75 251 LYS B O 1
ATOM 6122 N N . THR B 1 252 ? -18.766 23.641 29.203 1 98.19 252 THR B N 1
ATOM 6123 C CA . THR B 1 252 ? -19.047 24.953 28.625 1 98.19 252 THR B CA 1
ATOM 6124 C C . THR B 1 252 ? -18.047 25.984 29.141 1 98.19 252 THR B C 1
ATOM 6126 O O . THR B 1 252 ? -17.828 26.109 30.344 1 98.19 252 THR B O 1
ATOM 6129 N N . VAL B 1 253 ? -17.438 26.672 28.219 1 98.12 253 VAL B N 1
ATOM 6130 C CA . VAL B 1 253 ? -16.375 27.625 28.562 1 98.12 253 VAL B CA 1
ATOM 6131 C C . VAL B 1 253 ? -16.609 28.938 27.844 1 98.12 253 VAL B C 1
ATOM 6133 O O . VAL B 1 253 ? -16.859 28.969 26.641 1 98.12 253 VAL B O 1
ATOM 6136 N N . THR B 1 254 ? -16.547 30.031 28.562 1 98.44 254 THR B N 1
ATOM 6137 C CA . THR B 1 254 ? -16.562 31.359 27.953 1 98.44 254 THR B CA 1
ATOM 6138 C C . THR B 1 254 ? -15.164 31.969 27.938 1 98.44 254 THR B C 1
ATOM 6140 O O . THR B 1 254 ? -14.508 32.062 28.984 1 98.44 254 THR B O 1
ATOM 6143 N N . LEU B 1 255 ? -14.734 32.375 26.828 1 98.25 255 LEU B N 1
ATOM 6144 C CA . LEU B 1 255 ? -13.398 32.938 26.656 1 98.25 255 LEU B CA 1
ATOM 6145 C C . LEU B 1 255 ? -13.445 34.469 26.547 1 98.25 255 LEU B C 1
ATOM 6147 O O . LEU B 1 255 ? -14.352 35 25.922 1 98.25 255 LEU B O 1
ATOM 6151 N N . LYS B 1 256 ? -12.492 35.125 27.156 1 97.31 256 LYS B N 1
ATOM 6152 C CA . LYS B 1 256 ? -12.219 36.531 27.016 1 97.31 256 LYS B CA 1
ATOM 6153 C C . LYS B 1 256 ? -10.852 36.781 26.375 1 97.31 256 LYS B C 1
ATOM 6155 O O . LYS B 1 256 ? -10.047 35.844 26.25 1 97.31 256 LYS B O 1
ATOM 6160 N N . PRO B 1 257 ? -10.617 38.031 25.875 1 97.31 257 PRO B N 1
ATOM 6161 C CA . PRO B 1 257 ? -9.336 38.25 25.203 1 97.31 257 PRO B CA 1
ATOM 6162 C C . PRO B 1 257 ? -8.133 37.844 26.031 1 97.31 257 PRO B C 1
ATOM 6164 O O . PRO B 1 257 ? -7.988 38.281 27.188 1 97.31 257 PRO B O 1
ATOM 6167 N N . GLY B 1 258 ? -7.348 36.938 25.469 1 96 258 GLY B N 1
ATOM 6168 C CA . GLY B 1 258 ? -6.207 36.375 26.188 1 96 258 GLY B CA 1
ATOM 6169 C C . GLY B 1 258 ? -6.387 34.938 26.578 1 96 258 GLY B C 1
ATOM 6170 O O . GLY B 1 258 ? -5.406 34.219 26.844 1 96 258 GLY B O 1
ATOM 6171 N N . ASP B 1 259 ? -7.609 34.531 26.734 1 97.81 259 ASP B N 1
ATOM 6172 C CA . ASP B 1 259 ? -7.883 33.156 27.047 1 97.81 259 ASP B CA 1
ATOM 6173 C C . ASP B 1 259 ? -7.605 32.25 25.844 1 97.81 259 ASP B C 1
ATOM 6175 O O . ASP B 1 259 ? -7.699 32.688 24.703 1 97.81 259 ASP B O 1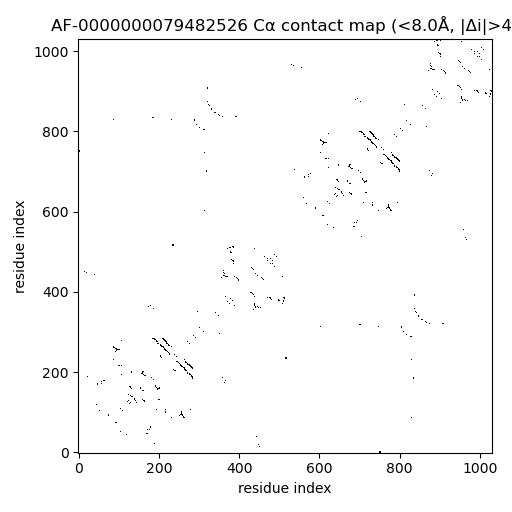
ATOM 6179 N N . VAL B 1 260 ? -7.188 30.984 26.141 1 98.44 260 VAL B N 1
ATOM 6180 C CA . VAL B 1 260 ? -6.945 29.969 25.125 1 98.44 260 VAL B CA 1
ATOM 6181 C C . VAL B 1 260 ? -7.703 28.688 25.469 1 98.44 260 VAL B C 1
ATOM 6183 O O . VAL B 1 260 ? -7.723 28.266 26.625 1 98.44 260 VAL B O 1
ATOM 6186 N N . LEU B 1 261 ? -8.391 28.094 24.5 1 98.69 261 LEU B N 1
ATOM 6187 C CA . LEU B 1 261 ? -9.031 26.797 24.641 1 98.69 261 LEU B CA 1
ATOM 6188 C C . LEU B 1 261 ? -8.383 25.766 23.719 1 98.69 261 LEU B C 1
ATOM 6190 O O . LEU B 1 261 ? -8.359 25.953 22.5 1 98.69 261 LEU B O 1
ATOM 6194 N N . TYR B 1 262 ? -7.793 24.734 24.344 1 98.62 262 TYR B N 1
ATOM 6195 C CA . TYR B 1 262 ? -7.266 23.609 23.578 1 98.62 262 TYR B CA 1
ATOM 6196 C C . TYR B 1 262 ? -8.328 22.531 23.391 1 98.62 262 TYR B C 1
ATOM 6198 O O . TYR B 1 262 ? -9.016 22.156 24.344 1 98.62 262 TYR B O 1
ATOM 6206 N N . MET B 1 263 ? -8.508 22.078 22.156 1 98.31 263 MET B N 1
ATOM 6207 C CA . MET B 1 263 ? -9.414 20.984 21.828 1 98.31 263 MET B CA 1
ATOM 6208 C C . MET B 1 263 ? -8.711 19.953 20.953 1 98.31 263 MET B C 1
ATOM 6210 O O . MET B 1 263 ? -8.234 20.281 19.859 1 98.31 263 MET B O 1
ATOM 6214 N N . PRO B 1 264 ? -8.625 18.703 21.422 1 97.81 264 PRO B N 1
ATOM 6215 C CA . PRO B 1 264 ? -8.039 17.656 20.578 1 97.81 264 PRO B CA 1
ATOM 6216 C C . PRO B 1 264 ? -8.867 17.375 19.328 1 97.81 264 PRO B C 1
ATOM 6218 O O . PRO B 1 264 ? -10.023 17.797 19.234 1 97.81 264 PRO B O 1
ATOM 6221 N N . ARG B 1 265 ? -8.242 16.656 18.375 1 96.56 265 ARG B N 1
ATOM 6222 C CA . ARG B 1 265 ? -8.945 16.172 17.188 1 96.56 265 ARG B CA 1
ATOM 6223 C C . ARG B 1 265 ? -10.188 15.383 17.562 1 96.56 265 ARG B C 1
ATOM 6225 O O . ARG B 1 265 ? -10.156 14.57 18.5 1 96.56 265 ARG B O 1
ATOM 6232 N N . GLY B 1 266 ? -11.297 15.68 16.844 1 95.81 266 GLY B N 1
ATOM 6233 C CA . GLY B 1 266 ? -12.508 14.906 17.047 1 95.81 266 GLY B CA 1
ATOM 6234 C C . GLY B 1 266 ? -13.422 15.508 18.094 1 95.81 266 GLY B C 1
ATOM 6235 O O . GLY B 1 266 ? -14.539 15.023 18.312 1 95.81 266 GLY B O 1
ATOM 6236 N N . THR B 1 267 ? -13.047 16.625 18.766 1 97.38 267 THR B N 1
ATOM 6237 C CA . THR B 1 267 ? -13.883 17.25 19.781 1 97.38 267 THR B CA 1
ATOM 6238 C C . THR B 1 267 ? -15.18 17.781 19.172 1 97.38 267 THR B C 1
ATOM 6240 O O . THR B 1 267 ? -15.148 18.594 18.266 1 97.38 267 THR B O 1
ATOM 6243 N N . VAL B 1 268 ? -16.281 17.281 19.672 1 97.06 268 VAL B N 1
ATOM 6244 C CA . VAL B 1 268 ? -17.578 17.766 19.234 1 97.06 268 VAL B CA 1
ATOM 6245 C C . VAL B 1 268 ? -17.938 19.062 19.969 1 97.06 268 VAL B C 1
ATOM 6247 O O . VAL B 1 268 ? -17.984 19.094 21.203 1 97.06 268 VAL B O 1
ATOM 6250 N N . LYS B 1 269 ? -18.141 20.109 19.125 1 97.25 269 LYS B N 1
ATOM 6251 C CA . LYS B 1 269 ? -18.266 21.406 19.781 1 97.25 269 LYS B CA 1
ATOM 6252 C C . LYS B 1 269 ? -19.188 22.328 18.984 1 97.25 269 LYS B C 1
ATOM 6254 O O . LYS B 1 269 ? -19.5 22.062 17.812 1 97.25 269 LYS B O 1
ATOM 6259 N N . GLU B 1 270 ? -19.609 23.391 19.594 1 96 270 GLU B N 1
ATOM 6260 C CA . GLU B 1 270 ? -20.219 24.594 19.031 1 96 270 GLU B CA 1
ATOM 6261 C C . GLU B 1 270 ? -19.812 25.844 19.812 1 96 270 GLU B C 1
ATOM 6263 O O . GLU B 1 270 ? -19.266 25.734 20.906 1 96 270 GLU B O 1
ATOM 6268 N N . CYS B 1 271 ? -19.969 27 19.188 1 96.88 271 CYS B N 1
ATOM 6269 C CA . CYS B 1 271 ? -19.641 28.234 19.906 1 96.88 271 CYS B CA 1
ATOM 6270 C C . CYS B 1 271 ? -20.516 29.391 19.438 1 96.88 271 CYS B C 1
ATOM 6272 O O . CYS B 1 271 ? -21 29.391 18.312 1 96.88 271 CYS B O 1
ATOM 6274 N N . ALA B 1 272 ? -20.656 30.359 20.344 1 97.06 272 ALA B N 1
ATOM 6275 C CA . ALA B 1 272 ? -21.453 31.562 20.062 1 97.06 272 ALA B CA 1
ATOM 6276 C C . ALA B 1 272 ? -20.875 32.781 20.766 1 97.06 272 ALA B C 1
ATOM 6278 O O . ALA B 1 272 ? -20.375 32.688 21.906 1 97.06 272 ALA B O 1
ATOM 6279 N N . ALA B 1 273 ? -21.016 33.875 20.094 1 98.06 273 ALA B N 1
ATOM 6280 C CA . ALA B 1 273 ? -20.547 35.125 20.656 1 98.06 273 ALA B CA 1
ATOM 6281 C C . ALA B 1 273 ? -21.438 35.562 21.812 1 98.06 273 ALA B C 1
ATOM 6283 O O . ALA B 1 273 ? -22.609 35.188 21.891 1 98.06 273 ALA B O 1
ATOM 6284 N N . GLY B 1 274 ? -20.844 36.344 22.719 1 97.25 274 GLY B N 1
ATOM 6285 C CA . GLY B 1 274 ? -21.609 36.938 23.812 1 97.25 274 GLY B CA 1
ATOM 6286 C C . GLY B 1 274 ? -22.453 38.125 23.359 1 97.25 274 GLY B C 1
ATOM 6287 O O . GLY B 1 274 ? -23 38.125 22.266 1 97.25 274 GLY B O 1
ATOM 6288 N N . ASP B 1 275 ? -22.484 39.156 24.25 1 96.5 275 ASP B N 1
ATOM 6289 C CA . ASP B 1 275 ? -23.406 40.281 24.031 1 96.5 275 ASP B CA 1
ATOM 6290 C C . ASP B 1 275 ? -22.75 41.375 23.188 1 96.5 275 ASP B C 1
ATOM 6292 O O . ASP B 1 275 ? -23.406 42.344 22.812 1 96.5 275 ASP B O 1
ATOM 6296 N N . THR B 1 276 ? -21.547 41.25 22.875 1 96.31 276 THR B N 1
ATOM 6297 C CA . THR B 1 276 ? -20.812 42.188 22.016 1 96.31 276 THR B CA 1
ATOM 6298 C C . THR B 1 276 ? -20.156 41.469 20.859 1 96.31 276 THR B C 1
ATOM 6300 O O . THR B 1 276 ? -20.219 40.219 20.781 1 96.31 276 THR B O 1
ATOM 6303 N N . ARG B 1 277 ? -19.625 42.25 19.953 1 97 277 ARG B N 1
ATOM 6304 C CA . ARG B 1 277 ? -18.859 41.656 18.875 1 97 277 ARG B CA 1
ATOM 6305 C C . ARG B 1 277 ? -17.703 40.812 19.422 1 97 277 ARG B C 1
ATOM 6307 O O . ARG B 1 277 ? -17.031 41.219 20.375 1 97 277 ARG B O 1
ATOM 6314 N N . SER B 1 278 ? -17.531 39.75 18.828 1 98 278 SER B N 1
ATOM 6315 C CA . SER B 1 278 ? -16.484 38.812 19.266 1 98 278 SER B CA 1
ATOM 6316 C C . SER B 1 278 ? -15.547 38.469 18.109 1 98 278 SER B C 1
ATOM 6318 O O . SER B 1 278 ? -15.992 38.281 16.969 1 98 278 SER B O 1
ATOM 6320 N N . SER B 1 279 ? -14.258 38.469 18.359 1 98.19 279 SER B N 1
ATOM 6321 C CA . SER B 1 279 ? -13.25 38 17.406 1 98.19 279 SER B CA 1
ATOM 6322 C C . SER B 1 279 ? -12.289 37 18.062 1 98.19 279 SER B C 1
ATOM 6324 O O . SER B 1 279 ? -11.984 37.125 19.25 1 98.19 279 SER B O 1
ATOM 6326 N N . TYR B 1 280 ? -11.859 36.031 17.359 1 98 280 TYR B N 1
ATOM 6327 C CA . TYR B 1 280 ? -10.867 35.062 17.797 1 98 280 TYR B CA 1
ATOM 6328 C C . TYR B 1 280 ? -10.164 34.438 16.609 1 98 280 TYR B C 1
ATOM 6330 O O . TYR B 1 280 ? -10.633 34.531 15.477 1 98 280 TYR B O 1
ATOM 6338 N N . PHE B 1 281 ? -9.023 33.875 16.828 1 97.56 281 PHE B N 1
ATOM 6339 C CA . PHE B 1 281 ? -8.414 33.031 15.805 1 97.56 281 PHE B CA 1
ATOM 6340 C C . PHE B 1 281 ? -8.125 31.641 16.359 1 97.56 281 PHE B C 1
ATOM 6342 O O . PHE B 1 281 ? -8.016 31.453 17.578 1 97.56 281 PHE B O 1
ATOM 6349 N N . VAL B 1 282 ? -8.102 30.641 15.492 1 98 282 VAL B N 1
ATOM 6350 C CA . VAL B 1 282 ? -7.871 29.25 15.844 1 98 282 VAL B CA 1
ATOM 6351 C C . VAL B 1 282 ? -6.562 28.766 15.219 1 98 282 VAL B C 1
ATOM 6353 O O . VAL B 1 282 ? -6.336 28.953 14.016 1 98 282 VAL B O 1
ATOM 6356 N N . VAL B 1 283 ? -5.691 28.281 16.047 1 98.31 283 VAL B N 1
ATOM 6357 C CA . VAL B 1 283 ? -4.496 27.594 15.562 1 98.31 283 VAL B CA 1
ATOM 6358 C C . VAL B 1 283 ? -4.797 26.109 15.375 1 98.31 283 VAL B C 1
ATOM 6360 O O . VAL B 1 283 ? -5.215 25.422 16.312 1 98.31 283 VAL B O 1
ATOM 6363 N N . ARG B 1 284 ? -4.641 25.625 14.164 1 97.25 284 ARG B N 1
ATOM 6364 C CA . ARG B 1 284 ? -4.961 24.25 13.82 1 97.25 284 ARG B CA 1
ATOM 6365 C C . ARG B 1 284 ? -3.717 23.484 13.375 1 97.25 284 ARG B C 1
ATOM 6367 O O . ARG B 1 284 ? -2.902 24.016 12.617 1 97.25 284 ARG B O 1
ATOM 6374 N N . THR B 1 285 ? -3.535 22.234 13.883 1 97.44 285 THR B N 1
ATOM 6375 C CA . THR B 1 285 ? -2.336 21.469 13.539 1 97.44 285 THR B CA 1
ATOM 6376 C C . THR B 1 285 ? -2.594 19.969 13.633 1 97.44 285 THR B C 1
ATOM 6378 O O . THR B 1 285 ? -3.701 19.547 13.977 1 97.44 285 THR B O 1
ATOM 6381 N N . TYR B 1 286 ? -1.654 19.172 13.203 1 96.44 286 TYR B N 1
ATOM 6382 C CA . TYR B 1 286 ? -1.549 17.734 13.375 1 96.44 286 TYR B CA 1
ATOM 6383 C C . TYR B 1 286 ? -2.541 17 12.484 1 96.44 286 TYR B C 1
ATOM 6385 O O . TYR B 1 286 ? -2.916 15.852 12.758 1 96.44 286 TYR B O 1
ATOM 6393 N N . GLN B 1 287 ? -2.943 17.656 11.461 1 93.75 287 GLN B N 1
ATOM 6394 C CA . GLN B 1 287 ? -3.719 16.953 10.445 1 93.75 287 GLN B CA 1
ATOM 6395 C C . GLN B 1 287 ? -2.895 15.852 9.797 1 93.75 287 GLN B C 1
ATOM 6397 O O . GLN B 1 287 ? -1.738 16.062 9.43 1 93.75 287 GLN B O 1
ATOM 6402 N N . ARG B 1 288 ? -3.422 14.625 9.742 1 92.44 288 ARG B N 1
ATOM 6403 C CA . ARG B 1 288 ? -2.83 13.477 9.07 1 92.44 288 ARG B CA 1
ATOM 6404 C C . ARG B 1 288 ? -1.568 13.008 9.789 1 92.44 288 ARG B C 1
ATOM 6406 O O . ARG B 1 288 ? -0.762 12.266 9.227 1 92.44 288 ARG B O 1
ATOM 6413 N N . MET B 1 289 ? -1.294 13.516 10.977 1 96.12 289 MET B N 1
ATOM 6414 C CA . MET B 1 289 ? -0.129 13.133 11.766 1 96.12 289 MET B CA 1
ATOM 6415 C C . MET B 1 289 ? -0.496 12.062 12.789 1 96.12 289 MET B C 1
ATOM 6417 O O . MET B 1 289 ? -0.493 12.32 13.992 1 96.12 289 MET B O 1
ATOM 6421 N N . TYR B 1 290 ? -0.779 10.867 12.328 1 95.62 290 TYR B N 1
ATOM 6422 C CA . TYR B 1 290 ? -1.178 9.758 13.188 1 95.62 290 TYR B CA 1
ATOM 6423 C C . TYR B 1 290 ? -0.594 8.445 12.688 1 95.62 290 TYR B C 1
ATOM 6425 O O . TYR B 1 290 ? -0.142 8.352 11.547 1 95.62 290 TYR B O 1
ATOM 6433 N N . TRP B 1 291 ? -0.597 7.395 13.445 1 96.12 291 TRP B N 1
ATOM 6434 C CA . TRP B 1 291 ? 0.145 6.156 13.227 1 96.12 291 TRP B CA 1
ATOM 6435 C C . TRP B 1 291 ? -0.363 5.43 11.984 1 96.12 291 TRP B C 1
ATOM 6437 O O . TRP B 1 291 ? 0.428 4.918 11.195 1 96.12 291 TRP B O 1
ATOM 6447 N N . ALA B 1 292 ? -1.663 5.359 11.797 1 94.69 292 ALA B N 1
ATOM 6448 C CA . ALA B 1 292 ? -2.195 4.66 10.633 1 94.69 292 ALA B CA 1
ATOM 6449 C C . ALA B 1 292 ? -1.646 5.254 9.336 1 94.69 292 ALA B C 1
ATOM 6451 O O . ALA B 1 292 ? -1.26 4.52 8.422 1 94.69 292 ALA B O 1
ATOM 6452 N N . ASN B 1 293 ? -1.617 6.582 9.297 1 93.19 293 ASN B N 1
ATOM 6453 C CA . ASN B 1 293 ? -1.09 7.25 8.117 1 93.19 293 ASN B CA 1
ATOM 6454 C C . ASN B 1 293 ? 0.4 6.973 7.93 1 93.19 293 ASN B C 1
ATOM 6456 O O . ASN B 1 293 ? 0.856 6.719 6.816 1 93.19 293 ASN B O 1
ATOM 6460 N N . TYR B 1 294 ? 1.168 6.965 8.969 1 95.62 294 TYR B N 1
ATOM 6461 C CA . TYR B 1 294 ? 2.594 6.66 8.938 1 95.62 294 TYR B CA 1
ATOM 6462 C C . TYR B 1 294 ? 2.838 5.242 8.445 1 95.62 294 TYR B C 1
ATOM 6464 O O . TYR B 1 294 ? 3.697 5.016 7.59 1 95.62 294 TYR B O 1
ATOM 6472 N N . PHE B 1 295 ? 2.076 4.312 8.945 1 93.31 295 PHE B N 1
ATOM 6473 C CA . PHE B 1 295 ? 2.203 2.922 8.523 1 93.31 295 PHE B CA 1
ATOM 6474 C C . PHE B 1 295 ? 1.876 2.773 7.039 1 93.31 295 PHE B C 1
ATOM 6476 O O . PHE B 1 295 ? 2.572 2.061 6.312 1 93.31 295 PHE B O 1
ATOM 6483 N N . SER B 1 296 ? 0.825 3.465 6.656 1 88.12 296 SER B N 1
ATOM 6484 C CA . SER B 1 296 ? 0.417 3.391 5.258 1 88.12 296 SER B CA 1
ATOM 6485 C C . SER B 1 296 ? 1.524 3.885 4.332 1 88.12 296 SER B C 1
ATOM 6487 O O . SER B 1 296 ? 1.673 3.389 3.215 1 88.12 296 SER B O 1
ATOM 6489 N N . GLU B 1 297 ? 2.334 4.809 4.828 1 86.38 297 GLU B N 1
ATOM 6490 C CA . GLU B 1 297 ? 3.4 5.414 4.035 1 86.38 297 GLU B CA 1
ATOM 6491 C C . GLU B 1 297 ? 4.668 4.566 4.082 1 86.38 297 GLU B C 1
ATOM 6493 O O . GLU B 1 297 ? 5.508 4.648 3.182 1 86.38 297 GLU B O 1
ATOM 6498 N N . THR B 1 298 ? 4.82 3.699 5.02 1 91.62 298 THR B N 1
ATOM 6499 C CA . THR B 1 298 ? 6.148 3.143 5.25 1 91.62 298 THR B CA 1
ATOM 6500 C C . THR B 1 298 ? 6.137 1.627 5.082 1 91.62 298 THR B C 1
ATOM 6502 O O . THR B 1 298 ? 7.133 1.035 4.66 1 91.62 298 THR B O 1
ATOM 6505 N N . LEU B 1 299 ? 5.09 0.948 5.336 1 91.81 299 LEU B N 1
ATOM 6506 C CA . LEU B 1 299 ? 5.082 -0.504 5.484 1 91.81 299 LEU B CA 1
ATOM 6507 C C . LEU B 1 299 ? 5.367 -1.188 4.152 1 91.81 299 LEU B C 1
ATOM 6509 O O . LEU B 1 299 ? 6.121 -2.164 4.098 1 91.81 299 LEU B O 1
ATOM 6513 N N . ALA B 1 300 ? 4.711 -0.682 3.117 1 86.94 300 ALA B N 1
ATOM 6514 C CA . ALA B 1 300 ? 4.918 -1.316 1.818 1 86.94 300 ALA B CA 1
ATOM 6515 C C . ALA B 1 300 ? 6.395 -1.298 1.428 1 86.94 300 ALA B C 1
ATOM 6517 O O . ALA B 1 300 ? 6.945 -2.318 1.01 1 86.94 300 ALA B O 1
ATOM 6518 N N . VAL B 1 301 ? 7.039 -0.148 1.575 1 86.75 301 VAL B N 1
ATOM 6519 C CA . VAL B 1 301 ? 8.453 0.021 1.25 1 86.75 301 VAL B CA 1
ATOM 6520 C C . VAL B 1 301 ? 9.297 -0.864 2.16 1 86.75 301 VAL B C 1
ATOM 6522 O O . VAL B 1 301 ? 10.25 -1.504 1.704 1 86.75 301 VAL B O 1
ATOM 6525 N N . LEU B 1 302 ? 8.945 -0.886 3.359 1 92.69 302 LEU B N 1
ATOM 6526 C CA . LEU B 1 302 ? 9.68 -1.674 4.344 1 92.69 302 LEU B CA 1
ATOM 6527 C C . LEU B 1 302 ? 9.609 -3.16 4.012 1 92.69 302 LEU B C 1
ATOM 6529 O O . LEU B 1 302 ? 10.625 -3.852 4.02 1 92.69 302 LEU B O 1
ATOM 6533 N N . ILE B 1 303 ? 8.438 -3.668 3.717 1 93.19 303 ILE B N 1
ATOM 6534 C CA . ILE B 1 303 ? 8.234 -5.082 3.416 1 93.19 303 ILE B CA 1
ATOM 6535 C C . ILE B 1 303 ? 9.055 -5.469 2.186 1 93.19 303 ILE B C 1
ATOM 6537 O O . ILE B 1 303 ? 9.703 -6.516 2.17 1 93.19 303 ILE B O 1
ATOM 6541 N N . ASN B 1 304 ? 9.016 -4.664 1.195 1 87.69 304 ASN B N 1
ATOM 6542 C CA . ASN B 1 304 ? 9.805 -4.914 -0.007 1 87.69 304 ASN B CA 1
ATOM 6543 C C . ASN B 1 304 ? 11.297 -4.996 0.308 1 87.69 304 ASN B C 1
ATOM 6545 O O . ASN B 1 304 ? 12 -5.871 -0.208 1 87.69 304 ASN B O 1
ATOM 6549 N N . SER B 1 305 ? 11.727 -4.086 1.12 1 88.56 305 SER B N 1
ATOM 6550 C CA . SER B 1 305 ? 13.133 -4.074 1.516 1 88.56 305 SER B CA 1
ATOM 6551 C C . SER B 1 305 ? 13.492 -5.316 2.324 1 88.56 305 SER B C 1
ATOM 6553 O O . SER B 1 305 ? 14.508 -5.965 2.062 1 88.56 305 SER B O 1
ATOM 6555 N N . LEU B 1 306 ? 12.68 -5.719 3.273 1 93.75 306 LEU B N 1
ATOM 6556 C CA . LEU B 1 306 ? 12.93 -6.855 4.156 1 93.75 306 LEU B CA 1
ATOM 6557 C C . LEU B 1 306 ? 12.883 -8.164 3.381 1 93.75 306 LEU B C 1
ATOM 6559 O O . LEU B 1 306 ? 13.625 -9.102 3.688 1 93.75 306 LEU B O 1
ATOM 6563 N N . GLU B 1 307 ? 11.969 -8.211 2.398 1 93.75 307 GLU B N 1
ATOM 6564 C CA . GLU B 1 307 ? 11.828 -9.414 1.585 1 93.75 307 GLU B CA 1
ATOM 6565 C C . GLU B 1 307 ? 13.148 -9.789 0.919 1 93.75 307 GLU B C 1
ATOM 6567 O O . GLU B 1 307 ? 13.469 -10.969 0.782 1 93.75 307 GLU B O 1
ATOM 6572 N N . GLN B 1 308 ? 13.922 -8.836 0.565 1 89.62 308 GLN B N 1
ATOM 6573 C CA . GLN B 1 308 ? 15.188 -9.055 -0.128 1 89.62 308 GLN B CA 1
ATOM 6574 C C . GLN B 1 308 ? 16.234 -9.656 0.811 1 89.62 308 GLN B C 1
ATOM 6576 O O . GLN B 1 308 ? 17.141 -10.359 0.369 1 89.62 308 GLN B O 1
ATOM 6581 N N . ARG B 1 309 ? 16.094 -9.469 2.078 1 92.94 309 ARG B N 1
ATOM 6582 C CA . ARG B 1 309 ? 17.172 -9.82 2.998 1 92.94 309 ARG B CA 1
ATOM 6583 C C . ARG B 1 309 ? 16.734 -10.945 3.941 1 92.94 309 ARG B C 1
ATOM 6585 O O . ARG B 1 309 ? 17.578 -11.602 4.559 1 92.94 309 ARG B O 1
ATOM 6592 N N . HIS B 1 310 ? 15.492 -11.133 4.012 1 95.44 310 HIS B N 1
ATOM 6593 C CA . HIS B 1 310 ? 15.016 -12.094 4.996 1 95.44 310 HIS B CA 1
ATOM 6594 C C . HIS B 1 310 ? 14.133 -13.156 4.348 1 95.44 310 HIS B C 1
ATOM 6596 O O . HIS B 1 310 ? 13.055 -12.852 3.842 1 95.44 310 HIS B O 1
ATOM 6602 N N . VAL B 1 311 ? 14.484 -14.406 4.477 1 95.94 311 VAL B N 1
ATOM 6603 C CA . VAL B 1 311 ? 13.812 -15.539 3.836 1 95.94 311 VAL B CA 1
ATOM 6604 C C . VAL B 1 311 ? 12.414 -15.711 4.422 1 95.94 311 VAL B C 1
ATOM 6606 O O . VAL B 1 311 ? 11.508 -16.203 3.746 1 95.94 311 VAL B O 1
ATOM 6609 N N . ASP B 1 312 ? 12.164 -15.227 5.641 1 95.56 312 ASP B N 1
ATOM 6610 C CA . ASP B 1 312 ? 10.875 -15.383 6.301 1 95.56 312 ASP B CA 1
ATOM 6611 C C . ASP B 1 312 ? 9.766 -14.711 5.488 1 95.56 312 ASP B C 1
ATOM 6613 O O . ASP B 1 312 ? 8.617 -15.18 5.496 1 95.56 312 ASP B O 1
ATOM 6617 N N . LEU B 1 313 ? 10.117 -13.664 4.812 1 95.69 313 LEU B N 1
ATOM 6618 C CA . LEU B 1 313 ? 9.117 -12.938 4.043 1 95.69 313 LEU B CA 1
ATOM 6619 C C . LEU B 1 313 ? 8.961 -13.539 2.648 1 95.69 313 LEU B C 1
ATOM 6621 O O . LEU B 1 313 ? 7.996 -13.234 1.941 1 95.69 313 LEU B O 1
ATOM 6625 N N . ARG B 1 314 ? 9.859 -14.453 2.252 1 96.62 314 ARG B N 1
ATOM 6626 C CA . ARG B 1 314 ? 9.789 -15.148 0.971 1 96.62 314 ARG B CA 1
ATOM 6627 C C . ARG B 1 314 ? 9.172 -16.531 1.135 1 96.62 314 ARG B C 1
ATOM 6629 O O . ARG B 1 314 ? 8.891 -17.219 0.146 1 96.62 314 ARG B O 1
ATOM 6636 N N . ARG B 1 315 ? 8.969 -16.969 2.318 1 96.69 315 ARG B N 1
ATOM 6637 C CA . ARG B 1 315 ? 8.352 -18.266 2.564 1 96.69 315 ARG B CA 1
ATOM 6638 C C . ARG B 1 315 ? 6.953 -18.328 1.972 1 96.69 315 ARG B C 1
ATOM 6640 O O . ARG B 1 315 ? 6.219 -17.344 1.986 1 96.69 315 ARG B O 1
ATOM 6647 N N . GLY B 1 316 ? 6.609 -19.453 1.514 1 96.69 316 GLY B N 1
ATOM 6648 C CA . GLY B 1 316 ? 5.34 -19.656 0.834 1 96.69 316 GLY B CA 1
ATOM 6649 C C . GLY B 1 316 ? 4.145 -19.594 1.768 1 96.69 316 GLY B C 1
ATOM 6650 O O . GLY B 1 316 ? 4.25 -19.938 2.945 1 96.69 316 GLY B O 1
ATOM 6651 N N . LEU B 1 317 ? 3.061 -19.172 1.252 1 96.94 317 LEU B N 1
ATOM 6652 C CA . LEU B 1 317 ? 1.786 -19.188 1.961 1 96.94 317 LEU B CA 1
ATOM 6653 C C . LEU B 1 317 ? 1.296 -20.625 2.158 1 96.94 317 LEU B C 1
ATOM 6655 O O . LEU B 1 317 ? 1.845 -21.562 1.573 1 96.94 317 LEU B O 1
ATOM 6659 N N . PRO B 1 318 ? 0.311 -20.828 3.021 1 95.38 318 PRO B N 1
ATOM 6660 C CA . PRO B 1 318 ? -0.193 -22.188 3.248 1 95.38 318 PRO B CA 1
ATOM 6661 C C . PRO B 1 318 ? -0.734 -22.844 1.977 1 95.38 318 PRO B C 1
ATOM 6663 O O . PRO B 1 318 ? -1.306 -22.156 1.125 1 95.38 318 PRO B O 1
ATOM 6666 N N . LEU B 1 319 ? -0.537 -24.172 1.87 1 95.94 319 LEU B N 1
ATOM 6667 C CA . LEU B 1 319 ? -1.088 -24.922 0.752 1 95.94 319 LEU B CA 1
ATOM 6668 C C . LEU B 1 319 ? -2.602 -24.75 0.669 1 95.94 319 LEU B C 1
ATOM 6670 O O . LEU B 1 319 ? -3.287 -24.75 1.694 1 95.94 319 LEU B O 1
ATOM 6674 N N . GLY B 1 320 ? -3.068 -24.594 -0.503 1 95.56 320 GLY B N 1
ATOM 6675 C CA . GLY B 1 320 ? -4.504 -24.453 -0.698 1 95.56 320 GLY B CA 1
ATOM 6676 C C . GLY B 1 320 ? -5.039 -23.094 -0.295 1 95.56 320 GLY B C 1
ATOM 6677 O O . GLY B 1 320 ? -6.238 -22.938 -0.065 1 95.56 320 GLY B O 1
ATOM 6678 N N . PHE B 1 321 ? -4.168 -22.141 -0.197 1 96.12 321 PHE B N 1
ATOM 6679 C CA . PHE B 1 321 ? -4.555 -20.812 0.261 1 96.12 321 PHE B CA 1
ATOM 6680 C C . PHE B 1 321 ? -5.629 -20.219 -0.644 1 96.12 321 PHE B C 1
ATOM 6682 O O . PHE B 1 321 ? -6.613 -19.656 -0.161 1 96.12 321 PHE B O 1
ATOM 6689 N N . LEU B 1 322 ? -5.465 -20.219 -1.947 1 95 322 LEU B N 1
ATOM 6690 C CA . LEU B 1 322 ? -6.461 -19.719 -2.896 1 95 322 LEU B CA 1
ATOM 6691 C C . LEU B 1 322 ? -7.375 -20.859 -3.35 1 95 322 LEU B C 1
ATOM 6693 O O . LEU B 1 322 ? -6.969 -22.016 -3.367 1 95 322 LEU B O 1
ATOM 6697 N N . PRO B 1 323 ? -8.602 -20.609 -3.65 1 93.19 323 PRO B N 1
ATOM 6698 C CA . PRO B 1 323 ? -9.172 -19.281 -3.863 1 93.19 323 PRO B CA 1
ATOM 6699 C C . PRO B 1 323 ? -9.836 -18.703 -2.609 1 93.19 323 PRO B C 1
ATOM 6701 O O . PRO B 1 323 ? -10.234 -17.547 -2.592 1 93.19 323 PRO B O 1
ATOM 6704 N N . ARG B 1 324 ? -9.977 -19.422 -1.559 1 88.56 324 ARG B N 1
ATOM 6705 C CA . ARG B 1 324 ? -10.711 -18.969 -0.385 1 88.56 324 ARG B CA 1
ATOM 6706 C C . ARG B 1 324 ? -9.906 -17.922 0.395 1 88.56 324 ARG B C 1
ATOM 6708 O O . ARG B 1 324 ? -10.477 -17.047 1.031 1 88.56 324 ARG B O 1
ATOM 6715 N N . ALA B 1 325 ? -8.609 -18.078 0.278 1 92.75 325 ALA B N 1
ATOM 6716 C CA . ALA B 1 325 ? -7.691 -17.141 0.913 1 92.75 325 ALA B CA 1
ATOM 6717 C C . ALA B 1 325 ? -7.973 -17.031 2.408 1 92.75 325 ALA B C 1
ATOM 6719 O O . ALA B 1 325 ? -8.055 -15.922 2.949 1 92.75 325 ALA B O 1
ATOM 6720 N N . ASN B 1 326 ? -8.18 -18.156 2.994 1 88.62 326 ASN B N 1
ATOM 6721 C CA . ASN B 1 326 ? -8.453 -18.172 4.426 1 88.62 326 ASN B CA 1
ATOM 6722 C C . ASN B 1 326 ? -7.176 -18.031 5.246 1 88.62 326 ASN B C 1
ATOM 6724 O O . ASN B 1 326 ? -6.223 -18.781 5.055 1 88.62 326 ASN B O 1
ATOM 6728 N N . MET B 1 327 ? -7.055 -17 5.941 1 94.5 327 MET B N 1
ATOM 6729 C CA . MET B 1 327 ? -5.98 -16.75 6.898 1 94.5 327 MET B CA 1
ATOM 6730 C C . MET B 1 327 ? -6.547 -16.484 8.289 1 94.5 327 MET B C 1
ATOM 6732 O O . MET B 1 327 ? -7.461 -15.664 8.445 1 94.5 327 MET B O 1
ATOM 6736 N N . THR B 1 328 ? -6.117 -17.234 9.258 1 95.31 328 THR B N 1
ATOM 6737 C CA . THR B 1 328 ? -6.59 -16.969 10.609 1 95.31 328 THR B CA 1
ATOM 6738 C C . THR B 1 328 ? -5.949 -15.695 11.164 1 95.31 328 THR B C 1
ATOM 6740 O O . THR B 1 328 ? -4.812 -15.367 10.812 1 95.31 328 THR B O 1
ATOM 6743 N N . LYS B 1 329 ? -6.699 -15.055 12.031 1 96 329 LYS B N 1
ATOM 6744 C CA . LYS B 1 329 ? -6.156 -13.867 12.695 1 96 329 LYS B CA 1
ATOM 6745 C C . LYS B 1 329 ? -4.906 -14.211 13.5 1 96 329 LYS B C 1
ATOM 6747 O O . LYS B 1 329 ? -3.965 -13.422 13.562 1 96 329 LYS B O 1
ATOM 6752 N N . ASP B 1 330 ? -4.926 -15.383 14.047 1 96.19 330 ASP B N 1
ATOM 6753 C CA . ASP B 1 330 ? -3.783 -15.812 14.844 1 96.19 330 ASP B CA 1
ATOM 6754 C C . ASP B 1 330 ? -2.527 -15.945 13.984 1 96.19 330 ASP B C 1
ATOM 6756 O O . ASP B 1 330 ? -1.455 -15.469 14.367 1 96.19 330 ASP B O 1
ATOM 6760 N N . ASP B 1 331 ? -2.676 -16.594 12.852 1 95.12 331 ASP B N 1
ATOM 6761 C CA . ASP B 1 331 ? -1.537 -16.766 11.961 1 95.12 331 ASP B CA 1
ATOM 6762 C C . ASP B 1 331 ? -1.051 -15.422 11.422 1 95.12 331 ASP B C 1
ATOM 6764 O O . ASP B 1 331 ? 0.155 -15.172 11.359 1 95.12 331 ASP B O 1
ATOM 6768 N N . PHE B 1 332 ? -2.016 -14.641 11.078 1 96.06 332 PHE B N 1
ATOM 6769 C CA . PHE B 1 332 ? -1.684 -13.305 10.578 1 96.06 332 PHE B CA 1
ATOM 6770 C C . PHE B 1 332 ? -0.932 -12.508 11.641 1 96.06 332 PHE B C 1
ATOM 6772 O O . PHE B 1 332 ? 0.132 -11.953 11.359 1 96.06 332 PHE B O 1
ATOM 6779 N N . ALA B 1 333 ? -1.466 -12.445 12.852 1 96.5 333 ALA B N 1
ATOM 6780 C CA . ALA B 1 333 ? -0.861 -11.703 13.953 1 96.5 333 ALA B CA 1
ATOM 6781 C C . ALA B 1 333 ? 0.518 -12.266 14.297 1 96.5 333 ALA B C 1
ATOM 6783 O O . ALA B 1 333 ? 1.439 -11.508 14.609 1 96.5 333 ALA B O 1
ATOM 6784 N N . ALA B 1 334 ? 0.633 -13.539 14.266 1 95.31 334 ALA B N 1
ATOM 6785 C CA . ALA B 1 334 ? 1.92 -14.172 14.547 1 95.31 334 ALA B CA 1
ATOM 6786 C C . ALA B 1 334 ? 2.977 -13.734 13.539 1 95.31 334 ALA B C 1
ATOM 6788 O O . ALA B 1 334 ? 4.109 -13.422 13.914 1 95.31 334 ALA B O 1
ATOM 6789 N N . TYR B 1 335 ? 2.623 -13.727 12.312 1 94.75 335 TYR B N 1
ATOM 6790 C CA . TYR B 1 335 ? 3.584 -13.344 11.281 1 94.75 335 TYR B CA 1
ATOM 6791 C C . TYR B 1 335 ? 3.881 -11.852 11.352 1 94.75 335 TYR B C 1
ATOM 6793 O O . TYR B 1 335 ? 4.992 -11.422 11.031 1 94.75 335 TYR B O 1
ATOM 6801 N N . MET B 1 336 ? 2.91 -11.008 11.766 1 94.44 336 MET B N 1
ATOM 6802 C CA . MET B 1 336 ? 3.145 -9.586 12 1 94.44 336 MET B CA 1
ATOM 6803 C C . MET B 1 336 ? 4.164 -9.375 13.117 1 94.44 336 MET B C 1
ATOM 6805 O O . MET B 1 336 ? 5.027 -8.5 13.023 1 94.44 336 MET B O 1
ATOM 6809 N N . THR B 1 337 ? 3.984 -10.133 14.148 1 96.31 337 THR B N 1
ATOM 6810 C CA . THR B 1 337 ? 4.938 -10.062 15.25 1 96.31 337 THR B CA 1
ATOM 6811 C C . THR B 1 337 ? 6.336 -10.469 14.781 1 96.31 337 THR B C 1
ATOM 6813 O O . THR B 1 337 ? 7.328 -9.844 15.164 1 96.31 337 THR B O 1
ATOM 6816 N N . LYS B 1 338 ? 6.387 -11.484 13.938 1 95.44 338 LYS B N 1
ATOM 6817 C CA . LYS B 1 338 ? 7.656 -11.875 13.344 1 95.44 338 LYS B CA 1
ATOM 6818 C C . LYS B 1 338 ? 8.25 -10.734 12.516 1 95.44 338 LYS B C 1
ATOM 6820 O O . LYS B 1 338 ? 9.461 -10.492 12.562 1 95.44 338 LYS B O 1
ATOM 6825 N N . LEU B 1 339 ? 7.426 -10.102 11.789 1 94.56 339 LEU B N 1
ATOM 6826 C CA . LEU B 1 339 ? 7.859 -8.953 11 1 94.56 339 LEU B CA 1
ATOM 6827 C C . LEU B 1 339 ? 8.461 -7.871 11.891 1 94.56 339 LEU B C 1
ATOM 6829 O O . LEU B 1 339 ? 9.492 -7.289 11.562 1 94.56 339 LEU B O 1
ATOM 6833 N N . ALA B 1 340 ? 7.812 -7.594 13.023 1 96.19 340 ALA B N 1
ATOM 6834 C CA . ALA B 1 340 ? 8.32 -6.621 13.984 1 96.19 340 ALA B CA 1
ATOM 6835 C C . ALA B 1 340 ? 9.719 -7.004 14.461 1 96.19 340 ALA B C 1
ATOM 6837 O O . ALA B 1 340 ? 10.602 -6.148 14.586 1 96.19 340 ALA B O 1
ATOM 6838 N N . GLU B 1 341 ? 9.906 -8.266 14.648 1 96.81 341 GLU B N 1
ATOM 6839 C CA . GLU B 1 341 ? 11.211 -8.766 15.07 1 96.81 341 GLU B CA 1
ATOM 6840 C C . GLU B 1 341 ? 12.258 -8.578 13.977 1 96.81 341 GLU B C 1
ATOM 6842 O O . GLU B 1 341 ? 13.406 -8.227 14.258 1 96.81 341 GLU B O 1
ATOM 6847 N N . LEU B 1 342 ? 11.852 -8.852 12.797 1 96.44 342 LEU B N 1
ATOM 6848 C CA . LEU B 1 342 ? 12.758 -8.688 11.664 1 96.44 342 LEU B CA 1
ATOM 6849 C C . LEU B 1 342 ? 13.172 -7.234 11.5 1 96.44 342 LEU B C 1
ATOM 6851 O O . LEU B 1 342 ? 14.32 -6.945 11.148 1 96.44 342 LEU B O 1
ATOM 6855 N N . VAL B 1 343 ? 12.227 -6.293 11.781 1 96.06 343 VAL B N 1
ATOM 6856 C CA . VAL B 1 343 ? 12.523 -4.867 11.703 1 96.06 343 VAL B CA 1
ATOM 6857 C C . VAL B 1 343 ? 13.625 -4.512 12.695 1 96.06 343 VAL B C 1
ATOM 6859 O O . VAL B 1 343 ? 14.578 -3.811 12.352 1 96.06 343 VAL B O 1
ATOM 6862 N N . LYS B 1 344 ? 13.57 -5.012 13.859 1 95.69 344 LYS B N 1
ATOM 6863 C CA . LYS B 1 344 ? 14.562 -4.734 14.898 1 95.69 344 LYS B CA 1
ATOM 6864 C C . LYS B 1 344 ? 15.922 -5.324 14.531 1 95.69 344 LYS B C 1
ATOM 6866 O O . LYS B 1 344 ? 16.953 -4.699 14.773 1 95.69 344 LYS B O 1
ATOM 6871 N N . ALA B 1 345 ? 15.867 -6.52 13.898 1 94.31 345 ALA B N 1
ATOM 6872 C CA . ALA B 1 345 ? 17.094 -7.27 13.625 1 94.31 345 ALA B CA 1
ATOM 6873 C C . ALA B 1 345 ? 17.766 -6.77 12.344 1 94.31 345 ALA B C 1
ATOM 6875 O O . ALA B 1 345 ? 18.969 -6.973 12.156 1 94.31 345 ALA B O 1
ATOM 6876 N N . ASP B 1 346 ? 17 -6.207 11.469 1 94.81 346 ASP B N 1
ATOM 6877 C CA . ASP B 1 346 ? 17.531 -5.781 10.18 1 94.81 346 ASP B CA 1
ATOM 6878 C C . ASP B 1 346 ? 18.562 -4.672 10.344 1 94.81 346 ASP B C 1
ATOM 6880 O O . ASP B 1 346 ? 18.359 -3.732 11.117 1 94.81 346 ASP B O 1
ATOM 6884 N N . PRO B 1 347 ? 19.719 -4.781 9.703 1 93.19 347 PRO B N 1
ATOM 6885 C CA . PRO B 1 347 ? 20.766 -3.771 9.852 1 93.19 347 PRO B CA 1
ATOM 6886 C C . PRO B 1 347 ? 20.422 -2.451 9.172 1 93.19 347 PRO B C 1
ATOM 6888 O O . PRO B 1 347 ? 20.984 -1.409 9.508 1 93.19 347 PRO B O 1
ATOM 6891 N N . GLU B 1 348 ? 19.547 -2.469 8.188 1 90.5 348 GLU B N 1
ATOM 6892 C CA . GLU B 1 348 ? 19.203 -1.26 7.445 1 90.5 348 GLU B CA 1
ATOM 6893 C C . GLU B 1 348 ? 18.219 -0.402 8.234 1 90.5 348 GLU B C 1
ATOM 6895 O O . GLU B 1 348 ? 17.391 -0.926 8.984 1 90.5 348 GLU B O 1
ATOM 6900 N N . PRO B 1 349 ? 18.328 0.889 8.062 1 90.75 349 PRO B N 1
ATOM 6901 C CA . PRO B 1 349 ? 17.391 1.776 8.758 1 90.75 349 PRO B CA 1
ATOM 6902 C C . PRO B 1 349 ? 15.961 1.658 8.219 1 90.75 349 PRO B C 1
ATOM 6904 O O . PRO B 1 349 ? 15.75 1.098 7.145 1 90.75 349 PRO B O 1
ATOM 6907 N N . LEU B 1 350 ? 14.969 2.191 9.039 1 94.38 350 LEU B N 1
ATOM 6908 C CA . LEU B 1 350 ? 13.586 2.281 8.586 1 94.38 350 LEU B CA 1
ATOM 6909 C C . LEU B 1 350 ? 13.477 3.201 7.371 1 94.38 350 LEU B C 1
ATOM 6911 O O . LEU B 1 350 ? 14.227 4.172 7.254 1 94.38 350 LEU B O 1
ATOM 6915 N N . PRO B 1 351 ? 12.586 2.826 6.48 1 90.88 351 PRO B N 1
ATOM 6916 C CA . PRO B 1 351 ? 12.383 3.746 5.359 1 90.88 351 PRO B CA 1
ATOM 6917 C C . PRO B 1 351 ? 11.797 5.09 5.797 1 90.88 351 PRO B C 1
ATOM 6919 O O . PRO B 1 351 ? 10.984 5.141 6.723 1 90.88 351 PRO B O 1
ATOM 6922 N N . THR B 1 352 ? 12.234 6.113 5.141 1 92.31 352 THR B N 1
ATOM 6923 C CA . THR B 1 352 ? 11.68 7.445 5.352 1 92.31 352 THR B CA 1
ATOM 6924 C C . THR B 1 352 ? 10.297 7.559 4.715 1 92.31 352 THR B C 1
ATOM 6926 O O . THR B 1 352 ? 10.078 7.09 3.596 1 92.31 352 THR B O 1
ATOM 6929 N N . PRO B 1 353 ? 9.336 8.023 5.496 1 93.12 353 PRO B N 1
ATOM 6930 C CA . PRO B 1 353 ? 8.07 8.367 4.832 1 93.12 353 PRO B CA 1
ATOM 6931 C C . PRO B 1 353 ? 8.203 9.57 3.9 1 93.12 353 PRO B C 1
ATOM 6933 O O . PRO B 1 353 ? 7.762 10.672 4.238 1 93.12 353 PRO B O 1
ATOM 6936 N N . ALA B 1 354 ? 8.711 9.398 2.775 1 88.69 354 ALA B N 1
ATOM 6937 C CA . ALA B 1 354 ? 9.094 10.453 1.841 1 88.69 354 ALA B CA 1
ATOM 6938 C C . ALA B 1 354 ? 7.898 11.344 1.506 1 88.69 354 ALA B C 1
ATOM 6940 O O . ALA B 1 354 ? 8.031 12.57 1.432 1 88.69 354 ALA B O 1
ATOM 6941 N N . GLY B 1 355 ? 6.738 10.734 1.32 1 87.94 355 GLY B N 1
ATOM 6942 C CA . GLY B 1 355 ? 5.551 11.523 1.013 1 87.94 355 GLY B CA 1
ATOM 6943 C C . GLY B 1 355 ? 5.223 12.547 2.08 1 87.94 355 GLY B C 1
ATOM 6944 O O . GLY B 1 355 ? 4.883 13.688 1.767 1 87.94 355 GLY B O 1
ATOM 6945 N N . MET B 1 356 ? 5.301 12.164 3.309 1 92.44 356 MET B N 1
ATOM 6946 C CA . MET B 1 356 ? 5.023 13.07 4.422 1 92.44 356 MET B CA 1
ATOM 6947 C C . MET B 1 356 ? 6.066 14.188 4.488 1 92.44 356 MET B C 1
ATOM 6949 O O . MET B 1 356 ? 5.727 15.352 4.699 1 92.44 356 MET B O 1
ATOM 6953 N N . VAL B 1 357 ? 7.344 13.773 4.277 1 93.19 357 VAL B N 1
ATOM 6954 C CA . VAL B 1 357 ? 8.438 14.734 4.363 1 93.19 357 VAL B CA 1
ATOM 6955 C C . VAL B 1 357 ? 8.32 15.758 3.242 1 93.19 357 VAL B C 1
ATOM 6957 O O . VAL B 1 357 ? 8.391 16.969 3.484 1 93.19 357 VAL B O 1
ATOM 6960 N N . ILE B 1 358 ? 8.086 15.289 2.057 1 90.25 358 ILE B N 1
ATOM 6961 C CA . ILE B 1 358 ? 8 16.156 0.886 1 90.25 358 ILE B CA 1
ATOM 6962 C C . ILE B 1 358 ? 6.82 17.109 1.039 1 90.25 358 ILE B C 1
ATOM 6964 O O . ILE B 1 358 ? 6.957 18.312 0.821 1 90.25 358 ILE B O 1
ATOM 6968 N N . GLU B 1 359 ? 5.746 16.609 1.419 1 89.75 359 GLU B N 1
ATOM 6969 C CA . GLU B 1 359 ? 4.559 17.438 1.591 1 89.75 359 GLU B CA 1
ATOM 6970 C C . GLU B 1 359 ? 4.789 18.531 2.643 1 89.75 359 GLU B C 1
ATOM 6972 O O . GLU B 1 359 ? 4.449 19.688 2.424 1 89.75 359 GLU B O 1
ATOM 6977 N N . PHE B 1 360 ? 5.289 18.125 3.727 1 94.94 360 PHE B N 1
ATOM 6978 C CA . PHE B 1 360 ? 5.543 19.078 4.805 1 94.94 360 PHE B CA 1
ATOM 6979 C C . PHE B 1 360 ? 6.484 20.188 4.34 1 94.94 360 PHE B C 1
ATOM 6981 O O . PHE B 1 360 ? 6.199 21.359 4.527 1 94.94 360 PHE B O 1
ATOM 6988 N N . MET B 1 361 ? 7.543 19.797 3.693 1 93.38 361 MET B N 1
ATOM 6989 C CA . MET B 1 361 ? 8.562 20.75 3.281 1 93.38 361 MET B CA 1
ATOM 6990 C C . MET B 1 361 ? 8.031 21.672 2.178 1 93.38 361 MET B C 1
ATOM 6992 O O . MET B 1 361 ? 8.359 22.859 2.137 1 93.38 361 MET B O 1
ATOM 6996 N N . ALA B 1 362 ? 7.223 21.141 1.367 1 90.19 362 ALA B N 1
ATOM 6997 C CA . ALA B 1 362 ? 6.699 21.906 0.237 1 90.19 362 ALA B CA 1
ATOM 6998 C C . ALA B 1 362 ? 5.59 22.844 0.681 1 90.19 362 ALA B C 1
ATOM 7000 O O . ALA B 1 362 ? 5.426 23.922 0.112 1 90.19 362 ALA B O 1
ATOM 7001 N N . CYS B 1 363 ? 4.906 22.453 1.725 1 92.44 363 CYS B N 1
ATOM 7002 C CA . CYS B 1 363 ? 3.672 23.172 2.031 1 92.44 363 CYS B CA 1
ATOM 7003 C C . CYS B 1 363 ? 3.84 24.047 3.27 1 92.44 363 CYS B C 1
ATOM 7005 O O . CYS B 1 363 ? 2.959 24.844 3.596 1 92.44 363 CYS B O 1
ATOM 7007 N N . ARG B 1 364 ? 4.914 23.906 3.947 1 94.19 364 ARG B N 1
ATOM 7008 C CA . ARG B 1 364 ? 5.047 24.672 5.191 1 94.19 364 ARG B CA 1
ATOM 7009 C C . ARG B 1 364 ? 5.387 26.125 4.91 1 94.19 364 ARG B C 1
ATOM 7011 O O . ARG B 1 364 ? 5.75 26.484 3.787 1 94.19 364 ARG B O 1
ATOM 7018 N N . MET B 1 365 ? 5.215 26.969 5.867 1 94.44 365 MET B N 1
ATOM 7019 C CA . MET B 1 365 ? 5.535 28.391 5.785 1 94.44 365 MET B CA 1
ATOM 7020 C C . MET B 1 365 ? 7.047 28.609 5.734 1 94.44 365 MET B C 1
ATOM 7022 O O . MET B 1 365 ? 7.801 27.859 6.359 1 94.44 365 MET B O 1
ATOM 7026 N N . PRO B 1 366 ? 7.453 29.625 4.969 1 93.25 366 PRO B N 1
ATOM 7027 C CA . PRO B 1 366 ? 8.859 30.016 5.117 1 93.25 366 PRO B CA 1
ATOM 7028 C C . PRO B 1 366 ? 9.172 30.547 6.512 1 93.25 366 PRO B C 1
ATOM 7030 O O . PRO B 1 366 ? 8.266 30.938 7.246 1 93.25 366 PRO B O 1
ATOM 7033 N N . PRO B 1 367 ? 10.398 30.438 6.871 1 92.88 367 PRO B N 1
ATOM 7034 C CA . PRO B 1 367 ? 10.727 31 8.18 1 92.88 367 PRO B CA 1
ATOM 7035 C C . PRO B 1 367 ? 10.453 32.5 8.258 1 92.88 367 PRO B C 1
ATOM 7037 O O . PRO B 1 367 ? 10.656 33.219 7.281 1 92.88 367 PRO B O 1
ATOM 7040 N N . PHE B 1 368 ? 9.938 32.906 9.328 1 91.88 368 PHE B N 1
ATOM 7041 C CA . PHE B 1 368 ? 9.625 34.312 9.523 1 91.88 368 PHE B CA 1
ATOM 7042 C C . PHE B 1 368 ? 10.898 35.125 9.68 1 91.88 368 PHE B C 1
ATOM 7044 O O . PHE B 1 368 ? 11.812 34.75 10.414 1 91.88 368 PHE B O 1
ATOM 7051 N N . GLY B 1 369 ? 10.961 36.188 9.031 1 83.62 369 GLY B N 1
ATOM 7052 C CA . GLY B 1 369 ? 12.062 37.125 9.195 1 83.62 369 GLY B CA 1
ATOM 7053 C C . GLY B 1 369 ? 13.258 36.781 8.32 1 83.62 369 GLY B C 1
ATOM 7054 O O . GLY B 1 369 ? 14.273 37.5 8.359 1 83.62 369 GLY B O 1
ATOM 7055 N N . VAL B 1 370 ? 13.172 35.656 7.668 1 80.38 370 VAL B N 1
ATOM 7056 C CA . VAL B 1 370 ? 14.281 35.281 6.809 1 80.38 370 VAL B CA 1
ATOM 7057 C C . VAL B 1 370 ? 13.969 35.625 5.359 1 80.38 370 VAL B C 1
ATOM 7059 O O . VAL B 1 370 ? 12.914 35.281 4.832 1 80.38 370 VAL B O 1
ATOM 7062 N N . SER B 1 371 ? 14.609 36.688 4.852 1 68.19 371 SER B N 1
ATOM 7063 C CA . SER B 1 371 ? 14.438 37.094 3.463 1 68.19 371 SER B CA 1
ATOM 7064 C C . SER B 1 371 ? 15.477 36.438 2.559 1 68.19 371 SER B C 1
ATOM 7066 O O . SER B 1 371 ? 16.641 36.281 2.951 1 68.19 371 SER B O 1
ATOM 7068 N N . PHE B 1 372 ? 14.969 35.719 1.626 1 68.12 372 PHE B N 1
ATOM 7069 C CA . PHE B 1 372 ? 15.859 35.219 0.587 1 68.12 372 PHE B CA 1
ATOM 7070 C C . PHE B 1 372 ? 15.914 36.188 -0.59 1 68.12 372 PHE B C 1
ATOM 7072 O O . PHE B 1 372 ? 14.898 36.438 -1.24 1 68.12 372 PHE B O 1
ATOM 7079 N N . ASP B 1 373 ? 16.859 37.094 -0.504 1 65.5 373 ASP B N 1
ATOM 7080 C CA . ASP B 1 373 ? 17.078 38 -1.635 1 65.5 373 ASP B CA 1
ATOM 7081 C C . ASP B 1 373 ? 18.312 37.562 -2.438 1 65.5 373 ASP B C 1
ATOM 7083 O O . ASP B 1 373 ? 19.438 37.75 -1.976 1 65.5 373 ASP B O 1
ATOM 7087 N N . LEU B 1 374 ? 18.078 36.938 -3.51 1 61.31 374 LEU B N 1
ATOM 7088 C CA . LEU B 1 374 ? 19.156 36.438 -4.375 1 61.31 374 LEU B CA 1
ATOM 7089 C C . LEU B 1 374 ? 20.109 37.594 -4.75 1 61.31 374 LEU B C 1
ATOM 7091 O O . LEU B 1 374 ? 21.297 37.375 -4.977 1 61.31 374 LEU B O 1
ATOM 7095 N N . SER B 1 375 ? 19.531 38.781 -4.832 1 61.81 375 SER B N 1
ATOM 7096 C CA . SER B 1 375 ? 20.375 39.906 -5.285 1 61.81 375 SER B CA 1
ATOM 7097 C C . SER B 1 375 ? 21.406 40.281 -4.234 1 61.81 375 SER B C 1
ATOM 7099 O O . SER B 1 375 ? 22.516 40.719 -4.57 1 61.81 375 SER B O 1
ATOM 7101 N N . ALA B 1 376 ? 21.141 40.031 -3.018 1 67.56 376 ALA B N 1
ATOM 7102 C CA . ALA B 1 376 ? 22.047 40.406 -1.944 1 67.56 376 ALA B CA 1
ATOM 7103 C C . ALA B 1 376 ? 22.922 39.25 -1.504 1 67.56 376 ALA B C 1
ATOM 7105 O O . ALA B 1 376 ? 24 39.438 -0.955 1 67.56 376 ALA B O 1
ATOM 7106 N N . ASP B 1 377 ? 22.516 38.125 -1.857 1 76.88 377 ASP B N 1
ATOM 7107 C CA . ASP B 1 377 ? 23.188 36.906 -1.387 1 76.88 377 ASP B CA 1
ATOM 7108 C C . ASP B 1 377 ? 24.297 36.469 -2.346 1 76.88 377 ASP B C 1
ATOM 7110 O O . ASP B 1 377 ? 24.109 36.5 -3.564 1 76.88 377 ASP B O 1
ATOM 7114 N N . LYS B 1 378 ? 25.516 36.375 -1.853 1 85.44 378 LYS B N 1
ATOM 7115 C CA . LYS B 1 378 ? 26.641 35.906 -2.646 1 85.44 378 LYS B CA 1
ATOM 7116 C C . LYS B 1 378 ? 26.719 34.375 -2.646 1 85.44 378 LYS B C 1
ATOM 7118 O O . LYS B 1 378 ? 26.484 33.75 -1.619 1 85.44 378 LYS B O 1
ATOM 7123 N N . ALA B 1 379 ? 27 33.906 -3.797 1 90.06 379 ALA B N 1
ATOM 7124 C CA . ALA B 1 379 ? 27.203 32.469 -3.918 1 90.06 379 ALA B CA 1
ATOM 7125 C C . ALA B 1 379 ? 28.484 32.031 -3.203 1 90.06 379 ALA B C 1
ATOM 7127 O O . ALA B 1 379 ? 29.453 32.781 -3.164 1 90.06 379 ALA B O 1
ATOM 7128 N N . PRO B 1 380 ? 28.406 30.844 -2.678 1 93.62 380 PRO B N 1
ATOM 7129 C CA . PRO B 1 380 ? 29.594 30.359 -1.977 1 93.62 380 PRO B CA 1
ATOM 7130 C C . PRO B 1 380 ? 30.797 30.172 -2.906 1 93.62 380 PRO B C 1
ATOM 7132 O O . PRO B 1 380 ? 30.641 29.75 -4.055 1 93.62 380 PRO B O 1
ATOM 7135 N N . GLU B 1 381 ? 31.969 30.531 -2.383 1 93.19 381 GLU B N 1
ATOM 7136 C CA . GLU B 1 381 ? 33.25 30.297 -3.025 1 93.19 381 GLU B CA 1
ATOM 7137 C C . GLU B 1 381 ? 34.188 29.484 -2.125 1 93.19 381 GLU B C 1
ATOM 7139 O O . GLU B 1 381 ? 33.812 29.156 -0.989 1 93.19 381 GLU B O 1
ATOM 7144 N N . GLY B 1 382 ? 35.25 29.109 -2.6 1 90.94 382 GLY B N 1
ATOM 7145 C CA . GLY B 1 382 ? 36.156 28.25 -1.886 1 90.94 382 GLY B CA 1
ATOM 7146 C C . GLY B 1 382 ? 36.531 28.766 -0.511 1 90.94 382 GLY B C 1
ATOM 7147 O O . GLY B 1 382 ? 36.656 28 0.441 1 90.94 382 GLY B O 1
ATOM 7148 N N . LYS B 1 383 ? 36.625 30.062 -0.331 1 91 383 LYS B N 1
ATOM 7149 C CA . LYS B 1 383 ? 37.062 30.641 0.926 1 91 383 LYS B CA 1
ATOM 7150 C C . LYS B 1 383 ? 35.906 31.141 1.762 1 91 383 LYS B C 1
ATOM 7152 O O . LYS B 1 383 ? 36.094 31.703 2.838 1 91 383 LYS B O 1
ATOM 7157 N N . SER B 1 384 ? 34.75 30.922 1.339 1 93.5 384 SER B N 1
ATOM 7158 C CA . SER B 1 384 ? 33.562 31.453 1.994 1 93.5 384 SER B CA 1
ATOM 7159 C C . SER B 1 384 ? 33.281 30.734 3.305 1 93.5 384 SER B C 1
ATOM 7161 O O . SER B 1 384 ? 33.625 29.547 3.453 1 93.5 384 SER B O 1
ATOM 7163 N N . ARG B 1 385 ? 32.719 31.484 4.219 1 95.38 385 ARG B N 1
ATOM 7164 C CA . ARG B 1 385 ? 32.094 30.906 5.406 1 95.38 385 ARG B CA 1
ATOM 7165 C C . ARG B 1 385 ? 30.578 30.797 5.219 1 95.38 385 ARG B C 1
ATOM 7167 O O . ARG B 1 385 ? 29.922 31.734 4.781 1 95.38 385 ARG B O 1
ATOM 7174 N N . VAL B 1 386 ? 30.156 29.562 5.504 1 94.62 386 VAL B N 1
ATOM 7175 C CA . VAL B 1 386 ? 28.75 29.312 5.172 1 94.62 386 VAL B CA 1
ATOM 7176 C C . VAL B 1 386 ? 28 28.812 6.406 1 94.62 386 VAL B C 1
ATOM 7178 O O . VAL B 1 386 ? 28.625 28.297 7.348 1 94.62 386 VAL B O 1
ATOM 7181 N N . GLN B 1 387 ? 26.734 29.016 6.453 1 93.12 387 GLN B N 1
ATOM 7182 C CA . GLN B 1 387 ? 25.828 28.484 7.461 1 93.12 387 GLN B CA 1
ATOM 7183 C C . GLN B 1 387 ? 24.422 28.281 6.883 1 93.12 387 GLN B C 1
ATOM 7185 O O . GLN B 1 387 ? 24.078 28.859 5.852 1 93.12 387 GLN B O 1
ATOM 7190 N N . LEU B 1 388 ? 23.688 27.406 7.543 1 92.31 388 LEU B N 1
ATOM 7191 C CA . LEU B 1 388 ? 22.297 27.219 7.125 1 92.31 388 LEU B CA 1
ATOM 7192 C C . LEU B 1 388 ? 21.469 28.453 7.406 1 92.31 388 LEU B C 1
ATOM 7194 O O . LEU B 1 388 ? 21.625 29.094 8.445 1 92.31 388 LEU B O 1
ATOM 7198 N N . ARG B 1 389 ? 20.594 28.797 6.492 1 90.06 389 ARG B N 1
ATOM 7199 C CA . ARG B 1 389 ? 19.703 29.938 6.68 1 90.06 389 ARG B CA 1
ATOM 7200 C C . ARG B 1 389 ? 18.75 29.703 7.836 1 90.06 389 ARG B C 1
ATOM 7202 O O . ARG B 1 389 ? 18.469 30.625 8.617 1 90.06 389 ARG B O 1
ATOM 7209 N N . SER B 1 390 ? 18.219 28.516 7.871 1 89.44 390 SER B N 1
ATOM 7210 C CA . SER B 1 390 ? 17.312 28.094 8.938 1 89.44 390 SER B CA 1
ATOM 7211 C C . SER B 1 390 ? 17.391 26.594 9.148 1 89.44 390 SER B C 1
ATOM 7213 O O . SER B 1 390 ? 17.016 25.812 8.266 1 89.44 390 SER B O 1
ATOM 7215 N N . ARG B 1 391 ? 17.781 26.203 10.281 1 84.12 391 ARG B N 1
ATOM 7216 C CA . ARG B 1 391 ? 18.031 24.797 10.578 1 84.12 391 ARG B CA 1
ATOM 7217 C C . ARG B 1 391 ? 16.734 23.984 10.461 1 84.12 391 ARG B C 1
ATOM 7219 O O . ARG B 1 391 ? 16.75 22.859 9.945 1 84.12 391 ARG B O 1
ATOM 7226 N N . GLY B 1 392 ? 15.633 24.469 10.859 1 88.19 392 GLY B N 1
ATOM 7227 C CA . GLY B 1 392 ? 14.383 23.719 10.844 1 88.19 392 GLY B CA 1
ATOM 7228 C C . GLY B 1 392 ? 13.742 23.672 9.469 1 88.19 392 GLY B C 1
ATOM 7229 O O . GLY B 1 392 ? 12.75 22.953 9.273 1 88.19 392 GLY B O 1
ATOM 7230 N N . HIS B 1 393 ? 14.344 24.25 8.461 1 93.31 393 HIS B N 1
ATOM 7231 C CA . HIS B 1 393 ? 13.711 24.359 7.152 1 93.31 393 HIS B CA 1
ATOM 7232 C C . HIS B 1 393 ? 14.516 23.625 6.086 1 93.31 393 HIS B C 1
ATOM 7234 O O . HIS B 1 393 ? 14.438 23.969 4.902 1 93.31 393 HIS B O 1
ATOM 7240 N N . MET B 1 394 ? 15.32 22.672 6.504 1 92.62 394 MET B N 1
ATOM 7241 C CA . MET B 1 394 ? 16.016 21.75 5.621 1 92.62 394 MET B CA 1
ATOM 7242 C C . MET B 1 394 ? 15.773 20.297 6.047 1 92.62 394 MET B C 1
ATOM 7244 O O . MET B 1 394 ? 15.727 20 7.238 1 92.62 394 MET B O 1
ATOM 7248 N N . ALA B 1 395 ? 15.594 19.469 5.113 1 93.5 395 ALA B N 1
ATOM 7249 C CA . ALA B 1 395 ? 15.445 18.047 5.34 1 93.5 395 ALA B CA 1
ATOM 7250 C C . ALA B 1 395 ? 16.156 17.234 4.262 1 93.5 395 ALA B C 1
ATOM 7252 O O . ALA B 1 395 ? 16.422 17.75 3.17 1 93.5 395 ALA B O 1
ATOM 7253 N N . TYR B 1 396 ? 16.594 16.094 4.605 1 93.31 396 TYR B N 1
ATOM 7254 C CA . TYR B 1 396 ? 17.188 15.219 3.604 1 93.31 396 TYR B CA 1
ATOM 7255 C C . TYR B 1 396 ? 16.938 13.758 3.934 1 93.31 396 TYR B C 1
ATOM 7257 O O . TYR B 1 396 ? 16.719 13.398 5.094 1 93.31 396 TYR B O 1
ATOM 7265 N N . TYR B 1 397 ? 16.844 12.953 2.969 1 91.25 397 TYR B N 1
ATOM 7266 C CA . TYR B 1 397 ? 16.625 11.516 3.105 1 91.25 397 TYR B CA 1
ATOM 7267 C C . TYR B 1 397 ? 17.156 10.766 1.889 1 91.25 397 TYR B C 1
ATOM 7269 O O . TYR B 1 397 ? 17.406 11.367 0.842 1 91.25 397 TYR B O 1
ATOM 7277 N N . THR B 1 398 ? 17.391 9.5 2.029 1 89.06 398 THR B N 1
ATOM 7278 C CA . THR B 1 398 ? 17.875 8.656 0.943 1 89.06 398 THR B CA 1
ATOM 7279 C C . THR B 1 398 ? 16.734 7.859 0.322 1 89.06 398 THR B C 1
ATOM 7281 O O . THR B 1 398 ? 15.828 7.422 1.025 1 89.06 398 THR B O 1
ATOM 7284 N N . ARG B 1 399 ? 16.734 7.738 -0.994 1 84.06 399 ARG B N 1
ATOM 7285 C CA . ARG B 1 399 ? 15.773 6.906 -1.719 1 84.06 399 ARG B CA 1
ATOM 7286 C C . ARG B 1 399 ? 16.453 6.141 -2.846 1 84.06 399 ARG B C 1
ATOM 7288 O O . ARG B 1 399 ? 17.562 6.492 -3.256 1 84.06 399 ARG B O 1
ATOM 7295 N N . PRO B 1 400 ? 15.758 4.949 -3.279 1 76.62 400 PRO B N 1
ATOM 7296 C CA . PRO B 1 400 ? 16.312 4.266 -4.449 1 76.62 400 PRO B CA 1
ATOM 7297 C C . PRO B 1 400 ? 16.312 5.141 -5.703 1 76.62 400 PRO B C 1
ATOM 7299 O O . PRO B 1 400 ? 15.375 5.914 -5.914 1 76.62 400 PRO B O 1
ATOM 7302 N N . ALA B 1 401 ? 17.406 5.051 -6.422 1 70.31 401 ALA B N 1
ATOM 7303 C CA . ALA B 1 401 ? 17.531 5.844 -7.641 1 70.31 401 ALA B CA 1
ATOM 7304 C C . ALA B 1 401 ? 16.562 5.352 -8.719 1 70.31 401 ALA B C 1
ATOM 7306 O O . ALA B 1 401 ? 16.375 4.145 -8.875 1 70.31 401 ALA B O 1
ATOM 7307 N N . GLY B 1 402 ? 15.398 6.074 -9.031 1 57.09 402 GLY B N 1
ATOM 7308 C CA . GLY B 1 402 ? 14.461 5.676 -10.078 1 57.09 402 GLY B CA 1
ATOM 7309 C C . GLY B 1 402 ? 15.148 5.344 -11.391 1 57.09 402 GLY B C 1
ATOM 7310 O O . GLY B 1 402 ? 16.312 5.684 -11.594 1 57.09 402 GLY B O 1
ATOM 7311 N N . PRO B 1 403 ? 14.539 4.418 -12.258 1 46.56 403 PRO B N 1
ATOM 7312 C CA . PRO B 1 403 ? 15.117 4.238 -13.594 1 46.56 403 PRO B CA 1
ATOM 7313 C C . PRO B 1 403 ? 15.312 5.562 -14.336 1 46.56 403 PRO B C 1
ATOM 7315 O O . PRO B 1 403 ? 14.539 6.504 -14.133 1 46.56 403 PRO B O 1
ATOM 7318 N N . PHE B 1 404 ? 16.562 5.859 -14.789 1 36.84 404 PHE B N 1
ATOM 7319 C CA . PHE B 1 404 ? 16.812 7.008 -15.664 1 36.84 404 PHE B CA 1
ATOM 7320 C C . PHE B 1 404 ? 15.742 7.102 -16.75 1 36.84 404 PHE B C 1
ATOM 7322 O O . PHE B 1 404 ? 15.523 6.148 -17.484 1 36.84 404 PHE B O 1
ATOM 7329 N N . ASP B 1 405 ? 14.812 7.953 -16.516 1 34.19 405 ASP B N 1
ATOM 7330 C CA . ASP B 1 405 ? 14.016 8.25 -17.703 1 34.19 405 ASP B CA 1
ATOM 7331 C C . ASP B 1 405 ? 14.898 8.758 -18.844 1 34.19 405 ASP B C 1
ATOM 7333 O O . ASP B 1 405 ? 15.539 9.805 -18.719 1 34.19 405 ASP B O 1
ATOM 7337 N N . PRO B 1 406 ? 15.219 7.996 -19.859 1 33.47 406 PRO B N 1
ATOM 7338 C CA . PRO B 1 406 ? 16.016 8.477 -20.984 1 33.47 406 PRO B CA 1
ATOM 7339 C C . PRO B 1 406 ? 15.5 9.789 -21.562 1 33.47 406 PRO B C 1
ATOM 7341 O O . PRO B 1 406 ? 16.234 10.5 -22.25 1 33.47 406 PRO B O 1
ATOM 7344 N N . ASP B 1 407 ? 14.211 9.969 -21.469 1 34.53 407 ASP B N 1
ATOM 7345 C CA . ASP B 1 407 ? 13.734 11.133 -22.219 1 34.53 407 ASP B CA 1
ATOM 7346 C C . ASP B 1 407 ? 14.266 12.43 -21.609 1 34.53 407 ASP B C 1
ATOM 7348 O O . ASP B 1 407 ? 14.125 13.5 -22.203 1 34.53 407 ASP B O 1
ATOM 7352 N N . GLU B 1 408 ? 14.609 12.359 -20.391 1 31.73 408 GLU B N 1
ATOM 7353 C CA . GLU B 1 408 ? 15.086 13.688 -20 1 31.73 408 GLU B CA 1
ATOM 7354 C C . GLU B 1 408 ? 16.5 13.938 -20.516 1 31.73 408 GLU B C 1
ATOM 7356 O O . GLU B 1 408 ? 17.062 15.016 -20.297 1 31.73 408 GLU B O 1
ATOM 7361 N N . ALA B 1 409 ? 17.234 12.844 -20.875 1 31.39 409 ALA B N 1
ATOM 7362 C CA . ALA B 1 409 ? 18.547 13.172 -21.453 1 31.39 409 ALA B CA 1
ATOM 7363 C C . ALA B 1 409 ? 18.391 13.773 -22.844 1 31.39 409 ALA B C 1
ATOM 7365 O O . ALA B 1 409 ? 19.375 13.938 -23.578 1 31.39 409 ALA B O 1
ATOM 7366 N N . ALA B 1 410 ? 17.219 13.898 -23.391 1 31.08 410 ALA B N 1
ATOM 7367 C CA . ALA B 1 410 ? 17.25 14.25 -24.797 1 31.08 410 ALA B CA 1
ATOM 7368 C C . ALA B 1 410 ? 17.781 15.664 -25 1 31.08 410 ALA B C 1
ATOM 7370 O O . ALA B 1 410 ? 17.984 16.109 -26.141 1 31.08 410 ALA B O 1
ATOM 7371 N N . ASP B 1 411 ? 17.703 16.562 -23.938 1 28.33 411 ASP B N 1
ATOM 7372 C CA . ASP B 1 411 ? 17.969 17.828 -24.625 1 28.33 411 ASP B CA 1
ATOM 7373 C C . ASP B 1 411 ? 19.453 17.953 -24.984 1 28.33 411 ASP B C 1
ATOM 7375 O O . ASP B 1 411 ? 19.875 18.969 -25.531 1 28.33 411 ASP B O 1
ATOM 7379 N N . GLU B 1 412 ? 20.391 17.406 -24.141 1 27.66 412 GLU B N 1
ATOM 7380 C CA . GLU B 1 412 ? 21.656 17.922 -24.625 1 27.66 412 GLU B CA 1
ATOM 7381 C C . GLU B 1 412 ? 22.078 17.234 -25.938 1 27.66 412 GLU B C 1
ATOM 7383 O O . GLU B 1 412 ? 22.219 16.016 -25.969 1 27.66 412 GLU B O 1
ATOM 7388 N N . GLU B 1 413 ? 21.844 17.844 -27.031 1 28.16 413 GLU B N 1
ATOM 7389 C CA . GLU B 1 413 ? 22.172 17.609 -28.438 1 28.16 413 GLU B CA 1
ATOM 7390 C C . GLU B 1 413 ? 23.656 17.312 -28.625 1 28.16 413 GLU B C 1
ATOM 7392 O O . GLU B 1 413 ? 24.141 17.281 -29.75 1 28.16 413 GLU B O 1
ATOM 7397 N N . ASP B 1 414 ? 24.594 17.625 -27.656 1 26.73 414 ASP B N 1
ATOM 7398 C CA . ASP B 1 414 ? 25.875 17.75 -28.359 1 26.73 414 ASP B CA 1
ATOM 7399 C C . ASP B 1 414 ? 26.172 16.484 -29.172 1 26.73 414 ASP B C 1
ATOM 7401 O O . ASP B 1 414 ? 25.594 15.422 -28.922 1 26.73 414 ASP B O 1
ATOM 7405 N N . ALA B 1 415 ? 27.406 16.5 -29.953 1 25.59 415 ALA B N 1
ATOM 7406 C CA . ALA B 1 415 ? 28.047 16.031 -31.188 1 25.59 415 ALA B CA 1
ATOM 7407 C C . ALA B 1 415 ? 28.266 14.523 -31.156 1 25.59 415 ALA B C 1
ATOM 7409 O O . ALA B 1 415 ? 27.969 13.828 -32.125 1 25.59 415 ALA B O 1
ATOM 7410 N N . ASP B 1 416 ? 29.359 14.031 -30.406 1 26.23 416 ASP B N 1
ATOM 7411 C CA . ASP B 1 416 ? 30.312 13.094 -30.984 1 26.23 416 ASP B CA 1
ATOM 7412 C C . ASP B 1 416 ? 29.719 11.688 -31.062 1 26.23 416 ASP B C 1
ATOM 7414 O O . ASP B 1 416 ? 28.703 11.398 -30.406 1 26.23 416 ASP B O 1
ATOM 7418 N N . GLU B 1 417 ? 30.75 10.68 -31.453 1 28.09 417 GLU B N 1
ATOM 7419 C CA . GLU B 1 417 ? 30.844 9.352 -32.062 1 28.09 417 GLU B CA 1
ATOM 7420 C C . GLU B 1 417 ? 30.203 8.289 -31.172 1 28.09 417 GLU B C 1
ATOM 7422 O O . GLU B 1 417 ? 30.344 8.352 -29.953 1 28.09 417 GLU B O 1
ATOM 7427 N N . PRO B 1 418 ? 29.297 7.527 -31.781 1 31.44 418 PRO B N 1
ATOM 7428 C CA . PRO B 1 418 ? 28.531 6.43 -31.188 1 31.44 418 PRO B CA 1
ATOM 7429 C C . PRO B 1 418 ? 29.422 5.375 -30.531 1 31.44 418 PRO B C 1
ATOM 7431 O O . PRO B 1 418 ? 30.156 4.672 -31.234 1 31.44 418 PRO B O 1
ATOM 7434 N N . THR B 1 419 ? 30.438 5.828 -29.641 1 27.66 419 THR B N 1
ATOM 7435 C CA . THR B 1 419 ? 31.203 4.672 -29.188 1 27.66 419 THR B CA 1
ATOM 7436 C C . THR B 1 419 ? 30.266 3.596 -28.641 1 27.66 419 THR B C 1
ATOM 7438 O O . THR B 1 419 ? 29.297 3.904 -27.953 1 27.66 419 THR B O 1
ATOM 7441 N N . ASN B 1 420 ? 30.156 2.434 -29.359 1 27.05 420 ASN B N 1
ATOM 7442 C CA . ASN B 1 420 ? 29.453 1.16 -29.234 1 27.05 420 ASN B CA 1
ATOM 7443 C C . ASN B 1 420 ? 29.656 0.533 -27.859 1 27.05 420 ASN B C 1
ATOM 7445 O O . ASN B 1 420 ? 29.5 -0.677 -27.688 1 27.05 420 ASN B O 1
ATOM 7449 N N . GLU B 1 421 ? 30.5 1.212 -27.016 1 28.38 421 GLU B N 1
ATOM 7450 C CA . GLU B 1 421 ? 30.766 0.287 -25.922 1 28.38 421 GLU B CA 1
ATOM 7451 C C . GLU B 1 421 ? 29.469 -0.094 -25.203 1 28.38 421 GLU B C 1
ATOM 7453 O O . GLU B 1 421 ? 28.703 0.778 -24.766 1 28.38 421 GLU B O 1
ATOM 7458 N N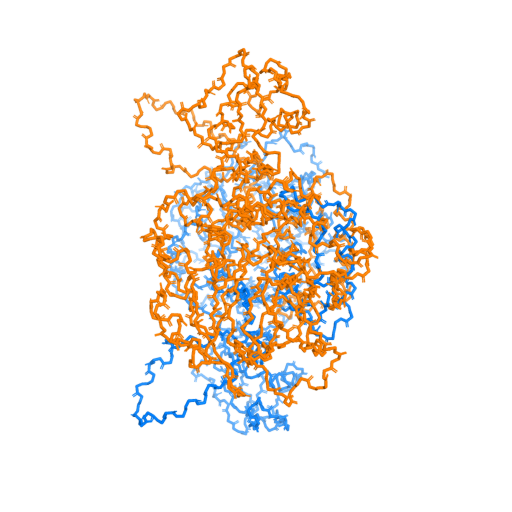 . ASN B 1 422 ? 28.906 -1.231 -25.594 1 28.95 422 ASN B N 1
ATOM 7459 C CA . ASN B 1 422 ? 27.859 -2.072 -25.016 1 28.95 422 ASN B CA 1
ATOM 7460 C C . ASN B 1 422 ? 28.078 -2.25 -23.516 1 28.95 422 ASN B C 1
ATOM 7462 O O . ASN B 1 422 ? 28.391 -3.346 -23.047 1 28.95 422 ASN B O 1
ATOM 7466 N N . ASP B 1 423 ? 28.828 -1.363 -22.922 1 28.94 423 ASP B N 1
ATOM 7467 C CA . ASP B 1 423 ? 28.891 -1.682 -21.5 1 28.94 423 ASP B CA 1
ATOM 7468 C C . ASP B 1 423 ? 27.5 -1.674 -20.875 1 28.94 423 ASP B C 1
ATOM 7470 O O . ASP B 1 423 ? 26.859 -0.622 -20.766 1 28.94 423 ASP B O 1
ATOM 7474 N N . GLU B 1 424 ? 26.703 -2.699 -21.219 1 30.09 424 GLU B N 1
ATOM 7475 C CA . GLU B 1 424 ? 25.562 -3.008 -20.359 1 30.09 424 GLU B CA 1
ATOM 7476 C C . GLU B 1 424 ? 25.906 -2.834 -18.891 1 30.09 424 GLU B C 1
ATOM 7478 O O . GLU B 1 424 ? 26.578 -3.686 -18.297 1 30.09 424 GLU B O 1
ATOM 7483 N N . GLU B 1 425 ? 26.266 -1.666 -18.516 1 32.12 425 GLU B N 1
ATOM 7484 C CA . GLU B 1 425 ? 26.375 -1.319 -17.109 1 32.12 425 GLU B CA 1
ATOM 7485 C C . GLU B 1 425 ? 25.344 -2.062 -16.266 1 32.12 425 GLU B C 1
ATOM 7487 O O . GLU B 1 425 ? 24.203 -2.24 -16.703 1 32.12 425 GLU B O 1
ATOM 7492 N N . ASP B 1 426 ? 25.812 -2.889 -15.359 1 34.19 426 ASP B N 1
ATOM 7493 C CA . ASP B 1 426 ? 25.172 -3.592 -14.25 1 34.19 426 ASP B CA 1
ATOM 7494 C C . ASP B 1 426 ? 24.078 -2.734 -13.617 1 34.19 426 ASP B C 1
ATOM 7496 O O . ASP B 1 426 ? 24.375 -1.78 -12.891 1 34.19 426 ASP B O 1
ATOM 7500 N N . ILE B 1 427 ? 23.078 -2.5 -14.281 1 36.34 427 ILE B N 1
ATOM 7501 C CA . ILE B 1 427 ? 21.906 -1.768 -13.82 1 36.34 427 ILE B CA 1
ATOM 7502 C C . ILE B 1 427 ? 21.422 -2.342 -12.492 1 36.34 427 ILE B C 1
ATOM 7504 O O . ILE B 1 427 ? 20.406 -1.907 -11.953 1 36.34 427 ILE B O 1
ATOM 7508 N N . ASN B 1 428 ? 21.922 -3.529 -12.102 1 37.47 428 ASN B N 1
ATOM 7509 C CA . ASN B 1 428 ? 21.344 -4.148 -10.906 1 37.47 428 ASN B CA 1
ATOM 7510 C C . ASN B 1 428 ? 21.547 -3.273 -9.672 1 37.47 428 ASN B C 1
ATOM 7512 O O . ASN B 1 428 ? 21.25 -3.699 -8.555 1 37.47 428 ASN B O 1
ATOM 7516 N N . THR B 1 429 ? 22.578 -2.479 -9.547 1 43.16 429 THR B N 1
ATOM 7517 C CA . THR B 1 429 ? 22.844 -1.907 -8.227 1 43.16 429 THR B CA 1
ATOM 7518 C C . THR B 1 429 ? 21.797 -0.848 -7.887 1 43.16 429 THR B C 1
ATOM 7520 O O . THR B 1 429 ? 21.594 0.107 -8.641 1 43.16 429 THR B O 1
ATOM 7523 N N . GLU B 1 430 ? 20.75 -1.196 -7.207 1 54.38 430 GLU B N 1
ATOM 7524 C CA . GLU B 1 430 ? 19.812 -0.262 -6.59 1 54.38 430 GLU B CA 1
ATOM 7525 C C . GLU B 1 430 ? 20.516 1.006 -6.125 1 54.38 430 GLU B C 1
ATOM 7527 O O . GLU B 1 430 ? 21.125 1.025 -5.055 1 54.38 430 GLU B O 1
ATOM 7532 N N . GLU B 1 431 ? 20.922 1.739 -6.977 1 74.06 431 GLU B N 1
ATOM 7533 C CA . GLU B 1 431 ? 21.594 2.98 -6.609 1 74.06 431 GLU B CA 1
ATOM 7534 C C . GLU B 1 431 ? 20.656 3.902 -5.824 1 74.06 431 GLU B C 1
ATOM 7536 O O . GLU B 1 431 ? 19.453 3.949 -6.086 1 74.06 431 GLU B O 1
ATOM 7541 N N . SER B 1 432 ? 21.141 4.203 -4.633 1 85.62 432 SER B N 1
ATOM 7542 C CA . SER B 1 432 ? 20.422 5.133 -3.783 1 85.62 432 SER B CA 1
ATOM 7543 C C . SER B 1 432 ? 20.859 6.574 -4.027 1 85.62 432 SER B C 1
ATOM 7545 O O . SER B 1 432 ? 21.938 6.809 -4.582 1 85.62 432 SER B O 1
ATOM 7547 N N . GLU B 1 433 ? 20.016 7.438 -3.92 1 91.12 433 GLU B N 1
ATOM 7548 C CA . GLU B 1 433 ? 20.312 8.859 -4.016 1 91.12 433 GLU B CA 1
ATOM 7549 C C . GLU B 1 433 ? 19.875 9.602 -2.754 1 91.12 433 GLU B C 1
ATOM 7551 O O . GLU B 1 433 ? 19 9.133 -2.02 1 91.12 433 GLU B O 1
ATOM 7556 N N . LEU B 1 434 ? 20.594 10.719 -2.537 1 93.94 434 LEU B N 1
ATOM 7557 C CA . LEU B 1 434 ? 20.281 11.586 -1.406 1 93.94 434 LEU B CA 1
ATOM 7558 C C . LEU B 1 434 ? 19.484 12.812 -1.859 1 93.94 434 LEU B C 1
ATOM 7560 O O . LEU B 1 434 ? 19.938 13.562 -2.73 1 93.94 434 LEU B O 1
ATOM 7564 N N . VAL B 1 435 ? 18.312 12.953 -1.279 1 93.44 435 VAL B N 1
ATOM 7565 C CA . VAL B 1 435 ? 17.438 14.07 -1.612 1 93.44 435 VAL B CA 1
ATOM 7566 C C . VAL B 1 435 ? 17.484 15.109 -0.496 1 93.44 435 VAL B C 1
ATOM 7568 O O . VAL B 1 435 ? 17.281 14.781 0.676 1 93.44 435 VAL B O 1
ATOM 7571 N N . ILE B 1 436 ? 17.75 16.328 -0.883 1 95.19 436 ILE B N 1
ATOM 7572 C CA . ILE B 1 436 ? 17.797 17.438 0.067 1 95.19 436 ILE B CA 1
ATOM 7573 C C . ILE B 1 436 ? 16.703 18.438 -0.268 1 95.19 436 ILE B C 1
ATOM 7575 O O . ILE B 1 436 ? 16.547 18.844 -1.427 1 95.19 436 ILE B O 1
ATOM 7579 N N . LEU B 1 437 ? 15.938 18.844 0.773 1 94.19 437 LEU B N 1
ATOM 7580 C CA . LEU B 1 437 ? 14.812 19.75 0.597 1 94.19 437 LEU B CA 1
ATOM 7581 C C . LEU B 1 437 ? 14.992 21 1.456 1 94.19 437 LEU B C 1
ATOM 7583 O O . LEU B 1 437 ? 15.547 20.938 2.555 1 94.19 437 LEU B O 1
ATOM 7587 N N . SER B 1 438 ? 14.516 22.125 0.931 1 93.62 438 SER B N 1
ATOM 7588 C CA . SER B 1 438 ? 14.492 23.391 1.678 1 93.62 438 SER B CA 1
ATOM 7589 C C . SER B 1 438 ? 13.141 24.062 1.563 1 93.62 438 SER B C 1
ATOM 7591 O O . SER B 1 438 ? 12.531 24.078 0.492 1 93.62 438 SER B O 1
ATOM 7593 N N . SER B 1 439 ? 12.672 24.625 2.633 1 92.81 439 SER B N 1
ATOM 7594 C CA . SER B 1 439 ? 11.406 25.344 2.617 1 92.81 439 SER B CA 1
ATOM 7595 C C . SER B 1 439 ? 11.617 26.844 2.816 1 92.81 439 SER B C 1
ATOM 7597 O O . SER B 1 439 ? 10.664 27.578 3.072 1 92.81 439 SER B O 1
ATOM 7599 N N . VAL B 1 440 ? 12.812 27.297 2.744 1 92.12 440 VAL B N 1
ATOM 7600 C CA . VAL B 1 440 ? 13.133 28.703 2.996 1 92.12 440 VAL B CA 1
ATOM 7601 C C . VAL B 1 440 ? 12.5 29.578 1.92 1 92.12 440 VAL B C 1
ATOM 7603 O O . VAL B 1 440 ? 12.031 30.688 2.209 1 92.12 440 VAL B O 1
ATOM 7606 N N . LYS B 1 441 ? 12.422 29.094 0.744 1 88.81 441 LYS B N 1
ATOM 7607 C CA . LYS B 1 441 ? 11.953 29.891 -0.387 1 88.81 441 LYS B CA 1
ATOM 7608 C C . LYS B 1 441 ? 10.453 29.703 -0.605 1 88.81 441 LYS B C 1
ATOM 7610 O O . LYS B 1 441 ? 9.914 30.141 -1.625 1 88.81 441 LYS B O 1
ATOM 7615 N N . ASN B 1 442 ? 9.844 29.016 0.284 1 89.31 442 ASN B N 1
ATOM 7616 C CA . ASN B 1 442 ? 8.406 28.812 0.128 1 89.31 442 ASN B CA 1
ATOM 7617 C C . ASN B 1 442 ? 7.66 30.141 0.061 1 89.31 442 ASN B C 1
ATOM 7619 O O . ASN B 1 442 ? 8.125 31.156 0.601 1 89.31 442 ASN B O 1
ATOM 7623 N N . ASP B 1 443 ? 6.586 30.094 -0.623 1 87.38 443 ASP B N 1
ATOM 7624 C CA . ASP B 1 443 ? 5.688 31.25 -0.716 1 87.38 443 ASP B CA 1
ATOM 7625 C C . ASP B 1 443 ? 4.621 31.203 0.377 1 87.38 443 ASP B C 1
ATOM 7627 O O . ASP B 1 443 ? 3.812 30.266 0.426 1 87.38 443 ASP B O 1
ATOM 7631 N N . LEU B 1 444 ? 4.637 32.156 1.203 1 89.38 444 LEU B N 1
ATOM 7632 C CA . LEU B 1 444 ? 3.682 32.219 2.305 1 89.38 444 LEU B CA 1
ATOM 7633 C C . LEU B 1 444 ? 2.248 32.219 1.783 1 89.38 444 LEU B C 1
ATOM 7635 O O . LEU B 1 444 ? 1.364 31.625 2.416 1 89.38 444 LEU B O 1
ATOM 7639 N N . LEU B 1 445 ? 2.023 32.75 0.66 1 84.38 445 LEU B N 1
ATOM 7640 C CA . LEU B 1 445 ? 0.682 32.812 0.092 1 84.38 445 LEU B CA 1
ATOM 7641 C C . LEU B 1 445 ? 0.205 31.453 -0.372 1 84.38 445 LEU B C 1
ATOM 7643 O O . LEU B 1 445 ? -0.996 31.234 -0.554 1 84.38 445 LEU B O 1
ATOM 7647 N N . ARG B 1 446 ? 1.153 30.547 -0.456 1 85.38 446 ARG B N 1
ATOM 7648 C CA . ARG B 1 446 ? 0.811 29.219 -0.932 1 85.38 446 ARG B CA 1
ATOM 7649 C C . ARG B 1 446 ? 0.89 28.188 0.198 1 85.38 446 ARG B C 1
ATOM 7651 O O . ARG B 1 446 ? 0.934 26.984 -0.051 1 85.38 446 ARG B O 1
ATOM 7658 N N . HIS B 1 447 ? 0.93 28.672 1.33 1 90.31 447 HIS B N 1
ATOM 7659 C CA . HIS B 1 447 ? 0.974 27.781 2.488 1 90.31 447 HIS B CA 1
ATOM 7660 C C . HIS B 1 447 ? -0.158 26.766 2.447 1 90.31 447 HIS B C 1
ATOM 7662 O O . HIS B 1 447 ? -1.317 27.125 2.234 1 90.31 447 HIS B O 1
ATOM 7668 N N . GLY B 1 448 ? 0.195 25.422 2.551 1 88.06 448 GLY B N 1
ATOM 7669 C CA . GLY B 1 448 ? -0.784 24.359 2.631 1 88.06 448 GLY B CA 1
ATOM 7670 C C . GLY B 1 448 ? -1.238 23.859 1.27 1 88.06 448 GLY B C 1
ATOM 7671 O O . GLY B 1 448 ? -2.025 22.922 1.178 1 88.06 448 GLY B O 1
ATOM 7672 N N . THR B 1 449 ? -0.818 24.484 0.225 1 79.5 449 THR B N 1
ATOM 7673 C CA . THR B 1 449 ? -1.246 24.094 -1.115 1 79.5 449 THR B CA 1
ATOM 7674 C C . THR B 1 449 ? -0.084 23.5 -1.9 1 79.5 449 THR B C 1
ATOM 7676 O O . THR B 1 449 ? 0.947 24.141 -2.09 1 79.5 449 THR B O 1
ATOM 7679 N N . PRO B 1 450 ? -0.303 22.141 -2.219 1 63.62 450 PRO B N 1
ATOM 7680 C CA . PRO B 1 450 ? 0.805 21.578 -2.992 1 63.62 450 PRO B CA 1
ATOM 7681 C C . PRO B 1 450 ? 0.915 22.188 -4.391 1 63.62 450 PRO B C 1
ATOM 7683 O O . PRO B 1 450 ? -0.1 22.531 -4.996 1 63.62 450 PRO B O 1
ATOM 7686 N N . GLN B 1 451 ? 2.068 22.719 -4.812 1 54 451 GLN B N 1
ATOM 7687 C CA . GLN B 1 451 ? 2.262 23.219 -6.164 1 54 451 GLN B CA 1
ATOM 7688 C C . GLN B 1 451 ? 2.387 22.078 -7.172 1 54 451 GLN B C 1
ATOM 7690 O O . GLN B 1 451 ? 3.08 21.094 -6.914 1 54 451 GLN B O 1
ATOM 7695 N N . ILE B 1 452 ? 1.404 21.969 -8.133 1 46.22 452 ILE B N 1
ATOM 7696 C CA . ILE B 1 452 ? 1.488 20.984 -9.203 1 46.22 452 ILE B CA 1
ATOM 7697 C C . ILE B 1 452 ? 2.92 20.906 -9.727 1 46.22 452 ILE B C 1
ATOM 7699 O O . ILE B 1 452 ? 3.469 19.828 -9.906 1 46.22 452 ILE B O 1
ATOM 7703 N N . ASP B 1 453 ? 3.393 22.016 -10.211 1 44.44 453 ASP B N 1
ATOM 7704 C CA . ASP B 1 453 ? 4.641 22.062 -10.969 1 44.44 453 ASP B CA 1
ATOM 7705 C C . ASP B 1 453 ? 5.828 22.344 -10.047 1 44.44 453 ASP B C 1
ATOM 7707 O O . ASP B 1 453 ? 6.969 22.406 -10.5 1 44.44 453 ASP B O 1
ATOM 7711 N N . SER B 1 454 ? 5.57 22.797 -8.93 1 46.16 454 SER B N 1
ATOM 7712 C CA . SER B 1 454 ? 6.707 23.328 -8.188 1 46.16 454 SER B CA 1
ATOM 7713 C C . SER B 1 454 ? 7.25 22.297 -7.207 1 46.16 454 SER B C 1
ATOM 7715 O O . SER B 1 454 ? 6.566 21.906 -6.254 1 46.16 454 SER B O 1
ATOM 7717 N N . SER B 1 455 ? 7.938 21.422 -7.59 1 48.44 455 SER B N 1
ATOM 7718 C CA . SER B 1 455 ? 8.734 20.578 -6.707 1 48.44 455 SER B CA 1
ATOM 7719 C C . SER B 1 455 ? 9.422 21.391 -5.621 1 48.44 455 SER B C 1
ATOM 7721 O O . SER B 1 455 ? 9.805 22.547 -5.855 1 48.44 455 SER B O 1
ATOM 7723 N N . ALA B 1 456 ? 9.109 21.125 -4.316 1 56.56 456 ALA B N 1
ATOM 7724 C CA . ALA B 1 456 ? 10.109 21.641 -3.379 1 56.56 456 ALA B CA 1
ATOM 7725 C C . ALA B 1 456 ? 11.484 21.719 -4.027 1 56.56 456 ALA B C 1
ATOM 7727 O O . ALA B 1 456 ? 11.82 20.891 -4.879 1 56.56 456 ALA B O 1
ATOM 7728 N N . GLU B 1 457 ? 12.086 22.859 -3.859 1 73.56 457 GLU B N 1
ATOM 7729 C CA . GLU B 1 457 ? 13.461 22.891 -4.336 1 73.56 457 GLU B CA 1
ATOM 7730 C C . GLU B 1 457 ? 14.25 21.688 -3.812 1 73.56 457 GLU B C 1
ATOM 7732 O O . GLU B 1 457 ? 14.289 21.438 -2.605 1 73.56 457 GLU B O 1
ATOM 7737 N N . GLU B 1 458 ? 14.43 20.828 -4.695 1 83.25 458 GLU B N 1
ATOM 7738 C CA . GLU B 1 458 ? 15.156 19.625 -4.289 1 83.25 458 GLU B CA 1
ATOM 7739 C C . GLU B 1 458 ? 16.547 19.594 -4.914 1 83.25 458 GLU B C 1
ATOM 7741 O O . GLU B 1 458 ? 16.766 20.156 -5.988 1 83.25 458 GLU B O 1
ATOM 7746 N N . LEU B 1 459 ? 17.469 19.234 -4.152 1 92.56 459 LEU B N 1
ATOM 7747 C CA . LEU B 1 459 ? 18.828 18.906 -4.574 1 92.56 459 LEU B CA 1
ATOM 7748 C C . LEU B 1 459 ? 19.094 17.406 -4.414 1 92.56 459 LEU B C 1
ATOM 7750 O O . LEU B 1 459 ? 18.875 16.844 -3.34 1 92.56 459 LEU B O 1
ATOM 7754 N N . VAL B 1 460 ? 19.406 16.766 -5.5 1 92.12 460 VAL B N 1
ATOM 7755 C CA . VAL B 1 460 ? 19.672 15.336 -5.461 1 92.12 460 VAL B CA 1
ATOM 7756 C C . VAL B 1 460 ? 21.172 15.086 -5.66 1 92.12 460 VAL B C 1
ATOM 7758 O O . VAL B 1 460 ? 21.766 15.562 -6.625 1 92.12 460 VAL B O 1
ATOM 7761 N N . VAL B 1 461 ? 21.75 14.43 -4.773 1 93.56 461 VAL B N 1
ATOM 7762 C CA . VAL B 1 461 ? 23.188 14.18 -4.832 1 93.56 461 VAL B CA 1
ATOM 7763 C C . VAL B 1 461 ? 23.484 12.742 -4.414 1 93.56 461 VAL B C 1
ATOM 7765 O O . VAL B 1 461 ? 22.562 11.984 -4.102 1 93.56 461 VAL B O 1
ATOM 7768 N N . ASP B 1 462 ? 24.734 12.375 -4.512 1 92.44 462 ASP B N 1
ATOM 7769 C CA . ASP B 1 462 ? 25.188 11.062 -4.059 1 92.44 462 ASP B CA 1
ATOM 7770 C C . ASP B 1 462 ? 25.016 10.914 -2.549 1 92.44 462 ASP B C 1
ATOM 7772 O O . ASP B 1 462 ? 25.281 11.852 -1.795 1 92.44 462 ASP B O 1
ATOM 7776 N N . PRO B 1 463 ? 24.625 9.75 -2.1 1 92.19 463 PRO B N 1
ATOM 7777 C CA . PRO B 1 463 ? 24.391 9.531 -0.671 1 92.19 463 PRO B CA 1
ATOM 7778 C C . PRO B 1 463 ? 25.641 9.773 0.175 1 92.19 463 PRO B C 1
ATOM 7780 O O . PRO B 1 463 ? 25.531 10.031 1.377 1 92.19 463 PRO B O 1
ATOM 7783 N N . ALA B 1 464 ? 26.766 9.734 -0.414 1 92.81 464 ALA B N 1
ATOM 7784 C CA . ALA B 1 464 ? 28.016 9.93 0.321 1 92.81 464 ALA B CA 1
ATOM 7785 C C . ALA B 1 464 ? 28.094 11.344 0.889 1 92.81 464 ALA B C 1
ATOM 7787 O O . ALA B 1 464 ? 28.844 11.586 1.838 1 92.81 464 ALA B O 1
ATOM 7788 N N . TYR B 1 465 ? 27.344 12.25 0.338 1 95.19 465 TYR B N 1
ATOM 7789 C CA . TYR B 1 465 ? 27.391 13.641 0.768 1 95.19 465 TYR B CA 1
ATOM 7790 C C . TYR B 1 465 ? 26.688 13.82 2.111 1 95.19 465 TYR B C 1
ATOM 7792 O O . TYR B 1 465 ? 26.734 14.898 2.709 1 95.19 465 TYR B O 1
ATOM 7800 N N . GLU B 1 466 ? 26.047 12.82 2.578 1 93.19 466 GLU B N 1
ATOM 7801 C CA . GLU B 1 466 ? 25.328 12.898 3.848 1 93.19 466 GLU B CA 1
ATOM 7802 C C . GLU B 1 466 ? 26.266 13.289 4.988 1 93.19 466 GLU B C 1
ATOM 7804 O O . GLU B 1 466 ? 25.875 14.016 5.902 1 93.19 466 GLU B O 1
ATOM 7809 N N . LYS B 1 467 ? 27.438 12.828 4.926 1 92.94 467 LYS B N 1
ATOM 7810 C CA . LYS B 1 467 ? 28.406 13.141 5.965 1 92.94 467 LYS B CA 1
ATOM 7811 C C . LYS B 1 467 ? 28.688 14.641 6.023 1 92.94 467 LYS B C 1
ATOM 7813 O O . LYS B 1 467 ? 28.812 15.211 7.109 1 92.94 467 LYS B O 1
ATOM 7818 N N . ILE B 1 468 ? 28.797 15.234 4.895 1 94 468 ILE B N 1
ATOM 7819 C CA . ILE B 1 468 ? 29.031 16.672 4.828 1 94 468 ILE B CA 1
ATOM 7820 C C . ILE B 1 468 ? 27.797 17.422 5.336 1 94 468 ILE B C 1
ATOM 7822 O O . ILE B 1 468 ? 27.922 18.406 6.07 1 94 468 ILE B O 1
ATOM 7826 N N . LEU B 1 469 ? 26.656 16.969 4.988 1 93.06 469 LEU B N 1
ATOM 7827 C CA . LEU B 1 469 ? 25.406 17.578 5.418 1 93.06 469 LEU B CA 1
ATOM 7828 C C . LEU B 1 469 ? 25.266 17.516 6.938 1 93.06 469 LEU B C 1
ATOM 7830 O O . LEU B 1 469 ? 24.797 18.484 7.559 1 93.06 469 LEU B O 1
ATOM 7834 N N . GLU B 1 470 ? 25.641 16.406 7.496 1 91.62 470 GLU B N 1
ATOM 7835 C CA . GLU B 1 470 ? 25.578 16.25 8.945 1 91.62 470 GLU B CA 1
ATOM 7836 C C . GLU B 1 470 ? 26.453 17.266 9.656 1 91.62 470 GLU B C 1
ATOM 7838 O O . GLU B 1 470 ? 26.078 17.812 10.695 1 91.62 470 GLU B O 1
ATOM 7843 N N . LYS B 1 471 ? 27.594 17.531 9.07 1 91.94 471 LYS B N 1
ATOM 7844 C CA . LYS B 1 471 ? 28.469 18.562 9.617 1 91.94 471 LYS B CA 1
ATOM 7845 C C . LYS B 1 471 ? 27.797 19.922 9.594 1 91.94 471 LYS B C 1
ATOM 7847 O O . LYS B 1 471 ? 27.859 20.672 10.57 1 91.94 471 LYS B O 1
ATOM 7852 N N . LEU B 1 472 ? 27.172 20.188 8.547 1 91.88 472 LEU B N 1
ATOM 7853 C CA . LEU B 1 472 ? 26.5 21.484 8.375 1 91.88 472 LEU B CA 1
ATOM 7854 C C . LEU B 1 472 ? 25.328 21.625 9.336 1 91.88 472 LEU B C 1
ATOM 7856 O O . LEU B 1 472 ? 25.172 22.656 9.969 1 91.88 472 LEU B O 1
ATOM 7860 N N . VAL B 1 473 ? 24.562 20.578 9.484 1 89.69 473 VAL B N 1
ATOM 7861 C CA . VAL B 1 473 ? 23.344 20.594 10.297 1 89.69 473 VAL B CA 1
ATOM 7862 C C . VAL B 1 473 ? 23.719 20.703 11.781 1 89.69 473 VAL B C 1
ATOM 7864 O O . VAL B 1 473 ? 23.031 21.359 12.555 1 89.69 473 VAL B O 1
ATOM 7867 N N . ASN B 1 474 ? 24.812 20.125 12.164 1 88.81 474 ASN B N 1
ATOM 7868 C CA . ASN B 1 474 ? 25.203 20.078 13.57 1 88.81 474 ASN B CA 1
ATOM 7869 C C . ASN B 1 474 ? 26.094 21.266 13.938 1 88.81 474 ASN B C 1
ATOM 7871 O O . ASN B 1 474 ? 26.422 21.453 15.109 1 88.81 474 ASN B O 1
ATOM 7875 N N . ALA B 1 475 ? 26.422 22.047 12.945 1 91.19 475 ALA B N 1
ATOM 7876 C CA . ALA B 1 475 ? 27.312 23.172 13.195 1 91.19 475 ALA B CA 1
ATOM 7877 C C . ALA B 1 475 ? 26.594 24.281 13.938 1 91.19 475 ALA B C 1
ATOM 7879 O O . ALA B 1 475 ? 25.484 24.688 13.547 1 91.19 475 ALA B O 1
ATOM 7880 N N . GLU B 1 476 ? 27.156 24.812 14.977 1 88.69 476 GLU B N 1
ATOM 7881 C CA . GLU B 1 476 ? 26.594 25.938 15.727 1 88.69 476 GLU B CA 1
ATOM 7882 C C . GLU B 1 476 ? 27.125 27.266 15.211 1 88.69 476 GLU B C 1
ATOM 7884 O O . GLU B 1 476 ? 26.516 28.328 15.453 1 88.69 476 GLU B O 1
ATOM 7889 N N . LYS B 1 477 ? 28.312 27.188 14.578 1 91.75 477 LYS B N 1
ATOM 7890 C CA . LYS B 1 477 ? 28.953 28.359 13.992 1 91.75 477 LYS B CA 1
ATOM 7891 C C . LYS B 1 477 ? 29.172 28.172 12.5 1 91.75 477 LYS B C 1
ATOM 7893 O O . LYS B 1 477 ? 29.188 27.047 12 1 91.75 477 LYS B O 1
ATOM 7898 N N . PRO B 1 478 ? 29.219 29.344 11.812 1 94.75 478 PRO B N 1
ATOM 7899 C CA . PRO B 1 478 ? 29.516 29.219 10.383 1 94.75 478 PRO B CA 1
ATOM 7900 C C . PRO B 1 478 ? 30.781 28.406 10.109 1 94.75 478 PRO B C 1
ATOM 7902 O O . PRO B 1 478 ? 31.75 28.484 10.883 1 94.75 478 PRO B O 1
ATOM 7905 N N . LEU B 1 479 ? 30.797 27.703 9.062 1 95.62 479 LEU B N 1
ATOM 7906 C CA . LEU B 1 479 ? 31.922 26.859 8.688 1 95.62 479 LEU B CA 1
ATOM 7907 C C . LEU B 1 479 ? 32.531 27.328 7.379 1 95.62 479 LEU B C 1
ATOM 7909 O O . LEU B 1 479 ? 31.844 27.797 6.48 1 95.62 479 LEU B O 1
ATOM 7913 N N . LYS B 1 480 ? 33.844 27.141 7.379 1 95.25 480 LYS B N 1
ATOM 7914 C CA . LYS B 1 480 ? 34.5 27.328 6.098 1 95.25 480 LYS B CA 1
ATOM 7915 C C . LYS B 1 480 ? 34.281 26.141 5.168 1 95.25 480 LYS B C 1
ATOM 7917 O O . LYS B 1 480 ? 34.094 25.016 5.629 1 95.25 480 LYS B O 1
ATOM 7922 N N . ILE B 1 481 ? 34.25 26.422 3.932 1 94.44 481 ILE B N 1
ATOM 7923 C CA . ILE B 1 481 ? 34.062 25.359 2.953 1 94.44 481 ILE B CA 1
ATOM 7924 C C . ILE B 1 481 ? 35.125 24.297 3.145 1 94.44 481 ILE B C 1
ATOM 7926 O O . ILE B 1 481 ? 34.844 23.094 2.992 1 94.44 481 ILE B O 1
ATOM 7930 N N . SER B 1 482 ? 36.312 24.672 3.484 1 91.81 482 SER B N 1
ATOM 7931 C CA . SER B 1 482 ? 37.438 23.75 3.697 1 91.81 482 SER B CA 1
ATOM 7932 C C . SER B 1 482 ? 37.156 22.812 4.871 1 91.81 482 SER B C 1
ATOM 7934 O O . SER B 1 482 ? 37.625 21.688 4.902 1 91.81 482 SER B O 1
ATOM 7936 N N . ASP B 1 483 ? 36.344 23.281 5.824 1 92 483 ASP B N 1
ATOM 7937 C CA . ASP B 1 483 ? 36.031 22.484 7.004 1 92 483 ASP B CA 1
ATOM 7938 C C . ASP B 1 483 ? 35.031 21.391 6.66 1 92 483 ASP B C 1
ATOM 7940 O O . ASP B 1 483 ? 34.844 20.438 7.43 1 92 483 ASP B O 1
ATOM 7944 N N . LEU B 1 484 ? 34.375 21.531 5.527 1 92 484 LEU B N 1
ATOM 7945 C CA . LEU B 1 484 ? 33.344 20.594 5.125 1 92 484 LEU B CA 1
ATOM 7946 C C . LEU B 1 484 ? 33.938 19.438 4.324 1 92 484 LEU B C 1
ATOM 7948 O O . LEU B 1 484 ? 33.281 18.422 4.094 1 92 484 LEU B O 1
ATOM 7952 N N . GLU B 1 485 ? 35.125 19.594 3.941 1 88.44 485 GLU B N 1
ATOM 7953 C CA . GLU B 1 485 ? 35.75 18.578 3.107 1 88.44 485 GLU B CA 1
ATOM 7954 C C . GLU B 1 485 ? 35.969 17.266 3.879 1 88.44 485 GLU B C 1
ATOM 7956 O O . GLU B 1 485 ? 36.281 17.281 5.066 1 88.44 485 GLU B O 1
ATOM 7961 N N . VAL B 1 486 ? 35.594 16.203 3.219 1 87.38 486 VAL B N 1
ATOM 7962 C CA . VAL B 1 486 ? 35.781 14.867 3.783 1 87.38 486 VAL B CA 1
ATOM 7963 C C . VAL B 1 486 ? 36.625 14.008 2.834 1 87.38 486 VAL B C 1
ATOM 7965 O O . VAL B 1 486 ? 36.812 14.367 1.669 1 87.38 486 VAL B O 1
ATOM 7968 N N . THR B 1 487 ? 37.125 12.844 3.287 1 86.19 487 THR B N 1
ATOM 7969 C CA . THR B 1 487 ? 38 11.969 2.504 1 86.19 487 THR B CA 1
ATOM 7970 C C . THR B 1 487 ? 37.156 10.945 1.735 1 86.19 487 THR B C 1
ATOM 7972 O O . THR B 1 487 ? 37.656 10.289 0.821 1 86.19 487 THR B O 1
ATOM 7975 N N . ASP B 1 488 ? 35.938 10.891 1.994 1 87.31 488 ASP B N 1
ATOM 7976 C CA . ASP B 1 488 ? 35.094 9.891 1.371 1 87.31 488 ASP B CA 1
ATOM 7977 C C . ASP B 1 488 ? 34.906 10.172 -0.121 1 87.31 488 ASP B C 1
ATOM 7979 O O . ASP B 1 488 ? 35.188 11.281 -0.586 1 87.31 488 ASP B O 1
ATOM 7983 N N . THR B 1 489 ? 34.625 9.125 -0.896 1 88.44 489 THR B N 1
ATOM 7984 C CA . THR B 1 489 ? 34.375 9.219 -2.33 1 88.44 489 THR B CA 1
ATOM 7985 C C . THR B 1 489 ? 32.938 8.812 -2.66 1 88.44 489 THR B C 1
ATOM 7987 O O . THR B 1 489 ? 32.25 8.195 -1.836 1 88.44 489 THR B O 1
ATOM 7990 N N . ASP B 1 490 ? 32.5 9.336 -3.801 1 87.06 490 ASP B N 1
ATOM 7991 C CA . ASP B 1 490 ? 31.188 8.922 -4.25 1 87.06 490 ASP B CA 1
ATOM 7992 C C . ASP B 1 490 ? 31.203 7.488 -4.777 1 87.06 490 ASP B C 1
ATOM 7994 O O . ASP B 1 490 ? 32.219 6.785 -4.641 1 87.06 490 ASP B O 1
ATOM 7998 N N . ARG B 1 491 ? 30.141 6.992 -5.297 1 81.25 491 ARG B N 1
ATOM 7999 C CA . ARG B 1 491 ? 29.969 5.613 -5.746 1 81.25 491 ARG B CA 1
ATOM 8000 C C . ARG B 1 491 ? 30.906 5.297 -6.906 1 81.25 491 ARG B C 1
ATOM 8002 O O . ARG B 1 491 ? 31.266 4.141 -7.125 1 81.25 491 ARG B O 1
ATOM 8009 N N . LYS B 1 492 ? 31.297 6.309 -7.609 1 84 492 LYS B N 1
ATOM 8010 C CA . LYS B 1 492 ? 32.188 6.141 -8.766 1 84 492 LYS B CA 1
ATOM 8011 C C . LYS B 1 492 ? 33.656 6.324 -8.375 1 84 492 LYS B C 1
ATOM 8013 O O . LYS B 1 492 ? 34.531 6.352 -9.234 1 84 492 LYS B O 1
ATOM 8018 N N . GLY B 1 493 ? 33.875 6.633 -7.137 1 88.38 493 GLY B N 1
ATOM 8019 C CA . GLY B 1 493 ? 35.219 6.766 -6.641 1 88.38 493 GLY B CA 1
ATOM 8020 C C . GLY B 1 493 ? 35.75 8.188 -6.719 1 88.38 493 GLY B C 1
ATOM 8021 O O . GLY B 1 493 ? 36.938 8.43 -6.492 1 88.38 493 GLY B O 1
ATOM 8022 N N . LYS B 1 494 ? 34.969 9.062 -7.062 1 91.06 494 LYS B N 1
ATOM 8023 C CA . LYS B 1 494 ? 35.375 10.461 -7.141 1 91.06 494 LYS B CA 1
ATOM 8024 C C . LYS B 1 494 ? 35.25 11.148 -5.781 1 91.06 494 LYS B C 1
ATOM 8026 O O . LYS B 1 494 ? 34.312 10.891 -5.027 1 91.06 494 LYS B O 1
ATOM 8031 N N . PRO B 1 495 ? 36.25 11.984 -5.543 1 92 495 PRO B N 1
ATOM 8032 C CA . PRO B 1 495 ? 36.188 12.719 -4.277 1 92 495 PRO B CA 1
ATOM 8033 C C . PRO B 1 495 ? 34.938 13.594 -4.188 1 92 495 PRO B C 1
ATOM 8035 O O . PRO B 1 495 ? 34.469 14.141 -5.195 1 92 495 PRO B O 1
ATOM 8038 N N . LEU B 1 496 ? 34.438 13.727 -2.984 1 93.81 496 LEU B N 1
ATOM 8039 C CA . LEU B 1 496 ? 33.25 14.57 -2.766 1 93.81 496 LEU B CA 1
ATOM 8040 C C . LEU B 1 496 ? 33.625 16.047 -2.879 1 93.81 496 LEU B C 1
ATOM 8042 O O . LEU B 1 496 ? 34.688 16.453 -2.441 1 93.81 496 LEU B O 1
ATOM 8046 N N . ASP B 1 497 ? 32.75 16.828 -3.479 1 93.19 497 ASP B N 1
ATOM 8047 C CA . ASP B 1 497 ? 32.969 18.25 -3.703 1 93.19 497 ASP B CA 1
ATOM 8048 C C . ASP B 1 497 ? 32.125 19.094 -2.76 1 93.19 497 ASP B C 1
ATOM 8050 O O . ASP B 1 497 ? 30.938 19.359 -3.051 1 93.19 497 ASP B O 1
ATOM 8054 N N . ALA B 1 498 ? 32.75 19.594 -1.742 1 94.75 498 ALA B N 1
ATOM 8055 C CA . ALA B 1 498 ? 32.031 20.375 -0.734 1 94.75 498 ALA B CA 1
ATOM 8056 C C . ALA B 1 498 ? 31.5 21.672 -1.321 1 94.75 498 ALA B C 1
ATOM 8058 O O . ALA B 1 498 ? 30.406 22.125 -0.95 1 94.75 498 ALA B O 1
ATOM 8059 N N . LEU B 1 499 ? 32.25 22.297 -2.145 1 94.5 499 LEU B N 1
ATOM 8060 C CA . LEU B 1 499 ? 31.812 23.547 -2.76 1 94.5 499 LEU B CA 1
ATOM 8061 C C . LEU B 1 499 ? 30.594 23.312 -3.656 1 94.5 499 LEU B C 1
ATOM 8063 O O . LEU B 1 499 ? 29.672 24.141 -3.678 1 94.5 499 LEU B O 1
ATOM 8067 N N . MET B 1 500 ? 30.672 22.266 -4.375 1 94.31 500 MET B N 1
ATOM 8068 C CA . MET B 1 500 ? 29.531 21.938 -5.223 1 94.31 500 MET B CA 1
ATOM 8069 C C . MET B 1 500 ? 28.266 21.766 -4.391 1 94.31 500 MET B C 1
ATOM 8071 O O . MET B 1 500 ? 27.219 22.297 -4.754 1 94.31 500 MET B O 1
ATOM 8075 N N . LEU B 1 501 ? 28.375 21.016 -3.291 1 95.31 501 LEU B N 1
ATOM 8076 C CA . LEU B 1 501 ? 27.234 20.828 -2.41 1 95.31 501 LEU B CA 1
ATOM 8077 C C . LEU B 1 501 ? 26.75 22.156 -1.85 1 95.31 501 LEU B C 1
ATOM 8079 O O . LEU B 1 501 ? 25.547 22.438 -1.83 1 95.31 501 LEU B O 1
ATOM 8083 N N . ALA B 1 502 ? 27.672 22.953 -1.442 1 95 502 ALA B N 1
ATOM 8084 C CA . ALA B 1 502 ? 27.328 24.25 -0.871 1 95 502 ALA B CA 1
ATOM 8085 C C . ALA B 1 502 ? 26.578 25.109 -1.878 1 95 502 ALA B C 1
ATOM 8087 O O . ALA B 1 502 ? 25.609 25.781 -1.526 1 95 502 ALA B O 1
ATOM 8088 N N . ARG B 1 503 ? 27.047 25.141 -3.064 1 94.19 503 ARG B N 1
ATOM 8089 C CA . ARG B 1 503 ? 26.391 25.922 -4.113 1 94.19 503 ARG B CA 1
ATOM 8090 C C . ARG B 1 503 ? 24.984 25.391 -4.379 1 94.19 503 ARG B C 1
ATOM 8092 O O . ARG B 1 503 ? 24.047 26.156 -4.609 1 94.19 503 ARG B O 1
ATOM 8099 N N . GLY B 1 504 ? 24.922 24.047 -4.41 1 93.88 504 GLY B N 1
ATOM 8100 C CA . GLY B 1 504 ? 23.594 23.453 -4.547 1 93.88 504 GLY B CA 1
ATOM 8101 C C . GLY B 1 504 ? 22.641 23.875 -3.445 1 93.88 504 GLY B C 1
ATOM 8102 O O . GLY B 1 504 ? 21.484 24.219 -3.715 1 93.88 504 GLY B O 1
ATOM 8103 N N . LEU B 1 505 ? 23.094 23.797 -2.215 1 94.25 505 LEU B N 1
ATOM 8104 C CA . LEU B 1 505 ? 22.297 24.188 -1.057 1 94.25 505 LEU B CA 1
ATOM 8105 C C . LEU B 1 505 ? 21.938 25.656 -1.108 1 94.25 505 LEU B C 1
ATOM 8107 O O . LEU B 1 505 ? 20.844 26.047 -0.707 1 94.25 505 LEU B O 1
ATOM 8111 N N . TYR B 1 506 ? 22.891 26.453 -1.578 1 91.94 506 TYR B N 1
ATOM 8112 C CA . TYR B 1 506 ? 22.656 27.875 -1.771 1 91.94 506 TYR B CA 1
ATOM 8113 C C . TYR B 1 506 ? 21.531 28.109 -2.773 1 91.94 506 TYR B C 1
ATOM 8115 O O . TYR B 1 506 ? 20.641 28.938 -2.543 1 91.94 506 TYR B O 1
ATOM 8123 N N . ASN B 1 507 ? 21.547 27.391 -3.824 1 90.06 507 ASN B N 1
ATOM 8124 C CA . ASN B 1 507 ? 20.578 27.562 -4.902 1 90.06 507 ASN B CA 1
ATOM 8125 C C . ASN B 1 507 ? 19.156 27.234 -4.441 1 90.06 507 ASN B C 1
ATOM 8127 O O . ASN B 1 507 ? 18.188 27.859 -4.887 1 90.06 507 ASN B O 1
ATOM 8131 N N . ILE B 1 508 ? 19.078 26.297 -3.521 1 90.75 508 ILE B N 1
ATOM 8132 C CA . ILE B 1 508 ? 17.75 25.938 -3.074 1 90.75 508 ILE B CA 1
ATOM 8133 C C . ILE B 1 508 ? 17.375 26.766 -1.844 1 90.75 508 ILE B C 1
ATOM 8135 O O . ILE B 1 508 ? 16.328 26.531 -1.226 1 90.75 508 ILE B O 1
ATOM 8139 N N . GLY B 1 509 ? 18.203 27.672 -1.415 1 90.19 509 GLY B N 1
ATOM 8140 C CA . GLY B 1 509 ? 17.906 28.625 -0.364 1 90.19 509 GLY B CA 1
ATOM 8141 C C . GLY B 1 509 ? 18.266 28.125 1.022 1 90.19 509 GLY B C 1
ATOM 8142 O O . GLY B 1 509 ? 17.969 28.781 2.021 1 90.19 509 GLY B O 1
ATOM 8143 N N . ALA B 1 510 ? 18.922 26.969 1.154 1 92.19 510 ALA B N 1
ATOM 8144 C CA . ALA B 1 510 ? 19.188 26.344 2.445 1 92.19 510 ALA B CA 1
ATOM 8145 C C . ALA B 1 510 ? 20.422 26.938 3.107 1 92.19 510 ALA B C 1
ATOM 8147 O O . ALA B 1 510 ? 20.547 26.938 4.336 1 92.19 510 ALA B O 1
ATOM 8148 N N . LEU B 1 511 ? 21.266 27.438 2.275 1 92.5 511 LEU B N 1
ATOM 8149 C CA . LEU B 1 511 ? 22.578 27.859 2.756 1 92.5 511 LEU B CA 1
ATOM 8150 C C . LEU B 1 511 ? 22.844 29.328 2.43 1 92.5 511 LEU B C 1
ATOM 8152 O O . LEU B 1 511 ? 22.359 29.828 1.411 1 92.5 511 LEU B O 1
ATOM 8156 N N . MET B 1 512 ? 23.594 30.031 3.297 1 91.44 512 MET B N 1
ATOM 8157 C CA . MET B 1 512 ? 24 31.406 3.053 1 91.44 512 MET B CA 1
ATOM 8158 C C . MET B 1 512 ? 25.469 31.609 3.381 1 91.44 512 MET B C 1
ATOM 8160 O O . MET B 1 512 ? 26.047 30.859 4.164 1 91.44 512 MET B O 1
ATOM 8164 N N . VAL B 1 513 ? 26.031 32.562 2.768 1 92.81 513 VAL B N 1
ATOM 8165 C CA . VAL B 1 513 ? 27.422 32.969 3.029 1 92.81 513 VAL B CA 1
ATOM 8166 C C . VAL B 1 513 ? 27.453 34.031 4.117 1 92.81 513 VAL B C 1
ATOM 8168 O O . VAL B 1 513 ? 26.641 34.969 4.105 1 92.81 513 VAL B O 1
ATOM 8171 N N . VAL B 1 514 ? 28.266 33.688 5.09 1 89.38 514 VAL B N 1
ATOM 8172 C CA . VAL B 1 514 ? 28.391 34.688 6.168 1 89.38 514 VAL B CA 1
ATOM 8173 C C . VAL B 1 514 ? 29.75 35.375 6.09 1 89.38 514 VAL B C 1
ATOM 8175 O O . VAL B 1 514 ? 30.766 34.719 5.781 1 89.38 514 VAL B O 1
ATOM 8178 N N . GLU B 1 515 ? 29.953 36.719 5.879 1 75.56 515 GLU B N 1
ATOM 8179 C CA . GLU B 1 515 ? 31.188 37.5 5.859 1 75.56 515 GLU B CA 1
ATOM 8180 C C . GLU B 1 515 ? 31.844 37.5 7.234 1 75.56 515 GLU B C 1
ATOM 8182 O O . GLU B 1 515 ? 31.156 37.5 8.258 1 75.56 515 GLU B O 1
#

Radius of gyration: 34.45 Å; Cα contacts (8 Å, |Δi|>4): 1998; chains: 2; bounding box: 79×99×75 Å

Solvent-accessible surface area (backbone atoms only — not comparable to full-atom values): 55694 Å² total; per-residue (Å²): 86,73,33,80,54,80,62,68,74,64,83,46,71,64,64,62,53,60,75,59,55,62,68,52,82,68,64,65,84,58,76,74,59,86,54,84,58,79,69,71,75,58,65,67,88,58,74,82,71,81,72,50,72,67,41,49,56,56,31,70,60,36,84,44,30,66,38,28,51,47,60,74,42,62,44,59,82,58,53,72,68,55,40,58,73,68,39,60,79,68,46,70,46,78,20,63,45,95,58,74,34,65,70,41,24,69,73,42,27,70,68,40,49,46,55,53,55,67,45,79,67,69,71,68,44,56,80,66,34,29,46,38,18,23,38,89,77,81,58,59,44,71,53,93,59,71,65,83,41,66,67,51,50,51,52,38,29,73,73,42,26,11,40,36,35,44,42,47,40,61,73,30,63,44,47,29,32,41,37,33,34,36,21,51,44,48,23,34,61,56,46,39,37,32,41,39,24,21,54,59,13,20,46,45,49,33,30,29,39,32,33,33,35,39,36,37,27,14,29,47,30,40,37,37,41,30,34,61,58,87,41,70,41,25,87,39,38,37,40,64,46,53,73,87,73,50,66,67,70,74,46,74,47,76,35,40,21,50,14,32,38,35,34,29,25,16,45,25,31,34,47,32,22,36,91,37,53,16,16,31,37,33,42,34,28,49,60,84,42,20,43,40,56,52,45,63,56,26,46,61,61,40,44,58,56,45,37,77,77,33,54,77,32,36,37,64,54,65,76,37,29,37,61,72,54,76,69,53,50,64,60,52,25,51,52,38,38,49,50,22,50,48,54,58,68,43,88,66,78,80,66,65,44,54,68,61,37,50,49,47,44,47,18,31,54,23,56,63,91,61,79,86,49,73,88,76,54,62,78,70,51,77,84,33,28,32,39,63,67,48,76,84,37,50,37,68,51,72,44,73,52,69,82,80,60,64,73,72,59,61,68,72,71,80,83,85,76,83,73,72,76,74,68,76,66,78,74,75,65,82,42,59,28,22,41,35,39,23,16,48,70,36,52,51,73,43,48,38,39,68,54,90,84,52,65,49,44,65,47,78,44,59,52,62,50,49,63,43,49,50,51,57,72,70,45,89,59,71,38,44,40,71,72,44,56,6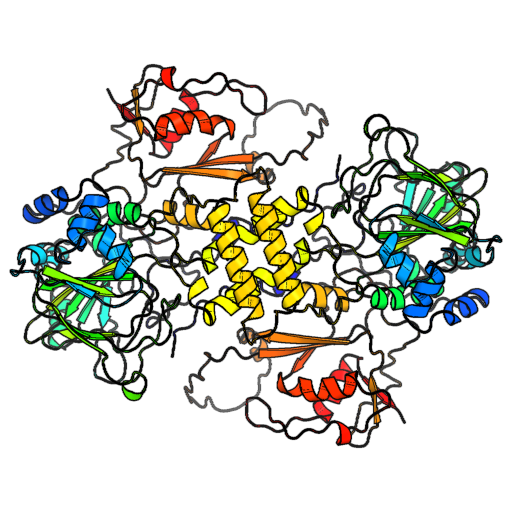5,89,56,45,39,98,86,65,45,72,59,56,46,62,59,50,47,40,51,36,33,71,38,43,35,33,42,59,51,132,83,74,34,79,54,79,62,68,73,64,83,47,71,63,65,62,51,60,76,62,54,63,68,51,84,66,62,64,84,60,76,73,60,88,54,85,58,78,71,73,76,56,65,68,89,53,75,80,73,82,71,51,72,68,41,49,58,56,30,69,59,38,85,43,31,67,39,29,53,46,59,73,41,61,44,58,83,59,53,74,67,54,42,57,73,68,40,60,79,67,45,71,45,79,18,63,46,95,59,75,35,66,69,40,24,70,71,41,27,70,67,39,49,46,55,53,55,66,45,80,62,71,70,69,44,57,80,67,34,29,46,37,19,22,38,88,76,79,57,59,43,73,50,93,59,70,65,84,41,65,67,51,51,52,52,39,30,73,72,41,26,11,40,36,35,45,40,48,41,62,73,30,64,42,47,29,30,40,37,35,33,35,21,51,45,50,24,36,60,56,47,39,37,31,39,39,24,22,56,58,12,20,44,46,48,33,30,29,38,31,33,33,35,40,37,36,27,14,27,46,30,39,36,37,40,30,33,60,60,87,44,69,38,24,87,37,38,38,40,65,44,52,73,88,74,51,67,66,71,74,47,75,49,75,35,40,20,50,14,32,37,37,33,28,24,17,47,24,31,36,48,33,21,35,90,38,53,16,15,31,37,33,41,35,27,49,60,83,40,20,42,40,55,52,46,65,56,26,47,62,61,40,44,59,57,45,38,76,76,32,56,77,33,36,37,64,55,64,77,38,28,35,61,74,54,75,69,54,50,66,59,52,26,50,51,37,38,48,48,23,51,47,54,59,68,44,88,64,78,79,65,66,44,55,69,62,36,51,48,47,44,45,18,31,53,23,56,64,91,60,78,87,50,72,89,78,53,63,77,70,50,76,85,33,27,34,38,62,67,48,75,84,36,50,36,67,52,71,43,73,52,68,81,80,62,64,75,72,59,58,70,73,69,82,82,85,77,83,72,73,77,75,68,75,65,78,73,75,64,80,41,57,27,23,40,35,41,23,17,49,71,36,51,52,73,41,48,38,39,69,53,92,84,51,66,49,46,65,47,78,44,59,54,63,51,50,64,42,50,51,52,56,72,69,45,90,60,70,37,43,40,71,72,44,55,63,89,55,46,39,98,86,64,44,72,60,54,44,61,61,52,47,40,50,36,34,73,37,44,35,35,41,60,51,133